Protein AF-0000000074537965 (afdb_homodimer)

Secondary structure (DSSP, 8-state):
---HHHHHHHHHHHHHHHHHHTT----------TTSTTHHHHHHHHHHHHHHHHHHHHHHHHHHHHHTT--S-PPP-TT--HHHHHHHHHHHHHHHHHHHHHHHHHHHHHHHHHHHTTTT-TTHHHHHHHHHHHHHHHHHHHHHHHHHHHHHHHHHHHHHHHHHHHHHHHHHHHHHHHHHHHHHHHHHHHHHHHHHHHHHHHHHHHHHHHHHHHHHH-TT-THHHHHHHHHHHHHHHHHHHHHHHHHHHHHHHHHHHHHHHHHHHHHHHHHHHHHHHHHHHHHHHHHHHHHHHHHHHHHHHHHHHHHHHHHHHHHHHHHHHHHHHHHHT---HHHHHHHHHHHHHIIIIIIHHHHTTSHHHHHHHHHHHHHHHHHHHHHHHHTT---TTTHHHHHHHHHHHHHHHHHHHHHHHHHHHHHH-/---HHHHHHHHHHHHHHHHHHTT----------TTSTTHHHHHHHHHHHHHHHHHHHHHHHHHHHHHTT--S-----TT--HHHHHHHHHHHHHHHHHHHHHHHHHHHHHHHHHHHTTTT-TTHHHHHHHHHHHHHHHHHHHHHHHHHHHHHHHHHHHHHHHHHHHHHHHHHHHHHHHHHHHHHHHHHHHHHHHHHHHHHHHHHHHHHHHHHHHHHH-TT-THHHHHHHHHHHHHHHHHHHHHHHHHHHHHHHHHHHHHHHHHHHHHHHHHHHHHHHHHHHHHHHHHHHHHHHHHHHHHHHHHHHHHHHHHHHHHHHHHHHHHHHHHHT---HHHHHHHHHHHHHIIIIIIHHHHTTSHHHHHHHHHHHHHHHHHHHHHHHHTT---TTTHHHHHHHHHHHHHHHHHHHHHHHHHHHHHH-

pLDDT: mean 84.49, std 9.85, range [37.06, 97.44]

Nearest PDB structures (foldseek):
  3zx6-assembly1_A  TM=3.591E-01  e=2.194E-03  Archaeoglobus fulgidus DSM 4304
  7a0g-assembly1_III  TM=4.053E-01  e=3.567E-02  Serratia marcescens
  7a0g-assembly1_JJJ  TM=3.401E-01  e=1.159E-02  Serratia marcescens
  3g67-assembly1_B  TM=5.142E-01  e=4.232E-01  Thermotoga maritima
  5xg2-assembly1_A  TM=4.025E-01  e=1.721E-01  Pyrococcus yayanosii CH1

InterPro domains:
  IPR004089 Methyl-accepting chemotaxis protein (MCP) signalling domain [PF00015] (173-304)
  IPR004089 Methyl-accepting chemotaxis protein (MCP) signalling domain [PS50111] (129-344)
  IPR004089 Methyl-accepting chemotaxis protein (MCP) signalling domain [SM00283] (90-356)

Foldseek 3Di:
DLPPLLVVLVVLVVVQVVCVVVPNLPDARDPDDPPHPCVVVRVVSNVVSVLVVLLVVQLVVLQVCLLVVNNPDFQDLPPHDDPSNVVSVVSSVVSVVSNVVQQVVLLVVLVVLCVVVVLLQPCVVVLVVLVVVLVVLVVVLVVLVVVLVVLVVVLVVLVVVLVVLVVVLVVLVVLLVVLVVVLVVLVVVLVVLVVVLVVLVVVLVVLVVVLVVVVVVDPPDCPVNVVSVVVNVVSVVSNVVSVVVSVVSVVVSVVSVVSSVVSVVSSVVSVVVSVVSVVVVVVSVVSVVVSVVSSVLSVLLSVLSVLLSVLLVLSSVLSSVLSVCLSVVVLVLPVSVVSLVVSVCCLVPVVCVQQVPPPLSVVLVVLSVVLSVLSNVSNVVSNVPDGPVCSVVSSVSVSVSSVSSVVNSVSSVVSSVRSSD/DCPPLSVVLVVQQVVQVVCVVVPNLPDARDPDDPPHPCNVVRVVSNVVSCLVVLLVVQLVVLQVCLLVVNNPDFQDLPPHDDPSSVVSVVSSVVSVVSNVVQQVVLLVVLVVLCVVVVLLQPCVVVLVVLVVVLVVLVVVLVVLVVVLVVLVVVLVVLVVVLVVLVVVLVVLVVLLVVLVVVLVVLVVVLVVLVVVLVVLVVVLVVLVVVLVVVVVVDPPDCPVNVVSVVVNVVSVVSNVVSVVVSVVSVVVSVVSVVSSVVSVVSSVVSVVVSVVSVVVVVVSVVSVVVSVVSSVLSVLLSVLSVLLSVLLVLSSVLSSVLSVCLSVVVLVLPVSVVSLVVSVCCLVPVVCVQQVPPPLSVVLVVLSVVLSVLSNVLNVVSNVPDGPVCSVVSSVSVSVSSVSSVVNSVSSVVSSVRSSD

Structure (mmCIF, N/CA/C/O backbone):
data_AF-0000000074537965-model_v1
#
loop_
_entity.id
_entity.type
_entity.pdbx_description
1 polymer 'MCP-domain signal transduction protein'
#
loop_
_atom_site.group_PDB
_atom_site.id
_atom_site.type_symbol
_atom_site.label_atom_id
_atom_site.label_alt_id
_atom_site.label_comp_id
_atom_site.label_asym_id
_atom_site.label_entity_id
_atom_site.label_seq_id
_atom_site.pdbx_PDB_ins_code
_atom_site.Cartn_x
_atom_site.Cartn_y
_atom_site.Cartn_z
_atom_site.occupancy
_atom_site.B_iso_or_equiv
_atom_site.auth_seq_id
_atom_site.auth_comp_id
_atom_site.auth_asym_id
_atom_site.auth_atom_id
_atom_site.pdbx_PDB_model_num
ATOM 1 N N . MET A 1 1 ? -4.5 96 42.844 1 37.06 1 MET A N 1
ATOM 2 C CA . MET A 1 1 ? -3.162 96.562 42.656 1 37.06 1 MET A CA 1
ATOM 3 C C . MET A 1 1 ? -2.102 95.5 42.844 1 37.06 1 MET A C 1
ATOM 5 O O . MET A 1 1 ? -1.785 95.125 43.969 1 37.06 1 MET A O 1
ATOM 9 N N . PHE A 1 2 ? -2.148 94.438 41.844 1 51.09 2 PHE A N 1
ATOM 10 C CA . PHE A 1 2 ? -1.073 93.5 41.938 1 51.09 2 PHE A CA 1
ATOM 11 C C . PHE A 1 2 ? 0.278 94.188 42.062 1 51.09 2 PHE A C 1
ATOM 13 O O . PHE A 1 2 ? 0.591 95.062 41.312 1 51.09 2 PHE A O 1
ATOM 20 N N . GLY A 1 3 ? 0.844 94.25 43.156 1 51.88 3 GLY A N 1
ATOM 21 C CA . GLY A 1 3 ? 2.176 94.812 43.219 1 51.88 3 GLY A CA 1
ATOM 22 C C . GLY A 1 3 ? 3.141 94.25 42.219 1 51.88 3 GLY A C 1
ATOM 23 O O . GLY A 1 3 ? 2.82 93.312 41.5 1 51.88 3 GLY A O 1
ATOM 24 N N . LYS A 1 4 ? 4.219 94.938 41.875 1 59.69 4 LYS A N 1
ATOM 25 C CA . LYS A 1 4 ? 5.18 94.688 40.812 1 59.69 4 LYS A CA 1
ATOM 26 C C . LYS A 1 4 ? 5.484 93.188 40.75 1 59.69 4 LYS A C 1
ATOM 28 O O . LYS A 1 4 ? 5.512 92.625 39.656 1 59.69 4 LYS A O 1
ATOM 33 N N . ASN A 1 5 ? 5.648 92.562 41.906 1 60.28 5 ASN A N 1
ATOM 34 C CA . ASN A 1 5 ? 5.992 91.125 42 1 60.28 5 ASN A CA 1
ATOM 35 C C . ASN A 1 5 ? 4.812 90.25 41.656 1 60.28 5 ASN A C 1
ATOM 37 O O . ASN A 1 5 ? 4.992 89.188 41.062 1 60.28 5 ASN A O 1
ATOM 41 N N . SER A 1 6 ? 3.672 90.75 41.875 1 67 6 SER A N 1
ATOM 42 C CA . SER A 1 6 ? 2.436 90.062 41.625 1 67 6 SER A CA 1
ATOM 43 C C . SER A 1 6 ? 2.162 89.938 40.125 1 67 6 SER A C 1
ATOM 45 O O . SER A 1 6 ? 1.632 88.938 39.625 1 67 6 SER A O 1
ATOM 47 N N . ASN A 1 7 ? 2.699 90.938 39.438 1 71.62 7 ASN A N 1
ATOM 48 C CA . ASN A 1 7 ? 2.525 90.938 38 1 71.62 7 ASN A CA 1
ATOM 49 C C . ASN A 1 7 ? 3.426 89.938 37.312 1 71.62 7 ASN A C 1
ATOM 51 O O . ASN A 1 7 ? 3.016 89.312 36.344 1 71.62 7 ASN A O 1
ATOM 55 N N . ALA A 1 8 ? 4.594 89.75 37.844 1 72 8 ALA A N 1
ATOM 56 C CA . ALA A 1 8 ? 5.531 88.812 37.281 1 72 8 ALA A CA 1
ATOM 57 C C . ALA A 1 8 ? 5.039 87.375 37.5 1 72 8 ALA A C 1
ATOM 59 O O . ALA A 1 8 ? 5.16 86.5 36.625 1 72 8 ALA A O 1
ATOM 60 N N . ASN A 1 9 ? 4.5 87.188 38.562 1 84.25 9 ASN A N 1
ATOM 61 C CA . ASN A 1 9 ? 3.961 85.875 38.875 1 84.25 9 ASN A CA 1
ATOM 62 C C . ASN A 1 9 ? 2.752 85.562 38 1 84.25 9 ASN A C 1
ATOM 64 O O . ASN A 1 9 ? 2.615 84.438 37.531 1 84.25 9 ASN A O 1
ATOM 68 N N . TYR A 1 10 ? 1.973 86.562 37.781 1 87.12 10 TYR A N 1
ATOM 69 C CA . TYR A 1 10 ? 0.819 86.438 36.906 1 87.12 10 TYR A CA 1
ATOM 70 C C . TYR A 1 10 ? 1.257 86.062 35.469 1 87.12 10 TYR A C 1
ATOM 72 O O . TYR A 1 10 ? 0.724 85.125 34.875 1 87.12 10 TYR A O 1
ATOM 80 N N . ASP A 1 11 ? 2.275 86.688 34.969 1 89.81 11 ASP A N 1
ATOM 81 C CA . ASP A 1 11 ? 2.779 86.438 33.625 1 89.81 11 ASP A CA 1
ATOM 82 C C . ASP A 1 11 ? 3.363 85.062 33.5 1 89.81 11 ASP A C 1
ATOM 84 O O . ASP A 1 11 ? 3.209 84.375 32.469 1 89.81 11 ASP A O 1
ATOM 88 N N . GLU A 1 12 ? 3.961 84.625 34.531 1 93.12 12 GLU A N 1
ATOM 89 C CA . GLU A 1 12 ? 4.52 83.312 34.531 1 93.12 12 GLU A CA 1
ATOM 90 C C . GLU A 1 12 ? 3.416 82.25 34.469 1 93.12 12 GLU A C 1
ATOM 92 O O . GLU A 1 12 ? 3.518 81.25 33.75 1 93.12 12 GLU A O 1
ATOM 97 N N . ILE A 1 13 ? 2.396 82.375 35.25 1 94 13 ILE A N 1
ATOM 98 C CA . ILE A 1 13 ? 1.271 81.5 35.281 1 94 13 ILE A CA 1
ATOM 99 C C . ILE A 1 13 ? 0.612 81.438 33.906 1 94 13 ILE A C 1
ATOM 101 O O . ILE A 1 13 ? 0.338 80.312 33.406 1 94 13 ILE A O 1
ATOM 105 N N . ILE A 1 14 ? 0.377 82.562 33.312 1 93.69 14 ILE A N 1
ATOM 106 C CA . ILE A 1 14 ? -0.232 82.625 32 1 93.69 14 ILE A CA 1
ATOM 107 C C . ILE A 1 14 ? 0.655 81.875 30.984 1 93.69 14 ILE A C 1
ATOM 109 O O . ILE A 1 14 ? 0.163 81.125 30.141 1 93.69 14 ILE A O 1
ATOM 113 N N . SER A 1 15 ? 1.909 82.062 31.062 1 94.81 15 SER A N 1
ATOM 114 C CA . SER A 1 15 ? 2.852 81.438 30.141 1 94.81 15 SER A CA 1
ATOM 115 C C . SER A 1 15 ? 2.811 79.938 30.25 1 94.81 15 SER A C 1
ATOM 117 O O . SER A 1 15 ? 2.773 79.25 29.25 1 94.81 15 SER A O 1
ATOM 119 N N . VAL A 1 16 ? 2.787 79.438 31.453 1 95.94 16 VAL A N 1
ATOM 120 C CA . VAL A 1 16 ? 2.771 78 31.703 1 95.94 16 VAL A CA 1
ATOM 121 C C . VAL A 1 16 ? 1.464 77.375 31.188 1 95.94 16 VAL A C 1
ATOM 123 O O . VAL A 1 16 ? 1.467 76.375 30.516 1 95.94 16 VAL A O 1
ATOM 126 N N . ILE A 1 17 ? 0.394 78 31.422 1 95.06 17 ILE A N 1
ATOM 127 C CA . ILE A 1 17 ? -0.912 77.5 31 1 95.06 17 ILE A CA 1
ATOM 128 C C . ILE A 1 17 ? -1.01 77.562 29.484 1 95.06 17 ILE A C 1
ATOM 130 O O . ILE A 1 17 ? -1.561 76.625 28.859 1 95.06 17 ILE A O 1
ATOM 134 N N . GLN A 1 18 ? -0.494 78.625 28.875 1 94.56 18 GLN A N 1
ATOM 135 C CA . GLN A 1 18 ? -0.49 78.75 27.422 1 94.56 18 GLN A CA 1
ATOM 136 C C . GLN A 1 18 ? 0.339 77.625 26.797 1 94.56 18 GLN A C 1
ATOM 138 O O . GLN A 1 18 ? -0.059 77.062 25.766 1 94.56 18 GLN A O 1
ATOM 143 N N . SER A 1 19 ? 1.389 77.375 27.406 1 95.94 19 SER A N 1
ATOM 144 C CA . SER A 1 19 ? 2.207 76.25 26.922 1 95.94 19 SER A CA 1
ATOM 145 C C . SER A 1 19 ? 1.479 74.875 27.078 1 95.94 19 SER A C 1
ATOM 147 O O . SER A 1 19 ? 1.41 74.125 26.141 1 95.94 19 SER A O 1
ATOM 149 N N . ALA A 1 20 ? 0.923 74.688 28.219 1 95.06 20 ALA A N 1
ATOM 150 C CA . ALA A 1 20 ? 0.276 73.438 28.547 1 95.06 20 ALA A CA 1
ATOM 151 C C . ALA A 1 20 ? -0.927 73.188 27.641 1 95.06 20 ALA A C 1
ATOM 153 O O . ALA A 1 20 ? -1.126 72.062 27.172 1 95.06 20 ALA A O 1
ATOM 154 N N . ARG A 1 21 ? -1.747 74.188 27.453 1 93.5 21 ARG A N 1
ATOM 155 C CA . ARG A 1 21 ? -2.938 74 26.625 1 93.5 21 ARG A CA 1
ATOM 156 C C . ARG A 1 21 ? -2.562 73.688 25.188 1 93.5 21 ARG A C 1
ATOM 158 O O . ARG A 1 21 ? -3.383 73.188 24.422 1 93.5 21 ARG A O 1
ATOM 165 N N . ASN A 1 22 ? -1.297 74 24.781 1 93.81 22 ASN A N 1
ATOM 166 C CA . ASN A 1 22 ? -0.818 73.688 23.438 1 93.81 22 ASN A CA 1
ATOM 167 C C . ASN A 1 22 ? 0.016 72.438 23.422 1 93.81 22 ASN A C 1
ATOM 169 O O . ASN A 1 22 ? 0.67 72.125 22.422 1 93.81 22 ASN A O 1
ATOM 173 N N . GLY A 1 23 ? 0.035 71.75 24.5 1 91.94 23 GLY A N 1
ATOM 174 C CA . GLY A 1 23 ? 0.619 70.438 24.547 1 91.94 23 GLY A CA 1
ATOM 175 C C . GLY A 1 23 ? 2.066 70.438 25 1 91.94 23 GLY A C 1
ATOM 176 O O . GLY A 1 23 ? 2.754 69.375 24.891 1 91.94 23 GLY A O 1
ATOM 177 N N . VAL A 1 24 ? 2.58 71.562 25.344 1 95 24 VAL A N 1
ATOM 178 C CA . VAL A 1 24 ? 3.896 71.625 25.953 1 95 24 VAL A CA 1
ATOM 179 C C . VAL A 1 24 ? 3.758 71.562 27.484 1 95 24 VAL A C 1
ATOM 181 O O . VAL A 1 24 ? 3.418 72.562 28.125 1 95 24 VAL A O 1
ATOM 184 N N . LEU A 1 25 ? 4.117 70.438 28.031 1 94.69 25 LEU A N 1
ATOM 185 C CA . LEU A 1 25 ? 3.693 70.125 29.406 1 94.69 25 LEU A CA 1
ATOM 186 C C . LEU A 1 25 ? 4.863 70.25 30.375 1 94.69 25 LEU A C 1
ATOM 188 O O . LEU A 1 25 ? 4.68 70.188 31.594 1 94.69 25 LEU A O 1
ATOM 192 N N . GLU A 1 26 ? 5.98 70.75 30.031 1 94.19 26 GLU A N 1
ATOM 193 C CA . GLU A 1 26 ? 7.195 70.688 30.844 1 94.19 26 GLU A CA 1
ATOM 194 C C . GLU A 1 26 ? 7.328 71.875 31.75 1 94.19 26 GLU A C 1
ATOM 196 O O . GLU A 1 26 ? 7.734 71.75 32.906 1 94.19 26 GLU A O 1
ATOM 201 N N . PRO A 1 27 ? 6.914 73.062 31.25 1 95.19 27 PRO A N 1
ATOM 202 C CA . PRO A 1 27 ? 7.117 74.25 32.094 1 95.19 27 PRO A CA 1
ATOM 203 C C . PRO A 1 27 ? 6.309 74.125 33.406 1 95.19 27 PRO A C 1
ATOM 205 O O . PRO A 1 27 ? 5.188 73.625 33.406 1 95.19 27 PRO A O 1
ATOM 208 N N . ARG A 1 28 ? 6.969 74.75 34.5 1 95.94 28 ARG A N 1
ATOM 209 C CA . ARG A 1 28 ? 6.324 74.812 35.781 1 95.94 28 ARG A CA 1
ATOM 210 C C . ARG A 1 28 ? 6.43 76.25 36.344 1 95.94 28 ARG A C 1
ATOM 212 O O . ARG A 1 28 ? 7.301 77 35.938 1 95.94 28 ARG A O 1
ATOM 219 N N . ILE A 1 29 ? 5.504 76.438 37.219 1 95.25 29 ILE A N 1
ATOM 220 C CA . ILE A 1 29 ? 5.543 77.75 37.938 1 95.25 29 ILE A CA 1
ATOM 221 C C . ILE A 1 29 ? 6.441 77.625 39.156 1 95.25 29 ILE A C 1
ATOM 223 O O . ILE A 1 29 ? 6.078 77 40.156 1 95.25 29 ILE A O 1
ATOM 227 N N . VAL A 1 30 ? 7.648 78.312 39.188 1 90.94 30 VAL A N 1
ATOM 228 C CA . VAL A 1 30 ? 8.625 78 40.219 1 90.94 30 VAL A CA 1
ATOM 229 C C . VAL A 1 30 ? 8.922 79.312 41.031 1 90.94 30 VAL A C 1
ATOM 231 O O . VAL A 1 30 ? 9.414 79.188 42.156 1 90.94 30 VAL A O 1
ATOM 234 N N . ASN A 1 31 ? 8.633 80.438 40.5 1 86.19 31 ASN A N 1
ATOM 235 C CA . ASN A 1 31 ? 9.055 81.625 41.156 1 86.19 31 ASN A CA 1
ATOM 236 C C . ASN A 1 31 ? 7.883 82.375 41.812 1 86.19 31 ASN A C 1
ATOM 238 O O . ASN A 1 31 ? 7.66 83.562 41.562 1 86.19 31 ASN A O 1
ATOM 242 N N . ILE A 1 32 ? 7.105 81.562 42.531 1 89.56 32 ILE A N 1
ATOM 243 C CA . ILE A 1 32 ? 5.973 82.188 43.188 1 89.56 32 ILE A CA 1
ATOM 244 C C . ILE A 1 32 ? 6.078 82 44.688 1 89.56 32 ILE A C 1
ATOM 246 O O . ILE A 1 32 ? 6.32 80.875 45.156 1 89.56 32 ILE A O 1
ATOM 250 N N . SER A 1 33 ? 6.105 83.062 45.438 1 88.25 33 SER A N 1
ATOM 251 C CA . SER A 1 33 ? 6.211 83.062 46.906 1 88.25 33 SER A CA 1
ATOM 252 C C . SER A 1 33 ? 4.914 82.5 47.531 1 88.25 33 SER A C 1
ATOM 254 O O . SER A 1 33 ? 3.828 82.75 47 1 88.25 33 SER A O 1
ATOM 256 N N . GLU A 1 34 ? 4.926 81.938 48.688 1 88.75 34 GLU A N 1
ATOM 257 C CA . GLU A 1 34 ? 3.773 81.375 49.406 1 88.75 34 GLU A CA 1
ATOM 258 C C . GLU A 1 34 ? 2.812 82.5 49.812 1 88.75 34 GLU A C 1
ATOM 260 O O . GLU A 1 34 ? 1.625 82.25 50.031 1 88.75 34 GLU A O 1
ATOM 265 N N . LYS A 1 35 ? 3.32 83.75 49.906 1 89.5 35 LYS A N 1
ATOM 266 C CA . LYS A 1 35 ? 2.496 84.875 50.344 1 89.5 35 LYS A CA 1
ATOM 267 C C . LYS A 1 35 ? 1.683 85.438 49.188 1 89.5 35 LYS A C 1
ATOM 269 O O . LYS A 1 35 ? 0.766 86.188 49.375 1 89.5 35 LYS A O 1
ATOM 274 N N . ASP A 1 36 ? 2.1 84.938 48 1 87.62 36 ASP A N 1
ATOM 275 C CA . ASP A 1 36 ? 1.392 85.375 46.812 1 87.62 36 ASP A CA 1
ATOM 276 C C . ASP A 1 36 ? -0.017 84.812 46.75 1 87.62 36 ASP A C 1
ATOM 278 O O . ASP A 1 36 ? -0.211 83.625 47 1 87.62 36 ASP A O 1
ATOM 282 N N . PRO A 1 37 ? -1.043 85.625 46.562 1 83.69 37 PRO A N 1
ATOM 283 C CA . PRO A 1 37 ? -2.418 85.125 46.469 1 83.69 37 PRO A CA 1
ATOM 284 C C . PRO A 1 37 ? -2.588 84.062 45.406 1 83.69 37 PRO A C 1
ATOM 286 O O . PRO A 1 37 ? -3.512 83.25 45.469 1 83.69 37 PRO A O 1
ATOM 289 N N . MET A 1 38 ? -1.68 84.062 44.438 1 89.25 38 MET A N 1
ATOM 290 C CA . MET A 1 38 ? -1.809 83.125 43.344 1 89.25 38 MET A CA 1
ATOM 291 C C . MET A 1 38 ? -1.031 81.812 43.625 1 89.25 38 MET A C 1
ATOM 293 O O . MET A 1 38 ? -0.967 80.938 42.781 1 89.25 38 MET A O 1
ATOM 297 N N . TYR A 1 39 ? -0.479 81.688 44.812 1 91.38 39 TYR A N 1
ATOM 298 C CA . TYR A 1 39 ? 0.377 80.562 45.156 1 91.38 39 TYR A CA 1
ATOM 299 C C . TYR A 1 39 ? -0.383 79.25 45.062 1 91.38 39 TYR A C 1
ATOM 301 O O . TYR A 1 39 ? 0.109 78.312 44.469 1 91.38 39 TYR A O 1
ATOM 309 N N . GLN A 1 40 ? -1.571 79.25 45.531 1 91.31 40 GLN A N 1
ATOM 310 C CA . GLN A 1 40 ? -2.365 78 45.531 1 91.31 40 GLN A CA 1
ATOM 311 C C . GLN A 1 40 ? -2.75 77.625 44.094 1 91.31 40 GLN A C 1
ATOM 313 O O . GLN A 1 40 ? -2.803 76.438 43.781 1 91.31 40 GLN A O 1
ATOM 318 N N . ILE A 1 41 ? -3.014 78.562 43.312 1 92.06 41 ILE A N 1
ATOM 319 C CA . ILE A 1 41 ? -3.33 78.312 41.906 1 92.06 41 ILE A CA 1
ATOM 320 C C . ILE A 1 41 ? -2.107 77.75 41.188 1 92.06 41 ILE A C 1
ATOM 322 O O . ILE A 1 41 ? -2.215 76.75 40.469 1 92.06 41 ILE A O 1
ATOM 326 N N . ALA A 1 42 ? -0.995 78.312 41.406 1 93.94 42 ALA A N 1
ATOM 327 C CA . ALA A 1 42 ? 0.258 77.875 40.812 1 93.94 42 ALA A CA 1
ATOM 328 C C . ALA A 1 42 ? 0.563 76.438 41.219 1 93.94 42 ALA A C 1
ATOM 330 O O . ALA A 1 42 ? 0.913 75.625 40.375 1 93.94 42 ALA A O 1
ATOM 331 N N . LEU A 1 43 ? 0.379 76.062 42.469 1 93.94 43 LEU A N 1
ATOM 332 C CA . LEU A 1 43 ? 0.621 74.75 42.969 1 93.94 43 LEU A CA 1
ATOM 333 C C . LEU A 1 43 ? -0.333 73.75 42.344 1 93.94 43 LEU A C 1
ATOM 335 O O . LEU A 1 43 ? 0.071 72.625 41.969 1 93.94 43 LEU A O 1
ATOM 339 N N . GLY A 1 44 ? -1.557 74.125 42.281 1 93.81 44 GLY A N 1
ATOM 340 C CA . GLY A 1 44 ? -2.549 73.25 41.656 1 93.81 44 GLY A CA 1
ATOM 341 C C . GLY A 1 44 ? -2.266 72.938 40.188 1 93.81 44 GLY A C 1
ATOM 342 O O . GLY A 1 44 ? -2.395 71.812 39.75 1 93.81 44 GLY A O 1
ATOM 343 N N . ILE A 1 45 ? -1.921 74 39.469 1 94.62 45 ILE A N 1
ATOM 344 C CA . ILE A 1 45 ? -1.586 73.812 38.062 1 94.62 45 ILE A CA 1
ATOM 345 C C . ILE A 1 45 ? -0.386 72.875 37.906 1 94.62 45 ILE A C 1
ATOM 347 O O . ILE A 1 45 ? -0.405 72 37.094 1 94.62 45 ILE A O 1
ATOM 351 N N . ASN A 1 46 ? 0.659 73.125 38.688 1 96.06 46 ASN A N 1
ATOM 352 C CA . ASN A 1 46 ? 1.85 72.312 38.625 1 96.06 46 ASN A CA 1
ATOM 353 C C . ASN A 1 46 ? 1.522 70.875 38.938 1 96.06 46 ASN A C 1
ATOM 355 O O . ASN A 1 46 ? 2.002 69.938 38.25 1 96.06 46 ASN A O 1
ATOM 359 N N . ASP A 1 47 ? 0.738 70.625 39.875 1 95.81 47 ASP A N 1
ATOM 360 C CA . ASP A 1 47 ? 0.35 69.25 40.25 1 95.81 47 ASP A CA 1
ATOM 361 C C . ASP A 1 47 ? -0.454 68.562 39.125 1 95.81 47 ASP A C 1
ATOM 363 O O . ASP A 1 47 ? -0.242 67.438 38.844 1 95.81 47 ASP A O 1
ATOM 367 N N . LEU A 1 48 ? -1.377 69.312 38.594 1 95.06 48 LEU A N 1
ATOM 368 C CA . LEU A 1 48 ? -2.131 68.75 37.438 1 95.06 48 LEU A CA 1
ATOM 369 C C . LEU A 1 48 ? -1.199 68.438 36.281 1 95.06 48 LEU A C 1
ATOM 371 O O . LEU A 1 48 ? -1.303 67.312 35.719 1 95.06 48 LEU A O 1
ATOM 375 N N . LEU A 1 49 ? -0.353 69.312 35.938 1 95.94 49 LEU A N 1
ATOM 376 C CA . LEU A 1 49 ? 0.577 69.062 34.844 1 95.94 49 LEU A CA 1
ATOM 377 C C . LEU A 1 49 ? 1.468 67.875 35.125 1 95.94 49 LEU A C 1
ATOM 379 O O . LEU A 1 49 ? 1.832 67.125 34.219 1 95.94 49 LEU A O 1
ATOM 383 N N . ASP A 1 50 ? 1.794 67.625 36.375 1 95.5 50 ASP A N 1
ATOM 384 C CA . ASP A 1 50 ? 2.559 66.438 36.75 1 95.5 50 ASP A CA 1
ATOM 385 C C . ASP A 1 50 ? 1.794 65.125 36.438 1 95.5 50 ASP A C 1
ATOM 387 O O . ASP A 1 50 ? 2.357 64.188 35.844 1 95.5 50 ASP A O 1
ATOM 391 N N . GLN A 1 51 ? 0.545 65.062 36.781 1 94.44 51 GLN A N 1
ATOM 392 C CA . GLN A 1 51 ? -0.301 63.938 36.5 1 94.44 51 GLN A CA 1
ATOM 393 C C . GLN A 1 51 ? -0.421 63.688 35 1 94.44 51 GLN A C 1
ATOM 395 O O . GLN A 1 51 ? -0.235 62.562 34.531 1 94.44 51 GLN A O 1
ATOM 400 N N . VAL A 1 52 ? -0.657 64.75 34.281 1 93.56 52 VAL A N 1
ATOM 401 C CA . VAL A 1 52 ? -0.891 64.625 32.844 1 93.56 52 VAL A CA 1
ATOM 402 C C . VAL A 1 52 ? 0.396 64.188 32.125 1 93.56 52 VAL A C 1
ATOM 404 O O . VAL A 1 52 ? 0.394 63.281 31.344 1 93.56 52 VAL A O 1
ATOM 407 N N . GLU A 1 53 ? 1.418 64.938 32.438 1 93.56 53 GLU A N 1
ATOM 408 C CA . GLU A 1 53 ? 2.695 64.625 31.797 1 93.56 53 GLU A CA 1
ATOM 409 C C . GLU A 1 53 ? 3.166 63.219 32.094 1 93.56 53 GLU A C 1
ATOM 411 O O . GLU A 1 53 ? 3.592 62.5 31.219 1 93.56 53 GLU A O 1
ATOM 416 N N . ALA A 1 54 ? 3.105 62.844 33.344 1 93.38 54 ALA A N 1
ATOM 417 C CA . ALA A 1 54 ? 3.533 61.5 33.781 1 93.38 54 ALA A CA 1
ATOM 418 C C . ALA A 1 54 ? 2.734 60.406 33.031 1 93.38 54 ALA A C 1
ATOM 420 O O . ALA A 1 54 ? 3.305 59.438 32.531 1 93.38 54 ALA A O 1
ATOM 421 N N . LEU A 1 55 ? 1.479 60.531 32.969 1 91.5 55 LEU A N 1
ATOM 422 C CA . LEU A 1 55 ? 0.627 59.531 32.312 1 91.5 55 LEU A CA 1
ATOM 423 C C . LEU A 1 55 ? 0.895 59.469 30.828 1 91.5 55 LEU A C 1
ATOM 425 O O . LEU A 1 55 ? 1.012 58.375 30.25 1 91.5 55 LEU A O 1
ATOM 429 N N . GLN A 1 56 ? 0.988 60.625 30.25 1 88.56 56 GLN A N 1
ATOM 430 C CA . GLN A 1 56 ? 1.253 60.656 28.812 1 88.56 56 GLN A CA 1
ATOM 431 C C . GLN A 1 56 ? 2.592 60 28.484 1 88.56 56 GLN A C 1
ATOM 433 O O . GLN A 1 56 ? 2.697 59.25 27.516 1 88.56 56 GLN A O 1
ATOM 438 N N . ARG A 1 57 ? 3.572 60.344 29.219 1 88.19 57 ARG A N 1
ATOM 439 C CA . ARG A 1 57 ? 4.895 59.75 29 1 88.19 57 ARG A CA 1
ATOM 440 C C . ARG A 1 57 ? 4.867 58.25 29.203 1 88.19 57 ARG A C 1
ATOM 442 O O . ARG A 1 57 ? 5.461 57.5 28.438 1 88.19 57 ARG A O 1
ATOM 449 N N . GLU A 1 58 ? 4.191 57.875 30.234 1 88.69 58 GLU A N 1
ATOM 450 C CA . GLU A 1 58 ? 4.105 56.438 30.562 1 88.69 58 GLU A CA 1
ATOM 451 C C . GLU A 1 58 ? 3.426 55.656 29.438 1 88.69 58 GLU A C 1
ATOM 453 O O . GLU A 1 58 ? 3.93 54.625 29 1 88.69 58 GLU A O 1
ATOM 458 N N . ILE A 1 59 ? 2.34 56.125 29.031 1 83.56 59 ILE A N 1
ATOM 459 C CA . ILE A 1 59 ? 1.564 55.469 27.984 1 83.56 59 ILE A CA 1
ATOM 460 C C . ILE A 1 59 ? 2.389 55.406 26.703 1 83.56 59 ILE A C 1
ATOM 462 O O . ILE A 1 59 ? 2.512 54.312 26.109 1 83.56 59 ILE A O 1
ATOM 466 N N . SER A 1 60 ? 2.959 56.438 26.25 1 83.75 60 SER A N 1
ATOM 467 C CA . SER A 1 60 ? 3.742 56.5 25.016 1 83.75 60 SER A CA 1
ATOM 468 C C . SER A 1 60 ? 4.938 55.562 25.094 1 83.75 60 SER A C 1
ATOM 470 O O . SER A 1 60 ? 5.207 54.812 24.141 1 83.75 60 SER A O 1
ATOM 472 N N . THR A 1 61 ? 5.594 55.562 26.234 1 86 61 THR A N 1
ATOM 473 C CA . THR A 1 61 ? 6.777 54.75 26.391 1 86 61 THR A CA 1
ATOM 474 C C . THR A 1 61 ? 6.41 53.25 26.328 1 86 61 THR A C 1
ATOM 476 O O . THR A 1 61 ? 7.062 52.469 25.625 1 86 61 THR A O 1
ATOM 479 N N . CYS A 1 62 ? 5.367 52.875 27.016 1 85.69 62 CYS A N 1
ATOM 480 C CA . CYS A 1 62 ? 4.98 51.469 27.078 1 85.69 62 CYS A CA 1
ATOM 481 C C . CYS A 1 62 ? 4.469 50.969 25.734 1 85.69 62 CYS A C 1
ATOM 483 O O . CYS A 1 62 ? 4.824 49.875 25.281 1 85.69 62 CYS A O 1
ATOM 485 N N . VAL A 1 63 ? 3.635 51.719 25.078 1 82.56 63 VAL A N 1
ATOM 486 C CA . VAL A 1 63 ? 3.066 51.344 23.781 1 82.56 63 VAL A CA 1
ATOM 487 C C . VAL A 1 63 ? 4.18 51.219 22.75 1 82.56 63 VAL A C 1
ATOM 489 O O . VAL A 1 63 ? 4.219 50.25 21.984 1 82.56 63 VAL A O 1
ATOM 492 N N . ASN A 1 64 ? 5.121 52.156 22.734 1 81.38 64 ASN A N 1
ATOM 493 C CA . ASN A 1 64 ? 6.227 52.094 21.781 1 81.38 64 ASN A CA 1
ATOM 494 C C . ASN A 1 64 ? 7.141 50.906 22.047 1 81.38 64 ASN A C 1
ATOM 496 O O . ASN A 1 64 ? 7.621 50.281 21.109 1 81.38 64 ASN A O 1
ATOM 500 N N . ALA A 1 65 ? 7.363 50.688 23.344 1 82.94 65 ALA A N 1
ATOM 501 C CA . ALA A 1 65 ? 8.234 49.562 23.703 1 82.94 65 ALA A CA 1
ATOM 502 C C . ALA A 1 65 ? 7.633 48.25 23.25 1 82.94 65 ALA A C 1
ATOM 504 O O . ALA A 1 65 ? 8.32 47.438 22.641 1 82.94 65 ALA A O 1
ATOM 505 N N . VAL A 1 66 ? 6.406 48.031 23.516 1 81.94 66 VAL A N 1
ATOM 506 C CA . VAL A 1 66 ? 5.77 46.75 23.188 1 81.94 66 VAL A CA 1
ATOM 507 C C . VAL A 1 66 ? 5.656 46.594 21.672 1 81.94 66 VAL A C 1
ATOM 509 O O . VAL A 1 66 ? 5.828 45.5 21.125 1 81.94 66 VAL A O 1
ATOM 512 N N . GLN A 1 67 ? 5.41 47.625 20.984 1 75.69 67 GLN A N 1
ATOM 513 C CA . GLN A 1 67 ? 5.336 47.594 19.516 1 75.69 67 GLN A CA 1
ATOM 514 C C . GLN A 1 67 ? 6.684 47.188 18.922 1 75.69 67 GLN A C 1
ATOM 516 O O . GLN A 1 67 ? 6.73 46.594 17.844 1 75.69 67 GLN A O 1
ATOM 521 N N . SER A 1 68 ? 7.711 47.625 19.609 1 75.5 68 SER A N 1
ATOM 522 C CA . SER A 1 68 ? 9.047 47.344 19.109 1 75.5 68 SER A CA 1
ATOM 523 C C . SER A 1 68 ? 9.523 45.969 19.578 1 75.5 68 SER A C 1
ATOM 525 O O . SER A 1 68 ? 10.688 45.594 19.391 1 75.5 68 SER A O 1
ATOM 527 N N . GLY A 1 69 ? 8.656 45.281 20.312 1 71.25 69 GLY A N 1
ATOM 528 C CA . GLY A 1 69 ? 8.984 43.938 20.734 1 71.25 69 GLY A CA 1
ATOM 529 C C . GLY A 1 69 ? 9.695 43.875 22.062 1 71.25 69 GLY A C 1
ATOM 530 O O . GLY A 1 69 ? 10.148 42.812 22.484 1 71.25 69 GLY A O 1
ATOM 531 N N . ILE A 1 70 ? 9.977 45.094 22.688 1 68.19 70 ILE A N 1
ATOM 532 C CA . ILE A 1 70 ? 10.641 45.156 23.984 1 68.19 70 ILE A CA 1
ATOM 533 C C . ILE A 1 70 ? 9.602 45.062 25.094 1 68.19 70 ILE A C 1
ATOM 535 O O . ILE A 1 70 ? 8.82 46 25.297 1 68.19 70 ILE A O 1
ATOM 539 N N . GLY A 1 71 ? 9 44 25.5 1 61.84 71 GLY A N 1
ATOM 540 C CA . GLY A 1 71 ? 7.77 43.875 26.266 1 61.84 71 GLY A CA 1
ATOM 541 C C . GLY A 1 71 ? 8 43.844 27.766 1 61.84 71 GLY A C 1
ATOM 542 O O . GLY A 1 71 ? 7.25 43.188 28.5 1 61.84 71 GLY A O 1
ATOM 543 N N . TYR A 1 72 ? 9.125 44.344 28.312 1 64.19 72 TYR A N 1
ATOM 544 C CA . TYR A 1 72 ? 9.312 44.094 29.734 1 64.19 72 TYR A CA 1
ATOM 545 C C . TYR A 1 72 ? 8.539 45.094 30.578 1 64.19 72 TYR A C 1
ATOM 547 O O . TYR A 1 72 ? 8.219 44.844 31.734 1 64.19 72 TYR A O 1
ATOM 555 N N . ARG A 1 73 ? 7.965 46.125 29.938 1 75.44 73 ARG A N 1
ATOM 556 C CA . ARG A 1 73 ? 7.402 47.125 30.844 1 75.44 73 ARG A CA 1
ATOM 557 C C . ARG A 1 73 ? 5.934 47.406 30.531 1 75.44 73 ARG A C 1
ATOM 559 O O . ARG A 1 73 ? 5.547 47.469 29.359 1 75.44 73 ARG A O 1
ATOM 566 N N . ASN A 1 74 ? 5.102 47.312 31.516 1 85.31 74 ASN A N 1
ATOM 567 C CA . ASN A 1 74 ? 3.707 47.75 31.406 1 85.31 74 ASN A CA 1
ATOM 568 C C . ASN A 1 74 ? 3.461 49.062 32.094 1 85.31 74 ASN A C 1
ATOM 570 O O . ASN A 1 74 ? 4.324 49.562 32.812 1 85.31 74 ASN A O 1
ATOM 574 N N . VAL A 1 75 ? 2.373 49.625 31.828 1 86.31 75 VAL A N 1
ATOM 575 C CA . VAL A 1 75 ? 2.023 50.938 32.375 1 86.31 75 VAL A CA 1
ATOM 576 C C . VAL A 1 75 ? 1.987 50.875 33.906 1 86.31 75 VAL A C 1
ATOM 578 O O . VAL A 1 75 ? 1.31 50.031 34.469 1 86.31 75 VAL A O 1
ATOM 581 N N . PHE A 1 76 ? 2.781 51.719 34.531 1 88.12 76 PHE A N 1
ATOM 582 C CA . PHE A 1 76 ? 2.711 51.875 35.969 1 88.12 76 PHE A CA 1
ATOM 583 C C . PHE A 1 76 ? 1.449 52.656 36.375 1 88.12 76 PHE A C 1
ATOM 585 O O . PHE A 1 76 ? 1.228 53.781 35.906 1 88.12 76 PHE A O 1
ATOM 592 N N . THR A 1 77 ? 0.608 52.062 37.188 1 89.75 77 THR A N 1
ATOM 593 C CA . THR A 1 77 ? -0.696 52.656 37.438 1 89.75 77 THR A CA 1
ATOM 594 C C . THR A 1 77 ? -0.694 53.375 38.781 1 89.75 77 THR A C 1
ATOM 596 O O . THR A 1 77 ? -1.572 54.188 39.031 1 89.75 77 THR A O 1
ATOM 599 N N . GLU A 1 78 ? 0.36 53.156 39.594 1 89.44 78 GLU A N 1
ATOM 600 C CA . GLU A 1 78 ? 0.39 53.781 40.906 1 89.44 78 GLU A CA 1
ATOM 601 C C . GLU A 1 78 ? 0.78 55.25 40.844 1 89.44 78 GLU A C 1
ATOM 603 O O . GLU A 1 78 ? 1.603 55.625 40 1 89.44 78 GLU A O 1
ATOM 608 N N . GLY A 1 79 ? 0.235 56.094 41.594 1 90 79 GLY A N 1
ATOM 609 C CA . GLY A 1 79 ? 0.577 57.531 41.656 1 90 79 GLY A CA 1
ATOM 610 C C . GLY A 1 79 ? -0.398 58.406 40.906 1 90 79 GLY A C 1
ATOM 611 O O . GLY A 1 79 ? -0.374 59.625 41.062 1 90 79 GLY A O 1
ATOM 612 N N . PHE A 1 80 ? -1.18 57.75 40.094 1 92.81 80 PHE A N 1
ATOM 613 C CA . PHE A 1 80 ? -2.172 58.531 39.375 1 92.81 80 PHE A CA 1
ATOM 614 C C . PHE A 1 80 ? -3.48 58.594 40.156 1 92.81 80 PHE A C 1
ATOM 616 O O . PHE A 1 80 ? -3.82 57.688 40.906 1 92.81 80 PHE A O 1
ATOM 623 N N . ARG A 1 81 ? -4.156 59.625 39.938 1 94.38 81 ARG A N 1
ATOM 624 C CA . ARG A 1 81 ? -5.379 59.844 40.719 1 94.38 81 ARG A CA 1
ATOM 625 C C . ARG A 1 81 ? -6.586 59.969 39.781 1 94.38 81 ARG A C 1
ATOM 627 O O . ARG A 1 81 ? -6.469 60.438 38.656 1 94.38 81 ARG A O 1
ATOM 634 N N . GLY A 1 82 ? -7.723 59.5 40.281 1 91.19 82 GLY A N 1
ATOM 635 C CA . GLY A 1 82 ? -8.992 59.688 39.594 1 91.19 82 GLY A CA 1
ATOM 636 C C . GLY A 1 82 ? -8.992 59.094 38.188 1 91.19 82 GLY A C 1
ATOM 637 O O . GLY A 1 82 ? -8.617 57.938 37.969 1 91.19 82 GLY A O 1
ATOM 638 N N . THR A 1 83 ? -9.344 59.938 37.188 1 88.88 83 THR A N 1
ATOM 639 C CA . THR A 1 83 ? -9.453 59.531 35.812 1 88.88 83 THR A CA 1
ATOM 640 C C . THR A 1 83 ? -8.094 59.094 35.25 1 88.88 83 THR A C 1
ATOM 642 O O . THR A 1 83 ? -8.008 58.188 34.406 1 88.88 83 THR A O 1
ATOM 645 N N . PHE A 1 84 ? -7.07 59.781 35.75 1 90.81 84 PHE A N 1
ATOM 646 C CA . PHE A 1 84 ? -5.73 59.406 35.312 1 90.81 84 PHE A CA 1
ATOM 647 C C . PHE A 1 84 ? -5.426 57.969 35.719 1 90.81 84 PHE A C 1
ATOM 649 O O . PHE A 1 84 ? -4.832 57.219 34.938 1 90.81 84 PHE A O 1
ATOM 656 N N . HIS A 1 85 ? -5.875 57.594 36.875 1 91.81 85 HIS A N 1
ATOM 657 C CA . HIS A 1 85 ? -5.676 56.219 37.344 1 91.81 85 HIS A CA 1
ATOM 658 C C . HIS A 1 85 ? -6.488 55.219 36.531 1 91.81 85 HIS A C 1
ATOM 660 O O . HIS A 1 85 ? -5.973 54.188 36.125 1 91.81 85 HIS A O 1
ATOM 666 N N . ILE A 1 86 ? -7.699 55.562 36.281 1 87.81 86 ILE A N 1
ATOM 667 C CA . ILE A 1 86 ? -8.586 54.688 35.5 1 87.81 86 ILE A CA 1
ATOM 668 C C . ILE A 1 86 ? -8 54.469 34.094 1 87.81 86 ILE A C 1
ATOM 670 O O . ILE A 1 86 ? -7.977 53.344 33.594 1 87.81 86 ILE A O 1
ATOM 674 N N . ASN A 1 87 ? -7.516 55.5 33.531 1 85.69 87 ASN A N 1
ATOM 675 C CA . ASN A 1 87 ? -6.938 55.406 32.188 1 85.69 87 ASN A CA 1
ATOM 676 C C . ASN A 1 87 ? -5.633 54.625 32.219 1 85.69 87 ASN A C 1
ATOM 678 O O . ASN A 1 87 ? -5.352 53.844 31.281 1 85.69 87 ASN A O 1
ATOM 682 N N . ALA A 1 88 ? -4.895 54.844 33.219 1 88.94 88 ALA A N 1
ATOM 683 C CA . ALA A 1 88 ? -3.666 54.062 33.375 1 88.94 88 ALA A CA 1
ATOM 684 C C . ALA A 1 88 ? -3.967 52.562 33.406 1 88.94 88 ALA A C 1
ATOM 686 O O . ALA A 1 88 ? -3.281 51.781 32.781 1 88.94 88 ALA A O 1
ATOM 687 N N . ILE A 1 89 ? -4.949 52.156 34.125 1 88.75 89 ILE A N 1
ATOM 688 C CA . ILE A 1 89 ? -5.352 50.75 34.219 1 88.75 89 ILE A CA 1
ATOM 689 C C . ILE A 1 89 ? -5.809 50.25 32.844 1 88.75 89 ILE A C 1
ATOM 691 O O . ILE A 1 89 ? -5.41 49.156 32.438 1 88.75 89 ILE A O 1
ATOM 695 N N . SER A 1 90 ? -6.598 51.094 32.219 1 83.69 90 SER A N 1
ATOM 696 C CA . SER A 1 90 ? -7.082 50.688 30.906 1 83.69 90 SER A CA 1
ATOM 697 C C . SER A 1 90 ? -5.93 50.5 29.922 1 83.69 90 SER A C 1
ATOM 699 O O . SER A 1 90 ? -5.918 49.531 29.156 1 83.69 90 SER A O 1
ATOM 701 N N . MET A 1 91 ? -4.961 51.344 30 1 84.38 91 MET A N 1
ATOM 702 C CA . MET A 1 91 ? -3.822 51.25 29.094 1 84.38 91 MET A CA 1
ATOM 703 C C . MET A 1 91 ? -2.936 50.062 29.422 1 84.38 91 MET A C 1
ATOM 705 O O . MET A 1 91 ? -2.355 49.438 28.531 1 84.38 91 MET A O 1
ATOM 709 N N . SER A 1 92 ? -2.832 49.812 30.688 1 87.38 92 SER A N 1
ATOM 710 C CA . SER A 1 92 ? -2.098 48.625 31.094 1 87.38 92 SER A CA 1
ATOM 711 C C . SER A 1 92 ? -2.682 47.375 30.453 1 87.38 92 SER A C 1
ATOM 713 O O . SER A 1 92 ? -1.94 46.531 29.953 1 87.38 92 SER A O 1
ATOM 715 N N . LYS A 1 93 ? -3.957 47.281 30.422 1 83.44 93 LYS A N 1
ATOM 716 C CA . LYS A 1 93 ? -4.629 46.188 29.766 1 83.44 93 LYS A CA 1
ATOM 717 C C . LYS A 1 93 ? -4.406 46.25 28.25 1 83.44 93 LYS A C 1
ATOM 719 O O . LYS A 1 93 ? -4.242 45.188 27.609 1 83.44 93 LYS A O 1
ATOM 724 N N . GLY A 1 94 ? -4.453 47.406 27.766 1 78.19 94 GLY A N 1
ATOM 725 C CA . GLY A 1 94 ? -4.176 47.594 26.344 1 78.19 94 GLY A CA 1
ATOM 726 C C . GLY A 1 94 ? -2.793 47.094 25.938 1 78.19 94 GLY A C 1
ATOM 727 O O . GLY A 1 94 ? -2.635 46.438 24.922 1 78.19 94 GLY A O 1
ATOM 728 N N . VAL A 1 95 ? -1.807 47.469 26.75 1 83.44 95 VAL A N 1
ATOM 729 C CA . VAL A 1 95 ? -0.432 47.062 26.469 1 83.44 95 VAL A CA 1
ATOM 730 C C . VAL A 1 95 ? -0.329 45.531 26.484 1 83.44 95 VAL A C 1
ATOM 732 O O . VAL A 1 95 ? 0.361 44.938 25.656 1 83.44 95 VAL A O 1
ATOM 735 N N . GLU A 1 96 ? -1.033 44.875 27.391 1 82.69 96 GLU A N 1
ATOM 736 C CA . GLU A 1 96 ? -1.079 43.438 27.406 1 82.69 96 GLU A CA 1
ATOM 737 C C . GLU A 1 96 ? -1.706 42.875 26.141 1 82.69 96 GLU A C 1
ATOM 739 O O . GLU A 1 96 ? -1.27 41.844 25.625 1 82.69 96 GLU A O 1
ATOM 744 N N . GLY A 1 97 ? -2.686 43.531 25.734 1 78.19 97 GLY A N 1
ATOM 745 C CA . GLY A 1 97 ? -3.322 43.156 24.484 1 78.19 97 GLY A CA 1
ATOM 746 C C . GLY A 1 97 ? -2.398 43.25 23.281 1 78.19 97 GLY A C 1
ATOM 747 O O . GLY A 1 97 ? -2.4 42.406 22.406 1 78.19 97 GLY A O 1
ATOM 748 N N . ILE A 1 98 ? -1.64 44.312 23.219 1 78.62 98 ILE A N 1
ATOM 749 C CA . ILE A 1 98 ? -0.681 44.5 22.141 1 78.62 98 ILE A CA 1
ATOM 750 C C . ILE A 1 98 ? 0.36 43.375 22.172 1 78.62 98 ILE A C 1
ATOM 752 O O . ILE A 1 98 ? 0.723 42.844 21.125 1 78.62 98 ILE A O 1
ATOM 756 N N . LYS A 1 99 ? 0.803 43.094 23.359 1 79.56 99 LYS A N 1
ATOM 757 C CA . LYS A 1 99 ? 1.773 42.031 23.516 1 79.56 99 LYS A CA 1
ATOM 758 C C . LYS A 1 99 ? 1.22 40.688 22.984 1 79.56 99 LYS A C 1
ATOM 760 O O . LYS A 1 99 ? 1.904 39.969 22.266 1 79.56 99 LYS A O 1
ATOM 765 N N . ALA A 1 100 ? 0.035 40.344 23.359 1 77.56 100 ALA A N 1
ATOM 766 C CA . ALA A 1 100 ? -0.631 39.125 22.875 1 77.56 100 ALA A CA 1
ATOM 767 C C . ALA A 1 100 ? -0.806 39.156 21.359 1 77.56 100 ALA A C 1
ATOM 769 O O . ALA A 1 100 ? -0.669 38.125 20.703 1 77.56 100 ALA A O 1
ATOM 770 N N . GLY A 1 101 ? -1.096 40.281 20.906 1 75.19 101 GLY A N 1
ATOM 771 C CA . GLY A 1 101 ? -1.229 40.469 19.469 1 75.19 101 GLY A CA 1
ATOM 772 C C . GLY A 1 101 ? 0.062 40.188 18.703 1 75.19 101 GLY A C 1
ATOM 773 O O . GLY A 1 101 ? 0.05 39.594 17.641 1 75.19 101 GLY A O 1
ATOM 774 N N . GLN A 1 102 ? 1.122 40.75 19.25 1 76.94 102 GLN A N 1
ATOM 775 C CA . GLN A 1 102 ? 2.418 40.5 18.609 1 76.94 102 GLN A CA 1
ATOM 776 C C . GLN A 1 102 ? 2.754 39.031 18.562 1 76.94 102 GLN A C 1
ATOM 778 O O . GLN A 1 102 ? 3.287 38.531 17.578 1 76.94 102 GLN A O 1
ATOM 783 N N . LYS A 1 103 ? 2.477 38.312 19.594 1 77.75 103 LYS A N 1
ATOM 784 C CA . LYS A 1 103 ? 2.691 36.875 19.625 1 77.75 103 LYS A CA 1
ATOM 785 C C . LYS A 1 103 ? 1.817 36.188 18.594 1 77.75 103 LYS A C 1
ATOM 787 O O . LYS A 1 103 ? 2.275 35.25 17.906 1 77.75 103 LYS A O 1
ATOM 792 N N . GLY A 1 104 ? 0.622 36.531 18.562 1 76.94 104 GLY A N 1
ATOM 793 C CA . GLY A 1 104 ? -0.283 36 17.578 1 76.94 104 GLY A CA 1
ATOM 794 C C . GLY A 1 104 ? 0.176 36.25 16.141 1 76.94 104 GLY A C 1
ATOM 795 O O . GLY A 1 104 ? 0.084 35.344 15.297 1 76.94 104 GLY A O 1
ATOM 796 N N . LYS A 1 105 ? 0.671 37.406 15.938 1 77.5 105 LYS A N 1
ATOM 797 C CA . LYS A 1 105 ? 1.19 37.75 14.617 1 77.5 105 LYS A CA 1
ATOM 798 C C . LYS A 1 105 ? 2.377 36.875 14.25 1 77.5 105 LYS A C 1
ATOM 800 O O . LYS A 1 105 ? 2.467 36.375 13.125 1 77.5 105 LYS A O 1
ATOM 805 N N . ALA A 1 106 ? 3.256 36.719 15.18 1 81.88 106 ALA A N 1
ATOM 806 C CA . ALA A 1 106 ? 4.41 35.875 14.938 1 81.88 106 ALA A CA 1
ATOM 807 C C . ALA A 1 106 ? 3.969 34.438 14.625 1 81.88 106 ALA A C 1
ATOM 809 O O . ALA A 1 106 ? 4.512 33.812 13.719 1 81.88 106 ALA A O 1
ATOM 810 N N . ARG A 1 107 ? 3.059 33.906 15.32 1 83.31 107 ARG A N 1
ATOM 811 C CA . ARG A 1 107 ? 2.514 32.594 15.086 1 83.31 107 ARG A CA 1
ATOM 812 C C . ARG A 1 107 ? 1.917 32.469 13.68 1 83.31 107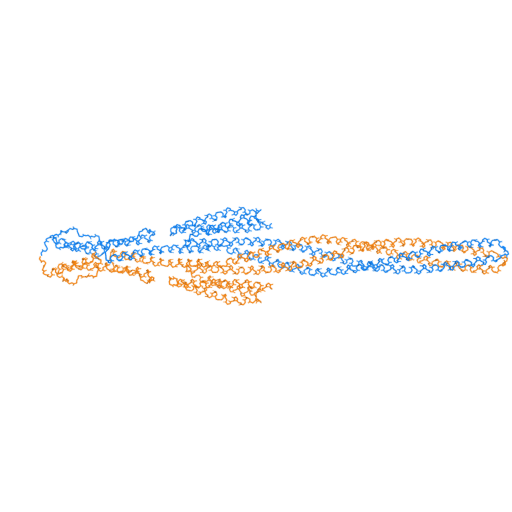 ARG A C 1
ATOM 814 O O . ARG A 1 107 ? 2.096 31.469 13 1 83.31 107 ARG A O 1
ATOM 821 N N . GLY A 1 108 ? 1.178 33.469 13.336 1 79.81 108 GLY A N 1
ATOM 822 C CA . GLY A 1 108 ? 0.599 33.5 12.008 1 79.81 108 GLY A CA 1
ATOM 823 C C . GLY A 1 108 ? 1.64 33.438 10.906 1 79.81 108 GLY A C 1
ATOM 824 O O . GLY A 1 108 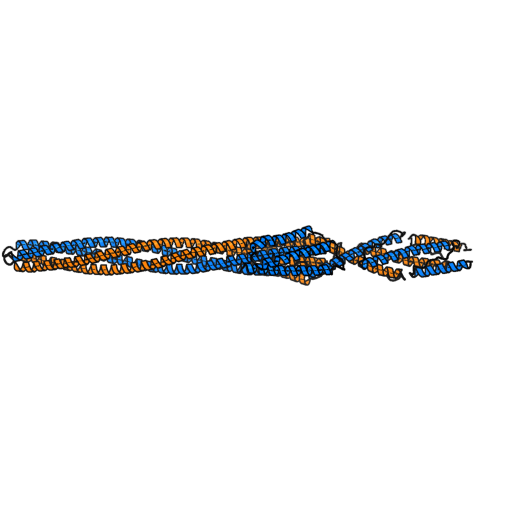? 1.49 32.688 9.93 1 79.81 108 GLY A O 1
ATOM 825 N N . ILE A 1 109 ? 2.668 34.219 11.102 1 83.12 109 ILE A N 1
ATOM 826 C CA . ILE A 1 109 ? 3.744 34.25 10.117 1 83.12 109 ILE A CA 1
ATOM 827 C C . ILE A 1 109 ? 4.414 32.875 10.047 1 83.12 109 ILE A C 1
ATOM 829 O O . ILE A 1 109 ? 4.664 32.344 8.961 1 83.12 109 ILE A O 1
ATOM 833 N N . LEU A 1 110 ? 4.672 32.375 11.203 1 86.62 110 LEU A N 1
ATOM 834 C CA . LEU A 1 110 ? 5.281 31.047 11.258 1 86.62 110 LEU A CA 1
ATOM 835 C C . LEU A 1 110 ? 4.395 30.016 10.578 1 86.62 110 LEU A C 1
ATOM 837 O O . LEU A 1 110 ? 4.875 29.188 9.797 1 86.62 110 LEU A O 1
ATOM 841 N N . SER A 1 111 ? 3.154 30.031 10.867 1 85.5 111 SER A N 1
ATOM 842 C CA . SER A 1 111 ? 2.191 29.109 10.273 1 85.5 111 SER A CA 1
ATOM 843 C C . SER A 1 111 ? 2.18 29.219 8.75 1 85.5 111 SER A C 1
ATOM 845 O O . SER A 1 111 ? 2.143 28.203 8.055 1 85.5 111 SER A O 1
ATOM 847 N N . GLU A 1 112 ? 2.205 30.391 8.273 1 83.62 112 GLU A N 1
ATOM 848 C CA . GLU A 1 112 ? 2.229 30.609 6.832 1 83.62 112 GLU A CA 1
ATOM 849 C C . GLU A 1 112 ? 3.494 30.031 6.203 1 83.62 112 GLU A C 1
ATOM 851 O O . GLU A 1 112 ? 3.434 29.391 5.148 1 83.62 112 GLU A O 1
ATOM 856 N N . LYS A 1 113 ? 4.555 30.312 6.836 1 88.31 113 LYS A N 1
ATOM 857 C CA . LYS A 1 113 ? 5.816 29.797 6.32 1 88.31 113 LYS A CA 1
ATOM 858 C C . LYS A 1 113 ? 5.84 28.266 6.359 1 88.31 113 LYS A C 1
ATOM 860 O O . LYS A 1 113 ? 6.348 27.625 5.438 1 88.31 113 LYS A O 1
ATOM 865 N N . PHE A 1 114 ? 5.355 27.703 7.41 1 90.25 114 PHE A N 1
ATOM 866 C CA . PHE A 1 114 ? 5.277 26.266 7.535 1 90.25 114 PHE A CA 1
ATOM 867 C C . PHE A 1 114 ? 4.359 25.672 6.469 1 90.25 114 PHE A C 1
ATOM 869 O O . PHE A 1 114 ? 4.617 24.578 5.957 1 90.25 114 PHE A O 1
ATOM 876 N N . ASP A 1 115 ? 3.316 26.359 6.184 1 85.12 115 ASP A N 1
ATOM 877 C CA . ASP A 1 115 ? 2.402 25.938 5.129 1 85.12 115 ASP A CA 1
ATOM 878 C C . ASP A 1 115 ? 3.119 25.844 3.787 1 85.12 115 ASP A C 1
ATOM 880 O O . ASP A 1 115 ? 2.893 24.891 3.021 1 85.12 115 ASP A O 1
ATOM 884 N N . LYS A 1 116 ? 3.922 26.781 3.496 1 87.19 116 LYS A N 1
ATOM 885 C CA . LYS A 1 116 ? 4.695 26.781 2.258 1 87.19 116 LYS A CA 1
ATOM 886 C C . LYS A 1 116 ? 5.645 25.594 2.211 1 87.19 116 LYS A C 1
ATOM 888 O O . LYS A 1 116 ? 5.988 25.109 1.132 1 87.19 116 LYS A O 1
ATOM 893 N N . LEU A 1 117 ? 6.027 25.109 3.428 1 90.69 117 LEU A N 1
ATOM 894 C CA . LEU A 1 117 ? 6.898 23.953 3.516 1 90.69 117 LEU A CA 1
ATOM 895 C C . LEU A 1 117 ? 6.082 22.656 3.496 1 90.69 117 LEU A C 1
ATOM 897 O O . LEU A 1 117 ? 6.641 21.562 3.59 1 90.69 117 LEU A O 1
ATOM 901 N N . GLY A 1 118 ? 4.797 22.766 3.436 1 87.56 118 GLY A N 1
ATOM 902 C CA . GLY A 1 118 ? 3.947 21.594 3.297 1 87.56 118 GLY A CA 1
ATOM 903 C C . GLY A 1 118 ? 3.393 21.094 4.621 1 87.56 118 GLY A C 1
ATOM 904 O O . GLY A 1 118 ? 2.74 20.047 4.672 1 87.56 118 GLY A O 1
ATOM 905 N N . ASN A 1 119 ? 3.723 21.812 5.766 1 87.62 119 ASN A N 1
ATOM 906 C CA . ASN A 1 119 ? 3.203 21.5 7.094 1 87.62 119 ASN A CA 1
ATOM 907 C C . ASN A 1 119 ? 3.492 20.062 7.488 1 87.62 119 ASN A C 1
ATOM 909 O O . ASN A 1 119 ? 2.672 19.422 8.141 1 87.62 119 ASN A O 1
ATOM 913 N N . GLY A 1 120 ? 4.613 19.5 6.973 1 90.5 120 GLY A N 1
ATOM 914 C CA . GLY A 1 120 ? 5.016 18.141 7.34 1 90.5 120 GLY A CA 1
ATOM 915 C C . GLY A 1 120 ? 4.469 17.078 6.41 1 90.5 120 GLY A C 1
ATOM 916 O O . GLY A 1 120 ? 4.773 15.898 6.562 1 90.5 120 GLY A O 1
ATOM 917 N N . ASN A 1 121 ? 3.693 17.406 5.445 1 88.94 121 ASN A N 1
ATOM 918 C CA . ASN A 1 121 ? 3.031 16.453 4.566 1 88.94 121 ASN A CA 1
ATOM 919 C C . ASN A 1 121 ? 3.867 16.172 3.32 1 88.94 121 ASN A C 1
ATOM 921 O O . ASN A 1 121 ? 3.475 15.359 2.477 1 88.94 121 ASN A O 1
ATOM 925 N N . GLN A 1 122 ? 4.984 16.812 3.322 1 90.19 122 GLN A N 1
ATOM 926 C CA . GLN A 1 122 ? 5.848 16.516 2.184 1 90.19 122 GLN A CA 1
ATOM 927 C C . GLN A 1 122 ? 6.203 15.031 2.148 1 90.19 122 GLN A C 1
ATOM 929 O O . GLN A 1 122 ? 6.473 14.422 3.188 1 90.19 122 GLN A O 1
ATOM 934 N N . GLY A 1 123 ? 6.062 14.359 1.092 1 93 123 GLY A N 1
ATOM 935 C CA . GLY A 1 123 ? 6.348 12.938 0.959 1 93 123 GLY A CA 1
ATOM 936 C C . GLY A 1 123 ? 5.117 12.109 0.636 1 93 123 GLY A C 1
ATOM 937 O O . GLY A 1 123 ? 5.227 10.945 0.24 1 93 123 GLY A O 1
ATOM 938 N N . MET A 1 124 ? 3.975 12.758 0.788 1 90.19 124 MET A N 1
ATOM 939 C CA . MET A 1 124 ? 2.742 12.023 0.515 1 90.19 124 MET A CA 1
ATOM 940 C C . MET A 1 124 ? 2.664 11.617 -0.953 1 90.19 124 MET A C 1
ATOM 942 O O . MET A 1 124 ? 2.119 10.562 -1.281 1 90.19 124 MET A O 1
ATOM 946 N N . GLN A 1 125 ? 3.15 12.461 -1.777 1 88.94 125 GLN A N 1
ATOM 947 C CA . GLN A 1 125 ? 3.182 12.117 -3.195 1 88.94 125 GLN A CA 1
ATOM 948 C C . GLN A 1 125 ? 4.039 10.883 -3.445 1 88.94 125 GLN A C 1
ATOM 950 O O . GLN A 1 125 ? 3.703 10.047 -4.293 1 88.94 125 GLN A O 1
ATOM 955 N N . ASP A 1 126 ? 5.152 10.789 -2.742 1 93.94 126 ASP A N 1
ATOM 956 C CA . ASP A 1 126 ? 6 9.602 -2.83 1 93.94 126 ASP A CA 1
ATOM 957 C C . ASP A 1 126 ? 5.238 8.352 -2.41 1 93.94 126 ASP A C 1
ATOM 959 O O . ASP A 1 126 ? 5.352 7.305 -3.053 1 93.94 126 ASP A O 1
ATOM 963 N N . VAL A 1 127 ? 4.504 8.492 -1.398 1 94 127 VAL A N 1
ATOM 964 C CA . VAL A 1 127 ? 3.699 7.387 -0.886 1 94 127 VAL A CA 1
ATOM 965 C C . VAL A 1 127 ? 2.676 6.965 -1.937 1 94 127 VAL A C 1
ATOM 967 O O . VAL A 1 127 ? 2.535 5.773 -2.23 1 94 127 VAL A O 1
ATOM 970 N N . GLN A 1 128 ? 2.004 7.891 -2.541 1 90.06 128 GLN A N 1
ATOM 971 C CA . GLN A 1 128 ? 1.008 7.598 -3.564 1 90.06 128 GLN A CA 1
ATOM 972 C C . GLN A 1 128 ? 1.644 6.914 -4.773 1 90.06 128 GLN A C 1
ATOM 974 O O . GLN A 1 128 ? 1.07 5.98 -5.336 1 90.06 128 GLN A O 1
ATOM 979 N N . GLN A 1 129 ? 2.77 7.387 -5.156 1 93.25 129 GLN A N 1
ATOM 980 C CA . GLN A 1 129 ? 3.475 6.781 -6.281 1 93.25 129 GLN A CA 1
ATOM 981 C C . GLN A 1 129 ? 3.848 5.332 -5.984 1 93.25 129 GLN A C 1
ATOM 983 O O . GLN A 1 129 ? 3.684 4.457 -6.836 1 93.25 129 GLN A O 1
ATOM 988 N N . ASP A 1 130 ? 4.395 5.125 -4.77 1 95.25 130 ASP A N 1
ATOM 989 C CA . ASP A 1 130 ? 4.742 3.768 -4.359 1 95.25 130 ASP A CA 1
ATOM 990 C C . ASP A 1 130 ? 3.518 2.855 -4.379 1 95.25 130 ASP A C 1
ATOM 992 O O . ASP A 1 130 ? 3.6 1.706 -4.816 1 95.25 130 ASP A O 1
ATOM 996 N N . LEU A 1 131 ? 2.402 3.344 -3.977 1 93.62 131 LEU A N 1
ATOM 997 C CA . LEU A 1 131 ? 1.168 2.566 -3.949 1 93.62 131 LEU A CA 1
ATOM 998 C C . LEU A 1 131 ? 0.688 2.26 -5.363 1 93.62 131 LEU A C 1
ATOM 1000 O O . LEU A 1 131 ? 0.237 1.146 -5.641 1 93.62 131 LEU A O 1
ATOM 1004 N N . ASN A 1 132 ? 0.805 3.213 -6.246 1 92.69 132 ASN A N 1
ATOM 1005 C CA . ASN A 1 132 ? 0.408 2.982 -7.633 1 92.69 132 ASN A CA 1
ATOM 1006 C C . ASN A 1 132 ? 1.281 1.92 -8.297 1 92.69 132 ASN A C 1
ATOM 1008 O O . ASN A 1 132 ? 0.785 1.092 -9.062 1 92.69 132 ASN A O 1
ATOM 1012 N N . GLU A 1 133 ? 2.539 1.961 -8.023 1 94.25 133 GLU A N 1
ATOM 1013 C CA . GLU A 1 133 ? 3.428 0.916 -8.516 1 94.25 133 GLU A CA 1
ATOM 1014 C C . GLU A 1 133 ? 3.018 -0.456 -7.988 1 94.25 133 GLU A C 1
ATOM 1016 O O . GLU A 1 133 ? 3.062 -1.448 -8.719 1 94.25 133 GLU A O 1
ATOM 1021 N N . SER A 1 134 ? 2.684 -0.491 -6.727 1 93.25 134 SER A N 1
ATOM 1022 C CA . SER A 1 134 ? 2.227 -1.74 -6.125 1 93.25 134 SER A CA 1
ATOM 1023 C C . SER A 1 134 ? 0.971 -2.26 -6.816 1 93.25 134 SER A C 1
ATOM 1025 O O . SER A 1 134 ? 0.844 -3.461 -7.066 1 93.25 134 SER A O 1
ATOM 1027 N N . ILE A 1 135 ? 0.03 -1.373 -7.203 1 91 135 ILE A N 1
ATOM 1028 C CA . ILE A 1 135 ? -1.194 -1.745 -7.902 1 91 135 ILE A CA 1
ATOM 1029 C C . ILE A 1 135 ? -0.846 -2.393 -9.242 1 91 135 ILE A C 1
ATOM 1031 O O . ILE A 1 135 ? -1.405 -3.432 -9.602 1 91 135 ILE A O 1
ATOM 1035 N N . GLU A 1 136 ? 0.081 -1.806 -9.945 1 93.38 136 GLU A N 1
ATOM 1036 C CA . GLU A 1 136 ? 0.491 -2.342 -11.234 1 93.38 136 GLU A CA 1
ATOM 1037 C C . GLU A 1 136 ? 1.07 -3.746 -11.094 1 93.38 136 GLU A C 1
ATOM 1039 O O . GLU A 1 136 ? 0.742 -4.641 -11.875 1 93.38 136 GLU A O 1
ATOM 1044 N N . ASN A 1 137 ? 1.94 -3.906 -10.109 1 94.12 137 ASN A N 1
ATOM 1045 C CA . ASN A 1 137 ? 2.547 -5.211 -9.867 1 94.12 137 ASN A CA 1
ATOM 1046 C C . ASN A 1 137 ? 1.504 -6.242 -9.445 1 94.12 137 ASN A C 1
ATOM 1048 O O . ASN A 1 137 ? 1.559 -7.398 -9.875 1 94.12 137 ASN A O 1
ATOM 1052 N N . LEU A 1 138 ? 0.596 -5.801 -8.625 1 92.12 138 LEU A N 1
ATOM 1053 C CA . LEU A 1 138 ? -0.462 -6.695 -8.164 1 92.12 138 LEU A CA 1
ATOM 1054 C C . LEU A 1 138 ? -1.355 -7.121 -9.32 1 92.12 138 LEU A C 1
ATOM 1056 O O . LEU A 1 138 ? -1.758 -8.281 -9.406 1 92.12 138 LEU A O 1
ATOM 1060 N N . SER A 1 139 ? -1.69 -6.203 -10.242 1 91.44 139 SER A N 1
ATOM 1061 C CA . SER A 1 139 ? -2.488 -6.516 -11.422 1 91.44 139 SER A CA 1
ATOM 1062 C C . SER A 1 139 ? -1.791 -7.547 -12.305 1 91.44 139 SER A C 1
ATOM 1064 O O . SER A 1 139 ? -2.42 -8.492 -12.781 1 91.44 139 SER A O 1
ATOM 1066 N N . LYS A 1 140 ? -0.495 -7.359 -12.469 1 93.44 140 LYS A N 1
ATOM 1067 C CA . LYS A 1 140 ? 0.295 -8.312 -13.242 1 93.44 140 LYS A CA 1
ATOM 1068 C C . LYS A 1 140 ? 0.297 -9.688 -12.578 1 93.44 140 LYS A C 1
ATOM 1070 O O . LYS A 1 140 ? 0.145 -10.711 -13.258 1 93.44 140 LYS A O 1
ATOM 1075 N N . MET A 1 141 ? 0.446 -9.742 -11.273 1 92.31 141 MET A N 1
ATOM 1076 C CA . MET A 1 141 ? 0.444 -10.992 -10.523 1 92.31 141 MET A CA 1
ATOM 1077 C C . MET A 1 141 ? -0.9 -11.703 -10.656 1 92.31 141 MET A C 1
ATOM 1079 O O . MET A 1 141 ? -0.949 -12.922 -10.844 1 92.31 141 MET A O 1
ATOM 1083 N N . ALA A 1 142 ? -1.983 -10.906 -10.602 1 91 142 ALA A N 1
ATOM 1084 C CA . ALA A 1 142 ? -3.32 -11.477 -10.758 1 91 142 ALA A CA 1
ATOM 1085 C C . ALA A 1 142 ? -3.492 -12.102 -12.141 1 91 142 ALA A C 1
ATOM 1087 O O . ALA A 1 142 ? -4.055 -13.188 -12.266 1 91 142 ALA A O 1
ATOM 1088 N N . SER A 1 143 ? -2.986 -11.43 -13.141 1 92.81 143 SER A N 1
ATOM 1089 C CA . SER A 1 143 ? -3.072 -11.93 -14.508 1 92.81 143 SER A CA 1
ATOM 1090 C C . SER A 1 143 ? -2.275 -13.219 -14.68 1 92.81 143 SER A C 1
ATOM 1092 O O . SER A 1 143 ? -2.76 -14.18 -15.281 1 92.81 143 SER A O 1
ATOM 1094 N N . ILE A 1 144 ? -1.065 -13.242 -14.117 1 90.94 144 ILE A N 1
ATOM 1095 C CA . ILE A 1 144 ? -0.219 -14.43 -14.18 1 90.94 144 ILE A CA 1
ATOM 1096 C C . ILE A 1 144 ? -0.915 -15.602 -13.484 1 90.94 144 ILE A C 1
ATOM 1098 O O . ILE A 1 144 ? -0.935 -16.719 -14 1 90.94 144 ILE A O 1
ATOM 1102 N N . ALA A 1 145 ? -1.447 -15.32 -12.352 1 90.56 145 ALA A N 1
ATOM 1103 C CA . ALA A 1 145 ? -2.125 -16.359 -11.578 1 90.56 145 ALA A CA 1
ATOM 1104 C C . ALA A 1 145 ? -3.348 -16.891 -12.32 1 90.56 145 ALA A C 1
ATOM 1106 O O . ALA A 1 145 ? -3.592 -18.094 -12.344 1 90.56 145 ALA A O 1
ATOM 1107 N N . LYS A 1 146 ? -4.125 -16.016 -13.016 1 90.69 146 LYS A N 1
ATOM 1108 C CA . LYS A 1 146 ? -5.281 -16.422 -13.805 1 90.69 146 LYS A CA 1
ATOM 1109 C C . LYS A 1 146 ? -4.859 -17.297 -14.984 1 90.69 146 LYS A C 1
ATOM 1111 O O . LYS A 1 146 ? -5.496 -18.312 -15.266 1 90.69 146 LYS A O 1
ATOM 1116 N N . ASP A 1 147 ? -3.785 -16.906 -15.594 1 91.25 147 ASP A N 1
ATOM 1117 C CA . ASP A 1 147 ? -3.256 -17.688 -16.703 1 91.25 147 ASP A CA 1
ATOM 1118 C C . ASP A 1 147 ? -2.781 -19.062 -16.234 1 91.25 147 ASP A C 1
ATOM 1120 O O . ASP A 1 147 ? -3.016 -20.062 -16.891 1 91.25 147 ASP A O 1
ATOM 1124 N N . THR A 1 148 ? -2.16 -19.062 -15.109 1 88.19 148 THR A N 1
ATOM 1125 C CA . THR A 1 148 ? -1.686 -20.312 -14.523 1 88.19 148 THR A CA 1
ATOM 1126 C C . THR A 1 148 ? -2.855 -21.234 -14.195 1 88.19 148 THR A C 1
ATOM 1128 O O . THR A 1 148 ? -2.814 -22.438 -14.5 1 88.19 148 THR A O 1
ATOM 1131 N N . ALA A 1 149 ? -3.918 -20.688 -13.641 1 87.31 149 ALA A N 1
ATOM 1132 C CA . ALA A 1 149 ? -5.102 -21.484 -13.312 1 87.31 149 ALA A CA 1
ATOM 1133 C C . ALA A 1 149 ? -5.746 -22.062 -14.57 1 87.31 149 ALA A C 1
ATOM 1135 O O . ALA A 1 149 ? -6.125 -23.234 -14.602 1 87.31 149 ALA A O 1
ATOM 1136 N N . LYS A 1 150 ? -5.844 -21.234 -15.648 1 89.5 150 LYS A N 1
ATOM 1137 C CA . LYS A 1 150 ? -6.406 -21.688 -16.922 1 89.5 150 LYS A CA 1
ATOM 1138 C C . LYS A 1 150 ? -5.578 -22.812 -17.516 1 89.5 150 LYS A C 1
ATOM 1140 O O . LYS A 1 150 ? -6.121 -23.828 -17.938 1 89.5 150 LYS A O 1
ATOM 1145 N N . THR A 1 151 ? -4.258 -22.625 -17.469 1 87.44 151 THR A N 1
ATOM 1146 C CA . THR A 1 151 ? -3.359 -23.625 -18.031 1 87.44 151 THR A CA 1
ATOM 1147 C C . THR A 1 151 ? -3.42 -24.922 -17.219 1 87.44 151 THR A C 1
ATOM 1149 O O . THR A 1 151 ? -3.41 -26.016 -17.781 1 87.44 151 THR A O 1
ATOM 1152 N N . ALA A 1 152 ? -3.467 -24.797 -15.906 1 85.69 152 ALA A N 1
ATOM 1153 C CA . ALA A 1 152 ? -3.57 -25.969 -15.039 1 85.69 152 ALA A CA 1
ATOM 1154 C C . ALA A 1 152 ? -4.844 -26.766 -15.336 1 85.69 152 ALA A C 1
ATOM 1156 O O . ALA A 1 152 ? -4.816 -27.984 -15.43 1 85.69 152 ALA A O 1
ATOM 1157 N N . SER A 1 153 ? -6 -26.047 -15.602 1 85.12 153 SER A N 1
ATOM 1158 C CA . SER A 1 153 ? -7.27 -26.688 -15.914 1 85.12 153 SER A CA 1
ATOM 1159 C C . SER A 1 153 ? -7.211 -27.422 -17.25 1 85.12 153 SER A C 1
ATOM 1161 O O . SER A 1 153 ? -7.695 -28.547 -17.375 1 85.12 153 SER A O 1
ATOM 1163 N N . GLU A 1 154 ? -6.562 -26.797 -18.25 1 85.56 154 GLU A N 1
ATOM 1164 C CA . GLU A 1 154 ? -6.406 -27.406 -19.547 1 85.56 154 GLU A CA 1
ATOM 1165 C C . GLU A 1 154 ? -5.496 -28.641 -19.484 1 85.56 154 GLU A C 1
ATOM 1167 O O . GLU A 1 154 ? -5.762 -29.656 -20.125 1 85.56 154 GLU A O 1
ATOM 1172 N N . THR A 1 155 ? -4.5 -28.484 -18.641 1 83.94 155 THR A N 1
ATOM 1173 C CA . THR A 1 155 ? -3.545 -29.578 -18.484 1 83.94 155 THR A CA 1
ATOM 1174 C C . THR A 1 155 ? -4.184 -30.766 -17.75 1 83.94 155 THR A C 1
ATOM 1176 O O . THR A 1 155 ? -3.902 -31.922 -18.062 1 83.94 155 THR A O 1
ATOM 1179 N N . LEU A 1 156 ? -5.109 -30.422 -16.828 1 81.25 156 LEU A N 1
ATOM 1180 C CA . LEU A 1 156 ? -5.805 -31.484 -16.109 1 81.25 156 LEU A CA 1
ATOM 1181 C C . LEU A 1 156 ? -6.656 -32.312 -17.047 1 81.25 156 LEU A C 1
ATOM 1183 O O . LEU A 1 156 ? -6.723 -33.562 -16.906 1 81.25 156 LEU A O 1
ATOM 1187 N N . ALA A 1 157 ? -7.211 -31.672 -18.094 1 81.5 157 ALA A N 1
ATOM 1188 C CA . ALA A 1 157 ? -8.008 -32.375 -19.078 1 81.5 157 ALA A CA 1
ATOM 1189 C C . ALA A 1 157 ? -7.129 -33.344 -19.906 1 81.5 157 ALA A C 1
ATOM 1191 O O . ALA A 1 157 ? -7.508 -34.469 -20.141 1 81.5 157 ALA A O 1
ATOM 1192 N N . SER A 1 158 ? -5.957 -32.844 -20.219 1 80.69 158 SER A N 1
ATOM 1193 C CA . SER A 1 158 ? -5.027 -33.656 -21 1 80.69 158 SER A CA 1
ATOM 1194 C C . SER A 1 158 ? -4.48 -34.812 -20.172 1 80.69 158 SER A C 1
ATOM 1196 O O . SER A 1 158 ? -4.258 -35.906 -20.688 1 80.69 158 SER A O 1
ATOM 1198 N N . MET A 1 159 ? -4.371 -34.562 -18.906 1 82.12 159 MET A N 1
ATOM 1199 C CA . MET A 1 159 ? -3.877 -35.594 -18 1 82.12 159 MET A CA 1
ATOM 1200 C C . MET A 1 159 ? -4.906 -36.719 -17.828 1 82.12 159 MET A C 1
ATOM 1202 O O . MET A 1 159 ? -4.547 -37.875 -17.688 1 82.12 159 MET A O 1
ATOM 1206 N N . ASN A 1 160 ? -6.176 -36.312 -17.906 1 81.88 160 ASN A N 1
ATOM 1207 C CA . ASN A 1 160 ? -7.234 -37.312 -17.844 1 81.88 160 ASN A CA 1
ATOM 1208 C C . ASN A 1 160 ? -7.188 -38.25 -19.062 1 81.88 160 ASN A C 1
ATOM 1210 O O . ASN A 1 160 ? -7.375 -39.469 -18.922 1 81.88 160 ASN A O 1
ATOM 1214 N N . GLU A 1 161 ? -6.848 -37.656 -20.172 1 80.88 161 GLU A N 1
ATOM 1215 C CA . GLU A 1 161 ? -6.711 -38.469 -21.375 1 80.88 161 GLU A CA 1
ATOM 1216 C C . GLU A 1 161 ? -5.52 -39.406 -21.281 1 80.88 161 GLU A C 1
ATOM 1218 O O . GLU A 1 161 ? -5.613 -40.562 -21.656 1 80.88 161 GLU A O 1
ATOM 1223 N N . LEU A 1 162 ? -4.449 -38.844 -20.703 1 79.88 162 LEU A N 1
ATOM 1224 C CA . LEU A 1 162 ? -3.27 -39.688 -20.516 1 79.88 162 LEU A CA 1
ATOM 1225 C C . LEU A 1 162 ? -3.572 -40.844 -19.562 1 79.88 162 LEU A C 1
ATOM 1227 O O . LEU A 1 162 ? -3.154 -41.969 -19.797 1 79.88 162 LEU A O 1
ATOM 1231 N N . SER A 1 163 ? -4.355 -40.562 -18.578 1 80.25 163 SER A N 1
ATOM 1232 C CA . SER A 1 163 ? -4.75 -41.594 -17.625 1 80.25 163 SER A CA 1
ATOM 1233 C C . SER A 1 163 ? -5.566 -42.688 -18.297 1 80.25 163 SER A C 1
ATOM 1235 O O . SER A 1 163 ? -5.332 -43.875 -18.062 1 80.25 163 SER A O 1
ATOM 1237 N N . SER A 1 164 ? -6.457 -42.281 -19.156 1 82.12 164 SER A N 1
ATOM 1238 C CA . SER A 1 164 ? -7.285 -43.219 -19.891 1 82.12 164 SER A CA 1
ATOM 1239 C C . SER A 1 164 ? -6.441 -44.062 -20.828 1 82.12 164 SER A C 1
ATOM 1241 O O . SER A 1 164 ? -6.648 -45.281 -20.922 1 82.12 164 SER A O 1
ATOM 1243 N N . ASN A 1 165 ? -5.496 -43.375 -21.438 1 77.5 165 ASN A N 1
ATOM 1244 C CA . ASN A 1 165 ? -4.602 -44.094 -22.344 1 77.5 165 ASN A CA 1
ATOM 1245 C C . ASN A 1 165 ? -3.773 -45.125 -21.594 1 77.5 165 ASN A C 1
ATOM 1247 O O . ASN A 1 165 ? -3.594 -46.25 -22.078 1 77.5 165 ASN A O 1
ATOM 1251 N N . MET A 1 166 ? -3.434 -44.781 -20.422 1 77.25 166 MET A N 1
ATOM 1252 C CA . MET A 1 166 ? -2.629 -45.719 -19.625 1 77.25 166 MET A CA 1
ATOM 1253 C C . MET A 1 166 ? -3.455 -46.906 -19.188 1 77.25 166 MET A C 1
ATOM 1255 O O . MET A 1 166 ? -2.963 -48.031 -19.172 1 77.25 166 MET A O 1
ATOM 1259 N N . ASN A 1 167 ? -4.727 -46.656 -18.859 1 77.06 167 ASN A N 1
ATOM 1260 C CA . ASN A 1 167 ? -5.617 -47.75 -18.516 1 77.06 167 ASN A CA 1
ATOM 1261 C C . ASN A 1 167 ? -5.828 -48.688 -19.703 1 77.06 167 ASN A C 1
ATOM 1263 O O . ASN A 1 167 ? -5.824 -49.906 -19.531 1 77.06 167 ASN A O 1
ATOM 1267 N N . SER A 1 16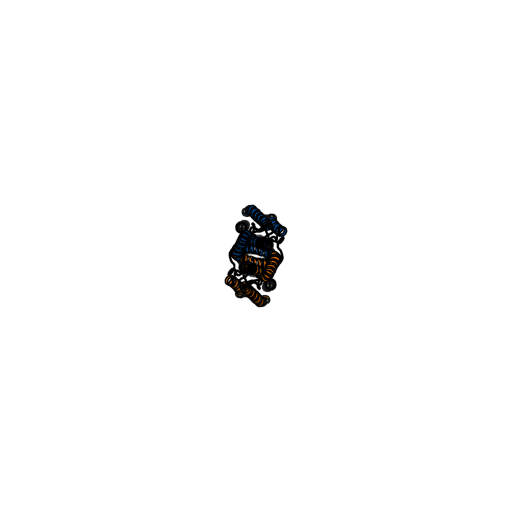8 ? -5.996 -48.125 -20.859 1 80.19 168 SER A N 1
ATOM 1268 C CA . SER A 1 168 ? -6.152 -48.906 -22.062 1 80.19 168 SER A CA 1
ATOM 1269 C C . SER A 1 168 ? -4.906 -49.75 -22.344 1 80.19 168 SER A C 1
ATOM 1271 O O . SER A 1 168 ? -5.004 -50.906 -22.734 1 80.19 168 SER A O 1
ATOM 1273 N N . LEU A 1 169 ? -3.787 -49.125 -22.078 1 78.19 169 LEU A N 1
ATOM 1274 C CA . LEU A 1 169 ? -2.518 -49.812 -22.281 1 78.19 169 LEU A CA 1
ATOM 1275 C C . LEU A 1 169 ? -2.406 -51.031 -21.375 1 78.19 169 LEU A C 1
ATOM 1277 O O . LEU A 1 169 ? -1.948 -52.094 -21.797 1 78.19 169 LEU A O 1
ATOM 1281 N N . GLU A 1 170 ? -2.887 -50.875 -20.172 1 74.81 170 GLU A N 1
ATOM 1282 C CA . GLU A 1 170 ? -2.859 -52 -19.234 1 74.81 170 GLU A CA 1
ATOM 1283 C C . GLU A 1 170 ? -3.695 -53.156 -19.734 1 74.81 170 GLU A C 1
ATOM 1285 O O . GLU A 1 170 ? -3.271 -54.312 -19.641 1 74.81 170 GLU A O 1
ATOM 1290 N N . GLY A 1 171 ? -4.906 -52.781 -20.25 1 78 171 GLY A N 1
ATOM 1291 C CA . GLY A 1 171 ? -5.762 -53.844 -20.797 1 78 171 GLY A CA 1
ATOM 1292 C C . GLY A 1 171 ? -5.152 -54.562 -21.984 1 78 171 GLY A C 1
ATOM 1293 O O . GLY A 1 171 ? -5.199 -55.781 -22.078 1 78 171 GLY A O 1
ATOM 1294 N N . LEU A 1 172 ? -4.547 -53.781 -22.844 1 77.12 172 LEU A N 1
ATOM 1295 C CA . LEU A 1 172 ? -3.949 -54.344 -24.047 1 77.12 172 LEU A CA 1
ATOM 1296 C C . LEU A 1 172 ? -2.758 -55.25 -23.703 1 77.12 172 LEU A C 1
ATOM 1298 O O . LEU A 1 172 ? -2.584 -56.312 -24.281 1 77.12 172 LEU A O 1
ATOM 1302 N N . ILE A 1 173 ? -2.051 -54.812 -22.781 1 75.19 173 ILE A N 1
ATOM 1303 C CA . ILE A 1 173 ? -0.873 -55.562 -22.344 1 75.19 173 ILE A CA 1
ATOM 1304 C C . ILE A 1 173 ? -1.304 -56.875 -21.703 1 75.19 173 ILE A C 1
ATOM 1306 O O . ILE A 1 173 ? -0.714 -57.938 -21.953 1 75.19 173 ILE A O 1
ATOM 1310 N N . SER A 1 174 ? -2.326 -56.812 -20.844 1 76.19 174 SER A N 1
ATOM 1311 C CA . SER A 1 174 ? -2.857 -58.031 -20.234 1 76.19 174 SER A CA 1
ATOM 1312 C C . SER A 1 174 ? -3.334 -59.031 -21.281 1 76.19 174 SER A C 1
ATOM 1314 O O . SER A 1 174 ? -3.057 -60.219 -21.188 1 76.19 174 SER A O 1
ATOM 1316 N N . ASN A 1 175 ? -4.027 -58.531 -22.281 1 77.5 175 ASN A N 1
ATOM 1317 C CA . ASN A 1 175 ? -4.508 -59.375 -23.375 1 77.5 175 ASN A CA 1
ATOM 1318 C C . ASN A 1 175 ? -3.352 -60.031 -24.125 1 77.5 175 ASN A C 1
ATOM 1320 O O . ASN A 1 175 ? -3.416 -61.188 -24.469 1 77.5 175 ASN A O 1
ATOM 1324 N N . SER A 1 176 ? -2.354 -59.219 -24.359 1 75.81 176 SER A N 1
ATOM 1325 C CA . SER A 1 176 ? -1.185 -59.719 -25.047 1 75.81 176 SER A CA 1
ATOM 1326 C C . SER A 1 176 ? -0.494 -60.812 -24.25 1 75.81 176 SER A C 1
ATOM 1328 O O . SER A 1 176 ? -0.089 -61.844 -24.797 1 75.81 176 SER A O 1
ATOM 1330 N N . SER A 1 177 ? -0.411 -60.594 -22.938 1 73.62 177 SER A N 1
ATOM 1331 C CA . SER A 1 177 ? 0.195 -61.594 -22.062 1 73.62 177 SER A CA 1
ATOM 1332 C C . SER A 1 177 ? -0.57 -62.906 -22.094 1 73.62 177 SER A C 1
ATOM 1334 O O . SER A 1 177 ? 0.034 -63.969 -22.172 1 73.62 177 SER A O 1
ATOM 1336 N N . HIS A 1 178 ? -1.887 -62.812 -22.125 1 77.19 178 HIS A N 1
ATOM 1337 C CA . HIS A 1 178 ? -2.717 -64 -22.188 1 77.19 178 HIS A CA 1
ATOM 1338 C C . HIS A 1 178 ? -2.521 -64.75 -23.516 1 77.19 178 HIS A C 1
ATOM 1340 O O . HIS A 1 178 ? -2.393 -66 -23.547 1 77.19 178 HIS A O 1
ATOM 1346 N N . ALA A 1 179 ? -2.479 -63.938 -24.594 1 75.56 179 ALA A N 1
ATOM 1347 C CA . ALA A 1 179 ? -2.305 -64.5 -25.906 1 75.56 179 ALA A CA 1
ATOM 1348 C C . ALA A 1 179 ? -0.957 -65.25 -26.031 1 75.56 179 ALA A C 1
ATOM 1350 O O . ALA A 1 179 ? -0.865 -66.312 -26.609 1 75.56 179 ALA A O 1
ATOM 1351 N N . ILE A 1 180 ? -0.018 -64.688 -25.406 1 75.19 180 ILE A N 1
ATOM 1352 C CA . ILE A 1 180 ? 1.328 -65.25 -25.453 1 75.19 180 ILE A CA 1
ATOM 1353 C C . ILE A 1 180 ? 1.375 -66.5 -24.641 1 75.19 180 ILE A C 1
ATOM 1355 O O . ILE A 1 180 ? 2.008 -67.5 -25.047 1 75.19 180 ILE A O 1
ATOM 1359 N N . HIS A 1 181 ? 0.692 -66.562 -23.5 1 75.44 181 HIS A N 1
ATOM 1360 C CA . HIS A 1 181 ? 0.603 -67.75 -22.703 1 75.44 181 HIS A CA 1
ATOM 1361 C C . HIS A 1 181 ? -0.069 -68.875 -23.484 1 75.44 181 HIS A C 1
ATOM 1363 O O . HIS A 1 181 ? 0.386 -70 -23.453 1 75.44 181 HIS A O 1
ATOM 1369 N N . THR A 1 182 ? -1.109 -68.562 -24.188 1 75.38 182 THR A N 1
ATOM 1370 C CA . THR A 1 182 ? -1.811 -69.562 -25.016 1 75.38 182 THR A CA 1
ATOM 1371 C C . THR A 1 182 ? -0.906 -70.062 -26.125 1 75.38 182 THR A C 1
ATOM 1373 O O . THR A 1 182 ? -0.904 -71.25 -26.422 1 75.38 182 THR A O 1
ATOM 1376 N N . LEU A 1 183 ? -0.138 -69.125 -26.672 1 77.25 183 LEU A N 1
ATOM 1377 C CA . LEU A 1 183 ? 0.819 -69.5 -27.703 1 77.25 183 LEU A CA 1
ATOM 1378 C C . LEU A 1 183 ? 1.826 -70.5 -27.172 1 77.25 183 LEU A C 1
ATOM 1380 O O . LEU A 1 183 ? 2.141 -71.5 -27.844 1 77.25 183 LEU A O 1
ATOM 1384 N N . ASN A 1 184 ? 2.279 -70.312 -25.969 1 73.5 184 ASN A N 1
ATOM 1385 C CA . ASN A 1 184 ? 3.219 -71.25 -25.328 1 73.5 184 ASN A CA 1
ATOM 1386 C C . ASN A 1 184 ? 2.611 -72.625 -25.156 1 73.5 184 ASN A C 1
ATOM 1388 O O . ASN A 1 184 ? 3.258 -73.625 -25.469 1 73.5 184 ASN A O 1
ATOM 1392 N N . ASN A 1 185 ? 1.364 -72.688 -24.734 1 76.31 185 ASN A N 1
ATOM 1393 C CA . ASN A 1 185 ? 0.684 -74 -24.547 1 76.31 185 ASN A CA 1
ATOM 1394 C C . ASN A 1 185 ? 0.504 -74.688 -25.875 1 76.31 185 ASN A C 1
ATOM 1396 O O . ASN A 1 185 ? 0.714 -75.938 -25.938 1 76.31 185 ASN A O 1
ATOM 1400 N N . ARG A 1 186 ? 0.154 -73.938 -26.891 1 74.38 186 ARG A N 1
ATOM 1401 C CA . ARG A 1 186 ? -0.072 -74.562 -28.203 1 74.38 186 ARG A CA 1
ATOM 1402 C C . ARG A 1 186 ? 1.228 -75.125 -28.781 1 74.38 186 ARG A C 1
ATOM 1404 O O . ARG A 1 186 ? 1.237 -76.188 -29.406 1 74.38 186 ARG A O 1
ATOM 1411 N N . THR A 1 187 ? 2.27 -74.375 -28.594 1 77 187 THR A N 1
ATOM 1412 C CA . THR A 1 187 ? 3.559 -74.812 -29.125 1 77 187 THR A CA 1
ATOM 1413 C C . THR A 1 187 ? 4.016 -76.062 -28.422 1 77 187 THR A C 1
ATOM 1415 O O . THR A 1 187 ? 4.637 -76.938 -29.031 1 77 187 THR A O 1
ATOM 1418 N N . ASP A 1 188 ? 3.662 -76.188 -27.141 1 75.5 188 ASP A N 1
ATOM 1419 C CA . ASP A 1 188 ? 3.943 -77.438 -26.422 1 75.5 188 ASP A CA 1
ATOM 1420 C C . ASP A 1 188 ? 3.166 -78.562 -27.016 1 75.5 188 ASP A C 1
ATOM 1422 O O . ASP A 1 188 ? 3.711 -79.688 -27.188 1 75.5 188 ASP A O 1
ATOM 1426 N N . ASP A 1 189 ? 1.932 -78.375 -27.359 1 75.69 189 ASP A N 1
ATOM 1427 C CA . ASP A 1 189 ? 1.095 -79.375 -27.969 1 75.69 189 ASP A CA 1
ATOM 1428 C C . ASP A 1 189 ? 1.666 -79.875 -29.328 1 75.69 189 ASP A C 1
ATOM 1430 O O . ASP A 1 189 ? 1.716 -81.062 -29.609 1 75.69 189 ASP A O 1
ATOM 1434 N N . ILE A 1 190 ? 2.086 -78.875 -30.062 1 81.88 190 ILE A N 1
ATOM 1435 C CA . ILE A 1 190 ? 2.648 -79.188 -31.375 1 81.88 190 ILE A CA 1
ATOM 1436 C C . ILE A 1 190 ? 3.922 -80 -31.203 1 81.88 190 ILE A C 1
ATOM 1438 O O . ILE A 1 190 ? 4.148 -80.938 -31.953 1 81.88 190 ILE A O 1
ATOM 1442 N N . SER A 1 191 ? 4.719 -79.625 -30.25 1 75.12 191 SER A N 1
ATOM 1443 C CA . SER A 1 191 ? 5.949 -80.375 -29.984 1 75.12 191 SER A CA 1
ATOM 1444 C C . SER A 1 191 ? 5.664 -81.812 -29.672 1 75.12 191 SER A C 1
ATOM 1446 O O . SER A 1 191 ? 6.359 -82.688 -30.172 1 75.12 191 SER A O 1
ATOM 1448 N N . SER A 1 192 ? 4.617 -82.062 -28.953 1 77.19 192 SER A N 1
ATOM 1449 C CA . SER A 1 192 ? 4.242 -83.438 -28.594 1 77.19 192 SER A CA 1
ATOM 1450 C C . SER A 1 192 ? 3.811 -84.25 -29.828 1 77.19 192 SER A C 1
ATOM 1452 O O . SER A 1 192 ? 4.199 -85.375 -29.984 1 77.19 192 SER A O 1
ATOM 1454 N N . VAL A 1 193 ? 3.055 -83.625 -30.688 1 77 193 VAL A N 1
ATOM 1455 C CA . VAL A 1 193 ? 2.547 -84.312 -31.875 1 77 193 VAL A CA 1
ATOM 1456 C C . VAL A 1 193 ? 3.693 -84.562 -32.844 1 77 193 VAL A C 1
ATOM 1458 O O . VAL A 1 193 ? 3.744 -85.625 -33.469 1 77 193 VAL A O 1
ATOM 1461 N N . VAL A 1 194 ? 4.566 -83.688 -32.938 1 79.56 194 VAL A N 1
ATOM 1462 C CA . VAL A 1 194 ? 5.723 -83.812 -33.812 1 79.56 194 VAL A CA 1
ATOM 1463 C C . VAL A 1 194 ? 6.586 -85 -33.312 1 79.56 194 VAL A C 1
ATOM 1465 O O . VAL A 1 194 ? 7.078 -85.75 -34.125 1 79.56 194 VAL A O 1
ATOM 1468 N N . SER A 1 195 ? 6.695 -85.062 -32.031 1 75.56 195 SER A N 1
ATOM 1469 C CA . SER A 1 195 ? 7.418 -86.25 -31.484 1 75.56 195 SER A CA 1
ATOM 1470 C C . SER A 1 195 ? 6.746 -87.562 -31.859 1 75.56 195 SER A C 1
ATOM 1472 O O . SER A 1 195 ? 7.422 -88.5 -32.188 1 75.56 195 SER A O 1
ATOM 1474 N N . LEU A 1 196 ? 5.5 -87.562 -31.828 1 76.94 196 LEU A N 1
ATOM 1475 C CA . LEU A 1 196 ? 4.746 -88.75 -32.219 1 76.94 196 LEU A CA 1
ATOM 1476 C C . LEU A 1 196 ? 4.961 -89.125 -33.688 1 76.94 196 LEU A C 1
ATOM 1478 O O . LEU A 1 196 ? 5.188 -90.312 -34.031 1 76.94 196 LEU A O 1
ATOM 1482 N N . ILE A 1 197 ? 4.922 -88.125 -34.5 1 81.44 197 ILE A N 1
ATOM 1483 C CA . ILE A 1 197 ? 5.117 -88.312 -35.938 1 81.44 197 ILE A CA 1
ATOM 1484 C C . ILE A 1 197 ? 6.52 -88.875 -36.188 1 81.44 197 ILE A C 1
ATOM 1486 O O . ILE A 1 197 ? 6.707 -89.75 -37.031 1 81.44 197 ILE A O 1
ATOM 1490 N N . LYS A 1 198 ? 7.379 -88.438 -35.469 1 73.44 198 LYS A N 1
ATOM 1491 C CA . LYS A 1 198 ? 8.75 -88.938 -35.594 1 73.44 198 LYS A CA 1
ATOM 1492 C C . LYS A 1 198 ? 8.828 -90.438 -35.219 1 73.44 198 LYS A C 1
ATOM 1494 O O . LYS A 1 198 ? 9.461 -91.188 -35.938 1 73.44 198 LYS A O 1
ATOM 1499 N N . ASP A 1 199 ? 8.156 -90.75 -34.219 1 74.38 199 ASP A N 1
ATOM 1500 C CA . ASP A 1 199 ? 8.117 -92.125 -33.812 1 74.38 199 ASP A CA 1
ATOM 1501 C C . ASP A 1 199 ? 7.461 -93 -34.875 1 74.38 199 ASP A C 1
ATOM 1503 O O . ASP A 1 199 ? 7.953 -94.125 -35.188 1 74.38 199 ASP A O 1
ATOM 1507 N N . ILE A 1 200 ? 6.453 -92.562 -35.438 1 76.44 200 ILE A N 1
ATOM 1508 C CA . ILE A 1 200 ? 5.723 -93.25 -36.469 1 76.44 200 ILE A CA 1
ATOM 1509 C C . ILE A 1 200 ? 6.605 -93.438 -37.688 1 76.44 200 ILE A C 1
ATOM 1511 O O . ILE A 1 200 ? 6.645 -94.5 -38.281 1 76.44 200 ILE A O 1
ATOM 1515 N N . ALA A 1 201 ? 7.281 -92.5 -38.031 1 73.94 201 ALA A N 1
ATOM 1516 C CA . ALA A 1 201 ? 8.172 -92.5 -39.188 1 73.94 201 ALA A CA 1
ATOM 1517 C C . ALA A 1 201 ? 9.305 -93.5 -38.969 1 73.94 201 ALA A C 1
ATOM 1519 O O . ALA A 1 201 ? 9.68 -94.25 -39.906 1 73.94 201 ALA A O 1
ATOM 1520 N N . GLU A 1 202 ? 9.734 -93.562 -37.812 1 71.94 202 GLU A N 1
ATOM 1521 C CA . GLU A 1 202 ? 10.773 -94.562 -37.469 1 71.94 202 GLU A CA 1
ATOM 1522 C C . GLU A 1 202 ? 10.25 -96 -37.562 1 71.94 202 GLU A C 1
ATOM 1524 O O . GLU A 1 202 ? 10.922 -96.875 -38.094 1 71.94 202 GLU A O 1
ATOM 1529 N N . GLN A 1 203 ? 9.094 -96.125 -37.094 1 77.12 203 GLN A N 1
ATOM 1530 C CA . GLN A 1 203 ? 8.484 -97.438 -37.125 1 77.12 203 GLN A CA 1
ATOM 1531 C C . GLN A 1 203 ? 8.172 -97.875 -38.562 1 77.12 203 GLN A C 1
ATOM 1533 O O . GLN A 1 203 ? 8.383 -99.062 -38.938 1 77.12 203 GLN A O 1
ATOM 1538 N N . THR A 1 204 ? 7.703 -96.875 -39.281 1 77.31 204 THR A N 1
ATOM 1539 C CA . THR A 1 204 ? 7.414 -97.188 -40.688 1 77.31 204 THR A CA 1
ATOM 1540 C C . THR A 1 204 ? 8.688 -97.562 -41.438 1 77.31 204 THR A C 1
ATOM 1542 O O . THR A 1 204 ? 8.688 -98.5 -42.25 1 77.31 204 THR A O 1
ATOM 1545 N N . ASN A 1 205 ? 9.672 -96.938 -41.156 1 69.56 205 ASN A N 1
ATOM 1546 C CA . ASN A 1 205 ? 10.969 -97.25 -41.75 1 69.56 205 ASN A CA 1
ATOM 1547 C C . ASN A 1 205 ? 11.438 -98.625 -41.406 1 69.56 205 ASN A C 1
ATOM 1549 O O . ASN A 1 205 ? 11.906 -99.375 -42.281 1 69.56 205 ASN A O 1
ATOM 1553 N N . LEU A 1 206 ? 11.258 -99 -40.219 1 72.31 206 LEU A N 1
ATOM 1554 C CA . LEU A 1 206 ? 11.672 -100.312 -39.75 1 72.31 206 LEU A CA 1
ATOM 1555 C C . LEU A 1 206 ? 10.828 -101.438 -40.406 1 72.31 206 LEU A C 1
ATOM 1557 O O . LEU A 1 206 ? 11.367 -102.5 -40.812 1 72.31 206 LEU A O 1
ATOM 1561 N N . LEU A 1 207 ? 9.594 -101.25 -40.531 1 75.69 207 LEU A N 1
ATOM 1562 C CA . LEU A 1 207 ? 8.695 -102.188 -41.156 1 75.69 207 LEU A CA 1
ATOM 1563 C C . LEU A 1 207 ? 9.016 -102.375 -42.656 1 75.69 207 LEU A C 1
ATOM 1565 O O . LEU A 1 207 ? 9 -103.438 -43.188 1 75.69 207 LEU A O 1
ATOM 1569 N N . ALA A 1 208 ? 9.359 -101.25 -43.219 1 70.5 208 ALA A N 1
ATOM 1570 C CA . ALA A 1 208 ? 9.734 -101.25 -44.625 1 70.5 208 ALA A CA 1
ATOM 1571 C C . ALA A 1 208 ? 11.039 -102 -44.844 1 70.5 208 ALA A C 1
ATOM 1573 O O . ALA A 1 208 ? 11.18 -102.75 -45.812 1 70.5 208 ALA A O 1
ATOM 1574 N N . LEU A 1 209 ? 11.883 -101.875 -43.969 1 68.19 209 LEU A N 1
ATOM 1575 C CA . LEU A 1 209 ? 13.141 -102.625 -44.031 1 68.19 209 LEU A CA 1
ATOM 1576 C C . LEU A 1 209 ? 12.906 -104.125 -43.906 1 68.19 209 LEU A C 1
ATOM 1578 O O . LEU A 1 209 ? 13.453 -104.938 -44.656 1 68.19 209 LEU A O 1
ATOM 1582 N N . ASN A 1 210 ? 12.094 -104.5 -43.031 1 69.56 210 ASN A N 1
ATOM 1583 C CA . ASN A 1 210 ? 11.789 -105.938 -42.844 1 69.56 210 ASN A CA 1
ATOM 1584 C C . ASN A 1 210 ? 11.062 -106.5 -44.031 1 69.56 210 ASN A C 1
ATOM 1586 O O . ASN A 1 210 ? 11.328 -107.688 -44.438 1 69.56 210 ASN A O 1
ATOM 1590 N N . ALA A 1 211 ? 10.195 -105.75 -44.531 1 71.12 211 ALA A N 1
ATOM 1591 C CA . ALA A 1 211 ? 9.469 -106.188 -45.719 1 71.12 211 ALA A CA 1
ATOM 1592 C C . ALA A 1 211 ? 10.422 -106.375 -46.906 1 71.12 211 ALA A C 1
ATOM 1594 O O . ALA A 1 211 ? 10.273 -107.312 -47.688 1 71.12 211 ALA A O 1
ATOM 1595 N N . ALA A 1 212 ? 11.391 -105.625 -46.938 1 62.88 212 ALA A N 1
ATOM 1596 C CA . ALA A 1 212 ? 12.383 -105.75 -48 1 62.88 212 ALA A CA 1
ATOM 1597 C C . ALA A 1 212 ? 13.25 -107 -47.844 1 62.88 212 ALA A C 1
ATOM 1599 O O . ALA A 1 212 ? 13.562 -107.688 -48.812 1 62.88 212 ALA A O 1
ATOM 1600 N N . ILE A 1 213 ? 13.547 -107.25 -46.688 1 63.94 213 ILE A N 1
ATOM 1601 C CA . ILE A 1 213 ? 14.344 -108.438 -46.375 1 63.94 213 ILE A CA 1
ATOM 1602 C C . ILE A 1 213 ? 13.547 -109.688 -46.688 1 63.94 213 ILE A C 1
ATOM 1604 O O . ILE A 1 213 ? 14.07 -110.625 -47.312 1 63.94 213 ILE A O 1
ATOM 1608 N N . GLU A 1 214 ? 12.297 -109.812 -46.406 1 65.44 214 GLU A N 1
ATOM 1609 C CA . GLU A 1 214 ? 11.461 -111 -46.625 1 65.44 214 GLU A CA 1
ATOM 1610 C C . GLU A 1 214 ? 11.188 -111.188 -48.125 1 65.44 214 GLU A C 1
ATOM 1612 O O . GLU A 1 214 ? 11.172 -112.312 -48.594 1 65.44 214 GLU A O 1
ATOM 1617 N N . ALA A 1 215 ? 11.047 -110.062 -48.688 1 62.06 215 ALA A N 1
ATOM 1618 C CA . ALA A 1 215 ? 10.828 -110.125 -50.125 1 62.06 215 ALA A CA 1
ATOM 1619 C C . ALA A 1 215 ? 12.047 -110.688 -50.844 1 62.06 215 ALA A C 1
ATOM 1621 O O . ALA A 1 215 ? 11.906 -111.438 -51.781 1 62.06 215 ALA A O 1
ATOM 1622 N N . ALA A 1 216 ? 13.07 -110.438 -50.375 1 59.62 216 ALA A N 1
ATOM 1623 C CA . ALA A 1 216 ? 14.305 -111 -50.969 1 59.62 216 ALA A CA 1
ATOM 1624 C C . ALA A 1 216 ? 14.453 -112.438 -50.656 1 59.62 216 ALA A C 1
ATOM 1626 O O . ALA A 1 216 ? 15.023 -113.188 -51.469 1 59.62 216 ALA A O 1
ATOM 1627 N N . ARG A 1 217 ? 13.781 -112.875 -49.594 1 61.47 217 ARG A N 1
ATOM 1628 C CA . ARG A 1 217 ? 13.914 -114.312 -49.156 1 61.47 217 ARG A CA 1
ATOM 1629 C C . ARG A 1 217 ? 12.836 -115.188 -49.781 1 61.47 217 ARG A C 1
ATOM 1631 O O . ARG A 1 217 ? 13.008 -116.375 -49.906 1 61.47 217 ARG A O 1
ATOM 1638 N N . ALA A 1 218 ? 11.586 -114.688 -49.812 1 56.94 218 ALA A N 1
ATOM 1639 C CA . ALA A 1 218 ? 10.406 -115.5 -49.969 1 56.94 218 ALA A CA 1
ATOM 1640 C C . ALA A 1 218 ? 10.273 -116 -51.406 1 56.94 218 ALA A C 1
ATOM 1642 O O . ALA A 1 218 ? 9.422 -116.875 -51.688 1 56.94 218 ALA A O 1
ATOM 1643 N N . GLY A 1 219 ? 11.094 -116.25 -52 1 49.53 219 GLY A N 1
ATOM 1644 C CA . GLY A 1 219 ? 10.664 -117.062 -53.156 1 49.53 219 GLY A CA 1
ATOM 1645 C C . GLY A 1 219 ? 9.156 -117.188 -53.25 1 49.53 219 GLY A C 1
ATOM 1646 O O . GLY A 1 219 ? 8.477 -116.188 -53.562 1 49.53 219 GLY A O 1
ATOM 1647 N N . GLU A 1 220 ? 8.5 -118.438 -52.781 1 53.19 220 GLU A N 1
ATOM 1648 C CA . GLU A 1 220 ? 7.109 -118.875 -52.906 1 53.19 220 GLU A CA 1
ATOM 1649 C C . GLU A 1 220 ? 6.223 -118.25 -51.844 1 53.19 220 GLU A C 1
ATOM 1651 O O . GLU A 1 220 ? 4.996 -118.312 -51.938 1 53.19 220 GLU A O 1
ATOM 1656 N N . HIS A 1 221 ? 6.57 -117.688 -50.688 1 55.59 221 HIS A N 1
ATOM 1657 C CA . HIS A 1 221 ? 5.719 -117.562 -49.5 1 55.59 221 HIS A CA 1
ATOM 1658 C C . HIS A 1 221 ? 5.258 -116.125 -49.344 1 55.59 221 HIS A C 1
ATOM 1660 O O . HIS A 1 221 ? 5.633 -115.438 -48.375 1 55.59 221 HIS A O 1
ATOM 1666 N N . GLY A 1 222 ? 4.305 -115.375 -49.969 1 59.75 222 GLY A N 1
ATOM 1667 C CA . GLY A 1 222 ? 3.732 -114.062 -50.062 1 59.75 222 GLY A CA 1
ATOM 1668 C C . GLY A 1 222 ? 2.975 -113.625 -48.844 1 59.75 222 GLY A C 1
ATOM 1669 O O . GLY A 1 222 ? 2.561 -112.5 -48.719 1 59.75 222 GLY A O 1
ATOM 1670 N N . ARG A 1 223 ? 2.467 -114.438 -47.844 1 63.94 223 ARG A N 1
ATOM 1671 C CA . ARG A 1 223 ? 1.572 -114.125 -46.75 1 63.94 223 ARG A CA 1
ATOM 1672 C C . ARG A 1 223 ? 2.238 -113.125 -45.781 1 63.94 223 ARG A C 1
ATOM 1674 O O . ARG A 1 223 ? 1.599 -112.188 -45.281 1 63.94 223 ARG A O 1
ATOM 1681 N N . GLY A 1 224 ? 3.512 -113.25 -45.531 1 65.62 224 GLY A N 1
ATOM 1682 C CA . GLY A 1 224 ? 4.25 -112.375 -44.625 1 65.62 224 GLY A CA 1
ATOM 1683 C C . GLY A 1 224 ? 4.316 -110.938 -45.094 1 65.62 224 GLY A C 1
ATOM 1684 O O . GLY A 1 224 ? 4.223 -110 -44.281 1 65.62 224 GLY A O 1
ATOM 1685 N N . PHE A 1 225 ? 4.16 -110.688 -46.438 1 71.31 225 PHE A N 1
ATOM 1686 C CA . PHE A 1 225 ? 4.234 -109.375 -47.031 1 71.31 225 PHE A CA 1
ATOM 1687 C C . PHE A 1 225 ? 2.928 -108.625 -46.844 1 71.31 225 PHE A C 1
ATOM 1689 O O . PHE A 1 225 ? 2.932 -107.438 -46.625 1 71.31 225 PHE A O 1
ATOM 1696 N N . ALA A 1 226 ? 1.854 -109.312 -46.812 1 65.56 226 ALA A N 1
ATOM 1697 C CA . ALA A 1 226 ? 0.546 -108.688 -46.594 1 65.56 226 ALA A CA 1
ATOM 1698 C C . ALA A 1 226 ? 0.43 -108.062 -45.219 1 65.56 226 ALA A C 1
ATOM 1700 O O . ALA A 1 226 ? -0.097 -107 -45.062 1 65.56 226 ALA A O 1
ATOM 1701 N N . VAL A 1 227 ? 0.944 -108.75 -44.156 1 68.38 227 VAL A N 1
ATOM 1702 C CA . VAL A 1 227 ? 0.891 -108.25 -42.781 1 68.38 227 VAL A CA 1
ATOM 1703 C C . VAL A 1 227 ? 1.748 -107 -42.656 1 68.38 227 VAL A C 1
ATOM 1705 O O . VAL A 1 227 ? 1.318 -106 -42.031 1 68.38 227 VAL A O 1
ATOM 1708 N N . VAL A 1 228 ? 2.895 -107.062 -43.25 1 72.31 228 VAL A N 1
ATOM 1709 C CA . VAL A 1 228 ? 3.785 -105.875 -43.188 1 72.31 228 VAL A CA 1
ATOM 1710 C C . VAL A 1 228 ? 3.154 -104.688 -43.938 1 72.31 228 VAL A C 1
ATOM 1712 O O . VAL A 1 228 ? 3.178 -103.562 -43.438 1 72.31 228 VAL A O 1
ATOM 1715 N N . ALA A 1 229 ? 2.555 -104.938 -45.094 1 69.69 229 ALA A N 1
ATOM 1716 C CA . ALA A 1 229 ? 1.905 -103.938 -45.875 1 69.69 229 ALA A CA 1
ATOM 1717 C C . ALA A 1 229 ? 0.749 -103.312 -45.094 1 69.69 229 ALA A C 1
ATOM 1719 O O . ALA A 1 229 ? 0.565 -102.062 -45.125 1 69.69 229 ALA A O 1
ATOM 1720 N N . ASP A 1 230 ? 0.072 -104 -44.344 1 67.94 230 ASP A N 1
ATOM 1721 C CA . ASP A 1 230 ? -1.052 -103.5 -43.562 1 67.94 230 ASP A CA 1
ATOM 1722 C C . ASP A 1 230 ? -0.566 -102.625 -42.375 1 67.94 230 ASP A C 1
ATOM 1724 O O . ASP A 1 230 ? -1.186 -101.625 -42.062 1 67.94 230 ASP A O 1
ATOM 1728 N N . GLU A 1 231 ? 0.527 -103.125 -41.875 1 73.56 231 GLU A N 1
ATOM 1729 C CA . GLU A 1 231 ? 1.08 -102.375 -40.75 1 73.56 231 GLU A CA 1
ATOM 1730 C C . GLU A 1 231 ? 1.625 -101 -41.219 1 73.56 231 GLU A C 1
ATOM 1732 O O . GLU A 1 231 ? 1.421 -100 -40.562 1 73.56 231 GLU A O 1
ATOM 1737 N N . VAL A 1 232 ? 2.289 -101 -42.375 1 76.94 232 VAL A N 1
ATOM 1738 C CA . VAL A 1 232 ? 2.793 -99.75 -42.938 1 76.94 232 VAL A CA 1
ATOM 1739 C C . VAL A 1 232 ? 1.625 -98.812 -43.281 1 76.94 232 VAL A C 1
ATOM 1741 O O . VAL A 1 232 ? 1.703 -97.625 -43.094 1 76.94 232 VAL A O 1
ATOM 1744 N N . ARG A 1 233 ? 0.59 -99.375 -43.719 1 72.31 233 ARG A N 1
ATOM 1745 C CA . ARG A 1 233 ? -0.61 -98.562 -44.031 1 72.31 233 ARG A CA 1
ATOM 1746 C C . ARG A 1 233 ? -1.166 -97.938 -42.781 1 72.31 233 ARG A C 1
ATOM 1748 O O . ARG A 1 233 ? -1.479 -96.75 -42.781 1 72.31 233 ARG A O 1
ATOM 1755 N N . LYS A 1 234 ? -1.243 -98.688 -41.688 1 72.44 234 LYS A N 1
ATOM 1756 C CA . LYS A 1 234 ? -1.746 -98.125 -40.438 1 72.44 234 LYS A CA 1
ATOM 1757 C C . LYS A 1 234 ? -0.852 -97 -39.906 1 72.44 234 LYS A C 1
ATOM 1759 O O . LYS A 1 234 ? -1.347 -96 -39.438 1 72.44 234 LYS A O 1
ATOM 1764 N N . LEU A 1 235 ? 0.4 -97.188 -40.031 1 75.5 235 LEU A N 1
ATOM 1765 C CA . LEU A 1 235 ? 1.349 -96.188 -39.594 1 75.5 235 LEU A CA 1
ATOM 1766 C C . LEU A 1 235 ? 1.238 -94.938 -40.469 1 75.5 235 LEU A C 1
ATOM 1768 O O . LEU A 1 235 ? 1.335 -93.812 -39.938 1 75.5 235 LEU A O 1
ATOM 1772 N N . ALA A 1 236 ? 1.057 -95.125 -41.75 1 73.75 236 ALA A N 1
ATOM 1773 C CA . ALA A 1 236 ? 0.857 -94 -42.656 1 73.75 236 ALA A CA 1
ATOM 1774 C C . ALA A 1 236 ? -0.414 -93.25 -42.312 1 73.75 236 ALA A C 1
ATOM 1776 O O . ALA A 1 236 ? -0.427 -92 -42.312 1 73.75 236 ALA A O 1
ATOM 1777 N N . GLU A 1 237 ? -1.436 -93.938 -41.906 1 72.38 237 GLU A N 1
ATOM 1778 C CA . GLU A 1 237 ? -2.689 -93.312 -41.5 1 72.38 237 GLU A CA 1
ATOM 1779 C C . GLU A 1 237 ? -2.52 -92.5 -40.188 1 72.38 237 GLU A C 1
ATOM 1781 O O . GLU A 1 237 ? -3.043 -91.375 -40.062 1 72.38 237 GLU A O 1
ATOM 1786 N N . ASN A 1 238 ? -1.769 -93.062 -39.312 1 75.19 238 ASN A N 1
ATOM 1787 C CA . ASN A 1 238 ? -1.495 -92.375 -38.062 1 75.19 238 ASN A CA 1
ATOM 1788 C C . ASN A 1 238 ? -0.66 -91.125 -38.312 1 75.19 238 ASN A C 1
ATOM 1790 O O . ASN A 1 238 ? -0.888 -90.125 -37.656 1 75.19 238 ASN A O 1
ATOM 1794 N N . THR A 1 239 ? 0.273 -91.188 -39.188 1 79.56 239 THR A N 1
ATOM 1795 C CA . THR A 1 239 ? 1.084 -90.062 -39.531 1 79.56 239 THR A CA 1
ATOM 1796 C C . THR A 1 239 ? 0.222 -88.938 -40.125 1 79.56 239 THR A C 1
ATOM 1798 O O . THR A 1 239 ? 0.388 -87.75 -39.812 1 79.56 239 THR A O 1
ATOM 1801 N N . GLN A 1 240 ? -0.7 -89.312 -40.969 1 72.88 240 GLN A N 1
ATOM 1802 C CA . GLN A 1 240 ? -1.615 -88.375 -41.562 1 72.88 240 GLN A CA 1
ATOM 1803 C C . GLN A 1 240 ? -2.473 -87.688 -40.531 1 72.88 240 GLN A C 1
ATOM 1805 O O . GLN A 1 240 ? -2.648 -86.438 -40.562 1 72.88 240 GLN A O 1
ATOM 1810 N N . LYS A 1 241 ? -3.008 -88.438 -39.594 1 74.44 241 LYS A N 1
ATOM 1811 C CA . LYS A 1 241 ? -3.83 -87.875 -38.5 1 74.44 241 LYS A CA 1
ATOM 1812 C C . LYS A 1 241 ? -3.029 -86.938 -37.656 1 74.44 241 LYS A C 1
ATOM 1814 O O . LYS A 1 241 ? -3.5 -85.812 -37.344 1 74.44 241 LYS A O 1
ATOM 1819 N N . ALA A 1 242 ? -1.834 -87.375 -37.312 1 75.5 242 ALA A N 1
ATOM 1820 C CA . ALA A 1 242 ? -0.957 -86.5 -36.5 1 75.5 242 ALA A CA 1
ATOM 1821 C C . ALA A 1 242 ? -0.596 -85.25 -37.219 1 75.5 242 ALA A C 1
ATOM 1823 O O . ALA A 1 242 ? -0.584 -84.188 -36.625 1 75.5 242 ALA A O 1
ATOM 1824 N N . THR A 1 243 ? -0.312 -85.312 -38.5 1 78 243 THR A N 1
ATOM 1825 C CA . THR A 1 243 ? 0.052 -84.125 -39.312 1 78 243 THR A CA 1
ATOM 1826 C C . THR A 1 243 ? -1.122 -83.188 -39.438 1 78 243 THR A C 1
ATOM 1828 O O . THR A 1 243 ? -0.933 -81.938 -39.438 1 78 243 THR A O 1
ATOM 1831 N N . ASN A 1 244 ? -2.332 -83.75 -39.5 1 75.12 244 ASN A N 1
ATOM 1832 C CA . ASN A 1 244 ? -3.518 -82.875 -39.531 1 75.12 244 ASN A CA 1
ATOM 1833 C C . ASN A 1 244 ? -3.689 -82.125 -38.25 1 75.12 244 ASN A C 1
ATOM 1835 O O . ASN A 1 244 ? -4.039 -80.938 -38.25 1 75.12 244 ASN A O 1
ATOM 1839 N N . GLU A 1 245 ? -3.408 -82.812 -37.156 1 77.44 245 GLU A N 1
ATOM 1840 C CA . GLU A 1 245 ? -3.496 -82.125 -35.875 1 77.44 245 GLU A CA 1
ATOM 1841 C C . GLU A 1 245 ? -2.48 -81 -35.75 1 77.44 245 GLU A C 1
ATOM 1843 O O . GLU A 1 245 ? -2.805 -79.938 -35.25 1 77.44 245 GLU A O 1
ATOM 1848 N N . ILE A 1 246 ? -1.281 -81.188 -36.188 1 81.62 246 ILE A N 1
ATOM 1849 C CA . ILE A 1 246 ? -0.256 -80.188 -36.188 1 81.62 246 ILE A CA 1
ATOM 1850 C C . ILE A 1 246 ? -0.709 -79 -37.062 1 81.62 246 ILE A C 1
ATOM 1852 O O . ILE A 1 246 ? -0.508 -77.812 -36.688 1 81.62 246 ILE A O 1
ATOM 1856 N N . GLY A 1 247 ? -1.308 -79.375 -38.188 1 74.62 247 GLY A N 1
ATOM 1857 C CA . GLY A 1 247 ? -1.792 -78.375 -39.094 1 74.62 247 GLY A CA 1
ATOM 1858 C C . GLY A 1 247 ? -2.805 -77.438 -38.438 1 74.62 247 GLY A C 1
ATOM 1859 O O . GLY A 1 247 ? -2.699 -76.188 -38.562 1 74.62 247 GLY A O 1
ATOM 1860 N N . ILE A 1 248 ? -3.764 -77.938 -37.656 1 75.94 248 ILE A N 1
ATOM 1861 C CA . ILE A 1 248 ? -4.793 -77.188 -36.969 1 75.94 248 ILE A CA 1
ATOM 1862 C C . ILE A 1 248 ? -4.152 -76.312 -35.875 1 75.94 248 ILE A C 1
ATOM 1864 O O . ILE A 1 248 ? -4.477 -75.125 -35.781 1 75.94 248 ILE A O 1
ATOM 1868 N N . ASN A 1 249 ? -3.242 -76.938 -35.125 1 75.69 249 ASN A N 1
ATOM 1869 C CA . ASN A 1 249 ? -2.557 -76.188 -34.094 1 75.69 249 ASN A CA 1
ATOM 1870 C C . ASN A 1 249 ? -1.753 -75 -34.656 1 75.69 249 ASN A C 1
ATOM 1872 O O . ASN A 1 249 ? -1.735 -73.938 -34.094 1 75.69 249 ASN A O 1
ATOM 1876 N N . ILE A 1 250 ? -1.146 -75.188 -35.75 1 78.94 250 ILE A N 1
ATOM 1877 C CA . ILE A 1 250 ? -0.331 -74.188 -36.406 1 78.94 250 ILE A CA 1
ATOM 1878 C C . ILE A 1 250 ? -1.226 -73 -36.875 1 78.94 250 ILE A C 1
ATOM 1880 O O . ILE A 1 250 ? -0.858 -71.875 -36.781 1 78.94 250 ILE A O 1
ATOM 1884 N N . GLN A 1 251 ? -2.43 -73.375 -37.438 1 76.62 251 GLN A N 1
ATOM 1885 C CA . GLN A 1 251 ? -3.367 -72.312 -37.875 1 76.62 251 GLN A CA 1
ATOM 1886 C C . GLN A 1 251 ? -3.834 -71.5 -36.719 1 76.62 251 GLN A C 1
ATOM 1888 O O . GLN A 1 251 ? -3.951 -70.25 -36.844 1 76.62 251 GLN A O 1
ATOM 1893 N N . THR A 1 252 ? -4.082 -72.125 -35.625 1 76.31 252 THR A N 1
ATOM 1894 C CA . THR A 1 252 ? -4.496 -71.375 -34.438 1 76.31 252 THR A CA 1
ATOM 1895 C C . THR A 1 252 ? -3.371 -70.5 -33.906 1 76.31 252 THR A C 1
ATOM 1897 O O . THR A 1 252 ? -3.613 -69.312 -33.531 1 76.31 252 THR A O 1
ATOM 1900 N N . LEU A 1 253 ? -2.143 -70.938 -33.969 1 77 253 LEU A N 1
ATOM 1901 C CA . LEU A 1 253 ? -0.978 -70.188 -33.562 1 77 253 LEU A CA 1
ATOM 1902 C C . LEU A 1 253 ? -0.814 -68.938 -34.438 1 77 253 LEU A C 1
ATOM 1904 O O . LEU A 1 253 ? -0.468 -67.875 -33.969 1 77 253 LEU A O 1
ATOM 1908 N N . GLN A 1 254 ? -1.021 -69.188 -35.75 1 75.38 254 GLN A N 1
ATOM 1909 C CA . GLN A 1 254 ? -0.913 -68.125 -36.688 1 75.38 254 GLN A CA 1
ATOM 1910 C C . GLN A 1 254 ? -1.946 -67 -36.375 1 75.38 254 GLN A C 1
ATOM 1912 O O . GLN A 1 254 ? -1.641 -65.812 -36.438 1 75.38 254 GLN A O 1
ATOM 1917 N N . GLN A 1 255 ? -3.172 -67.438 -36.031 1 78 255 GLN A N 1
ATOM 1918 C CA . GLN A 1 255 ? -4.223 -66.5 -35.688 1 78 255 GLN A CA 1
ATOM 1919 C C . GLN A 1 255 ? -3.891 -65.75 -34.406 1 78 255 GLN A C 1
ATOM 1921 O O . GLN A 1 255 ? -4.078 -64.562 -34.312 1 78 255 GLN A O 1
ATOM 1926 N N . GLU A 1 256 ? -3.389 -66.438 -33.406 1 74.31 256 GLU A N 1
ATOM 1927 C CA . GLU A 1 256 ? -3.016 -65.812 -32.125 1 74.31 256 GLU A CA 1
ATOM 1928 C C . GLU A 1 256 ? -1.872 -64.812 -32.344 1 74.31 256 GLU A C 1
ATOM 1930 O O . GLU A 1 256 ? -1.871 -63.75 -31.734 1 74.31 256 GLU A O 1
ATOM 1935 N N . ALA A 1 257 ? -0.929 -65.188 -33.125 1 74.94 257 ALA A N 1
ATOM 1936 C CA . ALA A 1 257 ? 0.195 -64.312 -33.406 1 74.94 257 ALA A CA 1
ATOM 1937 C C . ALA A 1 257 ? -0.279 -63 -34.094 1 74.94 257 ALA A C 1
ATOM 1939 O O . ALA A 1 257 ? 0.233 -61.938 -33.781 1 74.94 257 ALA A O 1
ATOM 1940 N N . LYS A 1 258 ? -1.3 -63.156 -34.938 1 76.19 258 LYS A N 1
ATOM 1941 C CA . LYS A 1 258 ? -1.866 -62 -35.594 1 76.19 258 LYS A CA 1
ATOM 1942 C C . LYS A 1 258 ? -2.553 -61.062 -34.594 1 76.19 258 LYS A C 1
ATOM 1944 O O . LYS A 1 258 ? -2.438 -59.844 -34.688 1 76.19 258 LYS A O 1
ATOM 1949 N N . ASP A 1 259 ? -3.232 -61.656 -33.688 1 77.62 259 ASP A N 1
ATOM 1950 C CA . ASP A 1 259 ? -3.91 -60.875 -32.625 1 77.62 259 ASP A CA 1
ATOM 1951 C C . ASP A 1 259 ? -2.902 -60.156 -31.75 1 77.62 259 ASP A C 1
ATOM 1953 O O . ASP A 1 259 ? -3.111 -58.969 -31.391 1 77.62 259 ASP A O 1
ATOM 1957 N N . ILE A 1 260 ? -1.843 -60.781 -31.391 1 76.12 260 ILE A N 1
ATOM 1958 C CA . ILE A 1 260 ? -0.796 -60.188 -30.578 1 76.12 260 ILE A CA 1
ATOM 1959 C C . ILE A 1 260 ? -0.163 -59.031 -31.328 1 76.12 260 ILE A C 1
ATOM 1961 O O . ILE A 1 260 ? 0.133 -58 -30.734 1 76.12 260 ILE A O 1
ATOM 1965 N N . ASN A 1 261 ? 0.031 -59.25 -32.625 1 74.75 261 ASN A N 1
ATOM 1966 C CA . ASN A 1 261 ? 0.597 -58.188 -33.438 1 74.75 261 ASN A CA 1
ATOM 1967 C C . ASN A 1 261 ? -0.311 -56.969 -33.469 1 74.75 261 ASN A C 1
ATOM 1969 O O . ASN A 1 261 ? 0.164 -55.812 -33.344 1 74.75 261 ASN A O 1
ATOM 1973 N N . ALA A 1 262 ? -1.645 -57.188 -33.625 1 80.5 262 ALA A N 1
ATOM 1974 C CA . ALA A 1 262 ? -2.604 -56.094 -33.656 1 80.5 262 ALA A CA 1
ATOM 1975 C C . ALA A 1 262 ? -2.605 -55.344 -32.312 1 80.5 262 ALA A C 1
ATOM 1977 O O . ALA A 1 262 ? -2.643 -54.094 -32.312 1 80.5 262 ALA A O 1
ATOM 1978 N N . ASN A 1 263 ? -2.553 -56.062 -31.25 1 77.44 263 ASN A N 1
ATOM 1979 C CA . ASN A 1 263 ? -2.484 -55.469 -29.922 1 77.44 263 ASN A CA 1
ATOM 1980 C C . ASN A 1 263 ? -1.212 -54.625 -29.734 1 77.44 263 ASN A C 1
ATOM 1982 O O . ASN A 1 263 ? -1.249 -53.562 -29.156 1 77.44 263 ASN A O 1
ATOM 1986 N N . SER A 1 264 ? -0.163 -55.156 -30.203 1 76.5 264 SER A N 1
ATOM 1987 C CA . SER A 1 264 ? 1.127 -54.469 -30.078 1 76.5 264 SER A CA 1
ATOM 1988 C C . SER A 1 264 ? 1.14 -53.156 -30.844 1 76.5 264 SER A C 1
ATOM 1990 O O . SER A 1 264 ? 1.715 -52.188 -30.391 1 76.5 264 SER A O 1
ATOM 1992 N N . GLU A 1 265 ? 0.465 -53.219 -32 1 80.12 265 GLU A N 1
ATOM 1993 C CA . GLU A 1 265 ? 0.37 -51.969 -32.781 1 80.12 265 GLU A CA 1
ATOM 1994 C C . GLU A 1 265 ? -0.424 -50.906 -32.062 1 80.12 265 GLU A C 1
ATOM 1996 O O . GLU A 1 265 ? -0.056 -49.75 -32.062 1 80.12 265 GLU A O 1
ATOM 2001 N N . GLU A 1 266 ? -1.439 -51.344 -31.406 1 82.81 266 GLU A N 1
ATOM 2002 C CA . GLU A 1 266 ? -2.25 -50.406 -30.625 1 82.81 266 GLU A CA 1
ATOM 2003 C C . GLU A 1 266 ? -1.479 -49.875 -29.422 1 82.81 266 GLU A C 1
ATOM 2005 O O . GLU A 1 266 ? -1.576 -48.688 -29.094 1 82.81 266 GLU A O 1
ATOM 2010 N N . ILE A 1 267 ? -0.739 -50.75 -28.797 1 79.12 267 ILE A N 1
ATOM 2011 C CA . ILE A 1 267 ? 0.096 -50.344 -27.672 1 79.12 267 ILE A CA 1
ATOM 2012 C C . ILE A 1 267 ? 1.114 -49.312 -28.109 1 79.12 267 ILE A C 1
ATOM 2014 O O . ILE A 1 267 ? 1.341 -48.312 -27.422 1 79.12 267 ILE A O 1
ATOM 2018 N N . ASP A 1 268 ? 1.669 -49.531 -29.219 1 76.56 268 ASP A N 1
ATOM 2019 C CA . ASP A 1 268 ? 2.656 -48.594 -29.766 1 76.56 268 ASP A CA 1
ATOM 2020 C C . ASP A 1 268 ? 2.045 -47.219 -29.984 1 76.56 268 ASP A C 1
ATOM 2022 O O . ASP A 1 268 ? 2.654 -46.188 -29.641 1 76.56 268 ASP A O 1
ATOM 2026 N N . LYS A 1 269 ? 0.847 -47.188 -30.531 1 83.19 269 LYS A N 1
ATOM 2027 C CA . LYS A 1 269 ? 0.154 -45.906 -30.797 1 83.19 269 LYS A CA 1
ATOM 2028 C C . LYS A 1 269 ? -0.118 -45.156 -29.5 1 83.19 269 LYS A C 1
ATOM 2030 O O . LYS A 1 269 ? 0.151 -43.969 -29.406 1 83.19 269 LYS A O 1
ATOM 2035 N N . ILE A 1 270 ? -0.569 -45.844 -28.5 1 79.25 270 ILE A N 1
ATOM 2036 C CA . ILE A 1 270 ? -0.917 -45.219 -27.219 1 79.25 270 ILE A CA 1
ATOM 2037 C C . ILE A 1 270 ? 0.349 -44.75 -26.516 1 79.25 270 ILE A C 1
ATOM 2039 O O . ILE A 1 270 ? 0.373 -43.656 -25.953 1 79.25 270 ILE A O 1
ATOM 2043 N N . ALA A 1 271 ? 1.366 -45.5 -26.531 1 77.38 271 ALA A N 1
ATOM 2044 C CA . ALA A 1 271 ? 2.631 -45.156 -25.906 1 77.38 271 ALA A CA 1
ATOM 2045 C C . ALA A 1 271 ? 3.225 -43.906 -26.531 1 77.38 271 ALA A C 1
ATOM 2047 O O . ALA A 1 271 ? 3.74 -43.031 -25.828 1 77.38 271 ALA A O 1
ATOM 2048 N N . LYS A 1 272 ? 3.102 -43.812 -27.844 1 80.81 272 LYS A N 1
ATOM 2049 C CA . LYS A 1 272 ? 3.609 -42.625 -28.547 1 80.81 272 LYS A CA 1
ATOM 2050 C C . LYS A 1 272 ? 2.82 -41.375 -28.156 1 80.81 272 LYS A C 1
ATOM 2052 O O . LYS A 1 272 ? 3.404 -40.312 -27.922 1 80.81 272 LYS A O 1
ATOM 2057 N N . ALA A 1 273 ? 1.553 -41.562 -28.078 1 82.06 273 ALA A N 1
ATOM 2058 C CA . ALA A 1 273 ? 0.706 -40.438 -27.656 1 82.06 273 ALA A CA 1
ATOM 2059 C C . ALA A 1 273 ? 1.016 -40.031 -26.234 1 82.06 273 ALA A C 1
ATOM 2061 O O . ALA A 1 273 ? 1.072 -38.812 -25.922 1 82.06 273 ALA A O 1
ATOM 2062 N N . ALA A 1 274 ? 1.229 -40.969 -25.391 1 79.56 274 ALA A N 1
ATOM 2063 C CA . ALA A 1 274 ? 1.556 -40.688 -23.984 1 79.56 274 ALA A CA 1
ATOM 2064 C C . ALA A 1 274 ? 2.885 -39.969 -23.859 1 79.56 274 ALA A C 1
ATOM 2066 O O . ALA A 1 274 ? 3.004 -39.031 -23.078 1 79.56 274 ALA A O 1
ATOM 2067 N N . ALA A 1 275 ? 3.805 -40.375 -24.641 1 77.44 275 ALA A N 1
ATOM 2068 C CA . ALA A 1 275 ? 5.117 -39.75 -24.609 1 77.44 275 ALA A CA 1
ATOM 2069 C C . ALA A 1 275 ? 5.016 -38.281 -25.016 1 77.44 275 ALA A C 1
ATOM 2071 O O . ALA A 1 275 ? 5.648 -37.406 -24.406 1 77.44 275 ALA A O 1
ATOM 2072 N N . THR A 1 276 ? 4.211 -38.031 -26.031 1 83 276 THR A N 1
ATOM 2073 C CA . THR A 1 276 ? 4.004 -36.656 -26.5 1 83 276 THR A CA 1
ATOM 2074 C C . THR A 1 276 ? 3.326 -35.812 -25.422 1 83 276 THR A C 1
ATOM 2076 O O . THR A 1 276 ? 3.719 -34.656 -25.188 1 83 276 THR A O 1
ATOM 2079 N N . ASN A 1 277 ? 2.354 -36.438 -24.766 1 81.62 277 ASN A N 1
ATOM 2080 C CA . ASN A 1 277 ? 1.643 -35.719 -23.703 1 81.62 277 ASN A CA 1
ATOM 2081 C C . ASN A 1 277 ? 2.562 -35.406 -22.516 1 81.62 277 ASN A C 1
ATOM 2083 O O . ASN A 1 277 ? 2.502 -34.312 -21.953 1 81.62 277 ASN A O 1
ATOM 2087 N N . VAL A 1 278 ? 3.396 -36.312 -22.219 1 81.62 278 VAL A N 1
ATOM 2088 C CA . VAL A 1 278 ? 4.316 -36.156 -21.094 1 81.62 278 VAL A CA 1
ATOM 2089 C C . VAL A 1 278 ? 5.258 -34.969 -21.391 1 81.62 278 VAL A C 1
ATOM 2091 O O . VAL A 1 278 ? 5.551 -34.188 -20.5 1 81.62 278 VAL A O 1
ATOM 2094 N N . GLN A 1 279 ? 5.656 -34.906 -22.656 1 82.69 279 GLN A N 1
ATOM 2095 C CA . GLN A 1 279 ? 6.523 -33.781 -23.031 1 82.69 279 GLN A CA 1
ATOM 2096 C C . GLN A 1 279 ? 5.797 -32.438 -22.906 1 82.69 279 GLN A C 1
ATOM 2098 O O . GLN A 1 279 ? 6.379 -31.453 -22.469 1 82.69 279 GLN A O 1
ATOM 2103 N N . ALA A 1 280 ? 4.578 -32.438 -23.281 1 83.56 280 ALA A N 1
ATOM 2104 C CA . ALA A 1 280 ? 3.77 -31.219 -23.172 1 83.56 280 ALA A CA 1
ATOM 2105 C C . ALA A 1 280 ? 3.568 -30.828 -21.719 1 83.56 280 ALA A C 1
ATOM 2107 O O . ALA A 1 280 ? 3.6 -29.641 -21.375 1 83.56 280 ALA A O 1
ATOM 2108 N N . PHE A 1 281 ? 3.449 -31.828 -20.875 1 83.69 281 PHE A N 1
ATOM 2109 C CA . PHE A 1 281 ? 3.252 -31.578 -19.453 1 83.69 281 PHE A CA 1
ATOM 2110 C C . PHE A 1 281 ? 4.523 -31.031 -18.828 1 83.69 281 PHE A C 1
ATOM 2112 O O . PHE A 1 281 ? 4.461 -30.156 -17.953 1 83.69 281 PHE A O 1
ATOM 2119 N N . LYS A 1 282 ? 5.59 -31.484 -19.266 1 83.38 282 LYS A N 1
ATOM 2120 C CA . LYS A 1 282 ? 6.863 -30.984 -18.766 1 83.38 282 LYS A CA 1
ATOM 2121 C C . LYS A 1 282 ? 7.016 -29.5 -19.047 1 83.38 282 LYS A C 1
ATOM 2123 O O . LYS A 1 282 ? 7.445 -28.734 -18.188 1 83.38 282 LYS A O 1
ATOM 2128 N N . GLN A 1 283 ? 6.629 -29.125 -20.219 1 86.56 283 GLN A N 1
ATOM 2129 C CA . GLN A 1 283 ? 6.723 -27.719 -20.609 1 86.56 283 GLN A CA 1
ATOM 2130 C C . GLN A 1 283 ? 5.785 -26.859 -19.766 1 86.56 283 GLN A C 1
ATOM 2132 O O . GLN A 1 283 ? 6.148 -25.75 -19.359 1 86.56 283 GLN A O 1
ATOM 2137 N N . THR A 1 284 ? 4.621 -27.375 -19.547 1 86.06 284 THR A N 1
ATOM 2138 C CA . THR A 1 284 ? 3.646 -26.656 -18.719 1 86.06 284 THR A CA 1
ATOM 2139 C C . THR A 1 284 ? 4.148 -26.5 -17.297 1 86.06 284 THR A C 1
ATOM 2141 O O . THR A 1 284 ? 4.027 -25.422 -16.703 1 86.06 284 THR A O 1
ATOM 2144 N N . LEU A 1 285 ? 4.738 -27.547 -16.766 1 85.56 285 LEU A N 1
ATOM 2145 C CA . LEU A 1 285 ? 5.254 -27.516 -15.406 1 85.56 285 LEU A CA 1
ATOM 2146 C C . LEU A 1 285 ? 6.414 -26.531 -15.289 1 85.56 285 LEU A C 1
ATOM 2148 O O . LEU A 1 285 ? 6.559 -25.859 -14.266 1 85.56 285 LEU A O 1
ATOM 2152 N N . ASP A 1 286 ? 7.191 -26.516 -16.328 1 87.56 286 ASP A N 1
ATOM 2153 C CA . ASP A 1 286 ? 8.281 -25.531 -16.344 1 87.56 286 ASP A CA 1
ATOM 2154 C C . ASP A 1 286 ? 7.742 -24.109 -16.297 1 87.56 286 ASP A C 1
ATOM 2156 O O . ASP A 1 286 ? 8.266 -23.266 -15.57 1 87.56 286 ASP A O 1
ATOM 2160 N N . LYS A 1 287 ? 6.723 -23.891 -17.062 1 88.56 287 LYS A N 1
ATOM 2161 C CA . LYS A 1 287 ? 6.09 -22.578 -17.062 1 88.56 287 LYS A CA 1
ATOM 2162 C C . LYS A 1 287 ? 5.496 -22.266 -15.688 1 88.56 287 LYS A C 1
ATOM 2164 O O . LYS A 1 287 ? 5.617 -21.141 -15.195 1 88.56 287 LYS A O 1
ATOM 2169 N N . PHE A 1 288 ? 4.93 -23.266 -15.062 1 85.56 288 PHE A N 1
ATOM 2170 C CA . PHE A 1 288 ? 4.355 -23.078 -13.734 1 85.56 288 PHE A CA 1
ATOM 2171 C C . PHE A 1 288 ? 5.434 -22.719 -12.727 1 85.56 288 PHE A C 1
ATOM 2173 O O . PHE A 1 288 ? 5.234 -21.828 -11.891 1 85.56 288 PHE A O 1
ATOM 2180 N N . ASN A 1 289 ? 6.508 -23.406 -12.797 1 87.44 289 ASN A N 1
ATOM 2181 C CA . ASN A 1 289 ? 7.629 -23.109 -11.914 1 87.44 289 ASN A CA 1
ATOM 2182 C C . ASN A 1 289 ? 8.117 -21.672 -12.078 1 87.44 289 ASN A C 1
ATOM 2184 O O . ASN A 1 289 ? 8.312 -20.953 -11.094 1 87.44 289 ASN A O 1
ATOM 2188 N N . GLN A 1 290 ? 8.219 -21.266 -13.32 1 90.94 290 GLN A N 1
ATOM 2189 C CA . GLN A 1 290 ? 8.672 -19.906 -13.602 1 90.94 290 GLN A CA 1
ATOM 2190 C C . GLN A 1 290 ? 7.68 -18.875 -13.078 1 90.94 290 GLN A C 1
ATOM 2192 O O . GLN A 1 290 ? 8.07 -17.906 -12.438 1 90.94 290 GLN A O 1
ATOM 2197 N N . ASP A 1 291 ? 6.379 -19.141 -13.375 1 90.25 291 ASP A N 1
ATOM 2198 C CA . ASP A 1 291 ? 5.34 -18.219 -12.93 1 90.25 291 ASP A CA 1
ATOM 2199 C C . ASP A 1 291 ? 5.297 -18.141 -11.406 1 90.25 291 ASP A C 1
ATOM 2201 O O . ASP A 1 291 ? 5.117 -17.062 -10.844 1 90.25 291 ASP A O 1
ATOM 2205 N N . ALA A 1 292 ? 5.473 -19.266 -10.758 1 89.56 292 ALA A N 1
ATOM 2206 C CA . ALA A 1 292 ? 5.473 -19.312 -9.297 1 89.56 292 ALA A CA 1
ATOM 2207 C C . ALA A 1 292 ? 6.656 -18.531 -8.719 1 89.56 292 ALA A C 1
ATOM 2209 O O . ALA A 1 292 ? 6.512 -17.812 -7.734 1 89.56 292 ALA A O 1
ATOM 2210 N N . GLN A 1 293 ? 7.781 -18.656 -9.383 1 90.56 293 GLN A N 1
ATOM 2211 C CA . GLN A 1 293 ? 8.961 -17.922 -8.938 1 90.56 293 GLN A CA 1
ATOM 2212 C C . GLN A 1 293 ? 8.789 -16.422 -9.102 1 90.56 293 GLN A C 1
ATOM 2214 O O . GLN A 1 293 ? 9.148 -15.648 -8.211 1 90.56 293 GLN A O 1
ATOM 2219 N N . ILE A 1 294 ? 8.211 -16 -10.18 1 92.81 294 ILE A N 1
ATOM 2220 C CA . ILE A 1 294 ? 7.938 -14.586 -10.43 1 92.81 294 ILE A CA 1
ATOM 2221 C C . ILE A 1 294 ? 6.953 -14.062 -9.391 1 92.81 294 ILE A C 1
ATOM 2223 O O . ILE A 1 294 ? 7.152 -12.977 -8.828 1 92.81 294 ILE A O 1
ATOM 2227 N N . THR A 1 295 ? 5.938 -14.828 -9.086 1 91.44 295 THR A N 1
ATOM 2228 C CA . THR A 1 295 ? 4.926 -14.438 -8.109 1 91.44 295 THR A CA 1
ATOM 2229 C C . THR A 1 295 ? 5.543 -14.305 -6.719 1 91.44 295 THR A C 1
ATOM 2231 O O . THR A 1 295 ? 5.301 -13.32 -6.02 1 91.44 295 THR A O 1
ATOM 2234 N N . ALA A 1 296 ? 6.375 -15.273 -6.344 1 90.62 296 ALA A N 1
ATOM 2235 C CA . ALA A 1 296 ? 7.027 -15.227 -5.039 1 90.62 296 ALA A CA 1
ATOM 2236 C C . ALA A 1 296 ? 7.918 -13.992 -4.914 1 90.62 296 ALA A C 1
ATOM 2238 O O . ALA A 1 296 ? 7.84 -13.258 -3.926 1 90.62 296 ALA A O 1
ATOM 2239 N N . SER A 1 297 ? 8.711 -13.734 -5.934 1 93.31 297 SER A N 1
ATOM 2240 C CA . SER A 1 297 ? 9.641 -12.609 -5.918 1 93.31 297 SER A CA 1
ATOM 2241 C C . SER A 1 297 ? 8.898 -11.281 -5.926 1 93.31 297 SER A C 1
ATOM 2243 O O . SER A 1 297 ? 9.273 -10.352 -5.207 1 93.31 297 SER A O 1
ATOM 2245 N N . THR A 1 298 ? 7.855 -11.164 -6.777 1 93.88 298 THR A N 1
ATOM 2246 C CA . THR A 1 298 ? 7.078 -9.938 -6.867 1 93.88 298 THR A CA 1
ATOM 2247 C C . THR A 1 298 ? 6.324 -9.672 -5.57 1 93.88 298 THR A C 1
ATOM 2249 O O . THR A 1 298 ? 6.234 -8.531 -5.113 1 93.88 298 THR A O 1
ATOM 2252 N N . SER A 1 299 ? 5.766 -10.734 -4.949 1 93.25 299 SER A N 1
ATOM 2253 C CA . SER A 1 299 ? 5.074 -10.602 -3.67 1 93.25 299 SER A CA 1
ATOM 2254 C C . SER A 1 299 ? 6.016 -10.086 -2.586 1 93.25 299 SER A C 1
ATOM 2256 O O . SER A 1 299 ? 5.652 -9.188 -1.818 1 93.25 299 SER A O 1
ATOM 2258 N N . LYS A 1 300 ? 7.246 -10.617 -2.572 1 92.25 300 LYS A N 1
ATOM 2259 C CA . LYS A 1 300 ? 8.227 -10.164 -1.596 1 92.25 300 LYS A CA 1
ATOM 2260 C C . LYS A 1 300 ? 8.625 -8.711 -1.843 1 92.25 300 LYS A C 1
ATOM 2262 O O . LYS A 1 300 ? 8.805 -7.945 -0.896 1 92.25 300 LYS A O 1
ATOM 2267 N N . TYR A 1 301 ? 8.75 -8.352 -3.062 1 95.19 301 TYR A N 1
ATOM 2268 C CA . TYR A 1 301 ? 9.07 -6.977 -3.43 1 95.19 301 TYR A CA 1
ATOM 2269 C C . TYR A 1 301 ? 7.984 -6.016 -2.957 1 95.19 301 TYR A C 1
ATOM 2271 O O . TYR A 1 301 ? 8.281 -4.992 -2.338 1 95.19 301 TYR A O 1
ATOM 2279 N N . ILE A 1 302 ? 6.711 -6.348 -3.211 1 94.38 302 ILE A N 1
ATOM 2280 C CA . ILE A 1 302 ? 5.602 -5.488 -2.811 1 94.38 302 ILE A CA 1
ATOM 2281 C C . ILE A 1 302 ? 5.512 -5.438 -1.286 1 94.38 302 ILE A C 1
ATOM 2283 O O . ILE A 1 302 ? 5.188 -4.395 -0.713 1 94.38 302 ILE A O 1
ATOM 2287 N N . GLU A 1 303 ? 5.754 -6.598 -0.646 1 93.12 303 GLU A N 1
ATOM 2288 C CA . GLU A 1 303 ? 5.793 -6.629 0.813 1 93.12 303 GLU A CA 1
ATOM 2289 C C . GLU A 1 303 ? 6.816 -5.641 1.36 1 93.12 303 GLU A C 1
ATOM 2291 O O . GLU A 1 303 ? 6.5 -4.828 2.232 1 93.12 303 GLU A O 1
ATOM 2296 N N . ASN A 1 304 ? 8.047 -5.707 0.819 1 94.25 304 ASN A N 1
ATOM 2297 C CA . ASN A 1 304 ? 9.109 -4.801 1.242 1 94.25 304 ASN A CA 1
ATOM 2298 C C . ASN A 1 304 ? 8.758 -3.346 0.935 1 94.25 304 ASN A C 1
ATOM 2300 O O . ASN A 1 304 ? 9.031 -2.453 1.739 1 94.25 304 ASN A O 1
ATOM 2304 N N . LYS A 1 305 ? 8.219 -3.18 -0.225 1 95.69 305 LYS A N 1
ATOM 2305 C CA . LYS A 1 305 ? 7.793 -1.831 -0.589 1 95.69 305 LYS A CA 1
ATOM 2306 C C . LYS A 1 305 ? 6.727 -1.313 0.375 1 95.69 305 LYS A C 1
ATOM 2308 O O . LYS A 1 305 ? 6.766 -0.15 0.783 1 95.69 305 LYS A O 1
ATOM 2313 N N . THR A 1 306 ? 5.742 -2.117 0.74 1 94.69 306 THR A N 1
ATOM 2314 C CA . THR A 1 306 ? 4.691 -1.743 1.683 1 94.69 306 THR A CA 1
ATOM 2315 C C . THR A 1 306 ? 5.289 -1.41 3.047 1 94.69 306 THR A C 1
ATOM 2317 O O . THR A 1 306 ? 4.848 -0.468 3.709 1 94.69 306 THR A O 1
ATOM 2320 N N . PHE A 1 307 ? 6.281 -2.156 3.406 1 92.44 307 PHE A N 1
ATOM 2321 C CA . PHE A 1 307 ? 7.004 -1.869 4.641 1 92.44 307 PHE A CA 1
ATOM 2322 C C . PHE A 1 307 ? 7.629 -0.479 4.594 1 92.44 307 PHE A C 1
ATOM 2324 O O . PHE A 1 307 ? 7.562 0.27 5.57 1 92.44 307 PHE A O 1
ATOM 2331 N N . GLY A 1 308 ? 8.25 -0.181 3.477 1 93.44 308 GLY A N 1
ATOM 2332 C CA . GLY A 1 308 ? 8.797 1.15 3.279 1 93.44 308 GLY A CA 1
ATOM 2333 C C . GLY A 1 308 ? 7.746 2.242 3.314 1 93.44 308 GLY A C 1
ATOM 2334 O O . GLY A 1 308 ? 7.977 3.314 3.877 1 93.44 308 GLY A O 1
ATOM 2335 N N . ILE A 1 309 ? 6.594 1.979 2.771 1 94.56 309 ILE A N 1
ATOM 2336 C CA . ILE A 1 309 ? 5.488 2.928 2.742 1 94.56 309 ILE A CA 1
ATOM 2337 C C . ILE A 1 309 ? 5.02 3.219 4.164 1 94.56 309 ILE A C 1
ATOM 2339 O O . ILE A 1 309 ? 4.777 4.375 4.523 1 94.56 309 ILE A O 1
ATOM 2343 N N . ILE A 1 310 ? 4.875 2.221 4.988 1 91.88 310 ILE A N 1
ATOM 2344 C CA . ILE A 1 310 ? 4.465 2.385 6.379 1 91.88 310 ILE A CA 1
ATOM 2345 C C . ILE A 1 310 ? 5.469 3.277 7.109 1 91.88 310 ILE A C 1
ATOM 2347 O O . ILE A 1 310 ? 5.078 4.164 7.875 1 91.88 310 ILE A O 1
ATOM 2351 N N . ALA A 1 311 ? 6.703 3.066 6.844 1 92.69 311 ALA A N 1
ATOM 2352 C CA . ALA A 1 311 ? 7.742 3.883 7.465 1 92.69 311 ALA A CA 1
ATOM 2353 C C . ALA A 1 311 ? 7.633 5.34 7.023 1 92.69 311 ALA A C 1
ATOM 2355 O O . ALA A 1 311 ? 7.754 6.254 7.844 1 92.69 311 ALA A O 1
ATOM 2356 N N . LYS A 1 312 ? 7.465 5.547 5.75 1 94.69 312 LYS A N 1
ATOM 2357 C CA . LYS A 1 312 ? 7.289 6.898 5.227 1 94.69 312 LYS A CA 1
ATOM 2358 C C . LYS A 1 312 ? 6.098 7.59 5.879 1 94.69 312 LYS A C 1
ATOM 2360 O O . LYS A 1 312 ? 6.199 8.742 6.309 1 94.69 312 LYS A O 1
ATOM 2365 N N . ILE A 1 313 ? 5.004 6.887 6.004 1 92.81 313 ILE A N 1
ATOM 2366 C CA . ILE A 1 313 ? 3.791 7.441 6.594 1 92.81 313 ILE A CA 1
ATOM 2367 C C . ILE A 1 313 ? 4.043 7.793 8.062 1 92.81 313 ILE A C 1
ATOM 2369 O O . ILE A 1 313 ? 3.646 8.867 8.523 1 92.81 313 ILE A O 1
ATOM 2373 N N . SER A 1 314 ? 4.652 6.926 8.773 1 91 314 SER A N 1
ATOM 2374 C CA . SER A 1 314 ? 4.961 7.176 10.18 1 91 314 SER A CA 1
ATOM 2375 C C . SER A 1 314 ? 5.805 8.438 10.344 1 91 314 SER A C 1
ATOM 2377 O O . SER A 1 314 ? 5.578 9.227 11.266 1 91 314 SER A O 1
ATOM 2379 N N . GLN A 1 315 ? 6.762 8.578 9.5 1 93.38 315 GLN A N 1
ATOM 2380 C CA . GLN A 1 315 ? 7.613 9.766 9.547 1 93.38 315 GLN A CA 1
ATOM 2381 C C . GLN A 1 315 ? 6.816 11.023 9.227 1 93.38 315 GLN A C 1
ATOM 2383 O O . GLN A 1 315 ? 7.035 12.078 9.836 1 93.38 315 GLN A O 1
ATOM 2388 N N . ILE A 1 316 ? 5.945 10.945 8.281 1 93.25 316 ILE A N 1
ATOM 2389 C CA . ILE A 1 316 ? 5.102 12.078 7.91 1 93.25 316 ILE A CA 1
ATOM 2390 C C . ILE A 1 316 ? 4.215 12.461 9.094 1 93.25 316 ILE A C 1
ATOM 2392 O O . ILE A 1 316 ? 4.098 13.641 9.43 1 93.25 316 ILE A O 1
ATOM 2396 N N . VAL A 1 317 ? 3.623 11.477 9.758 1 89.75 317 VAL A N 1
ATOM 2397 C CA . VAL A 1 317 ? 2.787 11.727 10.93 1 89.75 317 VAL A CA 1
ATOM 2398 C C . VAL A 1 317 ? 3.621 12.375 12.031 1 89.75 317 VAL A C 1
ATOM 2400 O O . VAL A 1 317 ? 3.172 13.32 12.68 1 89.75 317 VAL A O 1
ATOM 2403 N N . TYR A 1 318 ? 4.859 11.914 12.195 1 91.94 318 TYR A N 1
ATOM 2404 C CA . TYR A 1 318 ? 5.789 12.492 13.156 1 91.94 318 TYR A CA 1
ATOM 2405 C C . TYR A 1 318 ? 6.062 13.953 12.844 1 91.94 318 TYR A C 1
ATOM 2407 O O . TYR A 1 318 ? 5.902 14.82 13.703 1 91.94 318 TYR A O 1
ATOM 2415 N N . LYS A 1 319 ? 6.367 14.234 11.586 1 93.06 319 LYS A N 1
ATOM 2416 C CA . LYS A 1 319 ? 6.66 15.602 11.172 1 93.06 319 LYS A CA 1
ATOM 2417 C C . LYS A 1 319 ? 5.457 16.516 11.383 1 93.06 319 LYS A C 1
ATOM 2419 O O . LYS A 1 319 ? 5.59 17.609 11.914 1 93.06 319 LYS A O 1
ATOM 2424 N N . THR A 1 320 ? 4.32 16.031 10.992 1 89.94 320 THR A N 1
ATOM 2425 C CA . THR A 1 320 ? 3.119 16.844 11.117 1 89.94 320 THR A CA 1
ATOM 2426 C C . THR A 1 320 ? 2.852 17.188 12.586 1 89.94 320 THR A C 1
ATOM 2428 O O . THR A 1 320 ? 2.449 18.312 12.898 1 89.94 320 THR A O 1
ATOM 2431 N N . SER A 1 321 ? 3.07 16.25 13.461 1 89.56 321 SER A N 1
ATOM 2432 C CA . SER A 1 321 ? 2.908 16.5 14.891 1 89.56 321 SER A CA 1
ATOM 2433 C C . SER A 1 321 ? 3.906 17.547 15.383 1 89.56 321 SER A C 1
ATOM 2435 O O . SER A 1 321 ? 3.564 18.391 16.203 1 89.56 321 SER A O 1
ATOM 2437 N N . VAL A 1 322 ? 5.105 17.469 14.898 1 92.44 322 VAL A N 1
ATOM 2438 C CA . VAL A 1 322 ? 6.148 18.406 15.297 1 92.44 322 VAL A CA 1
ATOM 2439 C C . VAL A 1 322 ? 5.789 19.812 14.828 1 92.44 322 VAL A C 1
ATOM 2441 O O . VAL A 1 322 ? 5.898 20.781 15.586 1 92.44 322 VAL A O 1
ATOM 2444 N N . TYR A 1 323 ? 5.363 19.922 13.562 1 90.5 323 TYR A N 1
ATOM 2445 C CA . TYR A 1 323 ? 4.922 21.219 13.039 1 90.5 323 TYR A CA 1
ATOM 2446 C C . TYR A 1 323 ? 3.842 21.828 13.922 1 90.5 323 TYR A C 1
ATOM 2448 O O . TYR A 1 323 ? 3.936 22.984 14.305 1 90.5 323 TYR A O 1
ATOM 2456 N N . SER A 1 324 ? 2.895 21 14.258 1 86.81 324 SER A N 1
ATOM 2457 C CA . SER A 1 324 ? 1.791 21.469 15.094 1 86.81 324 SER A CA 1
ATOM 2458 C C . SER A 1 324 ? 2.283 21.875 16.484 1 86.81 324 SER A C 1
ATOM 2460 O O . SER A 1 324 ? 1.851 22.906 17.016 1 86.81 324 SER A O 1
ATOM 2462 N N . ASP A 1 325 ? 3.148 21.125 17.031 1 89.12 325 ASP A N 1
ATOM 2463 C CA . ASP A 1 325 ? 3.676 21.406 18.375 1 89.12 325 ASP A CA 1
ATOM 2464 C C . ASP A 1 325 ? 4.422 22.734 18.391 1 89.12 325 ASP A C 1
ATOM 2466 O O . ASP A 1 325 ? 4.238 23.547 19.312 1 89.12 325 ASP A O 1
ATOM 2470 N N . VAL A 1 326 ? 5.203 23.031 17.406 1 88.88 326 VAL A N 1
ATOM 2471 C CA . VAL A 1 326 ? 6.016 24.234 17.359 1 88.88 326 VAL A CA 1
ATOM 2472 C C . VAL A 1 326 ? 5.121 25.453 17.141 1 88.88 326 VAL A C 1
ATOM 2474 O O . VAL A 1 326 ? 5.266 26.469 17.828 1 88.88 326 VAL A O 1
ATOM 2477 N N . ILE A 1 327 ? 4.148 25.297 16.297 1 85.19 327 ILE A N 1
ATOM 2478 C CA . ILE A 1 327 ? 3.252 26.422 16 1 85.19 327 ILE A CA 1
ATOM 2479 C C . ILE A 1 327 ? 2.447 26.766 17.25 1 85.19 327 ILE A C 1
ATOM 2481 O O . ILE A 1 327 ? 2.264 27.953 17.578 1 85.19 327 ILE A O 1
ATOM 2485 N N . ASN A 1 328 ? 2.055 25.734 18.031 1 80.56 328 ASN A N 1
ATOM 2486 C CA . ASN A 1 328 ? 1.156 25.953 19.172 1 80.56 328 ASN A CA 1
ATOM 2487 C C . ASN A 1 328 ? 1.912 25.984 20.484 1 80.56 328 ASN A C 1
ATOM 2489 O O . ASN A 1 328 ? 1.305 26.109 21.547 1 80.56 328 ASN A O 1
ATOM 2493 N N . GLU A 1 329 ? 3.16 25.844 20.438 1 80.31 329 GLU A N 1
ATOM 2494 C CA . GLU A 1 329 ? 4.004 25.828 21.625 1 80.31 329 GLU A CA 1
ATOM 2495 C C . GLU A 1 329 ? 3.469 24.859 22.688 1 80.31 329 GLU A C 1
ATOM 2497 O O . GLU A 1 329 ? 3.324 25.234 23.844 1 80.31 329 GLU A O 1
ATOM 2502 N N . LYS A 1 330 ? 3.045 23.641 22.297 1 78.62 330 LYS A N 1
ATOM 2503 C CA . LYS A 1 330 ? 2.379 22.688 23.172 1 78.62 330 LYS A CA 1
ATOM 2504 C C . LYS A 1 330 ? 3.379 21.984 24.094 1 78.62 330 LYS A C 1
ATOM 2506 O O . LYS A 1 330 ? 2.998 21.422 25.109 1 78.62 330 LYS A O 1
ATOM 2511 N N . ASN A 1 331 ? 4.613 22.016 23.812 1 76.31 331 ASN A N 1
ATOM 2512 C CA . ASN A 1 331 ? 5.652 21.391 24.625 1 76.31 331 ASN A CA 1
ATOM 2513 C C . ASN A 1 331 ? 5.371 19.906 24.844 1 76.31 331 ASN A C 1
ATOM 2515 O O . ASN A 1 331 ? 5.445 19.406 25.969 1 76.31 331 ASN A O 1
ATOM 2519 N N . HIS A 1 332 ? 4.797 19.234 23.891 1 74.06 332 HIS A N 1
ATOM 2520 C CA . HIS A 1 332 ? 4.566 17.797 23.953 1 74.06 332 HIS A CA 1
ATOM 2521 C C . HIS A 1 332 ? 5.859 17.016 23.719 1 74.06 332 HIS A C 1
ATOM 2523 O O . HIS A 1 332 ? 5.898 16.078 22.922 1 74.06 332 HIS A O 1
ATOM 2529 N N . GLY A 1 333 ? 6.832 17.297 24.484 1 76.06 333 GLY A N 1
ATOM 2530 C CA . GLY A 1 333 ? 8.156 16.719 24.344 1 76.06 333 GLY A CA 1
ATOM 2531 C C . GLY A 1 333 ? 8.164 15.211 24.484 1 76.06 333 GLY A C 1
ATOM 2532 O O . GLY A 1 333 ? 8.828 14.516 23.719 1 76.06 333 GLY A O 1
ATOM 2533 N N . GLU A 1 334 ? 7.277 14.688 25.328 1 81.56 334 GLU A N 1
ATOM 2534 C CA . GLU A 1 334 ? 7.262 13.25 25.578 1 81.56 334 GLU A CA 1
ATOM 2535 C C . GLU A 1 334 ? 6.695 12.492 24.375 1 81.56 334 GLU A C 1
ATOM 2537 O O . GLU A 1 334 ? 7.242 11.461 23.984 1 81.56 334 GLU A O 1
ATOM 2542 N N . GLU A 1 335 ? 5.578 12.93 23.844 1 83.88 335 GLU A N 1
ATOM 2543 C CA . GLU A 1 335 ? 4.969 12.281 22.672 1 83.88 335 GLU A CA 1
ATOM 2544 C C . GLU A 1 335 ? 5.906 12.312 21.469 1 83.88 335 GLU A C 1
ATOM 2546 O O . GLU A 1 335 ? 5.992 11.336 20.719 1 83.88 335 GLU A O 1
ATOM 2551 N N . MET A 1 336 ? 6.594 13.367 21.359 1 87.56 336 MET A N 1
ATOM 2552 C CA . MET A 1 336 ? 7.531 13.5 20.25 1 87.56 336 MET A CA 1
ATOM 2553 C C . MET A 1 336 ? 8.727 12.578 20.422 1 87.56 336 MET A C 1
ATOM 2555 O O . MET A 1 336 ? 9.227 12 19.453 1 87.56 336 MET A O 1
ATOM 2559 N N . GLN A 1 337 ? 9.148 12.477 21.672 1 89.75 337 GLN A N 1
ATOM 2560 C CA . GLN A 1 337 ? 10.242 11.555 21.953 1 89.75 337 GLN A CA 1
ATOM 2561 C C . GLN A 1 337 ? 9.852 10.117 21.656 1 89.75 337 GLN A C 1
ATOM 2563 O O . GLN A 1 337 ? 10.664 9.336 21.141 1 89.75 337 GLN A O 1
ATOM 2568 N N . LYS A 1 338 ? 8.688 9.758 21.984 1 91.69 338 LYS A N 1
ATOM 2569 C CA . LYS A 1 338 ? 8.203 8.414 21.672 1 91.69 338 LYS A CA 1
ATOM 2570 C C . LYS A 1 338 ? 8.234 8.141 20.172 1 91.69 338 LYS A C 1
ATOM 2572 O O . LYS A 1 338 ? 8.656 7.066 19.75 1 91.69 338 LYS A O 1
ATOM 2577 N N . ALA A 1 339 ? 7.73 9.055 19.375 1 89.44 339 ALA A N 1
ATOM 2578 C CA . ALA A 1 339 ? 7.754 8.906 17.922 1 89.44 339 ALA A CA 1
ATOM 2579 C C . ALA A 1 339 ? 9.188 8.742 17.422 1 89.44 339 ALA A C 1
ATOM 2581 O O . ALA A 1 339 ? 9.445 7.938 16.516 1 89.44 339 ALA A O 1
ATOM 2582 N N . ALA A 1 340 ? 10.117 9.539 17.984 1 91.75 340 ALA A N 1
ATOM 2583 C CA . ALA A 1 340 ? 11.531 9.422 17.641 1 91.75 340 ALA A CA 1
ATOM 2584 C C . ALA A 1 340 ? 12.07 8.031 17.969 1 91.75 340 ALA A C 1
ATOM 2586 O O . ALA A 1 340 ? 12.742 7.414 17.141 1 91.75 340 ALA A O 1
ATOM 2587 N N . ASP A 1 341 ? 11.734 7.586 19.125 1 93.12 341 ASP A N 1
ATOM 2588 C CA . ASP A 1 341 ? 12.172 6.262 19.562 1 93.12 341 ASP A CA 1
ATOM 2589 C C . ASP A 1 341 ? 11.594 5.168 18.672 1 93.12 341 ASP A C 1
ATOM 2591 O O . ASP A 1 341 ? 12.281 4.199 18.344 1 93.12 341 ASP A O 1
ATOM 2595 N N . ASP A 1 342 ? 10.367 5.312 18.359 1 91.56 342 ASP A N 1
ATOM 2596 C CA . ASP A 1 342 ? 9.719 4.336 17.484 1 91.56 342 ASP A CA 1
ATOM 2597 C C . ASP A 1 342 ? 10.406 4.258 16.125 1 91.56 342 ASP A C 1
ATOM 2599 O O . ASP A 1 342 ? 10.555 3.174 15.562 1 91.56 342 ASP A O 1
ATOM 2603 N N . LEU A 1 343 ? 10.773 5.379 15.633 1 90.75 343 LEU A N 1
ATOM 2604 C CA . LEU A 1 343 ? 11.469 5.418 14.352 1 90.75 343 LEU A CA 1
ATOM 2605 C C . LEU A 1 343 ? 12.805 4.684 14.43 1 90.75 343 LEU A C 1
ATOM 2607 O O . LEU A 1 343 ? 13.141 3.893 13.547 1 90.75 343 LEU A O 1
ATOM 2611 N N . VAL A 1 344 ? 13.531 4.938 15.492 1 92.81 344 VAL A N 1
ATOM 2612 C CA . VAL A 1 344 ? 14.82 4.281 15.695 1 92.81 344 VAL A CA 1
ATOM 2613 C C . VAL A 1 344 ? 14.609 2.781 15.891 1 92.81 344 VAL A C 1
ATOM 2615 O O . VAL A 1 344 ? 15.352 1.967 15.336 1 92.81 344 VAL A O 1
ATOM 2618 N N . ALA A 1 345 ? 13.625 2.396 16.641 1 92.88 345 ALA A N 1
ATOM 2619 C CA . ALA A 1 345 ? 13.32 0.99 16.875 1 92.88 345 ALA A CA 1
ATOM 2620 C C . ALA A 1 345 ? 12.953 0.276 15.578 1 92.88 345 ALA A C 1
ATOM 2622 O O . ALA A 1 345 ? 13.391 -0.852 15.344 1 92.88 345 ALA A O 1
ATOM 2623 N N . TRP A 1 346 ? 12.125 0.906 14.836 1 89.62 346 TRP A N 1
ATOM 2624 C CA . TRP A 1 346 ? 11.773 0.342 13.539 1 89.62 346 TRP A CA 1
ATOM 2625 C C . TRP A 1 346 ? 13.023 0.086 12.703 1 89.62 346 TRP A C 1
ATOM 2627 O O . TRP A 1 346 ? 13.164 -0.979 12.094 1 89.62 346 TRP A O 1
ATOM 2637 N N . TYR A 1 347 ? 13.93 1.027 12.641 1 89.31 347 TYR A N 1
ATOM 2638 C CA . TYR A 1 347 ? 15.164 0.89 11.875 1 89.31 347 TYR A CA 1
ATOM 2639 C C . TYR A 1 347 ? 16.016 -0.261 12.406 1 89.31 347 TYR A C 1
ATOM 2641 O O . TYR A 1 347 ? 16.453 -1.117 11.641 1 89.31 347 TYR A O 1
ATOM 2649 N N . GLU A 1 348 ? 16.188 -0.337 13.695 1 92.25 348 GLU A N 1
ATOM 2650 C CA . GLU A 1 348 ? 17.141 -1.255 14.312 1 92.25 348 GLU A CA 1
ATOM 2651 C C . GLU A 1 348 ? 16.578 -2.674 14.367 1 92.25 348 GLU A C 1
ATOM 2653 O O . GLU A 1 348 ? 17.344 -3.643 14.414 1 92.25 348 GLU A O 1
ATOM 2658 N N . LYS A 1 349 ? 15.289 -2.826 14.375 1 93.25 349 LYS A N 1
ATOM 2659 C CA . LYS A 1 349 ? 14.703 -4.156 14.516 1 93.25 349 LYS A CA 1
ATOM 2660 C C . LYS A 1 349 ? 14.109 -4.637 13.195 1 93.25 349 LYS A C 1
ATOM 2662 O O . LYS A 1 349 ? 14.742 -5.402 12.461 1 93.25 349 LYS A O 1
ATOM 2667 N N . ASP A 1 350 ? 13.008 -4.004 12.805 1 89.25 350 ASP A N 1
ATOM 2668 C CA . ASP A 1 350 ? 12.266 -4.477 11.641 1 89.25 350 ASP A CA 1
ATOM 2669 C C . ASP A 1 350 ? 13.07 -4.27 10.359 1 89.25 350 ASP A C 1
ATOM 2671 O O . ASP A 1 350 ? 13.148 -5.164 9.516 1 89.25 350 ASP A O 1
ATOM 2675 N N . CYS A 1 351 ? 13.594 -3.109 10.234 1 91.06 351 CYS A N 1
ATOM 2676 C CA . CYS A 1 351 ? 14.383 -2.795 9.047 1 91.06 351 CYS A CA 1
ATOM 2677 C C . CYS A 1 351 ? 15.648 -3.639 8.992 1 91.06 351 CYS A C 1
ATOM 2679 O O . CYS A 1 351 ? 16.031 -4.121 7.93 1 91.06 351 CYS A O 1
ATOM 2681 N N . HIS A 1 352 ? 16.297 -3.783 10.117 1 93.25 352 HIS A N 1
ATOM 2682 C CA . HIS A 1 352 ? 17.5 -4.598 10.195 1 93.25 352 HIS A CA 1
ATOM 2683 C C . HIS A 1 352 ? 17.234 -6.031 9.758 1 93.25 352 HIS A C 1
ATOM 2685 O O . HIS A 1 352 ? 17.984 -6.609 8.977 1 93.25 352 HIS A O 1
ATOM 2691 N N . GLU A 1 353 ? 16.188 -6.602 10.266 1 91.31 353 GLU A N 1
ATOM 2692 C CA . GLU A 1 353 ? 15.836 -7.988 9.969 1 91.31 353 GLU A CA 1
ATOM 2693 C C . GLU A 1 353 ? 15.656 -8.203 8.469 1 91.31 353 GLU A C 1
ATOM 2695 O O . GLU A 1 353 ? 16.062 -9.234 7.93 1 91.31 353 GLU A O 1
ATOM 2700 N N . LYS A 1 354 ? 15.203 -7.184 7.812 1 90.69 354 LYS A N 1
ATOM 2701 C CA . LYS A 1 354 ? 14.836 -7.367 6.41 1 90.69 354 LYS A CA 1
ATOM 2702 C C . LYS A 1 354 ? 15.938 -6.859 5.484 1 90.69 354 LYS A C 1
ATOM 2704 O O . LYS A 1 354 ? 16.109 -7.375 4.375 1 90.69 354 LYS A O 1
ATOM 2709 N N . PHE A 1 355 ? 16.703 -5.809 5.926 1 93.56 355 PHE A N 1
ATOM 2710 C CA . PHE A 1 355 ? 17.484 -5.078 4.934 1 93.56 355 PHE A CA 1
ATOM 2711 C C . PHE A 1 355 ? 18.922 -4.926 5.391 1 93.56 355 PHE A C 1
ATOM 2713 O O . PHE A 1 355 ? 19.688 -4.152 4.812 1 93.56 355 PHE A O 1
ATOM 2720 N N . ALA A 1 356 ? 19.391 -5.586 6.422 1 93.12 356 ALA A N 1
ATOM 2721 C CA . ALA A 1 356 ? 20.719 -5.418 7.016 1 93.12 356 ALA A CA 1
ATOM 2722 C C . ALA A 1 356 ? 21.812 -5.656 5.984 1 93.12 356 ALA A C 1
ATOM 2724 O O . ALA A 1 356 ? 22.906 -5.078 6.078 1 93.12 356 ALA A O 1
ATOM 2725 N N . LYS A 1 357 ? 21.625 -6.441 4.961 1 92.5 357 LYS A N 1
ATOM 2726 C CA . LYS A 1 357 ? 22.641 -6.824 3.99 1 92.5 357 LYS A CA 1
ATOM 2727 C C . LYS A 1 357 ? 22.75 -5.801 2.865 1 92.5 357 LYS A C 1
ATOM 2729 O O . LYS A 1 357 ? 23.641 -5.895 2.012 1 92.5 357 LYS A O 1
ATOM 2734 N N . THR A 1 358 ? 21.875 -4.809 2.818 1 94.25 358 THR A N 1
ATOM 2735 C CA . THR A 1 358 ? 21.875 -3.814 1.749 1 94.25 358 THR A CA 1
ATOM 2736 C C . THR A 1 358 ? 22.828 -2.668 2.084 1 94.25 358 THR A C 1
ATOM 2738 O O . THR A 1 358 ? 23.062 -2.367 3.258 1 94.25 358 THR A O 1
ATOM 2741 N N . HIS A 1 359 ? 23.375 -2.008 1.076 1 93.94 359 HIS A N 1
ATOM 2742 C CA . HIS A 1 359 ? 24.281 -0.876 1.258 1 93.94 359 HIS A CA 1
ATOM 2743 C C . HIS A 1 359 ? 23.531 0.336 1.811 1 93.94 359 HIS A C 1
ATOM 2745 O O . HIS A 1 359 ? 24.062 1.063 2.652 1 93.94 359 HIS A O 1
ATOM 2751 N N . SER A 1 360 ? 22.359 0.488 1.384 1 94.62 360 SER A N 1
ATOM 2752 C CA . SER A 1 360 ? 21.562 1.662 1.752 1 94.62 360 SER A CA 1
ATOM 2753 C C . SER A 1 360 ? 21.156 1.615 3.221 1 94.62 360 SER A C 1
ATOM 2755 O O . SER A 1 360 ? 21 2.658 3.857 1 94.62 360 SER A O 1
ATOM 2757 N N . TYR A 1 361 ? 21.062 0.4 3.814 1 95.5 361 TYR A N 1
ATOM 2758 C CA . TYR A 1 361 ? 20.672 0.264 5.211 1 95.5 361 TYR A CA 1
ATOM 2759 C C . TYR A 1 361 ? 21.609 1.058 6.121 1 95.5 361 TYR A C 1
ATOM 2761 O O . TYR A 1 361 ? 21.141 1.858 6.941 1 95.5 361 TYR A O 1
ATOM 2769 N N . ALA A 1 362 ? 22.844 0.971 5.949 1 93.81 362 ALA A N 1
ATOM 2770 C CA . ALA A 1 362 ? 23.828 1.628 6.809 1 93.81 362 ALA A CA 1
ATOM 2771 C C . ALA A 1 362 ? 23.828 3.139 6.598 1 93.81 362 ALA A C 1
ATOM 2773 O O . ALA A 1 362 ? 24.078 3.904 7.527 1 93.81 362 ALA A O 1
ATOM 2774 N N . ARG A 1 363 ? 23.5 3.539 5.43 1 96.06 363 ARG A N 1
ATOM 2775 C CA . ARG A 1 363 ? 23.547 4.953 5.074 1 96.06 363 ARG A CA 1
ATOM 2776 C C . ARG A 1 363 ? 22.359 5.707 5.68 1 96.06 363 ARG A C 1
ATOM 2778 O O . ARG A 1 363 ? 22.391 6.934 5.789 1 96.06 363 ARG A O 1
ATOM 2785 N N . ILE A 1 364 ? 21.328 5.027 6.109 1 96.06 364 ILE A N 1
ATOM 2786 C CA . ILE A 1 364 ? 20.109 5.645 6.609 1 96.06 364 ILE A CA 1
ATOM 2787 C C . ILE A 1 364 ? 20.297 6.074 8.062 1 96.06 364 ILE A C 1
ATOM 2789 O O . ILE A 1 364 ? 19.75 7.09 8.5 1 96.06 364 ILE A O 1
ATOM 2793 N N . ARG A 1 365 ? 21.125 5.414 8.789 1 94.12 365 ARG A N 1
ATOM 2794 C CA . ARG A 1 365 ? 21.234 5.574 10.242 1 94.12 365 ARG A CA 1
ATOM 2795 C C . ARG A 1 365 ? 21.656 6.992 10.602 1 94.12 365 ARG A C 1
ATOM 2797 O O . ARG A 1 365 ? 20.984 7.66 11.391 1 94.12 365 ARG A O 1
ATOM 2804 N N . PRO A 1 366 ? 22.766 7.469 9.992 1 96 366 PRO A N 1
ATOM 2805 C CA . PRO A 1 366 ? 23.172 8.828 10.367 1 96 366 PRO A CA 1
ATOM 2806 C C . PRO A 1 366 ? 22.125 9.875 10.016 1 96 366 PRO A C 1
ATOM 2808 O O . PRO A 1 366 ? 22 10.891 10.719 1 96 366 PRO A O 1
ATOM 2811 N N . LEU A 1 367 ? 21.375 9.656 8.969 1 96.81 367 LEU A N 1
ATOM 2812 C CA . LEU A 1 367 ? 20.344 10.617 8.57 1 96.81 367 LEU A CA 1
ATOM 2813 C C . LEU A 1 367 ? 19.203 10.625 9.57 1 96.81 367 LEU A C 1
ATOM 2815 O O . LEU A 1 367 ? 18.656 11.688 9.891 1 96.81 367 LEU A O 1
ATOM 2819 N N . ILE A 1 368 ? 18.828 9.438 10.086 1 96.12 368 ILE A N 1
ATOM 2820 C CA . ILE A 1 368 ? 17.766 9.344 11.094 1 96.12 368 ILE A CA 1
ATOM 2821 C C . ILE A 1 368 ? 18.203 10.055 12.367 1 96.12 368 ILE A C 1
ATOM 2823 O O . ILE A 1 368 ? 17.406 10.773 12.992 1 96.12 368 ILE A O 1
ATOM 2827 N N . GLU A 1 369 ? 19.438 9.898 12.742 1 95.75 369 GLU A N 1
ATOM 2828 C CA . GLU A 1 369 ? 19.969 10.539 13.938 1 95.75 369 GLU A CA 1
ATOM 2829 C C . GLU A 1 369 ? 19.969 12.055 13.797 1 95.75 369 GLU A C 1
ATOM 2831 O O . GLU A 1 369 ? 19.547 12.766 14.719 1 95.75 369 GLU A O 1
ATOM 2836 N N . GLU A 1 370 ? 20.406 12.5 12.656 1 96.81 370 GLU A N 1
ATOM 2837 C CA . GLU A 1 370 ? 20.391 13.938 12.414 1 96.81 370 GLU A CA 1
ATOM 2838 C C . GLU A 1 370 ? 18.969 14.477 12.398 1 96.81 370 GLU A C 1
ATOM 2840 O O . GLU A 1 370 ? 18.703 15.555 12.953 1 96.81 370 GLU A O 1
ATOM 2845 N N . PHE A 1 371 ? 18.094 13.742 11.758 1 97 371 PHE A N 1
ATOM 2846 C CA . PHE A 1 371 ? 16.672 14.094 11.68 1 97 371 PHE A CA 1
ATOM 2847 C C . PHE A 1 371 ? 16.078 14.25 13.07 1 97 371 PHE A C 1
ATOM 2849 O O . PHE A 1 371 ? 15.477 15.281 13.375 1 97 371 PHE A O 1
ATOM 2856 N N . ASN A 1 372 ? 16.281 13.312 13.922 1 95.62 372 ASN A N 1
ATOM 2857 C CA . ASN A 1 372 ? 15.75 13.344 15.281 1 95.62 372 ASN A CA 1
ATOM 2858 C C . ASN A 1 372 ? 16.406 14.438 16.125 1 95.62 372 ASN A C 1
ATOM 2860 O O . ASN A 1 372 ? 15.742 15.102 16.906 1 95.62 372 ASN A O 1
ATOM 2864 N N . ALA A 1 373 ? 17.703 14.625 15.969 1 95.19 373 ALA A N 1
ATOM 2865 C CA . ALA A 1 373 ? 18.438 15.641 16.719 1 95.19 373 ALA A CA 1
ATOM 2866 C C . ALA A 1 373 ? 17.938 17.047 16.391 1 95.19 373 ALA A C 1
ATOM 2868 O O . ALA A 1 373 ? 17.75 17.875 17.281 1 95.19 373 ALA A O 1
ATOM 2869 N N . LEU A 1 374 ? 17.719 17.234 15.094 1 94.69 374 LEU A N 1
ATOM 2870 C CA . LEU A 1 374 ? 17.234 18.531 14.648 1 94.69 374 LEU A CA 1
ATOM 2871 C C . LEU A 1 374 ? 15.844 18.812 15.195 1 94.69 374 LEU A C 1
ATOM 2873 O O . LEU A 1 374 ? 15.547 19.922 15.609 1 94.69 374 LEU A O 1
ATOM 2877 N N . ILE A 1 375 ? 15 17.828 15.148 1 94.62 375 ILE A N 1
ATOM 2878 C CA . ILE A 1 375 ? 13.641 17.984 15.672 1 94.62 375 ILE A CA 1
ATOM 2879 C C . ILE A 1 375 ? 13.695 18.281 17.172 1 94.62 375 ILE A C 1
ATOM 2881 O O . ILE A 1 375 ? 13.016 19.188 17.641 1 94.62 375 ILE A O 1
ATOM 2885 N N . LYS A 1 376 ? 14.516 17.547 17.891 1 92.44 376 LYS A N 1
ATOM 2886 C CA . LYS A 1 376 ? 14.648 17.781 19.328 1 92.44 376 LYS A CA 1
ATOM 2887 C C . LYS A 1 376 ? 15.117 19.203 19.609 1 92.44 376 LYS A C 1
ATOM 2889 O O . LYS A 1 376 ? 14.586 19.859 20.5 1 92.44 376 LYS A O 1
ATOM 2894 N N . GLU A 1 377 ? 16.078 19.656 18.891 1 91.25 377 GLU A N 1
ATOM 2895 C CA . GLU A 1 377 ? 16.594 21.016 19.062 1 91.25 377 GLU A CA 1
ATOM 2896 C C . GLU A 1 377 ? 15.5 22.062 18.797 1 91.25 377 GLU A C 1
ATOM 2898 O O . GLU A 1 377 ? 15.367 23.031 19.547 1 91.25 377 GLU A O 1
ATOM 2903 N N . ASN A 1 378 ? 14.781 21.844 17.719 1 89.5 378 ASN A N 1
ATOM 2904 C CA . ASN A 1 378 ? 13.719 22.781 17.375 1 89.5 378 ASN A CA 1
ATOM 2905 C C . ASN A 1 378 ? 12.641 22.812 18.453 1 89.5 378 ASN A C 1
ATOM 2907 O O . ASN A 1 378 ? 12.125 23.891 18.781 1 89.5 378 ASN A O 1
ATOM 2911 N N . LEU A 1 379 ? 12.289 21.688 18.984 1 89.94 379 LEU A N 1
ATOM 2912 C CA . LEU A 1 379 ? 11.281 21.609 20.047 1 89.94 379 LEU A CA 1
ATOM 2913 C C . LEU A 1 379 ? 11.766 22.312 21.297 1 89.94 379 LEU A C 1
ATOM 2915 O O . LEU A 1 379 ? 11 23.031 21.953 1 89.94 379 LEU A O 1
ATOM 2919 N N . THR A 1 380 ? 13.031 22.141 21.672 1 88.19 380 THR A N 1
ATOM 2920 C CA . THR A 1 380 ? 13.602 22.797 22.844 1 88.19 380 THR A CA 1
ATOM 2921 C C . THR A 1 380 ? 13.57 24.312 22.688 1 88.19 380 THR A C 1
ATOM 2923 O O . THR A 1 380 ? 13.234 25.031 23.641 1 88.19 380 THR A O 1
ATOM 2926 N N . GLN A 1 381 ? 13.844 24.781 21.484 1 85.75 381 GLN A N 1
ATOM 2927 C CA . GLN A 1 381 ? 13.836 26.219 21.234 1 85.75 381 GLN A CA 1
ATOM 2928 C C . GLN A 1 381 ? 12.414 26.766 21.234 1 85.75 381 GLN A C 1
ATOM 2930 O O . GLN A 1 381 ? 12.172 27.875 21.703 1 85.75 381 GLN A O 1
ATOM 2935 N N . ALA A 1 382 ? 11.508 26 20.672 1 84.38 382 ALA A N 1
ATOM 2936 C CA . ALA A 1 382 ? 10.109 26.422 20.641 1 84.38 382 ALA A CA 1
ATOM 2937 C C . ALA A 1 382 ? 9.539 26.562 22.047 1 84.38 382 ALA A C 1
ATOM 2939 O O . ALA A 1 382 ? 8.68 27.422 22.281 1 84.38 382 ALA A O 1
ATOM 2940 N N . ASN A 1 383 ? 9.977 25.719 22.969 1 82.19 383 ASN A N 1
ATOM 2941 C CA . ASN A 1 383 ? 9.531 25.797 24.344 1 82.19 383 ASN A CA 1
ATOM 2942 C C . ASN A 1 383 ? 9.93 27.125 25 1 82.19 383 ASN A C 1
ATOM 2944 O O . ASN A 1 383 ? 9.312 27.547 25.969 1 82.19 383 ASN A O 1
ATOM 2948 N N . LYS A 1 384 ? 10.969 27.781 24.438 1 80.44 384 LYS A N 1
ATOM 2949 C CA . LYS A 1 384 ? 11.391 29.078 24.953 1 80.44 384 LYS A CA 1
ATOM 2950 C C . LYS A 1 384 ? 10.602 30.219 24.297 1 80.44 384 LYS A C 1
ATOM 2952 O O . LYS A 1 384 ? 10.766 31.375 24.672 1 80.44 384 LYS A O 1
ATOM 2957 N N . GLY A 1 385 ? 9.734 29.797 23.375 1 76.25 385 GLY A N 1
ATOM 2958 C CA . GLY A 1 385 ? 8.875 30.766 22.703 1 76.25 385 GLY A CA 1
ATOM 2959 C C . GLY A 1 385 ? 9.469 31.297 21.422 1 76.25 385 GLY A C 1
ATOM 2960 O O . GLY A 1 385 ? 10.688 31.234 21.219 1 76.25 385 GLY A O 1
ATOM 2961 N N . TYR A 1 386 ? 8.633 31.578 20.406 1 73.56 386 TYR A N 1
ATOM 2962 C CA . TYR A 1 386 ? 9.125 32.219 19.188 1 73.56 386 TYR A CA 1
ATOM 2963 C C . TYR A 1 386 ? 8.641 33.656 19.078 1 73.56 386 TYR A C 1
ATOM 2965 O O . TYR A 1 386 ? 7.652 34.031 19.719 1 73.56 386 TYR A O 1
ATOM 2973 N N . ASN A 1 387 ? 9.523 34.438 18.594 1 74.62 387 ASN A N 1
ATOM 2974 C CA . ASN A 1 387 ? 9.234 35.844 18.312 1 74.62 387 ASN A CA 1
ATOM 2975 C C . ASN A 1 387 ? 9.68 36.219 16.906 1 74.62 387 ASN A C 1
ATOM 2977 O O . ASN A 1 387 ? 10.242 35.406 16.188 1 74.62 387 ASN A O 1
ATOM 2981 N N . ALA A 1 388 ? 9.312 37.375 16.438 1 74.44 388 ALA A N 1
ATOM 2982 C CA . ALA A 1 388 ? 9.578 37.875 15.086 1 74.44 388 ALA A CA 1
ATOM 2983 C C . ALA A 1 388 ? 11.047 37.688 14.719 1 74.44 388 ALA A C 1
ATOM 2985 O O . ALA A 1 388 ? 11.391 37.469 13.555 1 74.44 388 ALA A O 1
ATOM 2986 N N . GLN A 1 389 ? 11.93 37.719 15.742 1 75.69 389 GLN A N 1
ATOM 2987 C CA . GLN A 1 389 ? 13.359 37.719 15.477 1 75.69 389 GLN A CA 1
ATOM 2988 C C . GLN A 1 389 ? 13.883 36.312 15.234 1 75.69 389 GLN A C 1
ATOM 2990 O O . GLN A 1 389 ? 14.898 36.125 14.562 1 75.69 389 GLN A O 1
ATOM 2995 N N . ASN A 1 390 ? 13.25 35.312 15.695 1 83.62 390 ASN A N 1
ATOM 2996 C CA . ASN A 1 390 ? 13.789 33.938 15.586 1 83.62 390 ASN A CA 1
ATOM 2997 C C . ASN A 1 390 ? 12.945 33.094 14.664 1 83.62 390 ASN A C 1
ATOM 2999 O O . ASN A 1 390 ? 13.211 31.891 14.516 1 83.62 390 ASN A O 1
ATOM 3003 N N . LEU A 1 391 ? 12 33.656 14.008 1 87.44 391 LEU A N 1
ATOM 3004 C CA . LEU A 1 391 ? 11.094 32.875 13.141 1 87.44 391 LEU A CA 1
ATOM 3005 C C . LEU A 1 391 ? 11.859 32.25 11.977 1 87.44 391 LEU A C 1
ATOM 3007 O O . LEU A 1 391 ? 11.617 31.109 11.625 1 87.44 391 LEU A O 1
ATOM 3011 N N . ASP A 1 392 ? 12.734 33.031 11.477 1 89.38 392 ASP A N 1
ATOM 3012 C CA . ASP A 1 392 ? 13.461 32.562 10.297 1 89.38 392 ASP A CA 1
ATOM 3013 C C . ASP A 1 392 ? 14.352 31.359 10.641 1 89.38 392 ASP A C 1
ATOM 3015 O O . ASP A 1 392 ? 14.531 30.469 9.82 1 89.38 392 ASP A O 1
ATOM 3019 N N . THR A 1 393 ? 14.898 31.406 11.828 1 88.25 393 THR A N 1
ATOM 3020 C CA . THR A 1 393 ? 15.727 30.297 12.266 1 88.25 393 THR A CA 1
ATOM 3021 C C . THR A 1 393 ? 14.906 29 12.32 1 88.25 393 THR A C 1
ATOM 3023 O O . THR A 1 393 ? 15.367 27.953 11.891 1 88.25 393 THR A O 1
ATOM 3026 N N . PHE A 1 394 ? 13.703 29.016 12.773 1 88.88 394 PHE A N 1
ATOM 3027 C CA . PHE A 1 394 ? 12.812 27.859 12.812 1 88.88 394 PHE A CA 1
ATOM 3028 C C . PHE A 1 394 ? 12.523 27.344 11.406 1 88.88 394 PHE A C 1
ATOM 3030 O O . PHE A 1 394 ? 12.648 26.156 11.141 1 88.88 394 PHE A O 1
ATOM 3037 N N . VAL A 1 395 ? 12.219 28.25 10.562 1 92.5 395 VAL A N 1
ATOM 3038 C CA . VAL A 1 395 ? 11.836 27.891 9.203 1 92.5 395 VAL A CA 1
ATOM 3039 C C . VAL A 1 395 ? 13 27.188 8.5 1 92.5 395 VAL A C 1
ATOM 3041 O O . VAL A 1 395 ? 12.812 26.156 7.855 1 92.5 395 VAL A O 1
ATOM 3044 N N . THR A 1 396 ? 14.156 27.766 8.688 1 94.12 396 THR A N 1
ATOM 3045 C CA . THR A 1 396 ? 15.344 27.188 8.055 1 94.12 396 THR A CA 1
ATOM 3046 C C . THR A 1 396 ? 15.602 25.766 8.57 1 94.12 396 THR A C 1
ATOM 3048 O O . THR A 1 396 ? 15.938 24.875 7.801 1 94.12 396 THR A O 1
ATOM 3051 N N . ARG A 1 397 ? 15.492 25.562 9.805 1 93.94 397 ARG A N 1
ATOM 3052 C CA . ARG A 1 397 ? 15.703 24.25 10.398 1 93.94 397 ARG A CA 1
ATOM 3053 C C . ARG A 1 397 ? 14.664 23.25 9.906 1 93.94 397 ARG A C 1
ATOM 3055 O O . ARG A 1 397 ? 14.977 22.078 9.672 1 93.94 397 ARG A O 1
ATOM 3062 N N . PHE A 1 398 ? 13.469 23.672 9.719 1 95.19 398 PHE A N 1
ATOM 3063 C CA . PHE A 1 398 ? 12.422 22.781 9.227 1 95.19 398 PHE A CA 1
ATOM 3064 C C . PHE A 1 398 ? 12.641 22.469 7.746 1 95.19 398 PHE A C 1
ATOM 3066 O O . PHE A 1 398 ? 12.289 21.391 7.281 1 95.19 398 PHE A O 1
ATOM 3073 N N . GLU A 1 399 ? 13.141 23.469 7.02 1 96.12 399 GLU A N 1
ATOM 3074 C CA . GLU A 1 399 ? 13.547 23.172 5.648 1 96.12 399 GLU A CA 1
ATOM 3075 C C . GLU A 1 399 ? 14.547 22.016 5.605 1 96.12 399 GLU A C 1
ATOM 3077 O O . GLU A 1 399 ? 14.438 21.125 4.766 1 96.12 399 GLU A O 1
ATOM 3082 N N . ARG A 1 400 ? 15.492 22.094 6.48 1 96.56 400 ARG A N 1
ATOM 3083 C CA . ARG A 1 400 ? 16.484 21.031 6.562 1 96.56 400 ARG A CA 1
ATOM 3084 C C . ARG A 1 400 ? 15.828 19.703 6.941 1 96.56 400 ARG A C 1
ATOM 3086 O O . ARG A 1 400 ? 16.188 18.641 6.414 1 96.56 400 ARG A O 1
ATOM 3093 N N . ILE A 1 401 ? 14.93 19.672 7.848 1 96.5 401 ILE A N 1
ATOM 3094 C CA . ILE A 1 401 ? 14.211 18.469 8.258 1 96.5 401 ILE A CA 1
ATOM 3095 C C . ILE A 1 401 ? 13.516 17.859 7.043 1 96.5 401 ILE A C 1
ATOM 3097 O O . ILE A 1 401 ? 13.578 16.641 6.836 1 96.5 401 ILE A O 1
ATOM 3101 N N . GLU A 1 402 ? 12.852 18.672 6.227 1 96.56 402 GLU A N 1
ATOM 3102 C CA . GLU A 1 402 ? 12.172 18.188 5.031 1 96.56 402 GLU A CA 1
ATOM 3103 C C . GLU A 1 402 ? 13.164 17.594 4.039 1 96.56 402 GLU A C 1
ATOM 3105 O O . GLU A 1 402 ? 12.891 16.562 3.42 1 96.56 402 GLU A O 1
ATOM 3110 N N . ASN A 1 403 ? 14.273 18.266 3.926 1 97 403 ASN A N 1
ATOM 3111 C CA . ASN A 1 403 ? 15.305 17.75 3.035 1 97 403 ASN A CA 1
ATOM 3112 C C . ASN A 1 403 ? 15.82 16.391 3.502 1 97 403 ASN A C 1
ATOM 3114 O O . ASN A 1 403 ? 16.016 15.484 2.691 1 97 403 ASN A O 1
ATOM 3118 N N . LEU A 1 404 ? 16.109 16.281 4.762 1 96.94 404 LEU A N 1
ATOM 3119 C CA . LEU A 1 404 ? 16.562 15.016 5.324 1 96.94 404 LEU A CA 1
ATOM 3120 C C . LEU A 1 404 ? 15.523 13.922 5.098 1 96.94 404 LEU A C 1
ATOM 3122 O O . LEU A 1 404 ? 15.867 12.805 4.727 1 96.94 404 LEU A O 1
ATOM 3126 N N . SER A 1 405 ? 14.289 14.234 5.344 1 96.94 405 SER A N 1
ATOM 3127 C CA . SER A 1 405 ? 13.203 13.289 5.133 1 96.94 405 SER A CA 1
ATOM 3128 C C . SER A 1 405 ? 13.172 12.789 3.691 1 96.94 405 SER A C 1
ATOM 3130 O O . SER A 1 405 ? 13.023 11.586 3.445 1 96.94 405 SER A O 1
ATOM 3132 N N . ALA A 1 406 ? 13.305 13.711 2.752 1 96.75 406 ALA A N 1
ATOM 3133 C CA . ALA A 1 406 ? 13.312 13.344 1.338 1 96.75 406 ALA A CA 1
ATOM 3134 C C . ALA A 1 406 ? 14.477 12.406 1.022 1 96.75 406 ALA A C 1
ATOM 3136 O O . ALA A 1 406 ? 14.32 11.445 0.265 1 96.75 406 ALA A O 1
ATOM 3137 N N . GLU A 1 407 ? 15.617 12.703 1.597 1 97.44 407 GLU A N 1
ATOM 3138 C CA . GLU A 1 407 ? 16.781 11.844 1.406 1 97.44 407 GLU A CA 1
ATOM 3139 C C . GLU A 1 407 ? 16.547 10.453 1.983 1 97.44 407 GLU A C 1
ATOM 3141 O O . GLU A 1 407 ? 16.922 9.453 1.365 1 97.44 407 GLU A O 1
ATOM 3146 N N . ILE A 1 408 ? 16.062 10.398 3.113 1 97 408 ILE A N 1
ATOM 3147 C CA . ILE A 1 408 ? 15.758 9.125 3.766 1 97 408 ILE A CA 1
ATOM 3148 C C . ILE A 1 408 ? 14.789 8.32 2.908 1 97 408 ILE A C 1
ATOM 3150 O O . ILE A 1 408 ? 14.969 7.121 2.709 1 97 408 ILE A O 1
ATOM 3154 N N . PHE A 1 409 ? 13.688 8.961 2.336 1 97 409 PHE A N 1
ATOM 3155 C CA . PHE A 1 409 ? 12.711 8.289 1.483 1 97 409 PHE A CA 1
ATOM 3156 C C . PHE A 1 409 ? 13.383 7.691 0.256 1 97 409 PHE A C 1
ATOM 3158 O O . PHE A 1 409 ? 13.078 6.566 -0.141 1 97 409 PHE A O 1
ATOM 3165 N N . LYS A 1 410 ? 14.312 8.453 -0.304 1 96.88 410 LYS A N 1
ATOM 3166 C CA . LYS A 1 410 ? 15.055 7.949 -1.458 1 96.88 410 LYS A CA 1
ATOM 3167 C C . LYS A 1 410 ? 15.852 6.699 -1.097 1 96.88 410 LYS A C 1
ATOM 3169 O O . LYS A 1 410 ? 15.883 5.734 -1.866 1 96.88 410 LYS A O 1
ATOM 3174 N N . LEU A 1 411 ? 16.484 6.723 0.031 1 96.56 411 LEU A N 1
ATOM 3175 C CA . LEU A 1 411 ? 17.281 5.582 0.466 1 96.56 411 LEU A CA 1
ATOM 3176 C C . LEU A 1 411 ? 16.391 4.391 0.795 1 96.56 411 LEU A C 1
ATOM 3178 O O . LEU A 1 411 ? 16.781 3.24 0.585 1 96.56 411 LEU A O 1
ATOM 3182 N N . TYR A 1 412 ? 15.164 4.602 1.364 1 95.81 412 TYR A N 1
ATOM 3183 C CA . TYR A 1 412 ? 14.203 3.516 1.528 1 95.81 412 TYR A CA 1
ATOM 3184 C C . TYR A 1 412 ? 13.961 2.799 0.206 1 95.81 412 TYR A C 1
ATOM 3186 O O . TYR A 1 412 ? 13.992 1.566 0.144 1 95.81 412 TYR A O 1
ATOM 3194 N N . ASN A 1 413 ? 13.719 3.635 -0.854 1 96 413 ASN A N 1
ATOM 3195 C CA . ASN A 1 413 ? 13.461 3.061 -2.172 1 96 413 ASN A CA 1
ATOM 3196 C C . ASN A 1 413 ? 14.648 2.248 -2.672 1 96 413 ASN A C 1
ATOM 3198 O O . ASN A 1 413 ? 14.477 1.146 -3.197 1 96 413 ASN A O 1
ATOM 3202 N N . GLN A 1 414 ? 15.836 2.787 -2.465 1 96.06 414 GLN A N 1
ATOM 3203 C CA . GLN A 1 414 ? 17.047 2.1 -2.898 1 96.06 414 GLN A CA 1
ATOM 3204 C C . GLN A 1 414 ? 17.25 0.805 -2.119 1 96.06 414 GLN A C 1
ATOM 3206 O O . GLN A 1 414 ? 17.625 -0.22 -2.697 1 96.06 414 GLN A O 1
ATOM 3211 N N . MET A 1 415 ? 17.062 0.859 -0.833 1 95.19 415 MET A N 1
ATOM 3212 C CA . MET A 1 415 ? 17.203 -0.296 0.048 1 95.19 415 MET A CA 1
ATOM 3213 C C . MET A 1 415 ? 16.297 -1.434 -0.393 1 95.19 415 MET A C 1
ATOM 3215 O O . MET A 1 415 ? 16.719 -2.588 -0.463 1 95.19 415 MET A O 1
ATOM 3219 N N . ILE A 1 416 ? 15.078 -1.111 -0.737 1 94.69 416 ILE A N 1
ATOM 3220 C CA . ILE A 1 416 ? 14.086 -2.09 -1.174 1 94.69 416 ILE A CA 1
ATOM 3221 C C . ILE A 1 416 ? 14.5 -2.682 -2.518 1 94.69 416 ILE A C 1
ATOM 3223 O O . ILE A 1 416 ? 14.406 -3.893 -2.727 1 94.69 416 ILE A O 1
ATOM 3227 N N . GLN A 1 417 ? 15.062 -1.848 -3.449 1 94.38 417 GLN A N 1
ATOM 3228 C CA . GLN A 1 417 ? 15.531 -2.32 -4.746 1 94.38 417 GLN A CA 1
ATOM 3229 C C . GLN A 1 417 ? 16.734 -3.252 -4.59 1 94.38 417 GLN A C 1
ATOM 3231 O O . GLN A 1 417 ? 16.828 -4.27 -5.281 1 94.38 417 GLN A O 1
ATOM 3236 N N . GLU A 1 418 ? 17.609 -2.902 -3.645 1 94.62 418 GLU A N 1
ATOM 3237 C CA . GLU A 1 418 ? 18.797 -3.715 -3.389 1 94.62 418 GLU A CA 1
ATOM 3238 C C . GLU A 1 418 ? 18.422 -5.086 -2.834 1 94.62 418 GLU A C 1
ATOM 3240 O O . GLU A 1 418 ? 19.109 -6.078 -3.1 1 94.62 418 GLU A O 1
ATOM 3245 N N . ALA A 1 419 ? 17.375 -5.117 -2.023 1 92.56 419 ALA A N 1
ATOM 3246 C CA . ALA A 1 419 ? 16.953 -6.375 -1.415 1 92.56 419 ALA A CA 1
ATOM 3247 C C . ALA A 1 419 ? 16.312 -7.293 -2.451 1 92.56 419 ALA A C 1
ATOM 3249 O O . ALA A 1 419 ? 16.25 -8.508 -2.26 1 92.56 419 ALA A O 1
ATOM 3250 N N . ARG A 1 420 ? 15.75 -6.656 -3.494 1 87.56 420 ARG A N 1
ATOM 3251 C CA . ARG A 1 420 ? 15.133 -7.422 -4.57 1 87.56 420 ARG A CA 1
ATOM 3252 C C . ARG A 1 420 ? 16.188 -8.141 -5.406 1 87.56 420 ARG A C 1
ATOM 3254 O O . ARG A 1 420 ? 15.953 -9.258 -5.883 1 87.56 420 ARG A O 1
ATOM 3261 N N . GLY A 1 421 ? 17.484 -7.703 -5.469 1 77 421 GLY A N 1
ATOM 3262 C CA . GLY A 1 421 ? 18.547 -8.242 -6.309 1 77 421 GLY A CA 1
ATOM 3263 C C . GLY A 1 421 ? 18.844 -7.375 -7.52 1 77 421 GLY A C 1
ATOM 3264 O O . GLY A 1 421 ? 17.969 -6.648 -7.996 1 77 421 GLY A O 1
ATOM 3265 N N . MET B 1 1 ? -6.477 94.312 46.406 1 37.66 1 MET B N 1
ATOM 3266 C CA . MET B 1 1 ? -7.828 94.25 46.938 1 37.66 1 MET B CA 1
ATOM 3267 C C . MET B 1 1 ? -8.805 93.625 45.969 1 37.66 1 MET B C 1
ATOM 3269 O O . MET B 1 1 ? -9.164 94.25 44.969 1 37.66 1 MET B O 1
ATOM 3273 N N . PHE B 1 2 ? -8.594 92.25 45.75 1 52.12 2 PHE B N 1
ATOM 3274 C CA . PHE B 1 2 ? -9.562 91.625 44.875 1 52.12 2 PHE B CA 1
ATOM 3275 C C . PHE B 1 2 ? -10.984 92.062 45.25 1 52.12 2 PHE B C 1
ATOM 3277 O O . PHE B 1 2 ? -11.367 91.938 46.406 1 52.12 2 PHE B O 1
ATOM 3284 N N . GLY B 1 3 ? -11.617 92.875 44.625 1 51.84 3 GLY B N 1
ATOM 3285 C CA . GLY B 1 3 ? -13 93.188 44.938 1 51.84 3 GLY B CA 1
ATOM 3286 C C . GLY B 1 3 ? -13.867 91.938 45.125 1 51.84 3 GLY B C 1
ATOM 3287 O O . GLY B 1 3 ? -13.43 90.812 44.844 1 51.84 3 GLY B O 1
ATOM 3288 N N . LYS B 1 4 ? -14.984 92.062 45.812 1 59.53 4 LYS B N 1
ATOM 3289 C CA . LYS B 1 4 ? -15.867 90.938 46.219 1 59.53 4 LYS B CA 1
ATOM 3290 C C . LYS B 1 4 ? -16.031 89.938 45.125 1 59.53 4 LYS B C 1
ATOM 3292 O O . LYS B 1 4 ? -15.961 88.688 45.375 1 59.53 4 LYS B O 1
ATOM 3297 N N . ASN B 1 5 ? -16.203 90.375 43.875 1 59.91 5 ASN B N 1
ATOM 3298 C CA . ASN B 1 5 ? -16.422 89.562 42.719 1 59.91 5 ASN B CA 1
ATOM 3299 C C . ASN B 1 5 ? -15.156 88.812 42.312 1 59.91 5 ASN B C 1
ATOM 3301 O O . ASN B 1 5 ? -15.203 87.625 41.875 1 59.91 5 ASN B O 1
ATOM 3305 N N . SER B 1 6 ? -14.07 89.438 42.594 1 66.56 6 SER B N 1
ATOM 3306 C CA . SER B 1 6 ? -12.758 88.875 42.25 1 66.56 6 SER B CA 1
ATOM 3307 C C . SER B 1 6 ? -12.414 87.688 43.188 1 66.56 6 SER B C 1
ATOM 3309 O O . SER B 1 6 ? -11.766 86.75 42.75 1 66.56 6 SER B O 1
ATOM 3311 N N . ASN B 1 7 ? -13.016 87.75 44.312 1 71.38 7 ASN B N 1
ATOM 3312 C CA . ASN B 1 7 ? -12.781 86.688 45.281 1 71.38 7 ASN B CA 1
ATOM 3313 C C . ASN B 1 7 ? -13.547 85.375 44.906 1 71.38 7 ASN B C 1
ATOM 3315 O O . ASN B 1 7 ? -13.039 84.312 45.062 1 71.38 7 ASN B O 1
ATOM 3319 N N . ALA B 1 8 ? -14.695 85.562 44.375 1 72.19 8 ALA B N 1
ATOM 3320 C CA . ALA B 1 8 ? -15.508 84.438 43.938 1 72.19 8 ALA B CA 1
ATOM 3321 C C . ALA B 1 8 ? -14.891 83.75 42.719 1 72.19 8 ALA B C 1
ATOM 3323 O O . ALA B 1 8 ? -14.891 82.5 42.625 1 72.19 8 ALA B O 1
ATOM 3324 N N . ASN B 1 9 ? -14.391 84.5 41.969 1 84.5 9 ASN B N 1
ATOM 3325 C CA . ASN B 1 9 ? -13.742 83.938 40.781 1 84.5 9 ASN B CA 1
ATOM 3326 C C . ASN B 1 9 ? -12.469 83.188 41.125 1 84.5 9 ASN B C 1
ATOM 3328 O O . ASN B 1 9 ? -12.203 82.125 40.562 1 84.5 9 ASN B O 1
ATOM 3332 N N . TYR B 1 10 ? -11.781 83.75 42.094 1 87.44 10 TYR B N 1
ATOM 3333 C CA . TYR B 1 10 ? -10.586 83.125 42.594 1 87.44 10 TYR B CA 1
ATOM 3334 C C . TYR B 1 10 ? -10.922 81.75 43.188 1 87.44 10 TYR B C 1
ATOM 3336 O O . TYR B 1 10 ? -10.273 80.75 42.906 1 87.44 10 TYR B O 1
ATOM 3344 N N . ASP B 1 11 ? -11.969 81.688 44 1 89.94 11 ASP B N 1
ATOM 3345 C CA . ASP B 1 11 ? -12.391 80.438 44.656 1 89.94 11 ASP B CA 1
ATOM 3346 C C . ASP B 1 11 ? -12.828 79.375 43.625 1 89.94 11 ASP B C 1
ATOM 3348 O O . ASP B 1 11 ? -12.57 78.188 43.781 1 89.94 11 ASP B O 1
ATOM 3352 N N . GLU B 1 12 ? -13.43 79.875 42.625 1 93.19 12 GLU B N 1
ATOM 3353 C CA . GLU B 1 12 ? -13.859 78.938 41.562 1 93.19 12 GLU B CA 1
ATOM 3354 C C . GLU B 1 12 ? -12.656 78.312 40.812 1 93.19 12 GLU B C 1
ATOM 3356 O O . GLU B 1 12 ? -12.633 77.125 40.531 1 93.19 12 GLU B O 1
ATOM 3361 N N . ILE B 1 13 ? -11.688 79.125 40.5 1 94.06 13 ILE B N 1
ATOM 3362 C CA . ILE B 1 13 ? -10.477 78.688 39.812 1 94.06 13 ILE B CA 1
ATOM 3363 C C . ILE B 1 13 ? -9.758 77.625 40.688 1 94.06 13 ILE B C 1
ATOM 3365 O O . ILE B 1 13 ? -9.359 76.562 40.188 1 94.06 13 ILE B O 1
ATOM 3369 N N . ILE B 1 14 ? -9.617 77.938 41.938 1 93.69 14 ILE B N 1
ATOM 3370 C CA . ILE B 1 14 ? -8.953 77.062 42.875 1 93.69 14 ILE B CA 1
ATOM 3371 C C . ILE B 1 14 ? -9.719 75.688 42.938 1 93.69 14 ILE B C 1
ATOM 3373 O O . ILE B 1 14 ? -9.125 74.625 42.906 1 93.69 14 ILE B O 1
ATOM 3377 N N . SER B 1 15 ? -10.984 75.75 42.969 1 94.81 15 SER B N 1
ATOM 3378 C CA . SER B 1 15 ? -11.82 74.562 43.031 1 94.81 15 SER B CA 1
ATOM 3379 C C . SER B 1 15 ? -11.641 73.688 41.812 1 94.81 15 SER B C 1
ATOM 3381 O O . SER B 1 15 ? -11.492 72.5 41.938 1 94.81 15 SER B O 1
ATOM 3383 N N . VAL B 1 16 ? -11.633 74.312 40.656 1 96 16 VAL B N 1
ATOM 3384 C CA . VAL B 1 16 ? -11.492 73.562 39.375 1 96 16 VAL B CA 1
ATOM 3385 C C . VAL B 1 16 ? -10.117 72.938 39.312 1 96 16 VAL B C 1
ATOM 3387 O O . VAL B 1 16 ? -9.992 71.75 38.938 1 96 16 VAL B O 1
ATOM 3390 N N . ILE B 1 17 ? -9.109 73.562 39.688 1 95.06 17 ILE B N 1
ATOM 3391 C CA . ILE B 1 17 ? -7.75 73.062 39.656 1 95.06 17 ILE B CA 1
ATOM 3392 C C . ILE B 1 17 ? -7.59 71.938 40.656 1 95.06 1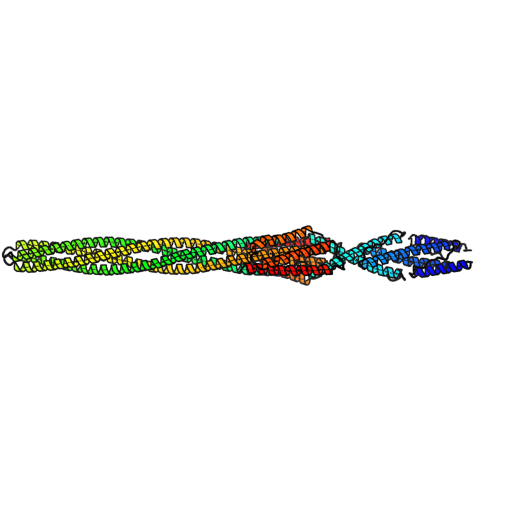7 ILE B C 1
ATOM 3394 O O . ILE B 1 17 ? -6.93 70.938 40.375 1 95.06 17 ILE B O 1
ATOM 3398 N N . GLN B 1 18 ? -8.188 72.125 41.844 1 94.56 18 GLN B N 1
ATOM 3399 C CA . GLN B 1 18 ? -8.141 71.062 42.875 1 94.56 18 GLN B CA 1
ATOM 3400 C C . GLN B 1 18 ? -8.828 69.812 42.375 1 94.56 18 GLN B C 1
ATOM 3402 O O . GLN B 1 18 ? -8.336 68.688 42.625 1 94.56 18 GLN B O 1
ATOM 3407 N N . SER B 1 19 ? -9.875 70 41.719 1 95.94 19 SER B N 1
ATOM 3408 C CA . SER B 1 19 ? -10.562 68.812 41.156 1 95.94 19 SER B CA 1
ATOM 3409 C C . SER B 1 19 ? -9.711 68.188 40.062 1 95.94 19 SER B C 1
ATOM 3411 O O . SER B 1 19 ? -9.531 66.938 40.062 1 95.94 19 SER B O 1
ATOM 3413 N N . ALA B 1 20 ? -9.188 69 39.219 1 95.12 20 ALA B N 1
ATOM 3414 C CA . ALA B 1 20 ? -8.438 68.5 38.062 1 95.12 20 ALA B CA 1
ATOM 3415 C C . ALA B 1 20 ? -7.18 67.75 38.5 1 95.12 20 ALA B C 1
ATOM 3417 O O . ALA B 1 20 ? -6.852 66.688 37.938 1 95.12 20 ALA B O 1
ATOM 3418 N N . ARG B 1 21 ? -6.453 68.312 39.438 1 93.44 21 ARG B N 1
ATOM 3419 C CA . ARG B 1 21 ? -5.215 67.688 39.906 1 93.44 21 ARG B CA 1
ATOM 3420 C C . ARG B 1 21 ? -5.496 66.312 40.562 1 93.44 21 ARG B C 1
ATOM 3422 O O . ARG B 1 21 ? -4.602 65.5 40.656 1 93.44 21 ARG B O 1
ATOM 3429 N N . ASN B 1 22 ? -6.777 66.125 41 1 93.81 22 ASN B N 1
ATOM 3430 C CA . ASN B 1 22 ? -7.168 64.875 41.625 1 93.81 22 ASN B CA 1
ATOM 3431 C C . ASN B 1 22 ? -7.871 63.969 40.625 1 93.81 22 ASN B C 1
ATOM 3433 O O . ASN B 1 22 ? -8.445 62.938 41 1 93.81 22 ASN B O 1
ATOM 3437 N N . GLY B 1 23 ? -7.863 64.375 39.406 1 91.88 23 GLY B N 1
ATOM 3438 C CA . GLY B 1 23 ? -8.32 63.469 38.312 1 91.88 23 GLY B CA 1
ATOM 3439 C C . GLY B 1 23 ? -9.773 63.688 37.969 1 91.88 23 GLY B C 1
ATOM 3440 O O . GLY B 1 23 ? -10.352 62.906 37.219 1 91.88 23 GLY B O 1
ATOM 3441 N N . VAL B 1 24 ? -10.406 64.625 38.594 1 95 24 VAL B N 1
ATOM 3442 C CA . VAL B 1 24 ? -11.758 65.062 38.188 1 95 24 VAL B CA 1
ATOM 3443 C C . VAL B 1 24 ? -11.672 66.188 37.188 1 95 24 VAL B C 1
ATOM 3445 O O . VAL B 1 24 ? -11.453 67.312 37.531 1 95 24 VAL B O 1
ATOM 3448 N N . LEU B 1 25 ? -11.953 65.812 35.906 1 94.69 25 LEU B N 1
ATOM 3449 C CA . LEU B 1 25 ? -11.57 66.688 34.812 1 94.69 25 LEU B CA 1
ATOM 3450 C C . LEU B 1 25 ? -12.789 67.438 34.25 1 94.69 25 LEU B C 1
ATOM 3452 O O . LEU B 1 25 ? -12.656 68.312 33.375 1 94.69 25 LEU B O 1
ATOM 3456 N N . GLU B 1 26 ? -13.93 67.375 34.781 1 94.12 26 GLU B N 1
ATOM 3457 C CA . GLU B 1 26 ? -15.172 67.812 34.156 1 94.12 26 GLU B CA 1
ATOM 3458 C C . GLU B 1 26 ? -15.461 69.312 34.5 1 94.12 26 GLU B C 1
ATOM 3460 O O . GLU B 1 26 ? -15.906 70.062 33.625 1 94.12 26 GLU B O 1
ATOM 3465 N N . PRO B 1 27 ? -15.133 69.688 35.719 1 95.19 27 PRO B N 1
ATOM 3466 C CA . PRO B 1 27 ? -15.492 71.062 36.062 1 95.19 27 PRO B CA 1
ATOM 3467 C C . PRO B 1 27 ? -14.734 72.062 35.219 1 95.19 27 PRO B C 1
ATOM 3469 O O . PRO B 1 27 ? -13.57 71.875 34.875 1 95.19 27 PRO B O 1
ATOM 3472 N N . ARG B 1 28 ? -15.484 73.25 34.906 1 95.94 28 ARG B N 1
ATOM 3473 C CA . ARG B 1 28 ? -14.906 74.375 34.188 1 95.94 28 ARG B CA 1
ATOM 3474 C C . ARG B 1 28 ? -15.172 75.688 34.906 1 95.94 28 ARG B C 1
ATOM 3476 O O . ARG B 1 28 ? -16.094 75.75 35.719 1 95.94 28 ARG B O 1
ATOM 3483 N N . ILE B 1 29 ? -14.312 76.562 34.562 1 95.25 29 ILE B N 1
ATOM 3484 C CA . ILE B 1 29 ? -14.508 77.938 35.094 1 95.25 29 ILE B CA 1
ATOM 3485 C C . ILE B 1 29 ? -15.445 78.688 34.156 1 95.25 29 ILE B C 1
ATOM 3487 O O . ILE B 1 29 ? -15.062 79.062 33.062 1 95.25 29 ILE B O 1
ATOM 3491 N N . VAL B 1 30 ? -16.703 79.062 34.625 1 90.81 30 VAL B N 1
ATOM 3492 C CA . VAL B 1 30 ? -17.703 79.562 33.688 1 90.81 30 VAL B CA 1
ATOM 3493 C C . VAL B 1 30 ? -18.141 80.938 34.094 1 90.81 30 VAL B C 1
ATOM 3495 O O . VAL B 1 30 ? -18.688 81.688 33.281 1 90.81 30 VAL B O 1
ATOM 3498 N N . ASN B 1 31 ? -17.938 81.312 35.312 1 86.06 31 ASN B N 1
ATOM 3499 C CA . ASN B 1 31 ? -18.516 82.562 35.812 1 86.06 31 ASN B CA 1
ATOM 3500 C C . ASN B 1 31 ? -17.453 83.625 36 1 86.06 31 ASN B C 1
ATOM 3502 O O . ASN B 1 31 ? -17.344 84.25 37.062 1 86.06 31 ASN B O 1
ATOM 3506 N N . ILE B 1 32 ? -16.625 83.688 34.969 1 89.69 32 ILE B N 1
ATOM 3507 C CA . ILE B 1 32 ? -15.578 84.75 35.094 1 89.69 32 ILE B CA 1
ATOM 3508 C C . ILE B 1 32 ? -15.727 85.75 33.938 1 89.69 32 ILE B C 1
ATOM 3510 O O . ILE B 1 32 ? -15.875 85.375 32.781 1 89.69 32 ILE B O 1
ATOM 3514 N N . SER B 1 33 ? -15.906 87 34.312 1 88.19 33 SER B N 1
ATOM 3515 C CA . SER B 1 33 ? -16.062 88.125 33.344 1 88.19 33 SER B CA 1
ATOM 3516 C C . SER B 1 33 ? -14.758 88.375 32.594 1 88.19 33 SER B C 1
ATOM 3518 O O . SER B 1 33 ? -13.68 88.25 33.156 1 88.19 33 SER B O 1
ATOM 3520 N N . GLU B 1 34 ? -14.758 88.875 31.391 1 88.88 34 GLU B N 1
ATOM 3521 C CA . GLU B 1 34 ? -13.594 89.188 30.578 1 88.88 34 GLU B CA 1
ATOM 3522 C C . GLU B 1 34 ? -12.766 90.312 31.219 1 88.88 34 GLU B C 1
ATOM 3524 O O . GLU B 1 34 ? -11.57 90.438 30.938 1 88.88 34 GLU B O 1
ATOM 3529 N N . LYS B 1 35 ? -13.398 91.125 32.062 1 89.44 35 LYS B N 1
ATOM 3530 C CA . LYS B 1 35 ? -12.711 92.25 32.688 1 89.44 35 LYS B CA 1
ATOM 3531 C C . LYS B 1 35 ? -11.898 91.75 33.906 1 89.44 35 LYS B C 1
ATOM 3533 O O . LYS B 1 35 ? -11.078 92.562 34.438 1 89.44 35 LYS B O 1
ATOM 3538 N N . ASP B 1 36 ? -12.211 90.562 34.25 1 87.69 36 ASP B N 1
ATOM 3539 C CA . ASP B 1 36 ? -11.5 90 35.406 1 87.69 36 ASP B CA 1
ATOM 3540 C C . ASP B 1 36 ? -10.039 89.688 35.062 1 87.69 36 ASP B C 1
ATOM 3542 O O . ASP B 1 36 ? -9.742 89.125 34 1 87.69 36 ASP B O 1
ATOM 3546 N N . PRO B 1 37 ? -9.094 90.188 35.875 1 83.81 37 PRO B N 1
ATOM 3547 C CA . PRO B 1 37 ? -7.672 89.875 35.594 1 83.81 37 PRO B CA 1
ATOM 3548 C C . PRO B 1 37 ? -7.359 88.438 35.469 1 83.81 37 PRO B C 1
ATOM 3550 O O . PRO B 1 37 ? -6.371 88.062 34.844 1 83.81 37 PRO B O 1
ATOM 3553 N N . MET B 1 38 ? -8.211 87.562 36.031 1 89.31 38 MET B N 1
ATOM 3554 C CA . MET B 1 38 ? -7.949 86.125 36.031 1 89.31 38 MET B CA 1
ATOM 3555 C C . MET B 1 38 ? -8.609 85.5 34.844 1 89.31 38 MET B C 1
ATOM 3557 O O . MET B 1 38 ? -8.555 84.25 34.688 1 89.31 38 MET B O 1
ATOM 3561 N N . TYR B 1 39 ? -9.203 86.25 33.969 1 91.44 39 TYR B N 1
ATOM 3562 C CA . TYR B 1 39 ? -9.961 85.75 32.844 1 91.44 39 TYR B CA 1
ATOM 3563 C C . TYR B 1 39 ? -9.078 84.875 31.938 1 91.44 39 TYR B C 1
ATOM 3565 O O . TYR B 1 39 ? -9.445 83.812 31.562 1 91.44 39 TYR B O 1
ATOM 3573 N N . GLN B 1 40 ? -7.906 85.375 31.641 1 91.38 40 GLN B N 1
ATOM 3574 C CA . GLN B 1 40 ? -7 84.625 30.75 1 91.38 40 GLN B CA 1
ATOM 3575 C C . GLN B 1 40 ? -6.516 83.312 31.375 1 91.38 40 GLN B C 1
ATOM 3577 O O . GLN B 1 40 ? -6.34 82.312 30.688 1 91.38 40 GLN B O 1
ATOM 3582 N N . ILE B 1 41 ? -6.305 83.375 32.625 1 92.06 41 ILE B N 1
ATOM 3583 C CA . ILE B 1 41 ? -5.902 82.188 33.344 1 92.06 41 ILE B CA 1
ATOM 3584 C C . ILE B 1 41 ? -7.031 81.125 33.312 1 92.06 41 ILE B C 1
ATOM 3586 O O . ILE B 1 41 ? -6.797 79.938 33.031 1 92.06 41 ILE B O 1
ATOM 3590 N N . ALA B 1 42 ? -8.195 81.562 33.562 1 93.94 42 ALA B N 1
ATOM 3591 C CA . ALA B 1 42 ? -9.375 80.688 33.562 1 93.94 42 ALA B CA 1
ATOM 3592 C C . ALA B 1 42 ? -9.562 80.062 32.188 1 93.94 42 ALA B C 1
ATOM 3594 O O . ALA B 1 42 ? -9.797 78.875 32.062 1 93.94 42 ALA B O 1
ATOM 3595 N N . LEU B 1 43 ? -9.414 80.812 31.125 1 94 43 LEU B N 1
ATOM 3596 C CA . LEU B 1 43 ? -9.547 80.312 29.766 1 94 43 LEU B CA 1
ATOM 3597 C C . LEU B 1 43 ? -8.477 79.312 29.453 1 94 43 LEU B C 1
ATOM 3599 O O . LEU B 1 43 ? -8.758 78.25 28.812 1 94 43 LEU B O 1
ATOM 3603 N N . GLY B 1 44 ? -7.285 79.625 29.797 1 93.88 44 GLY B N 1
ATOM 3604 C CA . GLY B 1 44 ? -6.191 78.688 29.578 1 93.88 44 GLY B CA 1
ATOM 3605 C C . GLY B 1 44 ? -6.387 77.312 30.297 1 93.88 44 GLY B C 1
ATOM 3606 O O . GLY B 1 44 ? -6.133 76.25 29.719 1 93.88 44 GLY B O 1
ATOM 3607 N N . ILE B 1 45 ? -6.801 77.438 31.531 1 94.69 45 ILE B N 1
ATOM 3608 C CA . ILE B 1 45 ? -7.059 76.188 32.312 1 94.69 45 ILE B CA 1
ATOM 3609 C C . ILE B 1 45 ? -8.156 75.375 31.641 1 94.69 45 ILE B C 1
ATOM 3611 O O . ILE B 1 45 ? -8.016 74.188 31.469 1 94.69 45 ILE B O 1
ATOM 3615 N N . ASN B 1 46 ? -9.25 76.062 31.297 1 96.12 46 ASN B N 1
ATOM 3616 C CA . ASN B 1 46 ? -10.352 75.312 30.641 1 96.12 46 ASN B CA 1
ATOM 3617 C C . ASN B 1 46 ? -9.898 74.688 29.344 1 96.12 46 ASN B C 1
ATOM 3619 O O . ASN B 1 46 ? -10.258 73.5 29.062 1 96.12 46 ASN B O 1
ATOM 3623 N N . ASP B 1 47 ? -9.141 75.312 28.609 1 95.88 47 ASP B N 1
ATOM 3624 C CA . ASP B 1 47 ? -8.641 74.75 27.344 1 95.88 47 ASP B CA 1
ATOM 3625 C C . ASP B 1 47 ? -7.727 73.562 27.578 1 95.88 47 ASP B C 1
ATOM 3627 O O . ASP B 1 47 ? -7.812 72.562 26.859 1 95.88 47 ASP B O 1
ATOM 3631 N N . LEU B 1 48 ? -6.848 73.688 28.5 1 95.12 48 LEU B N 1
ATOM 3632 C CA . LEU B 1 48 ? -5.996 72.562 28.875 1 95.12 48 LEU B CA 1
ATOM 3633 C C . LEU B 1 48 ? -6.836 71.375 29.297 1 95.12 48 LEU B C 1
ATOM 3635 O O . LEU B 1 48 ? -6.605 70.25 28.844 1 95.12 48 LEU B O 1
ATOM 3639 N N . LEU B 1 49 ? -7.754 71.562 30.141 1 96 49 LEU B N 1
ATOM 3640 C CA . LEU B 1 49 ? -8.602 70.5 30.625 1 96 49 LEU B CA 1
ATOM 3641 C C . LEU B 1 49 ? -9.391 69.875 29.484 1 96 49 LEU B C 1
ATOM 3643 O O . LEU B 1 49 ? -9.641 68.625 29.5 1 96 49 LEU B O 1
ATOM 3647 N N . ASP B 1 50 ? -9.75 70.625 28.484 1 95.56 50 ASP B N 1
ATOM 3648 C CA . ASP B 1 50 ? -10.414 70.062 27.297 1 95.56 50 ASP B CA 1
ATOM 3649 C C . ASP B 1 50 ? -9.516 69.062 26.562 1 95.56 50 ASP B C 1
ATOM 3651 O O . ASP B 1 50 ? -9.961 68 26.188 1 95.56 50 ASP B O 1
ATOM 3655 N N . GLN B 1 51 ? -8.281 69.438 26.359 1 94.44 51 GLN B N 1
ATOM 3656 C CA . GLN B 1 51 ? -7.312 68.562 25.688 1 94.44 51 GLN B CA 1
ATOM 3657 C C . GLN B 1 51 ? -7.105 67.25 26.469 1 94.44 51 GLN B C 1
ATOM 3659 O O . GLN B 1 51 ? -7.168 66.188 25.891 1 94.44 51 GLN B O 1
ATOM 3664 N N . VAL B 1 52 ? -6.938 67.438 27.75 1 93.62 52 VAL B N 1
ATOM 3665 C CA . VAL B 1 52 ? -6.633 66.25 28.609 1 93.62 52 VAL B CA 1
ATOM 3666 C C . VAL B 1 52 ? -7.84 65.375 28.672 1 93.62 52 VAL B C 1
ATOM 3668 O O . VAL B 1 52 ? -7.715 64.125 28.453 1 93.62 52 VAL B O 1
ATOM 3671 N N . GLU B 1 53 ? -8.938 65.938 28.969 1 93.62 53 GLU B N 1
ATOM 3672 C CA . GLU B 1 53 ? -10.148 65.125 29.109 1 93.62 53 GLU B CA 1
ATOM 3673 C C . GLU B 1 53 ? -10.5 64.438 27.812 1 93.62 53 GLU B C 1
ATOM 3675 O O . GLU B 1 53 ? -10.805 63.219 27.812 1 93.62 53 GLU B O 1
ATOM 3680 N N . ALA B 1 54 ? -10.469 65.125 26.719 1 93.38 54 ALA B N 1
ATOM 3681 C CA . ALA B 1 54 ? -10.789 64.562 25.422 1 93.38 54 ALA B CA 1
ATOM 3682 C C . ALA B 1 54 ? -9.859 63.406 25.094 1 93.38 54 ALA B C 1
ATOM 3684 O O . ALA B 1 54 ? -10.312 62.344 24.656 1 93.38 54 ALA B O 1
ATOM 3685 N N . LEU B 1 55 ? -8.617 63.531 25.281 1 91.5 55 LEU B N 1
ATOM 3686 C CA . LEU B 1 55 ? -7.645 62.469 24.969 1 91.5 55 LEU B CA 1
ATOM 3687 C C . LEU B 1 55 ? -7.836 61.25 25.859 1 91.5 55 LEU B C 1
ATOM 3689 O O . LEU B 1 55 ? -7.824 60.125 25.391 1 91.5 55 LEU B O 1
ATOM 3693 N N . GLN B 1 56 ? -8.016 61.562 27.109 1 88.38 56 GLN B N 1
ATOM 3694 C CA . GLN B 1 56 ? -8.219 60.469 28.062 1 88.38 56 GLN B CA 1
ATOM 3695 C C . GLN B 1 56 ? -9.469 59.656 27.703 1 88.38 56 GLN B C 1
ATOM 3697 O O . GLN B 1 56 ? -9.461 58.438 27.75 1 88.38 56 GLN B O 1
ATOM 3702 N N . ARG B 1 57 ? -10.508 60.344 27.422 1 88.31 57 ARG B N 1
ATOM 3703 C CA . ARG B 1 57 ? -11.758 59.656 27.062 1 88.31 57 ARG B CA 1
ATOM 3704 C C . ARG B 1 57 ? -11.602 58.875 25.781 1 88.31 57 ARG B C 1
ATOM 3706 O O . ARG B 1 57 ? -12.086 57.75 25.688 1 88.31 57 ARG B O 1
ATOM 3713 N N . GLU B 1 58 ? -10.938 59.469 24.875 1 88.56 58 GLU B N 1
ATOM 3714 C CA . GLU B 1 58 ? -10.734 58.812 23.578 1 88.56 58 GLU B CA 1
ATOM 3715 C C . GLU B 1 58 ? -9.93 57.531 23.75 1 88.56 58 GLU B C 1
ATOM 3717 O O . GLU B 1 58 ? -10.312 56.5 23.219 1 88.56 58 GLU B O 1
ATOM 3722 N N . ILE B 1 59 ? -8.883 57.625 24.406 1 83.56 59 ILE B N 1
ATOM 3723 C CA . ILE B 1 59 ? -8 56.469 24.609 1 83.56 59 ILE B CA 1
ATOM 3724 C C . ILE B 1 59 ? -8.758 55.375 25.344 1 83.56 59 ILE B C 1
ATOM 3726 O O . ILE B 1 59 ? -8.75 54.219 24.906 1 83.56 59 ILE B O 1
ATOM 3730 N N . SER B 1 60 ? -9.398 55.656 26.406 1 83.75 60 SER B N 1
ATOM 3731 C CA . SER B 1 60 ? -10.125 54.656 27.203 1 83.75 60 SER B CA 1
ATOM 3732 C C . SER B 1 60 ? -11.227 54 26.391 1 83.75 60 SER B C 1
ATOM 3734 O O . SER B 1 60 ? -11.383 52.781 26.438 1 83.75 60 SER B O 1
ATOM 3736 N N . THR B 1 61 ? -11.938 54.812 25.641 1 86.06 61 THR B N 1
ATOM 3737 C CA . THR B 1 61 ? -13.039 54.312 24.844 1 86.06 61 THR B CA 1
ATOM 3738 C C . THR B 1 61 ? -12.531 53.344 23.781 1 86.06 61 THR B C 1
ATOM 3740 O O . THR B 1 61 ? -13.078 52.25 23.609 1 86.06 61 THR B O 1
ATOM 3743 N N . CYS B 1 62 ? -11.492 53.719 23.078 1 85.81 62 CYS B N 1
ATOM 3744 C CA . CYS B 1 62 ? -10.969 52.906 21.969 1 85.81 62 CYS B CA 1
ATOM 3745 C C . CYS B 1 62 ? -10.359 51.594 22.5 1 85.81 62 CYS B C 1
ATOM 3747 O O . CYS B 1 62 ? -10.586 50.531 21.922 1 85.81 62 CYS B O 1
ATOM 3749 N N . VAL B 1 63 ? -9.57 51.656 23.516 1 82.5 63 VAL B N 1
ATOM 3750 C CA . VAL B 1 63 ? -8.914 50.5 24.094 1 82.5 63 VAL B CA 1
ATOM 3751 C C . VAL B 1 63 ? -9.961 49.5 24.609 1 82.5 63 VAL B C 1
ATOM 3753 O O . VAL B 1 63 ? -9.875 48.312 24.359 1 82.5 63 VAL B O 1
ATOM 3756 N N . ASN B 1 64 ? -10.992 50 25.281 1 81.38 64 ASN B N 1
ATOM 3757 C CA . ASN B 1 64 ? -12.047 49.156 25.812 1 81.38 64 ASN B CA 1
ATOM 3758 C C . ASN B 1 64 ? -12.852 48.5 24.688 1 81.38 64 ASN B C 1
ATOM 3760 O O . ASN B 1 64 ? -13.227 47.344 24.797 1 81.38 64 ASN B O 1
ATOM 3764 N N . ALA B 1 65 ? -13.109 49.344 23.688 1 83 65 ALA B N 1
ATOM 3765 C CA . ALA B 1 65 ? -13.875 48.812 22.562 1 83 65 ALA B CA 1
ATOM 3766 C C . ALA B 1 65 ? -13.133 47.688 21.875 1 83 65 ALA B C 1
ATOM 3768 O O . ALA B 1 65 ? -13.711 46.625 21.594 1 83 65 ALA B O 1
ATOM 3769 N N . VAL B 1 66 ? -11.906 47.844 21.578 1 81.94 66 VAL B N 1
ATOM 3770 C CA . VAL B 1 66 ? -11.133 46.844 20.844 1 81.94 66 VAL B CA 1
ATOM 3771 C C . VAL B 1 66 ? -10.938 45.594 21.703 1 81.94 66 VAL B C 1
ATOM 3773 O O . VAL B 1 66 ? -10.984 44.469 21.203 1 81.94 66 VAL B O 1
ATOM 3776 N N . GLN B 1 67 ? -10.758 45.781 22.953 1 75.69 67 GLN B N 1
ATOM 3777 C CA . GLN B 1 67 ? -10.617 44.625 23.859 1 75.69 67 GLN B CA 1
ATOM 3778 C C . GLN B 1 67 ? -11.883 43.781 23.891 1 75.69 67 GLN B C 1
ATOM 3780 O O . GLN B 1 67 ? -11.828 42.594 24.109 1 75.69 67 GLN B O 1
ATOM 3785 N N . SER B 1 68 ? -12.984 44.5 23.734 1 75.5 68 SER B N 1
ATOM 3786 C CA . SER B 1 68 ? -14.266 43.781 23.766 1 75.5 68 SER B CA 1
ATOM 3787 C C . SER B 1 68 ? -14.617 43.219 22.391 1 75.5 68 SER B C 1
ATOM 3789 O O . SER B 1 68 ? -15.734 42.75 22.188 1 75.5 68 SER B O 1
ATOM 3791 N N . GLY B 1 69 ? -13.734 43.438 21.438 1 71.31 69 GLY B N 1
ATOM 3792 C CA . GLY B 1 69 ? -13.945 42.875 20.125 1 71.31 69 GLY B CA 1
ATOM 3793 C C . GLY B 1 69 ? -14.719 43.781 19.188 1 71.31 69 GLY B C 1
ATOM 3794 O O . GLY B 1 69 ? -15.078 43.375 18.078 1 71.31 69 GLY B O 1
ATOM 3795 N N . ILE B 1 70 ? -15.148 45 19.688 1 68.12 70 ILE B N 1
ATOM 3796 C CA . ILE B 1 70 ? -15.891 45.938 18.875 1 68.12 70 ILE B CA 1
ATOM 3797 C C . ILE B 1 70 ? -14.914 46.875 18.141 1 68.12 70 ILE B C 1
ATOM 3799 O O . ILE B 1 70 ? -14.242 47.688 18.75 1 68.12 70 ILE B O 1
ATOM 3803 N N . GLY B 1 71 ? -14.211 46.531 17.109 1 61.66 71 GLY B N 1
ATOM 3804 C CA . GLY B 1 71 ? -13.016 47.156 16.562 1 61.66 71 GLY B CA 1
ATOM 3805 C C . GLY B 1 71 ? -13.32 48.281 15.586 1 61.66 71 GLY B C 1
ATOM 3806 O O . GLY B 1 71 ? -12.547 48.531 14.648 1 61.66 71 GLY B O 1
ATOM 3807 N N . TYR B 1 72 ? -14.508 48.906 15.57 1 64 72 TYR B N 1
ATOM 3808 C CA . TYR B 1 72 ? -14.742 49.844 14.469 1 64 72 TYR B CA 1
ATOM 3809 C C . TYR B 1 72 ? -14.094 51.188 14.742 1 64 72 TYR B C 1
ATOM 3811 O O . TYR B 1 72 ? -13.797 51.938 13.805 1 64 72 TYR B O 1
ATOM 3819 N N . ARG B 1 73 ? -13.578 51.406 15.969 1 75.44 73 ARG B N 1
ATOM 3820 C CA . ARG B 1 73 ? -13.156 52.7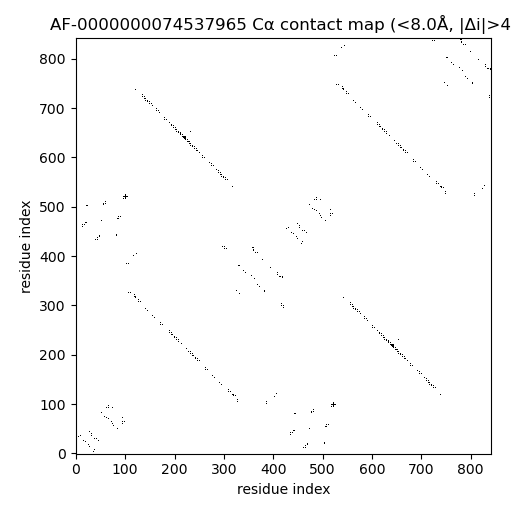81 16.172 1 75.44 73 ARG B CA 1
ATOM 3821 C C . ARG B 1 73 ? -11.703 52.844 16.641 1 75.44 73 ARG B C 1
ATOM 3823 O O . ARG B 1 73 ? -11.273 52.031 17.453 1 75.44 73 ARG B O 1
ATOM 3830 N N . ASN B 1 74 ? -10.898 53.656 15.969 1 85.25 74 ASN B N 1
ATOM 3831 C CA . ASN B 1 74 ? -9.547 53.969 16.422 1 85.25 74 ASN B CA 1
ATOM 3832 C C . ASN B 1 74 ? -9.461 55.375 17 1 85.25 74 ASN B C 1
ATOM 3834 O O . ASN B 1 74 ? -10.398 56.156 16.875 1 85.25 74 ASN B O 1
ATOM 3838 N N . VAL B 1 75 ? -8.414 55.625 17.656 1 86.44 75 VAL B N 1
ATOM 3839 C CA . VAL B 1 75 ? -8.211 56.906 18.312 1 86.44 75 VAL B CA 1
ATOM 3840 C C . VAL B 1 75 ? -8.242 58.031 17.297 1 86.44 75 VAL B C 1
ATOM 3842 O O . VAL B 1 75 ? -7.512 58 16.297 1 86.44 75 VAL B O 1
ATOM 3845 N N . PHE B 1 76 ? -9.141 58.969 17.484 1 88.19 76 PHE B N 1
ATOM 3846 C CA . PHE B 1 76 ? -9.148 60.188 16.672 1 88.19 76 PHE B CA 1
ATOM 3847 C C . PHE B 1 76 ? -7.98 61.094 17.062 1 88.19 76 PHE B C 1
ATOM 3849 O O . PHE B 1 76 ? -7.844 61.469 18.219 1 88.19 76 PHE B O 1
ATOM 3856 N N . THR B 1 77 ? -7.129 61.406 16.125 1 89.81 77 THR B N 1
ATOM 3857 C CA . THR B 1 77 ? -5.902 62.125 16.453 1 89.81 77 THR B CA 1
ATOM 3858 C C . THR B 1 77 ? -6.039 63.625 16.156 1 89.81 77 THR B C 1
ATOM 3860 O O . THR B 1 77 ? -5.262 64.438 16.656 1 89.81 77 THR B O 1
ATOM 3863 N N . GLU B 1 78 ? -7.113 63.969 15.414 1 89.38 78 GLU B N 1
ATOM 3864 C CA . GLU B 1 78 ? -7.262 65.375 15.023 1 89.38 78 GLU B CA 1
ATOM 3865 C C . GLU B 1 78 ? -7.785 66.25 16.188 1 89.38 78 GLU B C 1
ATOM 3867 O O . GLU B 1 78 ? -8.609 65.75 16.984 1 89.38 78 GLU B O 1
ATOM 3872 N N . GLY B 1 79 ? -7.348 67.375 16.391 1 89.81 79 GLY B N 1
ATOM 3873 C CA . GLY B 1 79 ? -7.824 68.312 17.406 1 89.81 79 GLY B CA 1
ATOM 3874 C C . GLY B 1 79 ? -6.906 68.375 18.609 1 89.81 79 GLY B C 1
ATOM 3875 O O . GLY B 1 79 ? -7.059 69.312 19.453 1 89.81 79 GLY B O 1
ATOM 3876 N N . PHE B 1 80 ? -6.039 67.438 18.672 1 92.94 80 PHE B N 1
ATOM 3877 C CA . PHE B 1 80 ? -5.09 67.438 19.781 1 92.94 80 PHE B CA 1
ATOM 3878 C C . PHE B 1 80 ? -3.834 68.25 19.406 1 92.94 80 PHE B C 1
ATOM 3880 O O . PHE B 1 80 ? -3.441 68.25 18.234 1 92.94 80 PHE B O 1
ATOM 3887 N N . ARG B 1 81 ? -3.246 68.812 20.344 1 94.5 81 ARG B N 1
ATOM 3888 C CA . ARG B 1 81 ? -2.084 69.625 20.094 1 94.5 81 ARG B CA 1
ATOM 3889 C C . ARG B 1 81 ? -0.855 69.125 20.828 1 94.5 81 ARG B C 1
ATOM 3891 O O . ARG B 1 81 ? -0.971 68.562 21.906 1 94.5 81 ARG B O 1
ATOM 3898 N N . GLY B 1 82 ? 0.303 69.312 20.203 1 91.31 82 GLY B N 1
ATOM 3899 C CA . GLY B 1 82 ? 1.576 69 20.844 1 91.31 82 GLY B CA 1
ATOM 3900 C C . GLY B 1 82 ? 1.694 67.562 21.312 1 91.31 82 GLY B C 1
ATOM 3901 O O . GLY B 1 82 ? 1.439 66.688 20.547 1 91.31 82 GLY B O 1
ATOM 3902 N N . THR B 1 83 ? 2.018 67.375 22.594 1 89 83 THR B N 1
ATOM 3903 C CA . THR B 1 83 ? 2.225 66.062 23.172 1 89 83 THR B CA 1
ATOM 3904 C C . THR B 1 83 ? 0.935 65.25 23.141 1 89 83 THR B C 1
ATOM 3906 O O . THR B 1 83 ? 0.97 64.062 22.984 1 89 83 THR B O 1
ATOM 3909 N N . PHE B 1 84 ? -0.172 66 23.312 1 91.06 84 PHE B N 1
ATOM 3910 C CA . PHE B 1 84 ? -1.451 65.312 23.234 1 91.06 84 PHE B CA 1
ATOM 3911 C C . PHE B 1 84 ? -1.638 64.625 21.875 1 91.06 84 PHE B C 1
ATOM 3913 O O . PHE B 1 84 ? -2.117 63.5 21.766 1 91.06 84 PHE B O 1
ATOM 3920 N N . HIS B 1 85 ? -1.217 65.312 20.859 1 92.06 85 HIS B N 1
ATOM 3921 C CA . HIS B 1 85 ? -1.305 64.812 19.5 1 92.06 85 HIS B CA 1
ATOM 3922 C C . HIS B 1 85 ? -0.366 63.625 19.297 1 92.06 85 HIS B C 1
ATOM 3924 O O . HIS B 1 85 ? -0.764 62.625 18.734 1 92.06 85 HIS B O 1
ATOM 3930 N N . ILE B 1 86 ? 0.822 63.75 19.75 1 88.06 86 ILE B N 1
ATOM 3931 C CA . ILE B 1 86 ? 1.82 62.688 19.641 1 88.06 86 ILE B CA 1
ATOM 3932 C C . ILE B 1 86 ? 1.323 61.438 20.344 1 88.06 86 ILE B C 1
ATOM 3934 O O . ILE B 1 86 ? 1.426 60.312 19.797 1 88.06 86 ILE B O 1
ATOM 3938 N N . ASN B 1 87 ? 0.773 61.594 21.453 1 85.94 87 ASN B N 1
ATOM 3939 C CA . ASN B 1 87 ? 0.268 60.469 22.219 1 85.94 87 ASN B CA 1
ATOM 3940 C C . ASN B 1 87 ? -0.956 59.844 21.547 1 85.94 87 ASN B C 1
ATOM 3942 O O . ASN B 1 87 ? -1.124 58.625 21.578 1 85.94 87 ASN B O 1
ATOM 3946 N N . ALA B 1 88 ? -1.76 60.719 21.031 1 89.25 88 ALA B N 1
ATOM 3947 C CA . ALA B 1 88 ? -2.914 60.188 20.297 1 89.25 88 ALA B CA 1
ATOM 3948 C C . ALA B 1 88 ? -2.475 59.312 19.141 1 89.25 88 ALA B C 1
ATOM 3950 O O . ALA B 1 88 ? -3.053 58.25 18.922 1 89.25 88 ALA B O 1
ATOM 3951 N N . ILE B 1 89 ? -1.493 59.688 18.422 1 88.81 89 ILE B N 1
ATOM 3952 C CA . ILE B 1 89 ? -0.964 58.906 17.312 1 88.81 89 ILE B CA 1
ATOM 3953 C C . ILE B 1 89 ? -0.402 57.594 17.812 1 88.81 89 ILE B C 1
ATOM 3955 O O . ILE B 1 89 ? -0.68 56.531 17.234 1 88.81 89 ILE B O 1
ATOM 3959 N N . SER B 1 90 ? 0.332 57.719 18.891 1 83.69 90 SER B N 1
ATOM 3960 C CA . SER B 1 90 ? 0.909 56.5 19.484 1 83.69 90 SER B CA 1
ATOM 3961 C C . SER B 1 90 ? -0.177 55.531 19.906 1 83.69 90 SER B C 1
ATOM 3963 O O . SER B 1 90 ? -0.062 54.312 19.656 1 83.69 90 SER B O 1
ATOM 3965 N N . MET B 1 91 ? -1.216 56 20.453 1 84.44 91 MET B N 1
ATOM 3966 C CA . MET B 1 91 ? -2.301 55.156 20.938 1 84.44 91 MET B CA 1
ATOM 3967 C C . MET B 1 91 ? -3.086 54.562 19.766 1 84.44 91 MET B C 1
ATOM 3969 O O . MET B 1 91 ? -3.564 53.438 19.844 1 84.44 91 MET B O 1
ATOM 3973 N N . SER B 1 92 ? -3.236 55.375 18.766 1 87.38 92 SER B N 1
ATOM 3974 C CA . SER B 1 92 ? -3.871 54.844 17.562 1 87.38 92 SER B CA 1
ATOM 3975 C C . SER B 1 92 ? -3.143 53.625 17.047 1 87.38 92 SER B C 1
ATOM 3977 O O . SER B 1 92 ? -3.775 52.625 16.688 1 87.38 92 SER B O 1
ATOM 3979 N N . LYS B 1 93 ? -1.87 53.688 17.047 1 83.88 93 LYS B N 1
ATOM 3980 C CA . LYS B 1 93 ? -1.065 52.531 16.656 1 83.88 93 LYS B CA 1
ATOM 3981 C C . LYS B 1 93 ? -1.227 51.375 17.656 1 83.88 93 LYS B C 1
ATOM 3983 O O . LYS B 1 93 ? -1.259 50.219 17.281 1 83.88 93 LYS B O 1
ATOM 3988 N N . GLY B 1 94 ? -1.256 51.75 18.875 1 77.75 94 GLY B N 1
ATOM 3989 C CA . GLY B 1 94 ? -1.488 50.75 19.906 1 77.75 94 GLY B CA 1
ATOM 3990 C C . GLY B 1 94 ? -2.797 50 19.734 1 77.75 94 GLY B C 1
ATOM 3991 O O . GLY B 1 94 ? -2.842 48.781 19.875 1 77.75 94 GLY B O 1
ATOM 3992 N N . VAL B 1 95 ? -3.855 50.75 19.469 1 83.44 95 VAL B N 1
ATOM 3993 C CA . VAL B 1 95 ? -5.172 50.156 19.266 1 83.44 95 VAL B CA 1
ATOM 3994 C C . VAL B 1 95 ? -5.129 49.188 18.094 1 83.44 95 VAL B C 1
ATOM 3996 O O . VAL B 1 95 ? -5.719 48.094 18.141 1 83.44 95 VAL B O 1
ATOM 3999 N N . GLU B 1 96 ? -4.414 49.531 17.031 1 82.69 96 GLU B N 1
ATOM 4000 C CA . GLU B 1 96 ? -4.227 48.625 15.906 1 82.69 96 GLU B CA 1
ATOM 4001 C C . GLU B 1 96 ? -3.494 47.344 16.344 1 82.69 96 GLU B C 1
ATOM 4003 O O . GLU B 1 96 ? -3.807 46.25 15.859 1 82.69 96 GLU B O 1
ATOM 4008 N N . GLY B 1 97 ? -2.553 47.562 17.141 1 78.25 97 GLY B N 1
ATOM 4009 C CA . GLY B 1 97 ? -1.829 46.438 17.688 1 78.25 97 GLY B CA 1
ATOM 4010 C C . GLY B 1 97 ? -2.705 45.5 18.5 1 78.25 97 GLY B C 1
ATOM 4011 O O . GLY B 1 97 ? -2.584 44.281 18.406 1 78.25 97 GLY B O 1
ATOM 4012 N N . ILE B 1 98 ? -3.557 46.031 19.297 1 78.69 98 ILE B N 1
ATOM 4013 C CA . ILE B 1 98 ? -4.48 45.25 20.109 1 78.69 98 ILE B CA 1
ATOM 4014 C C . ILE B 1 98 ? -5.41 44.469 19.188 1 78.69 98 ILE B C 1
ATOM 4016 O O . ILE B 1 98 ? -5.672 43.281 19.422 1 78.69 98 ILE B O 1
ATOM 4020 N N . LYS B 1 99 ? -5.879 45.125 18.172 1 79.5 99 LYS B N 1
ATOM 4021 C CA . LYS B 1 99 ? -6.746 44.469 17.203 1 79.5 99 LYS B CA 1
ATOM 4022 C C . LYS B 1 99 ? -6.043 43.281 16.562 1 79.5 99 LYS B C 1
ATOM 4024 O O . LYS B 1 99 ? -6.621 42.188 16.453 1 79.5 99 LYS B O 1
ATOM 4029 N N . ALA B 1 100 ? -4.859 43.469 16.109 1 77.62 100 ALA B N 1
ATOM 4030 C CA . ALA B 1 100 ? -4.059 42.375 15.523 1 77.62 100 ALA B CA 1
ATOM 4031 C C . ALA B 1 100 ? -3.818 41.25 16.516 1 77.62 100 ALA B C 1
ATOM 4033 O O . ALA B 1 100 ? -3.826 40.094 16.156 1 77.62 100 ALA B O 1
ATOM 4034 N N . GLY B 1 101 ? -3.615 41.656 17.688 1 75.19 101 GLY B N 1
ATOM 4035 C CA . GLY B 1 101 ? -3.436 40.688 18.75 1 75.19 101 GLY B CA 1
ATOM 4036 C C . GLY B 1 101 ? -4.66 39.812 18.984 1 75.19 101 GLY B C 1
ATOM 4037 O O . GLY B 1 101 ? -4.539 38.625 19.219 1 75.19 101 GLY B O 1
ATOM 4038 N N . GLN B 1 102 ? -5.793 40.469 19 1 76.94 102 GLN B N 1
ATOM 4039 C CA . GLN B 1 102 ? -7.031 39.719 19.188 1 76.94 102 GLN B CA 1
ATOM 4040 C C . GLN B 1 102 ? -7.219 38.688 18.062 1 76.94 102 GLN B C 1
ATOM 4042 O O . GLN B 1 102 ? -7.652 37.562 18.312 1 76.94 102 GLN B O 1
ATOM 4047 N N . LYS B 1 103 ? -6.926 39.062 16.875 1 77.81 103 LYS B N 1
ATOM 4048 C CA . LYS B 1 103 ? -7 38.125 15.75 1 77.81 103 LYS B CA 1
ATOM 4049 C C . LYS B 1 103 ? -6.016 36.969 15.914 1 77.81 103 LYS B C 1
ATOM 4051 O O . LYS B 1 103 ? -6.352 35.812 15.633 1 77.81 103 LYS B O 1
ATOM 4056 N N . GLY B 1 104 ? -4.859 37.312 16.266 1 76.94 104 GLY B N 1
ATOM 4057 C CA . GLY B 1 104 ? -3.859 36.312 16.531 1 76.94 104 GLY B CA 1
ATOM 4058 C C . GLY B 1 104 ? -4.273 35.312 17.625 1 76.94 104 GLY B C 1
ATOM 4059 O O . GLY B 1 104 ? -4.059 34.125 17.484 1 76.94 104 GLY B O 1
ATOM 4060 N N . LYS B 1 105 ? -4.879 35.875 18.625 1 77.5 105 LYS B N 1
ATOM 4061 C CA . LYS B 1 105 ? -5.367 35 19.703 1 77.5 105 LYS B CA 1
ATOM 4062 C C . LYS B 1 105 ? -6.445 34.062 19.203 1 77.5 105 LYS B C 1
ATOM 4064 O O . LYS B 1 105 ? -6.438 32.875 19.547 1 77.5 105 LYS B O 1
ATOM 4069 N N . ALA B 1 106 ? -7.352 34.594 18.469 1 81.94 106 ALA B N 1
ATOM 4070 C CA . ALA B 1 106 ? -8.406 33.75 17.906 1 81.94 106 ALA B CA 1
ATOM 4071 C C . ALA B 1 106 ? -7.816 32.656 17.047 1 81.94 106 ALA B C 1
ATOM 4073 O O . ALA B 1 106 ? -8.258 31.5 17.109 1 81.94 106 ALA B O 1
ATOM 4074 N N . ARG B 1 107 ? -6.895 32.938 16.234 1 83.38 107 ARG B N 1
ATOM 4075 C CA . ARG B 1 107 ? -6.215 31.953 15.391 1 83.38 107 ARG B CA 1
ATOM 4076 C C . ARG B 1 107 ? -5.551 30.875 16.234 1 83.38 107 ARG B C 1
ATOM 4078 O O . ARG B 1 107 ? -5.602 29.688 15.898 1 83.38 107 ARG B O 1
ATOM 4085 N N . GLY B 1 108 ? -4.891 31.312 17.25 1 79.75 108 GLY B N 1
ATOM 4086 C CA . GLY B 1 108 ? -4.258 30.359 18.156 1 79.75 108 GLY B CA 1
ATOM 4087 C C . GLY B 1 108 ? -5.242 29.391 18.781 1 79.75 108 GLY B C 1
ATOM 4088 O O . GLY B 1 108 ? -4.977 28.188 18.844 1 79.75 108 GLY B O 1
ATOM 4089 N N . ILE B 1 109 ? -6.344 29.938 19.188 1 83.25 109 ILE B N 1
ATOM 4090 C CA . ILE B 1 109 ? -7.371 29.109 19.797 1 83.25 109 ILE B CA 1
ATOM 4091 C C . ILE B 1 109 ? -7.902 28.109 18.766 1 83.25 109 ILE B C 1
ATOM 4093 O O . ILE B 1 109 ? -8.055 26.922 19.047 1 83.25 109 ILE B O 1
ATOM 4097 N N . LEU B 1 110 ? -8.172 28.641 17.625 1 86.56 110 LEU B N 1
ATOM 4098 C CA . LEU B 1 110 ? -8.648 27.781 16.562 1 86.56 110 LEU B CA 1
ATOM 4099 C C . LEU B 1 110 ? -7.641 26.688 16.25 1 86.56 110 LEU B C 1
ATOM 4101 O O . LEU B 1 110 ? -8.008 25.516 16.094 1 86.56 110 LEU B O 1
ATOM 4105 N N . SER B 1 111 ? -6.422 27.031 16.125 1 85.38 111 SER B N 1
ATOM 4106 C CA . SER B 1 111 ? -5.352 26.094 15.844 1 85.38 111 SER B CA 1
ATOM 4107 C C . SER B 1 111 ? -5.285 25 16.906 1 85.38 111 SER B C 1
ATOM 4109 O O . SER B 1 111 ? -5.117 23.828 16.594 1 85.38 111 SER B O 1
ATOM 4111 N N . GLU B 1 112 ? -5.41 25.375 18.109 1 83.69 112 GLU B N 1
ATOM 4112 C CA . GLU B 1 112 ? -5.387 24.422 19.203 1 83.69 112 GLU B CA 1
ATOM 4113 C C . GLU B 1 112 ? -6.562 23.453 19.109 1 83.69 112 GLU B C 1
ATOM 4115 O O . GLU B 1 112 ? -6.398 22.25 19.312 1 83.69 112 GLU B O 1
ATOM 4120 N N . LYS B 1 113 ? -7.676 24 18.875 1 88.31 113 LYS B N 1
ATOM 4121 C CA . LYS B 1 113 ? -8.859 23.156 18.75 1 88.31 113 LYS B CA 1
ATOM 4122 C C . LYS B 1 113 ? -8.742 22.219 17.562 1 88.31 113 LYS B C 1
ATOM 4124 O O . LYS B 1 113 ? -9.141 21.047 17.656 1 88.31 113 LYS B O 1
ATOM 4129 N N . PHE B 1 114 ? -8.25 22.703 16.484 1 90.25 114 PHE B N 1
ATOM 4130 C CA . PHE B 1 114 ? -8.039 21.891 15.305 1 90.25 114 PHE B CA 1
ATOM 4131 C C . PHE B 1 114 ? -7.023 20.781 15.578 1 90.25 114 PHE B C 1
ATOM 4133 O O . PHE B 1 114 ? -7.152 19.672 15.062 1 90.25 114 PHE B O 1
ATOM 4140 N N . ASP B 1 115 ? -6.043 21.109 16.328 1 85.25 115 ASP B N 1
ATOM 4141 C CA . ASP B 1 115 ? -5.043 20.109 16.734 1 85.25 115 ASP B CA 1
ATOM 4142 C C . ASP B 1 115 ? -5.688 18.953 17.5 1 85.25 115 ASP B C 1
ATOM 4144 O O . ASP B 1 115 ? -5.344 17.797 17.281 1 85.25 115 ASP B O 1
ATOM 4148 N N . LYS B 1 116 ? -6.562 19.281 18.375 1 87.06 116 LYS B N 1
ATOM 4149 C CA . LYS B 1 116 ? -7.273 18.266 19.141 1 87.06 116 LYS B CA 1
ATOM 4150 C C . LYS B 1 116 ? -8.109 17.375 18.219 1 87.06 116 LYS B C 1
ATOM 4152 O O . LYS B 1 116 ? -8.344 16.203 18.531 1 87.06 116 LYS B O 1
ATOM 4157 N N . LEU B 1 117 ? -8.492 17.953 17.078 1 90.62 117 LEU B N 1
ATOM 4158 C CA . LEU B 1 117 ? -9.258 17.188 16.094 1 90.62 117 LEU B CA 1
ATOM 4159 C C . LEU B 1 117 ? -8.328 16.422 15.156 1 90.62 117 LEU B C 1
ATOM 4161 O O . LEU B 1 117 ? -8.797 15.727 14.25 1 90.62 117 LEU B O 1
ATOM 4165 N N . GLY B 1 118 ? -7.055 16.562 15.312 1 87.56 118 GLY B N 1
ATOM 4166 C CA . GLY B 1 118 ? -6.098 15.789 14.547 1 87.56 118 GLY B CA 1
ATOM 4167 C C . GLY B 1 118 ? -5.555 16.531 13.336 1 87.56 118 GLY B C 1
ATOM 4168 O O . GLY B 1 118 ? -4.809 15.961 12.539 1 87.56 118 GLY B O 1
ATOM 4169 N N . ASN B 1 119 ? -6.012 17.828 13.117 1 87.69 119 ASN B N 1
ATOM 4170 C CA . ASN B 1 119 ? -5.523 18.688 12.047 1 87.69 119 ASN B CA 1
ATOM 4171 C C . ASN B 1 119 ? -5.688 18.047 10.68 1 87.69 119 ASN B C 1
ATOM 4173 O O . ASN B 1 119 ? -4.836 18.203 9.805 1 87.69 119 ASN B O 1
ATOM 4177 N N . GLY B 1 120 ? -6.723 17.188 10.531 1 90.56 120 GLY B N 1
ATOM 4178 C CA . GLY B 1 120 ? -7.008 16.562 9.25 1 90.56 120 GLY B CA 1
ATOM 4179 C C . GLY B 1 120 ? -6.32 15.219 9.07 1 90.56 120 GLY B C 1
ATOM 4180 O O . GLY B 1 120 ? -6.512 14.547 8.055 1 90.56 120 GLY B O 1
ATOM 4181 N N . ASN B 1 121 ? -5.531 14.773 9.977 1 89 121 ASN B N 1
ATOM 4182 C CA . ASN B 1 121 ? -4.742 13.547 9.852 1 89 121 ASN B CA 1
ATOM 4183 C C . ASN B 1 121 ? -5.492 12.336 10.406 1 89 121 ASN B C 1
ATOM 4185 O O . ASN B 1 121 ? -4.988 11.219 10.359 1 89 121 ASN B O 1
ATOM 4189 N N . GLN B 1 122 ? -6.68 12.664 10.844 1 90.12 122 GLN B N 1
ATOM 4190 C CA . GLN B 1 122 ? -7.457 11.523 11.305 1 90.12 122 GLN B CA 1
ATOM 4191 C C . GLN B 1 122 ? -7.672 10.508 10.188 1 90.12 122 GLN B C 1
ATOM 4193 O O . GLN B 1 122 ? -7.93 10.891 9.039 1 90.12 122 GLN B O 1
ATOM 4198 N N . GLY B 1 123 ? -7.418 9.289 10.367 1 93 123 GLY B N 1
ATOM 4199 C CA . GLY B 1 123 ? -7.562 8.25 9.359 1 93 123 GLY B CA 1
ATOM 4200 C C . GLY B 1 123 ? -6.246 7.586 8.992 1 93 123 GLY B C 1
ATOM 4201 O O . GLY B 1 123 ? -6.234 6.527 8.359 1 93 123 GLY B O 1
ATOM 4202 N N . MET B 1 124 ? -5.18 8.227 9.422 1 90.12 124 MET B N 1
ATOM 4203 C CA . MET B 1 124 ? -3.873 7.66 9.094 1 90.12 124 MET B CA 1
ATOM 4204 C C . MET B 1 124 ? -3.695 6.289 9.734 1 90.12 124 MET B C 1
ATOM 4206 O O . MET B 1 124 ? -3.039 5.414 9.172 1 90.12 124 MET B O 1
ATOM 4210 N N . GLN B 1 125 ? -4.219 6.16 10.891 1 89 125 GLN B N 1
ATOM 4211 C CA . GLN B 1 125 ? -4.156 4.859 11.547 1 89 125 GLN B CA 1
ATOM 4212 C C . GLN B 1 125 ? -4.879 3.793 10.734 1 89 125 GLN B C 1
ATOM 4214 O O . GLN B 1 125 ? -4.43 2.646 10.656 1 89 125 GLN B O 1
ATOM 4219 N N . ASP B 1 126 ? -6.008 4.16 10.164 1 94 126 ASP B N 1
ATOM 4220 C CA . ASP B 1 126 ? -6.734 3.254 9.281 1 94 126 ASP B CA 1
ATOM 4221 C C . ASP B 1 126 ? -5.875 2.842 8.086 1 94 126 ASP B C 1
ATOM 4223 O O . ASP B 1 126 ? -5.859 1.672 7.699 1 94 126 ASP B O 1
ATOM 4227 N N . VAL B 1 127 ? -5.215 3.773 7.566 1 94 127 VAL B N 1
ATOM 4228 C CA . VAL B 1 127 ? -4.332 3.531 6.43 1 94 127 VAL B CA 1
ATOM 4229 C C . VAL B 1 127 ? -3.227 2.557 6.832 1 94 127 VAL B C 1
ATOM 4231 O O . VAL B 1 127 ? -2.959 1.584 6.121 1 94 127 VAL B O 1
ATOM 4234 N N . GLN B 1 128 ? -2.621 2.75 7.953 1 90.12 128 GLN B N 1
ATOM 4235 C CA . GLN B 1 128 ? -1.558 1.877 8.438 1 90.12 128 GLN B CA 1
ATOM 4236 C C . GLN B 1 128 ? -2.072 0.459 8.672 1 90.12 128 GLN B C 1
ATOM 4238 O O . GLN B 1 128 ? -1.391 -0.516 8.344 1 90.12 128 GLN B O 1
ATOM 4243 N N . GLN B 1 129 ? -3.219 0.369 9.234 1 93.31 129 GLN B N 1
ATOM 4244 C CA . GLN B 1 129 ? -3.814 -0.941 9.469 1 93.31 129 GLN B CA 1
ATOM 4245 C C . GLN B 1 129 ? -4.062 -1.679 8.156 1 93.31 129 GLN B C 1
ATOM 4247 O O . GLN B 1 129 ? -3.779 -2.873 8.047 1 93.31 129 GLN B O 1
ATOM 4252 N N . ASP B 1 130 ? -4.641 -0.939 7.191 1 95.38 130 ASP B N 1
ATOM 4253 C CA . ASP B 1 130 ? -4.875 -1.527 5.875 1 95.38 130 ASP B CA 1
ATOM 4254 C C . ASP B 1 130 ? -3.572 -2.014 5.25 1 95.38 130 ASP B C 1
ATOM 4256 O O . ASP B 1 130 ? -3.527 -3.09 4.652 1 95.38 130 ASP B O 1
ATOM 4260 N N . LEU B 1 131 ? -2.521 -1.294 5.402 1 93.69 131 LEU B N 1
ATOM 4261 C CA . LEU B 1 131 ? -1.222 -1.656 4.852 1 93.69 131 LEU B CA 1
ATOM 4262 C C . LEU B 1 131 ? -0.655 -2.887 5.551 1 93.69 131 LEU B C 1
ATOM 4264 O O . LEU B 1 131 ? -0.092 -3.771 4.902 1 93.69 131 LEU B O 1
ATOM 4268 N N . ASN B 1 132 ? -0.824 -2.955 6.836 1 92.75 132 ASN B N 1
ATOM 4269 C CA . ASN B 1 132 ? -0.349 -4.121 7.574 1 92.75 132 ASN B CA 1
ATOM 4270 C C . ASN B 1 132 ? -1.089 -5.391 7.152 1 92.75 132 ASN B C 1
ATOM 4272 O O . ASN B 1 132 ? -0.484 -6.457 7.039 1 92.75 132 ASN B O 1
ATOM 4276 N N . GLU B 1 133 ? -2.352 -5.27 6.965 1 94.31 133 GLU B N 1
ATOM 4277 C CA . GLU B 1 133 ? -3.115 -6.402 6.453 1 94.31 133 GLU B CA 1
ATOM 4278 C C . GLU B 1 133 ? -2.604 -6.836 5.082 1 94.31 133 GLU B C 1
ATOM 4280 O O . GLU B 1 133 ? -2.527 -8.031 4.793 1 94.31 133 GLU B O 1
ATOM 4285 N N . SER B 1 134 ? -2.33 -5.875 4.242 1 93.31 134 SER B N 1
ATOM 4286 C CA . SER B 1 134 ? -1.785 -6.172 2.922 1 93.31 134 SER B CA 1
ATOM 4287 C C . SER B 1 134 ? -0.458 -6.918 3.027 1 93.31 134 SER B C 1
ATOM 4289 O O . SER B 1 134 ? -0.21 -7.863 2.279 1 93.31 134 SER B O 1
ATOM 4291 N N . ILE B 1 135 ? 0.415 -6.555 3.988 1 91.06 135 ILE B N 1
ATOM 4292 C CA . ILE B 1 135 ? 1.698 -7.211 4.211 1 91.06 135 ILE B CA 1
ATOM 4293 C C . ILE B 1 135 ? 1.473 -8.68 4.57 1 91.06 135 ILE B C 1
ATOM 4295 O O . ILE B 1 135 ? 2.143 -9.562 4.035 1 91.06 135 ILE B O 1
ATOM 4299 N N . GLU B 1 136 ? 0.527 -8.922 5.43 1 93.44 136 GLU B N 1
ATOM 4300 C CA . GLU B 1 136 ? 0.227 -10.289 5.844 1 93.44 136 GLU B CA 1
ATOM 4301 C C . GLU B 1 136 ? -0.223 -11.133 4.656 1 93.44 136 GLU B C 1
ATOM 4303 O O . GLU B 1 136 ? 0.221 -12.273 4.496 1 93.44 136 GLU B O 1
ATOM 4308 N N . ASN B 1 137 ? -1.119 -10.57 3.857 1 94.25 137 ASN B N 1
ATOM 4309 C CA . ASN B 1 137 ? -1.608 -11.281 2.682 1 94.25 137 ASN B CA 1
ATOM 4310 C C . ASN B 1 137 ? -0.493 -11.523 1.67 1 94.25 137 ASN B C 1
ATOM 4312 O O . ASN B 1 137 ? -0.42 -12.602 1.067 1 94.25 137 ASN B O 1
ATOM 4316 N N . LEU B 1 138 ? 0.333 -10.516 1.521 1 92.12 138 LEU B N 1
ATOM 4317 C CA . LEU B 1 138 ? 1.448 -10.641 0.589 1 92.12 138 LEU B CA 1
ATOM 4318 C C . LEU B 1 138 ? 2.428 -11.711 1.052 1 92.12 138 LEU B C 1
ATOM 4320 O O . LEU B 1 138 ? 2.941 -12.484 0.238 1 92.12 138 LEU B O 1
ATOM 4324 N N . SER B 1 139 ? 2.711 -11.805 2.354 1 91.5 139 SER B N 1
ATOM 4325 C CA . SER B 1 139 ? 3.588 -12.828 2.912 1 91.5 139 SER B CA 1
ATOM 4326 C C . SER B 1 139 ? 3.025 -14.227 2.67 1 91.5 139 SER B C 1
ATOM 4328 O O . SER B 1 139 ? 3.762 -15.141 2.285 1 91.5 139 SER B O 1
ATOM 4330 N N . LYS B 1 140 ? 1.736 -14.352 2.859 1 93.44 140 LYS B N 1
ATOM 4331 C CA . LYS B 1 140 ? 1.073 -15.625 2.598 1 93.44 140 LYS B CA 1
ATOM 4332 C C . LYS B 1 140 ? 1.169 -16 1.121 1 93.44 140 LYS B C 1
ATOM 4334 O O . LYS B 1 140 ? 1.443 -17.156 0.786 1 93.44 140 LYS B O 1
ATOM 4339 N N . MET B 1 141 ? 0.967 -15.055 0.232 1 92.38 141 MET B N 1
ATOM 4340 C CA . MET B 1 141 ? 1.054 -15.289 -1.207 1 92.38 141 MET B CA 1
ATOM 4341 C C . MET B 1 141 ? 2.463 -15.719 -1.604 1 92.38 141 MET B C 1
ATOM 4343 O O . MET B 1 141 ? 2.633 -16.641 -2.412 1 92.38 141 MET B O 1
ATOM 4347 N N . ALA B 1 142 ? 3.471 -15.055 -0.981 1 91 142 ALA B N 1
ATOM 4348 C CA . ALA B 1 142 ? 4.859 -15.414 -1.26 1 91 142 ALA B CA 1
ATOM 4349 C C . ALA B 1 142 ? 5.148 -16.859 -0.835 1 91 142 ALA B C 1
ATOM 4351 O O . ALA B 1 142 ? 5.812 -17.594 -1.56 1 91 142 ALA B O 1
ATOM 4352 N N . SER B 1 143 ? 4.621 -17.234 0.294 1 92.88 143 SER B N 1
ATOM 4353 C CA . SER B 1 143 ? 4.812 -18.594 0.804 1 92.88 143 SER B CA 1
ATOM 4354 C C . SER B 1 143 ? 4.145 -19.625 -0.1 1 92.88 143 SER B C 1
ATOM 4356 O O . SER B 1 143 ? 4.742 -20.656 -0.423 1 92.88 143 SER B O 1
ATOM 4358 N N . ILE B 1 144 ? 2.922 -19.312 -0.537 1 91 144 ILE B N 1
ATOM 4359 C CA . ILE B 1 144 ? 2.193 -20.203 -1.437 1 91 144 ILE B CA 1
ATOM 4360 C C . ILE B 1 144 ? 2.967 -20.359 -2.744 1 91 144 ILE B C 1
ATOM 4362 O O . ILE B 1 144 ? 3.117 -21.469 -3.258 1 91 144 ILE B O 1
ATOM 4366 N N . ALA B 1 145 ? 3.424 -19.281 -3.238 1 90.69 145 ALA B N 1
ATOM 4367 C CA . ALA B 1 145 ? 4.164 -19.297 -4.496 1 90.69 145 ALA B CA 1
ATOM 4368 C C . ALA B 1 145 ? 5.461 -20.078 -4.363 1 90.69 145 ALA B C 1
ATOM 4370 O O . ALA B 1 145 ? 5.82 -20.859 -5.258 1 90.69 145 ALA B O 1
ATOM 4371 N N . LYS B 1 146 ? 6.184 -19.969 -3.219 1 90.75 146 LYS B N 1
ATOM 4372 C CA . LYS B 1 146 ? 7.41 -20.734 -2.971 1 90.75 146 LYS B CA 1
ATOM 4373 C C . LYS B 1 146 ? 7.125 -22.234 -2.891 1 90.75 146 LYS B C 1
ATOM 4375 O O . LYS B 1 146 ? 7.863 -23.031 -3.455 1 90.75 146 LYS B O 1
ATOM 4380 N N . ASP B 1 147 ? 6.043 -22.547 -2.248 1 91.31 147 ASP B N 1
ATOM 4381 C CA . ASP B 1 147 ? 5.641 -23.953 -2.152 1 91.31 147 ASP B CA 1
ATOM 4382 C C . ASP B 1 147 ? 5.277 -24.516 -3.525 1 91.31 147 ASP B C 1
ATOM 4384 O O . ASP B 1 147 ? 5.633 -25.641 -3.852 1 91.31 147 ASP B O 1
ATOM 4388 N N . THR B 1 148 ? 4.598 -23.719 -4.277 1 88.12 148 THR B N 1
ATOM 4389 C CA . THR B 1 148 ? 4.219 -24.125 -5.629 1 88.12 148 THR B CA 1
ATOM 4390 C C . THR B 1 148 ? 5.457 -24.344 -6.492 1 88.12 148 THR B C 1
ATOM 4392 O O . THR B 1 148 ? 5.543 -25.344 -7.207 1 88.12 148 THR B O 1
ATOM 4395 N N . ALA B 1 149 ? 6.434 -23.469 -6.395 1 87.38 149 ALA B N 1
ATOM 4396 C CA . ALA B 1 149 ? 7.672 -23.609 -7.156 1 87.38 149 ALA B CA 1
ATOM 4397 C C . ALA B 1 149 ? 8.422 -24.875 -6.754 1 87.38 149 ALA B C 1
ATOM 4399 O O . ALA B 1 149 ? 8.914 -25.625 -7.609 1 87.38 149 ALA B O 1
ATOM 4400 N N . LYS B 1 150 ? 8.484 -25.172 -5.422 1 89.62 150 LYS B N 1
ATOM 4401 C CA . LYS B 1 150 ? 9.148 -26.359 -4.914 1 89.62 150 LYS B CA 1
ATOM 4402 C C . LYS B 1 150 ? 8.461 -27.625 -5.418 1 89.62 150 LYS B C 1
ATOM 4404 O O . LYS B 1 150 ? 9.117 -28.547 -5.906 1 89.62 150 LYS B O 1
ATOM 4409 N N . THR B 1 151 ? 7.137 -27.594 -5.363 1 87.44 151 THR B N 1
ATOM 4410 C CA . THR B 1 151 ? 6.363 -28.75 -5.809 1 87.44 151 THR B CA 1
ATOM 4411 C C . THR B 1 151 ? 6.508 -28.953 -7.316 1 87.44 151 THR B C 1
ATOM 4413 O O . THR B 1 151 ? 6.629 -30.078 -7.789 1 87.44 151 THR B O 1
ATOM 4416 N N . ALA B 1 152 ? 6.477 -27.875 -8.062 1 85.69 152 ALA B N 1
ATOM 4417 C CA . ALA B 1 152 ? 6.652 -27.953 -9.516 1 85.69 152 ALA B CA 1
ATOM 4418 C C . ALA B 1 152 ? 8.008 -28.562 -9.867 1 85.69 152 ALA B C 1
ATOM 4420 O O . ALA B 1 152 ? 8.094 -29.422 -10.742 1 85.69 152 ALA B O 1
ATOM 4421 N N . SER B 1 153 ? 9.109 -28.203 -9.109 1 85.19 153 SER B N 1
ATOM 4422 C CA . SER B 1 153 ? 10.453 -28.734 -9.344 1 85.19 153 SER B CA 1
ATOM 4423 C C . SER B 1 153 ? 10.516 -30.219 -9.047 1 85.19 153 SER B C 1
ATOM 4425 O O . SER B 1 153 ? 11.109 -31 -9.805 1 85.19 153 SER B O 1
ATOM 4427 N N . GLU B 1 154 ? 9.852 -30.625 -7.938 1 85.69 154 GLU B N 1
ATOM 4428 C CA . GLU B 1 154 ? 9.812 -32.031 -7.57 1 85.69 154 GLU B CA 1
ATOM 4429 C C . GLU B 1 154 ? 9.023 -32.844 -8.594 1 85.69 154 GLU B C 1
ATOM 4431 O O . GLU B 1 154 ? 9.414 -33.969 -8.945 1 85.69 154 GLU B O 1
ATOM 4436 N N . THR B 1 155 ? 7.969 -32.219 -9.055 1 84.12 155 THR B N 1
ATOM 4437 C CA . THR B 1 155 ? 7.117 -32.906 -10.023 1 84.12 155 THR B CA 1
ATOM 4438 C C . THR B 1 155 ? 7.824 -33.031 -11.375 1 84.12 155 THR B C 1
ATOM 4440 O O . THR B 1 155 ? 7.664 -34.031 -12.062 1 84.12 155 THR B O 1
ATOM 4443 N N . LEU B 1 156 ? 8.68 -32.031 -11.68 1 81.25 156 LEU B N 1
ATOM 4444 C CA . LEU B 1 156 ? 9.438 -32.062 -12.93 1 81.25 156 LEU B CA 1
ATOM 4445 C C . LEU B 1 156 ? 10.406 -33.25 -12.922 1 81.25 156 LEU B C 1
ATOM 4447 O O . LEU B 1 156 ? 10.578 -33.938 -13.938 1 81.25 156 LEU B O 1
ATOM 4451 N N . ALA B 1 157 ? 10.945 -33.562 -11.727 1 81.75 157 ALA B N 1
ATOM 4452 C CA . ALA B 1 157 ? 11.844 -34.719 -11.602 1 81.75 157 ALA B CA 1
ATOM 4453 C C . ALA B 1 157 ? 11.102 -36.031 -11.828 1 81.75 157 ALA B C 1
ATOM 4455 O O . ALA B 1 157 ? 11.594 -36.906 -12.523 1 81.75 157 ALA B O 1
ATOM 4456 N N . SER B 1 158 ? 9.906 -36.062 -11.289 1 81 158 SER B N 1
ATOM 4457 C CA . SER B 1 158 ? 9.102 -37.25 -11.438 1 81 158 SER B CA 1
ATOM 4458 C C . SER B 1 158 ? 8.617 -37.406 -12.875 1 81 158 SER B C 1
ATOM 4460 O O . SER B 1 158 ? 8.516 -38.531 -13.383 1 81 158 SER B O 1
ATOM 4462 N N . MET B 1 159 ? 8.422 -36.312 -13.508 1 82.19 159 MET B N 1
ATOM 4463 C CA . MET B 1 159 ? 7.977 -36.344 -14.898 1 82.19 159 MET B CA 1
ATOM 4464 C C . MET B 1 159 ? 9.094 -36.812 -15.812 1 82.19 159 MET B C 1
ATOM 4466 O O . MET B 1 159 ? 8.836 -37.5 -16.812 1 82.19 159 MET B O 1
ATOM 4470 N N . ASN B 1 160 ? 10.328 -36.5 -15.43 1 82.06 160 ASN B N 1
ATOM 4471 C CA . ASN B 1 160 ? 11.469 -37 -16.188 1 82.06 160 ASN B CA 1
ATOM 4472 C C . ASN B 1 160 ? 11.57 -38.531 -16.125 1 82.06 160 ASN B C 1
ATOM 4474 O O . ASN B 1 160 ? 11.859 -39.156 -17.125 1 82.06 160 ASN B O 1
ATOM 4478 N N . GLU B 1 161 ? 11.219 -39.031 -14.961 1 81.19 161 GLU B N 1
ATOM 4479 C CA . GLU B 1 161 ? 11.211 -40.469 -14.797 1 81.19 161 GLU B CA 1
ATOM 4480 C C . GLU B 1 161 ? 10.109 -41.125 -15.633 1 81.19 161 GLU B C 1
ATOM 4482 O O . GLU B 1 161 ? 10.336 -42.125 -16.281 1 81.19 161 GLU B O 1
ATOM 4487 N N . LEU B 1 162 ? 8.969 -40.438 -15.633 1 80.12 162 LEU B N 1
ATOM 4488 C CA . LEU B 1 162 ? 7.863 -40.906 -16.453 1 80.12 162 LEU B CA 1
ATOM 4489 C C . LEU B 1 162 ? 8.227 -40.906 -17.922 1 80.12 162 LEU B C 1
ATOM 4491 O O . LEU B 1 162 ? 7.926 -41.844 -18.656 1 80.12 162 LEU B O 1
ATOM 4495 N N . SER B 1 163 ? 8.938 -39.906 -18.328 1 80.44 163 SER B N 1
ATOM 4496 C CA . SER B 1 163 ? 9.383 -39.812 -19.703 1 80.44 163 SER B CA 1
ATOM 4497 C C . SER B 1 163 ? 10.328 -40.938 -20.078 1 80.44 163 SER B C 1
ATOM 4499 O O . SER B 1 163 ? 10.195 -41.531 -21.141 1 80.44 163 SER B O 1
ATOM 4501 N N . SER B 1 164 ? 11.211 -41.25 -19.156 1 82.31 164 SER B N 1
ATOM 4502 C CA . SER B 1 164 ? 12.156 -42.344 -19.391 1 82.31 164 SER B CA 1
ATOM 4503 C C . SER B 1 164 ? 11.438 -43.688 -19.469 1 82.31 164 SER B C 1
ATOM 4505 O O . SER B 1 164 ? 11.758 -44.5 -20.312 1 82.31 164 SER B O 1
ATOM 4507 N N . ASN B 1 165 ? 10.469 -43.781 -18.562 1 77.88 165 ASN B N 1
ATOM 4508 C CA . ASN B 1 165 ? 9.68 -45.031 -18.578 1 77.88 165 ASN B CA 1
ATOM 4509 C C . ASN B 1 165 ? 8.922 -45.188 -19.891 1 77.88 165 ASN B C 1
ATOM 4511 O O . ASN B 1 165 ? 8.867 -46.281 -20.438 1 77.88 165 ASN B O 1
ATOM 4515 N N . MET B 1 166 ? 8.492 -44.125 -20.406 1 77.44 166 MET B N 1
ATOM 4516 C CA . MET B 1 166 ? 7.738 -44.156 -21.656 1 77.44 166 MET B CA 1
ATOM 4517 C C . MET B 1 166 ? 8.656 -44.531 -22.828 1 77.44 166 MET B C 1
ATOM 4519 O O . MET B 1 166 ? 8.266 -45.281 -23.719 1 77.44 166 MET B O 1
ATOM 4523 N N . ASN B 1 167 ? 9.883 -44 -22.781 1 77.12 167 ASN B N 1
ATOM 4524 C CA . ASN B 1 167 ? 10.852 -44.344 -23.812 1 77.12 167 ASN B CA 1
ATOM 4525 C C . ASN B 1 167 ? 11.203 -45.844 -23.766 1 77.12 167 ASN B C 1
ATOM 4527 O O . ASN B 1 167 ? 11.305 -46.5 -24.812 1 77.12 167 ASN B O 1
ATOM 4531 N N . SER B 1 168 ? 11.367 -46.344 -22.562 1 80.06 168 SER B N 1
ATOM 4532 C CA . SER B 1 168 ? 11.648 -47.75 -22.391 1 80.06 168 SER B CA 1
ATOM 4533 C C . SER B 1 168 ? 10.5 -48.625 -22.891 1 80.06 168 SER B C 1
ATOM 4535 O O . SER B 1 168 ? 10.719 -49.656 -23.531 1 80.06 168 SER B O 1
ATOM 4537 N N . LEU B 1 169 ? 9.32 -48.125 -22.641 1 78.5 169 LEU B N 1
ATOM 4538 C CA . LEU B 1 169 ? 8.133 -48.844 -23.094 1 78.5 169 LEU B CA 1
ATOM 4539 C C . LEU B 1 169 ? 8.086 -48.906 -24.609 1 78.5 169 LEU B C 1
ATOM 4541 O O . LEU B 1 169 ? 7.746 -49.969 -25.172 1 78.5 169 LEU B O 1
ATOM 4545 N N . GLU B 1 170 ? 8.508 -47.875 -25.25 1 74.94 170 GLU B N 1
ATOM 4546 C CA . GLU B 1 170 ? 8.539 -47.875 -26.703 1 74.94 170 GLU B CA 1
ATOM 4547 C C . GLU B 1 170 ? 9.5 -48.938 -27.25 1 74.94 170 GLU B C 1
ATOM 4549 O O . GLU B 1 170 ? 9.172 -49.625 -28.203 1 74.94 170 GLU B O 1
ATOM 4554 N N . GLY B 1 171 ? 10.688 -48.969 -26.578 1 78.06 171 GLY B N 1
ATOM 4555 C CA . GLY B 1 171 ? 11.656 -50 -27 1 78.06 171 GLY B CA 1
ATOM 4556 C C . GLY B 1 171 ? 11.164 -51.406 -26.797 1 78.06 171 GLY B C 1
ATOM 4557 O O . GLY B 1 171 ? 11.32 -52.25 -27.672 1 78.06 171 GLY B O 1
ATOM 4558 N N . LEU B 1 172 ? 10.523 -51.625 -25.688 1 77.19 172 LEU B N 1
ATOM 4559 C CA . LEU B 1 172 ? 10.023 -52.969 -25.359 1 77.19 172 LEU B CA 1
ATOM 4560 C C . LEU B 1 172 ? 8.906 -53.375 -26.312 1 77.19 172 LEU B C 1
ATOM 4562 O O . LEU B 1 172 ? 8.859 -54.531 -26.766 1 77.19 172 LEU B O 1
ATOM 4566 N N . ILE B 1 173 ? 8.133 -52.469 -26.609 1 75.44 173 ILE B N 1
ATOM 4567 C CA . ILE B 1 173 ? 7.012 -52.719 -27.516 1 75.44 173 ILE B CA 1
ATOM 4568 C C . ILE B 1 173 ? 7.531 -53.031 -28.922 1 75.44 173 ILE B C 1
ATOM 4570 O O . ILE B 1 173 ? 7.051 -53.938 -29.578 1 75.44 173 ILE B O 1
ATOM 4574 N N . SER B 1 174 ? 8.5 -52.25 -29.391 1 76.19 174 SER B N 1
ATOM 4575 C CA . SER B 1 174 ? 9.117 -52.5 -30.688 1 76.19 174 SER B CA 1
ATOM 4576 C C . SER B 1 174 ? 9.727 -53.906 -30.75 1 76.19 174 SER B C 1
ATOM 4578 O O . SER B 1 174 ? 9.547 -54.625 -31.734 1 76.19 174 SER B O 1
ATOM 4580 N N . ASN B 1 175 ? 10.406 -54.281 -29.688 1 77.75 175 ASN B N 1
ATOM 4581 C CA . ASN B 1 175 ? 11.008 -55.625 -29.609 1 77.75 175 ASN B CA 1
ATOM 4582 C C . ASN B 1 175 ? 9.953 -56.719 -29.672 1 77.75 175 ASN B C 1
ATOM 4584 O O . ASN B 1 175 ? 10.133 -57.719 -30.344 1 77.75 175 ASN B O 1
ATOM 4588 N N . SER B 1 176 ? 8.906 -56.469 -28.938 1 76.06 176 SER B N 1
ATOM 4589 C CA . SER B 1 176 ? 7.82 -57.438 -28.938 1 76.06 176 SER B CA 1
ATOM 4590 C C . SER B 1 176 ? 7.195 -57.562 -30.312 1 76.06 176 SER B C 1
ATOM 4592 O O . SER B 1 176 ? 6.91 -58.688 -30.766 1 76.06 176 SER B O 1
ATOM 4594 N N . SER B 1 177 ? 7.035 -56.438 -31 1 73.75 177 SER B N 1
ATOM 4595 C CA . SER B 1 177 ? 6.484 -56.469 -32.344 1 73.75 177 SER B CA 1
ATOM 4596 C C . SER B 1 177 ? 7.363 -57.281 -33.281 1 73.75 177 SER B C 1
ATOM 4598 O O . SER B 1 177 ? 6.859 -58.062 -34.094 1 73.75 177 SER B O 1
ATOM 4600 N N . HIS B 1 178 ? 8.664 -57.125 -33.156 1 77.25 178 HIS B N 1
ATOM 4601 C CA . HIS B 1 178 ? 9.602 -57.844 -34 1 77.25 178 HIS B CA 1
ATOM 4602 C C . HIS B 1 178 ? 9.523 -59.344 -33.719 1 77.25 178 HIS B C 1
ATOM 4604 O O . HIS B 1 178 ? 9.508 -60.156 -34.625 1 77.25 178 HIS B O 1
ATOM 4610 N N . ALA B 1 179 ? 9.461 -59.656 -32.406 1 75.69 179 ALA B N 1
ATOM 4611 C CA . ALA B 1 179 ? 9.391 -61.062 -32 1 75.69 179 ALA B CA 1
ATOM 4612 C C . ALA B 1 179 ? 8.125 -61.719 -32.531 1 75.69 179 ALA B C 1
ATOM 4614 O O . ALA B 1 179 ? 8.156 -62.844 -32.969 1 75.69 179 ALA B O 1
ATOM 4615 N N . ILE B 1 180 ? 7.113 -60.969 -32.531 1 75.44 180 ILE B N 1
ATOM 4616 C CA . ILE B 1 180 ? 5.824 -61.469 -33 1 75.44 180 ILE B CA 1
ATOM 4617 C C . ILE B 1 180 ? 5.859 -61.688 -34.5 1 75.44 180 ILE B C 1
ATOM 4619 O O . ILE B 1 180 ? 5.336 -62.688 -35 1 75.44 180 ILE B O 1
ATOM 4623 N N . HIS B 1 181 ? 6.488 -60.781 -35.219 1 75.56 181 HIS B N 1
ATOM 4624 C CA . HIS B 1 181 ? 6.656 -60.938 -36.656 1 75.56 181 HIS B CA 1
ATOM 4625 C C . HIS B 1 181 ? 7.457 -62.188 -37 1 75.56 181 HIS B C 1
ATOM 4627 O O . HIS B 1 181 ? 7.105 -62.938 -37.906 1 75.56 181 HIS B O 1
ATOM 4633 N N . THR B 1 182 ? 8.492 -62.438 -36.219 1 75.31 182 THR B N 1
ATOM 4634 C CA . THR B 1 182 ? 9.312 -63.625 -36.406 1 75.31 182 THR B CA 1
ATOM 4635 C C . THR B 1 182 ? 8.5 -64.875 -36.125 1 75.31 182 THR B C 1
ATOM 4637 O O . THR B 1 182 ? 8.617 -65.875 -36.844 1 75.31 182 THR B O 1
ATOM 4640 N N . LEU B 1 183 ? 7.684 -64.75 -35.125 1 77.5 183 LEU B N 1
ATOM 4641 C CA . LEU B 1 183 ? 6.809 -65.875 -34.781 1 77.5 183 LEU B CA 1
ATOM 4642 C C . LEU B 1 183 ? 5.875 -66.25 -35.938 1 77.5 183 LEU B C 1
ATOM 4644 O O . LEU B 1 183 ? 5.676 -67.375 -36.25 1 77.5 183 LEU B O 1
ATOM 4648 N N . ASN B 1 184 ? 5.359 -65.188 -36.562 1 73.88 184 ASN B N 1
ATOM 4649 C CA . ASN B 1 184 ? 4.48 -65.438 -37.719 1 73.88 184 ASN B CA 1
ATOM 4650 C C . ASN B 1 184 ? 5.199 -66.125 -38.875 1 73.88 184 ASN B C 1
ATOM 4652 O O . ASN B 1 184 ? 4.66 -67.062 -39.469 1 73.88 184 ASN B O 1
ATOM 4656 N N . ASN B 1 185 ? 6.426 -65.75 -39.156 1 76.44 185 ASN B N 1
ATOM 4657 C CA . ASN B 1 185 ? 7.211 -66.312 -40.219 1 76.44 185 ASN B CA 1
ATOM 4658 C C . ASN B 1 185 ? 7.508 -67.812 -39.906 1 76.44 185 ASN B C 1
ATOM 4660 O O . ASN B 1 185 ? 7.41 -68.625 -40.812 1 76.44 185 ASN B O 1
ATOM 4664 N N . ARG B 1 186 ? 7.82 -68.062 -38.656 1 74.69 186 ARG B N 1
ATOM 4665 C CA . ARG B 1 186 ? 8.156 -69.438 -38.25 1 74.69 186 ARG B CA 1
ATOM 4666 C C . ARG B 1 186 ? 6.934 -70.375 -38.344 1 74.69 186 ARG B C 1
ATOM 4668 O O . ARG B 1 186 ? 7.043 -71.5 -38.781 1 74.69 186 ARG B O 1
ATOM 4675 N N . THR B 1 187 ? 5.828 -69.812 -37.969 1 77.44 187 THR B N 1
ATOM 4676 C CA . THR B 1 187 ? 4.605 -70.625 -38 1 77.44 187 THR B CA 1
ATOM 4677 C C . THR B 1 187 ? 4.234 -70.938 -39.469 1 77.44 187 THR B C 1
ATOM 4679 O O . THR B 1 187 ? 3.719 -72 -39.75 1 77.44 187 THR B O 1
ATOM 4682 N N . ASP B 1 188 ? 4.547 -70 -40.344 1 75.75 188 ASP B N 1
ATOM 4683 C CA . ASP B 1 188 ? 4.348 -70.25 -41.781 1 75.75 188 ASP B CA 1
ATOM 4684 C C . ASP B 1 188 ? 5.246 -71.438 -42.25 1 75.75 188 ASP B C 1
ATOM 4686 O O . ASP B 1 188 ? 4.809 -72.312 -43 1 75.75 188 ASP B O 1
ATOM 4690 N N . ASP B 1 189 ? 6.473 -71.438 -41.812 1 75.75 189 ASP B N 1
ATOM 4691 C CA . ASP B 1 189 ? 7.422 -72.5 -42.156 1 75.75 189 ASP B CA 1
ATOM 4692 C C . ASP B 1 189 ? 6.945 -73.812 -41.656 1 75.75 189 ASP B C 1
ATOM 4694 O O . ASP B 1 189 ? 7.012 -74.812 -42.375 1 75.75 189 ASP B O 1
ATOM 4698 N N . ILE B 1 190 ? 6.473 -73.812 -40.438 1 82.06 190 ILE B N 1
ATOM 4699 C CA . ILE B 1 190 ? 5.992 -75.062 -39.875 1 82.06 190 ILE B CA 1
ATOM 4700 C C . ILE B 1 190 ? 4.789 -75.562 -40.656 1 82.06 190 ILE B C 1
ATOM 4702 O O . ILE B 1 190 ? 4.684 -76.75 -40.906 1 82.06 190 ILE B O 1
ATOM 4706 N N . SER B 1 191 ? 3.922 -74.688 -41 1 75.38 191 SER B N 1
ATOM 4707 C CA . SER B 1 191 ? 2.75 -75.062 -41.781 1 75.38 191 SER B CA 1
ATOM 4708 C C . SER B 1 191 ? 3.152 -75.688 -43.094 1 75.38 191 SER B C 1
ATOM 4710 O O . SER B 1 191 ? 2.559 -76.75 -43.5 1 75.38 191 SER B O 1
ATOM 4712 N N . SER B 1 192 ? 4.188 -75.25 -43.719 1 77.19 192 SER B N 1
ATOM 4713 C CA . SER B 1 192 ? 4.668 -75.812 -44.969 1 77.19 192 SER B CA 1
ATOM 4714 C C . SER B 1 192 ? 5.215 -77.188 -44.781 1 77.19 192 SER B C 1
ATOM 4716 O O . SER B 1 192 ? 4.938 -78.125 -45.562 1 77.19 192 SER B O 1
ATOM 4718 N N . VAL B 1 193 ? 5.961 -77.438 -43.719 1 77.06 193 VAL B N 1
ATOM 4719 C CA . VAL B 1 193 ? 6.574 -78.688 -43.469 1 77.06 193 VAL B CA 1
ATOM 4720 C C . VAL B 1 193 ? 5.496 -79.75 -43.094 1 77.06 193 VAL B C 1
ATOM 4722 O O . VAL B 1 193 ? 5.566 -80.875 -43.5 1 77.06 193 VAL B O 1
ATOM 4725 N N . VAL B 1 194 ? 4.543 -79.25 -42.375 1 79.75 194 VAL B N 1
ATOM 4726 C CA . VAL B 1 194 ? 3.439 -80.125 -41.969 1 79.75 194 VAL B CA 1
ATOM 4727 C C . VAL B 1 194 ? 2.666 -80.625 -43.219 1 79.75 194 VAL B C 1
ATOM 4729 O O . VAL B 1 194 ? 2.275 -81.75 -43.312 1 79.75 194 VAL B O 1
ATOM 4732 N N . SER B 1 195 ? 2.52 -79.688 -44.125 1 75.56 195 SER B N 1
ATOM 4733 C CA . SER B 1 195 ? 1.877 -80.062 -45.375 1 75.56 195 SER B CA 1
ATOM 4734 C C . SER B 1 195 ? 2.676 -81.125 -46.125 1 75.56 195 SER B C 1
ATOM 4736 O O . SER B 1 195 ? 2.104 -82.062 -46.656 1 75.56 195 SER B O 1
ATOM 4738 N N . LEU B 1 196 ? 3.926 -81 -46.094 1 77.12 196 LEU B N 1
ATOM 4739 C CA . LEU B 1 196 ? 4.801 -82 -46.75 1 77.12 196 LEU B CA 1
ATOM 4740 C C . LEU B 1 196 ? 4.676 -83.375 -46.062 1 77.12 196 LEU B C 1
ATOM 4742 O O . LEU B 1 196 ? 4.566 -84.375 -46.75 1 77.12 196 LEU B O 1
ATOM 4746 N N . ILE B 1 197 ? 4.656 -83.312 -44.781 1 81.62 197 ILE B N 1
ATOM 4747 C CA . ILE B 1 197 ? 4.543 -84.562 -44.031 1 81.62 197 ILE B CA 1
ATOM 4748 C C . ILE B 1 197 ? 3.205 -85.25 -44.344 1 81.62 197 ILE B C 1
ATOM 4750 O O . ILE B 1 197 ? 3.131 -86.5 -44.469 1 81.62 197 ILE B O 1
ATOM 4754 N N . LYS B 1 198 ? 2.277 -84.5 -44.469 1 73.5 198 LYS B N 1
ATOM 4755 C CA . LYS B 1 198 ? 0.961 -85.062 -44.844 1 73.5 198 LYS B CA 1
ATOM 4756 C C . LYS B 1 198 ? 1.004 -85.75 -46.219 1 73.5 198 LYS B C 1
ATOM 4758 O O . LYS B 1 198 ? 0.47 -86.812 -46.375 1 73.5 198 LYS B O 1
ATOM 4763 N N . ASP B 1 199 ? 1.667 -85.125 -47.094 1 74.44 199 ASP B N 1
ATOM 4764 C CA . ASP B 1 199 ? 1.81 -85.688 -48.406 1 74.44 199 ASP B CA 1
ATOM 4765 C C . ASP B 1 199 ? 2.582 -87 -48.375 1 74.44 199 ASP B C 1
ATOM 4767 O O . ASP B 1 199 ? 2.203 -88 -49.031 1 74.44 199 ASP B O 1
ATOM 4771 N N . ILE B 1 200 ? 3.566 -87 -47.625 1 76.62 200 ILE B N 1
ATOM 4772 C CA . ILE B 1 200 ? 4.398 -88.188 -47.469 1 76.62 200 ILE B CA 1
ATOM 4773 C C . ILE B 1 200 ? 3.588 -89.312 -46.844 1 76.62 200 ILE B C 1
ATOM 4775 O O . ILE B 1 200 ? 3.668 -90.5 -47.281 1 76.62 200 ILE B O 1
ATOM 4779 N N . ALA B 1 201 ? 2.846 -89.062 -45.906 1 73.81 201 ALA B N 1
ATOM 4780 C CA . ALA B 1 201 ? 2.008 -90.062 -45.25 1 73.81 201 ALA B CA 1
ATOM 4781 C C . ALA B 1 201 ? 0.959 -90.625 -46.188 1 73.81 201 ALA B C 1
ATOM 4783 O O . ALA B 1 201 ? 0.688 -91.812 -46.156 1 73.81 201 ALA B O 1
ATOM 4784 N N . GLU B 1 202 ? 0.487 -89.812 -47 1 72.06 202 GLU B N 1
ATOM 4785 C CA . GLU B 1 202 ? -0.477 -90.25 -48 1 72.06 202 GLU B CA 1
ATOM 4786 C C . GLU B 1 202 ? 0.178 -91.188 -49.031 1 72.06 202 GLU B C 1
ATOM 4788 O O . GLU B 1 202 ? -0.392 -92.25 -49.375 1 72.06 202 GLU B O 1
ATOM 4793 N N . GLN B 1 203 ? 1.323 -90.812 -49.375 1 77.12 203 GLN B N 1
ATOM 4794 C CA . GLN B 1 203 ? 2.049 -91.625 -50.344 1 77.12 203 GLN B CA 1
ATOM 4795 C C . GLN B 1 203 ? 2.453 -93 -49.719 1 77.12 203 GLN B C 1
ATOM 4797 O O . GLN B 1 203 ? 2.363 -94 -50.375 1 77.12 203 GLN B O 1
ATOM 4802 N N . THR B 1 204 ? 2.859 -92.875 -48.5 1 77.12 204 THR B N 1
ATOM 4803 C CA . THR B 1 204 ? 3.229 -94.125 -47.781 1 77.12 204 THR B CA 1
ATOM 4804 C C . THR B 1 204 ? 2.023 -95 -47.656 1 77.12 204 THR B C 1
ATOM 4806 O O . THR B 1 204 ? 2.141 -96.25 -47.812 1 77.12 204 THR B O 1
ATOM 4809 N N . ASN B 1 205 ? 0.978 -94.5 -47.375 1 69.44 205 ASN B N 1
ATOM 4810 C CA . ASN B 1 205 ? -0.263 -95.25 -47.281 1 69.44 205 ASN B CA 1
ATOM 4811 C C . ASN B 1 205 ? -0.618 -95.938 -48.594 1 69.44 205 ASN B C 1
ATOM 4813 O O . ASN B 1 205 ? -0.973 -97.125 -48.625 1 69.44 205 ASN B O 1
ATOM 4817 N N . LEU B 1 206 ? -0.449 -95.25 -49.656 1 72.31 206 LEU B N 1
ATOM 4818 C CA . LEU B 1 206 ? -0.759 -95.812 -50.969 1 72.31 206 LEU B CA 1
ATOM 4819 C C . LEU B 1 206 ? 0.199 -96.938 -51.344 1 72.31 206 LEU B C 1
ATOM 4821 O O . LEU B 1 206 ? -0.222 -97.938 -51.906 1 72.31 206 LEU B O 1
ATOM 4825 N N . LEU B 1 207 ? 1.414 -96.812 -51.062 1 75.62 207 LEU B N 1
ATOM 4826 C CA . LEU B 1 207 ? 2.42 -97.812 -51.344 1 75.62 207 LEU B CA 1
ATOM 4827 C C . LEU B 1 207 ? 2.178 -99.062 -50.5 1 75.62 207 LEU B C 1
ATOM 4829 O O . LEU B 1 207 ? 2.316 -100.188 -51 1 75.62 207 LEU B O 1
ATOM 4833 N N . ALA B 1 208 ? 1.771 -98.812 -49.344 1 70.44 208 ALA B N 1
ATOM 4834 C CA . ALA B 1 208 ? 1.457 -99.938 -48.469 1 70.44 208 ALA B CA 1
ATOM 4835 C C . ALA B 1 208 ? 0.233 -100.688 -48.938 1 70.44 208 ALA B C 1
ATOM 4837 O O . ALA B 1 208 ? 0.206 -101.938 -48.875 1 70.44 208 ALA B O 1
ATOM 4838 N N . LEU B 1 209 ? -0.655 -100.062 -49.438 1 67.88 209 LEU B N 1
ATOM 4839 C CA . LEU B 1 209 ? -1.84 -100.688 -50 1 67.88 209 LEU B CA 1
ATOM 4840 C C . LEU B 1 209 ? -1.474 -101.5 -51.219 1 67.88 209 LEU B C 1
ATOM 4842 O O . LEU B 1 209 ? -1.916 -102.625 -51.344 1 67.88 209 LEU B O 1
ATOM 4846 N N . ASN B 1 210 ? -0.675 -101 -52.062 1 69.56 210 ASN B N 1
ATOM 4847 C CA . ASN B 1 210 ? -0.247 -101.75 -53.25 1 69.56 210 ASN B CA 1
ATOM 4848 C C . ASN B 1 210 ? 0.576 -103 -52.875 1 69.56 210 ASN B C 1
ATOM 4850 O O . ASN B 1 210 ? 0.432 -104 -53.5 1 69.56 210 ASN B O 1
ATOM 4854 N N . ALA B 1 211 ? 1.407 -102.812 -51.969 1 71.12 211 ALA B N 1
ATOM 4855 C CA . ALA B 1 211 ? 2.213 -103.875 -51.469 1 71.12 211 ALA B CA 1
ATOM 4856 C C . ALA B 1 211 ? 1.332 -105 -50.906 1 71.12 211 ALA B C 1
ATOM 4858 O O . ALA B 1 211 ? 1.59 -106.188 -51.094 1 71.12 211 ALA B O 1
ATOM 4859 N N . ALA B 1 212 ? 0.292 -104.625 -50.312 1 62.78 212 ALA B N 1
ATOM 4860 C CA . ALA B 1 212 ? -0.644 -105.625 -49.75 1 62.78 212 ALA B CA 1
ATOM 4861 C C . ALA B 1 212 ? -1.398 -106.375 -50.844 1 62.78 212 ALA B C 1
ATOM 4863 O O . ALA B 1 212 ? -1.609 -107.562 -50.781 1 62.78 212 ALA B O 1
ATOM 4864 N N . ILE B 1 213 ? -1.7 -105.688 -51.844 1 63.84 213 ILE B N 1
ATOM 4865 C CA . ILE B 1 213 ? -2.402 -106.312 -52.969 1 63.84 213 ILE B CA 1
ATOM 4866 C C . ILE B 1 213 ? -1.485 -107.25 -53.688 1 63.84 213 ILE B C 1
ATOM 4868 O O . ILE B 1 213 ? -1.899 -108.375 -54 1 63.84 213 ILE B O 1
ATOM 4872 N N . GLU B 1 214 ? -0.253 -107 -53.906 1 65.69 214 GLU B N 1
ATOM 4873 C CA . GLU B 1 214 ? 0.691 -107.875 -54.625 1 65.69 214 GLU B CA 1
ATOM 4874 C C . GLU B 1 214 ? 1.047 -109.062 -53.812 1 65.69 214 GLU B C 1
ATOM 4876 O O . GLU B 1 214 ? 1.179 -110.188 -54.344 1 65.69 214 GLU B O 1
ATOM 4881 N N . ALA B 1 215 ? 1.117 -108.812 -52.562 1 62.03 215 ALA B N 1
ATOM 4882 C CA . ALA B 1 215 ? 1.399 -109.875 -51.656 1 62.03 215 ALA B CA 1
ATOM 4883 C C . ALA B 1 215 ? 0.272 -110.938 -51.688 1 62.03 215 ALA B C 1
ATOM 4885 O O . ALA B 1 215 ? 0.523 -112.125 -51.656 1 62.03 215 ALA B O 1
ATOM 4886 N N . ALA B 1 216 ? -0.8 -110.5 -51.844 1 59.47 216 ALA B N 1
ATOM 4887 C CA . ALA B 1 216 ? -1.959 -111.438 -51.938 1 59.47 216 ALA B CA 1
ATOM 4888 C C . ALA B 1 216 ? -1.984 -112.188 -53.25 1 59.47 216 ALA B C 1
ATOM 4890 O O . ALA B 1 216 ? -2.453 -113.312 -53.312 1 59.47 216 ALA B O 1
ATOM 4891 N N . ARG B 1 217 ? -1.33 -111.562 -54.25 1 61.38 217 ARG B N 1
ATOM 4892 C CA . ARG B 1 217 ? -1.353 -112.125 -55.594 1 61.38 217 ARG B CA 1
ATOM 4893 C C . ARG B 1 217 ? -0.179 -113.062 -55.812 1 61.38 217 ARG B C 1
ATOM 4895 O O . ARG B 1 217 ? -0.232 -113.938 -56.688 1 61.38 217 ARG B O 1
ATOM 4902 N N . ALA B 1 218 ? 1.028 -112.688 -55.375 1 57 218 ALA B N 1
ATOM 4903 C CA . ALA B 1 218 ? 2.281 -113.25 -55.875 1 57 218 ALA B CA 1
ATOM 4904 C C . ALA B 1 218 ? 2.5 -114.625 -55.344 1 57 218 ALA B C 1
ATOM 4906 O O . ALA B 1 218 ? 3.42 -115.312 -55.75 1 57 218 ALA B O 1
ATOM 4907 N N . GLY B 1 219 ? 1.76 -115.312 -55.156 1 49.53 219 GLY B N 1
ATOM 4908 C CA . GLY B 1 219 ? 2.311 -116.688 -54.969 1 49.53 219 GLY B CA 1
ATOM 4909 C C . GLY B 1 219 ? 3.826 -116.688 -54.938 1 49.53 219 GLY B C 1
ATOM 4910 O O . GLY B 1 219 ? 4.426 -116.188 -53.969 1 49.53 219 GLY B O 1
ATOM 4911 N N . GLU B 1 220 ? 4.586 -117.062 -56.188 1 53.25 220 GLU B N 1
ATOM 4912 C CA . GLU B 1 220 ? 6.012 -117.375 -56.344 1 53.25 220 GLU B CA 1
ATOM 4913 C C . GLU B 1 220 ? 6.801 -116.062 -56.531 1 53.25 220 GLU B C 1
ATOM 4915 O O . GLU B 1 220 ? 8.031 -116.062 -56.5 1 53.25 220 GLU B O 1
ATOM 4920 N N . HIS B 1 221 ? 6.348 -114.875 -56.906 1 55.75 221 HIS B N 1
ATOM 4921 C CA . HIS B 1 221 ? 7.133 -113.812 -57.531 1 55.75 221 HIS B CA 1
ATOM 4922 C C . HIS B 1 221 ? 7.457 -112.688 -56.531 1 55.75 221 HIS B C 1
ATOM 4924 O O . HIS B 1 221 ? 7.145 -111.5 -56.781 1 55.75 221 HIS B O 1
ATOM 4930 N N . GLY B 1 222 ? 8.352 -112.625 -55.5 1 59.84 222 GLY B N 1
ATOM 4931 C CA . GLY B 1 222 ? 8.805 -111.75 -54.406 1 59.84 222 GLY B CA 1
ATOM 4932 C C . GLY B 1 222 ? 9.469 -110.5 -54.875 1 59.84 222 GLY B C 1
ATOM 4933 O O . GLY B 1 222 ? 9.766 -109.625 -54.031 1 59.84 222 GLY B O 1
ATOM 4934 N N . ARG B 1 223 ? 10 -110.188 -56.094 1 64.12 223 ARG B N 1
ATOM 4935 C CA . ARG B 1 223 ? 10.812 -109.062 -56.5 1 64.12 223 ARG B CA 1
ATOM 4936 C C . ARG B 1 223 ? 10.023 -107.75 -56.438 1 64.12 223 ARG B C 1
ATOM 4938 O O . ARG B 1 223 ? 10.555 -106.75 -56.031 1 64.12 223 ARG B O 1
ATOM 4945 N N . GLY B 1 224 ? 8.758 -107.75 -56.719 1 65.62 224 GLY B N 1
ATOM 4946 C CA . GLY B 1 224 ? 7.902 -106.562 -56.688 1 65.62 224 GLY B CA 1
ATOM 4947 C C . GLY B 1 224 ? 7.73 -106 -55.281 1 65.62 224 GLY B C 1
ATOM 4948 O O . GLY B 1 224 ? 7.715 -104.812 -55.094 1 65.62 224 GLY B O 1
ATOM 4949 N N . PHE B 1 225 ? 7.902 -106.875 -54.25 1 71.56 225 PHE B N 1
ATOM 4950 C CA . PHE B 1 225 ? 7.734 -106.5 -52.875 1 71.56 225 PHE B CA 1
ATOM 4951 C C . PHE B 1 225 ? 8.961 -105.75 -52.375 1 71.56 225 PHE B C 1
ATOM 4953 O O . PHE B 1 225 ? 8.852 -104.812 -51.562 1 71.56 225 PHE B O 1
ATOM 4960 N N . ALA B 1 226 ? 10.094 -106.062 -52.844 1 65.44 226 ALA B N 1
ATOM 4961 C CA . ALA B 1 226 ? 11.336 -105.438 -52.469 1 65.44 226 ALA B CA 1
ATOM 4962 C C . ALA B 1 226 ? 11.344 -103.938 -52.875 1 65.44 226 ALA B C 1
ATOM 4964 O O . ALA B 1 226 ? 11.758 -103.062 -52.125 1 65.44 226 ALA B O 1
ATOM 4965 N N . VAL B 1 227 ? 10.852 -103.625 -54.094 1 68.44 227 VAL B N 1
ATOM 4966 C CA . VAL B 1 227 ? 10.805 -102.25 -54.594 1 68.44 227 VAL B CA 1
ATOM 4967 C C . VAL B 1 227 ? 9.836 -101.438 -53.781 1 68.44 227 VAL B C 1
ATOM 4969 O O . VAL B 1 227 ? 10.148 -100.25 -53.406 1 68.44 227 VAL B O 1
ATOM 4972 N N . VAL B 1 228 ? 8.719 -102 -53.469 1 72.31 228 VAL B N 1
ATOM 4973 C CA . VAL B 1 228 ? 7.727 -101.25 -52.656 1 72.31 228 VAL B CA 1
ATOM 4974 C C . VAL B 1 228 ? 8.281 -101.062 -51.25 1 72.31 228 VAL B C 1
ATOM 4976 O O . VAL B 1 228 ? 8.141 -99.938 -50.688 1 72.31 228 VAL B O 1
ATOM 4979 N N . ALA B 1 229 ? 8.938 -102.062 -50.656 1 69.81 229 ALA B N 1
ATOM 4980 C CA . ALA B 1 229 ? 9.523 -101.938 -49.344 1 69.81 229 ALA B CA 1
ATOM 4981 C C . ALA B 1 229 ? 10.586 -100.812 -49.312 1 69.81 229 ALA B C 1
ATOM 4983 O O . ALA B 1 229 ? 10.664 -100.062 -48.344 1 69.81 229 ALA B O 1
ATOM 4984 N N . ASP B 1 230 ? 11.297 -100.625 -50.344 1 68 230 ASP B N 1
ATOM 4985 C CA . ASP B 1 230 ? 12.344 -99.625 -50.406 1 68 230 ASP B CA 1
ATOM 4986 C C . ASP B 1 230 ? 11.734 -98.188 -50.531 1 68 230 ASP B C 1
ATOM 4988 O O . ASP B 1 230 ? 12.242 -97.25 -49.938 1 68 230 ASP B O 1
ATOM 4992 N N . GLU B 1 231 ? 10.664 -98.25 -51.281 1 73.69 231 GLU B N 1
ATOM 4993 C CA . GLU B 1 231 ? 10.008 -96.938 -51.438 1 73.69 231 GLU B CA 1
ATOM 4994 C C . GLU B 1 231 ? 9.359 -96.5 -50.125 1 73.69 231 GLU B C 1
ATOM 4996 O O . GLU B 1 231 ? 9.445 -95.312 -49.75 1 73.69 231 GLU B O 1
ATOM 5001 N N . VAL B 1 232 ? 8.75 -97.375 -49.406 1 77.19 232 VAL B N 1
ATOM 5002 C CA . VAL B 1 232 ? 8.156 -97.062 -48.094 1 77.19 232 VAL B CA 1
ATOM 5003 C C . VAL B 1 232 ? 9.258 -96.625 -47.125 1 77.19 232 VAL B C 1
ATOM 5005 O O . VAL B 1 232 ? 9.062 -95.75 -46.344 1 77.19 232 VAL B O 1
ATOM 5008 N N . ARG B 1 233 ? 10.344 -97.188 -47.188 1 72.19 233 ARG B N 1
ATOM 5009 C CA . ARG B 1 233 ? 11.484 -96.875 -46.344 1 72.19 233 ARG B CA 1
ATOM 5010 C C . ARG B 1 233 ? 11.93 -95.438 -46.625 1 72.19 233 ARG B C 1
ATOM 5012 O O . ARG B 1 233 ? 12.133 -94.625 -45.719 1 72.19 233 ARG B O 1
ATOM 5019 N N . LYS B 1 234 ? 12.023 -95.062 -47.906 1 72.44 234 LYS B N 1
ATOM 5020 C CA . LYS B 1 234 ? 12.422 -93.688 -48.281 1 72.44 234 LYS B CA 1
ATOM 5021 C C . LYS B 1 234 ? 11.414 -92.688 -47.812 1 72.44 234 LYS B C 1
ATOM 5023 O O . LYS B 1 234 ? 11.797 -91.625 -47.312 1 72.44 234 LYS B O 1
ATOM 5028 N N . LEU B 1 235 ? 10.195 -93 -47.938 1 75.5 235 LEU B N 1
ATOM 5029 C CA . LEU B 1 235 ? 9.148 -92.125 -47.5 1 75.5 235 LEU B CA 1
ATOM 5030 C C . LEU B 1 235 ? 9.18 -91.938 -45.969 1 75.5 235 LEU B C 1
ATOM 5032 O O . LEU B 1 235 ? 8.969 -90.875 -45.469 1 75.5 235 LEU B O 1
ATOM 5036 N N . ALA B 1 236 ? 9.422 -93 -45.25 1 73.62 236 ALA B N 1
ATOM 5037 C CA . ALA B 1 236 ? 9.562 -93 -43.812 1 73.62 236 ALA B CA 1
ATOM 5038 C C . ALA B 1 236 ? 10.742 -92.125 -43.406 1 73.62 236 ALA B C 1
ATOM 5040 O O . ALA B 1 236 ? 10.648 -91.312 -42.438 1 73.62 236 ALA B O 1
ATOM 5041 N N . GLU B 1 237 ? 11.812 -92.188 -44.125 1 72.38 237 GLU B N 1
ATOM 5042 C CA . GLU B 1 237 ? 12.984 -91.312 -43.875 1 72.38 237 GLU B CA 1
ATOM 5043 C C . GLU B 1 237 ? 12.695 -89.875 -44.125 1 72.38 237 GLU B C 1
ATOM 5045 O O . GLU B 1 237 ? 13.117 -89 -43.344 1 72.38 237 GLU B O 1
ATOM 5050 N N . ASN B 1 238 ? 11.953 -89.625 -45.156 1 75.06 238 ASN B N 1
ATOM 5051 C CA . ASN B 1 238 ? 11.57 -88.25 -45.438 1 75.06 238 ASN B CA 1
ATOM 5052 C C . ASN B 1 238 ? 10.641 -87.688 -44.375 1 75.06 238 ASN B C 1
ATOM 5054 O O . ASN B 1 238 ? 10.75 -86.5 -44 1 75.06 238 ASN B O 1
ATOM 5058 N N . THR B 1 239 ? 9.758 -88.5 -43.906 1 79.5 239 THR B N 1
ATOM 5059 C CA . THR B 1 239 ? 8.859 -88.062 -42.812 1 79.5 239 THR B CA 1
ATOM 5060 C C . THR B 1 239 ? 9.648 -87.75 -41.562 1 79.5 239 THR B C 1
ATOM 5062 O O . THR B 1 239 ? 9.367 -86.75 -40.875 1 79.5 239 THR B O 1
ATOM 5065 N N . GLN B 1 240 ? 10.633 -88.562 -41.281 1 72.69 240 GLN B N 1
ATOM 5066 C CA . GLN B 1 240 ? 11.484 -88.312 -40.125 1 72.69 240 GLN B CA 1
ATOM 5067 C C . GLN B 1 240 ? 12.234 -87 -40.219 1 72.69 240 GLN B C 1
ATOM 5069 O O . GLN B 1 240 ? 12.297 -86.25 -39.281 1 72.69 240 GLN B O 1
ATOM 5074 N N . LYS B 1 241 ? 12.797 -86.75 -41.406 1 74.5 241 LYS B N 1
ATOM 5075 C CA . LYS B 1 241 ? 13.523 -85.5 -41.625 1 74.5 241 LYS B CA 1
ATOM 5076 C C . LYS B 1 241 ? 12.602 -84.25 -41.469 1 74.5 241 LYS B C 1
ATOM 5078 O O . LYS B 1 241 ? 12.961 -83.312 -40.812 1 74.5 241 LYS B O 1
ATOM 5083 N N . ALA B 1 242 ? 11.438 -84.375 -42.094 1 75.56 242 ALA B N 1
ATOM 5084 C CA . ALA B 1 242 ? 10.453 -83.312 -42.031 1 75.56 242 ALA B CA 1
ATOM 5085 C C . ALA B 1 242 ? 10.008 -83.125 -40.562 1 75.56 242 ALA B C 1
ATOM 5087 O O . ALA B 1 242 ? 9.883 -81.938 -40.125 1 75.56 242 ALA B O 1
ATOM 5088 N N . THR B 1 243 ? 9.789 -84.125 -39.812 1 77.88 243 THR B N 1
ATOM 5089 C CA . THR B 1 243 ? 9.359 -84.062 -38.406 1 77.88 243 THR B CA 1
ATOM 5090 C C . THR B 1 243 ? 10.445 -83.438 -37.562 1 77.88 243 THR B C 1
ATOM 5092 O O . THR B 1 243 ? 10.156 -82.625 -36.625 1 77.88 243 THR B O 1
ATOM 5095 N N . ASN B 1 244 ? 11.711 -83.688 -37.875 1 75.06 244 ASN B N 1
ATOM 5096 C CA . ASN B 1 244 ? 12.812 -83.062 -37.156 1 75.06 244 ASN B CA 1
ATOM 5097 C C . ASN B 1 244 ? 12.867 -81.562 -37.406 1 75.06 244 ASN B C 1
ATOM 5099 O O . ASN B 1 244 ? 13.109 -80.812 -36.469 1 75.06 244 ASN B O 1
ATOM 5103 N N . GLU B 1 245 ? 12.602 -81.25 -38.625 1 77.44 245 GLU B N 1
ATOM 5104 C CA . GLU B 1 245 ? 12.57 -79.812 -38.969 1 77.44 245 GLU B CA 1
ATOM 5105 C C . GLU B 1 245 ? 11.461 -79.125 -38.219 1 77.44 245 GLU B C 1
ATOM 5107 O O . GLU B 1 245 ? 11.664 -78 -37.719 1 77.44 245 GLU B O 1
ATOM 5112 N N . ILE B 1 246 ? 10.305 -79.688 -38.156 1 81.81 246 ILE B N 1
ATOM 5113 C CA . ILE B 1 246 ? 9.188 -79.125 -37.406 1 81.81 246 ILE B CA 1
ATOM 5114 C C . ILE B 1 246 ? 9.57 -79 -35.906 1 81.81 246 ILE B C 1
ATOM 5116 O O . ILE B 1 246 ? 9.25 -78 -35.281 1 81.81 246 ILE B O 1
ATOM 5120 N N . GLY B 1 247 ? 10.25 -80 -35.469 1 74.75 247 GLY B N 1
ATOM 5121 C CA . GLY B 1 247 ? 10.68 -80 -34.062 1 74.75 247 GLY B CA 1
ATOM 5122 C C . GLY B 1 247 ? 11.578 -78.812 -33.75 1 74.75 247 GLY B C 1
ATOM 5123 O O . GLY B 1 247 ? 11.367 -78.125 -32.75 1 74.75 247 GLY B O 1
ATOM 5124 N N . ILE B 1 248 ? 12.555 -78.5 -34.594 1 75.81 248 ILE B N 1
ATOM 5125 C CA . ILE B 1 248 ? 13.477 -77.375 -34.406 1 75.81 248 ILE B CA 1
ATOM 5126 C C . ILE B 1 248 ? 12.711 -76.062 -34.469 1 75.81 248 ILE B C 1
ATOM 5128 O O . ILE B 1 248 ? 12.922 -75.188 -33.625 1 75.81 248 ILE B O 1
ATOM 5132 N N . ASN B 1 249 ? 11.828 -75.938 -35.438 1 75.81 249 ASN B N 1
ATOM 5133 C CA . ASN B 1 249 ? 11.031 -74.75 -35.594 1 75.81 249 ASN B CA 1
ATOM 5134 C C . ASN B 1 249 ? 10.148 -74.5 -34.375 1 75.81 249 ASN B C 1
ATOM 5136 O O . ASN B 1 249 ? 10.008 -73.375 -33.906 1 75.81 249 ASN B O 1
ATOM 5140 N N . ILE B 1 250 ? 9.617 -75.5 -33.812 1 78.69 250 ILE B N 1
ATOM 5141 C CA . ILE B 1 250 ? 8.742 -75.438 -32.656 1 78.69 250 ILE B CA 1
ATOM 5142 C C . ILE B 1 250 ? 9.547 -74.938 -31.438 1 78.69 250 ILE B C 1
ATOM 5144 O O . ILE B 1 250 ? 9.078 -74.188 -30.625 1 78.69 250 ILE B O 1
ATOM 5148 N N . GLN B 1 251 ? 10.805 -75.5 -31.281 1 76.56 251 GLN B N 1
ATOM 5149 C CA . GLN B 1 251 ? 11.664 -75.062 -30.188 1 76.56 251 GLN B CA 1
ATOM 5150 C C . GLN B 1 251 ? 12 -73.625 -30.266 1 76.56 251 GLN B C 1
ATOM 5152 O O . GLN B 1 251 ? 12.016 -72.938 -29.234 1 76.56 251 GLN B O 1
ATOM 5157 N N . THR B 1 252 ? 12.258 -73.125 -31.438 1 76.31 252 THR B N 1
ATOM 5158 C CA . THR B 1 252 ? 12.555 -71.75 -31.641 1 76.31 252 THR B CA 1
ATOM 5159 C C . THR B 1 252 ? 11.328 -70.875 -31.328 1 76.31 252 THR B C 1
ATOM 5161 O O . THR B 1 252 ? 11.445 -69.812 -30.688 1 76.31 252 THR B O 1
ATOM 5164 N N . LEU B 1 253 ? 10.156 -71.312 -31.719 1 77.06 253 LEU B N 1
ATOM 5165 C CA . LEU B 1 253 ? 8.906 -70.625 -31.422 1 77.06 253 LEU B CA 1
ATOM 5166 C C . LEU B 1 253 ? 8.672 -70.562 -29.922 1 77.06 253 LEU B C 1
ATOM 5168 O O . LEU B 1 253 ? 8.211 -69.5 -29.438 1 77.06 253 LEU B O 1
ATOM 5172 N N . GLN B 1 254 ? 8.953 -71.688 -29.281 1 75.44 254 GLN B N 1
ATOM 5173 C CA . GLN B 1 254 ? 8.789 -71.688 -27.828 1 75.44 254 GLN B CA 1
ATOM 5174 C C . GLN B 1 254 ? 9.703 -70.688 -27.156 1 75.44 254 GLN B C 1
ATOM 5176 O O . GLN B 1 254 ? 9.297 -69.938 -26.219 1 75.44 254 GLN B O 1
ATOM 5181 N N . GLN B 1 255 ? 10.953 -70.562 -27.656 1 78.38 255 GLN B N 1
ATOM 5182 C CA . GLN B 1 255 ? 11.898 -69.562 -27.109 1 78.38 255 GLN B CA 1
ATOM 5183 C C . GLN B 1 255 ? 11.445 -68.188 -27.375 1 78.38 255 GLN B C 1
ATOM 5185 O O . GLN B 1 255 ? 11.523 -67.312 -26.5 1 78.38 255 GLN B O 1
ATOM 5190 N N . GLU B 1 256 ? 10.969 -67.875 -28.578 1 74.5 256 GLU B N 1
ATOM 5191 C CA . GLU B 1 256 ? 10.484 -66.562 -28.922 1 74.5 256 GLU B CA 1
ATOM 5192 C C . GLU B 1 256 ? 9.266 -66.188 -28.094 1 74.5 256 GLU B C 1
ATOM 5194 O O . GLU B 1 256 ? 9.133 -65.062 -27.656 1 74.5 256 GLU B O 1
ATOM 5199 N N . ALA B 1 257 ? 8.391 -67.062 -27.891 1 74.88 257 ALA B N 1
ATOM 5200 C CA . ALA B 1 257 ? 7.207 -66.875 -27.078 1 74.88 257 ALA B CA 1
ATOM 5201 C C . ALA B 1 257 ? 7.594 -66.5 -25.641 1 74.88 257 ALA B C 1
ATOM 5203 O O . ALA B 1 257 ? 6.973 -65.625 -25.031 1 74.88 257 ALA B O 1
ATOM 5204 N N . LYS B 1 258 ? 8.664 -67.188 -25.156 1 76.19 258 LYS B N 1
ATOM 5205 C CA . LYS B 1 258 ? 9.148 -66.875 -23.812 1 76.19 258 LYS B CA 1
ATOM 5206 C C . LYS B 1 258 ? 9.711 -65.438 -23.734 1 76.19 258 LYS B C 1
ATOM 5208 O O . LYS B 1 258 ? 9.484 -64.75 -22.734 1 76.19 258 LYS B O 1
ATOM 5213 N N . ASP B 1 259 ? 10.391 -65.062 -24.75 1 77.81 259 ASP B N 1
ATOM 5214 C CA . ASP B 1 259 ? 10.953 -63.719 -24.797 1 77.81 259 ASP B CA 1
ATOM 5215 C C . ASP B 1 259 ? 9.852 -62.656 -24.859 1 77.81 259 ASP B C 1
ATOM 5217 O O . ASP B 1 259 ? 9.938 -61.625 -24.188 1 77.81 259 ASP B O 1
ATOM 5221 N N . ILE B 1 260 ? 8.844 -62.906 -25.625 1 76.06 260 ILE B N 1
ATOM 5222 C CA . ILE B 1 260 ? 7.715 -61.969 -25.734 1 76.06 260 ILE B CA 1
ATOM 5223 C C . ILE B 1 260 ? 7.012 -61.875 -24.391 1 76.06 260 ILE B C 1
ATOM 5225 O O . ILE B 1 260 ? 6.594 -60.781 -23.984 1 76.06 260 ILE B O 1
ATOM 5229 N N . ASN B 1 261 ? 6.891 -63 -23.734 1 74.62 261 ASN B N 1
ATOM 5230 C CA . ASN B 1 261 ? 6.266 -63 -22.406 1 74.62 261 ASN B CA 1
ATOM 5231 C C . ASN B 1 261 ? 7.055 -62.156 -21.422 1 74.62 261 ASN B C 1
ATOM 5233 O O . ASN B 1 261 ? 6.477 -61.375 -20.656 1 74.62 261 ASN B O 1
ATOM 5237 N N . ALA B 1 262 ? 8.414 -62.312 -21.422 1 80.44 262 ALA B N 1
ATOM 5238 C CA . ALA B 1 262 ? 9.266 -61.531 -20.531 1 80.44 262 ALA B CA 1
ATOM 5239 C C . ALA B 1 262 ? 9.141 -60.031 -20.812 1 80.44 262 ALA B C 1
ATOM 5241 O O . ALA B 1 262 ? 9.07 -59.219 -19.891 1 80.44 262 ALA B O 1
ATOM 5242 N N . ASN B 1 263 ? 9.102 -59.688 -22.062 1 77.69 263 ASN B N 1
ATOM 5243 C CA . ASN B 1 263 ? 8.922 -58.281 -22.469 1 77.69 263 ASN B CA 1
ATOM 5244 C C . ASN B 1 263 ? 7.574 -57.75 -22.016 1 77.69 263 ASN B C 1
ATOM 5246 O O . ASN B 1 263 ? 7.488 -56.594 -21.562 1 77.69 263 ASN B O 1
ATOM 5250 N N . SER B 1 264 ? 6.605 -58.531 -22.156 1 76.38 264 SER B N 1
ATOM 5251 C CA . SER B 1 264 ? 5.254 -58.125 -21.781 1 76.38 264 SER B CA 1
ATOM 5252 C C . SER B 1 264 ? 5.156 -57.875 -20.281 1 76.38 264 SER B C 1
ATOM 5254 O O . SER B 1 264 ? 4.473 -56.938 -19.844 1 76.38 264 SER B O 1
ATOM 5256 N N . GLU B 1 265 ? 5.883 -58.719 -19.531 1 79.88 265 GLU B N 1
ATOM 5257 C CA . GLU B 1 265 ? 5.898 -58.5 -18.094 1 79.88 265 GLU B CA 1
ATOM 5258 C C . GLU B 1 265 ? 6.559 -57.188 -17.719 1 79.88 265 GLU B C 1
ATOM 5260 O O . GLU B 1 265 ? 6.09 -56.5 -16.812 1 79.88 265 GLU B O 1
ATOM 5265 N N . GLU B 1 266 ? 7.578 -56.906 -18.406 1 82.81 266 GLU B N 1
ATOM 5266 C CA . GLU B 1 266 ? 8.266 -55.625 -18.172 1 82.81 266 GLU B CA 1
ATOM 5267 C C . GLU B 1 266 ? 7.395 -54.438 -18.562 1 82.81 266 GLU B C 1
ATOM 5269 O O . GLU B 1 266 ? 7.371 -53.406 -17.875 1 82.81 266 GLU B O 1
ATOM 5274 N N . ILE B 1 267 ? 6.707 -54.562 -19.672 1 79.06 267 ILE B N 1
ATOM 5275 C CA . ILE B 1 267 ? 5.793 -53.531 -20.125 1 79.06 267 ILE B CA 1
ATOM 5276 C C . ILE B 1 267 ? 4.703 -53.312 -19.078 1 79.06 267 ILE B C 1
ATOM 5278 O O . ILE B 1 267 ? 4.355 -52.156 -18.781 1 79.06 267 ILE B O 1
ATOM 5282 N N . ASP B 1 268 ? 4.23 -54.344 -18.547 1 76.69 268 ASP B N 1
ATOM 5283 C CA . ASP B 1 268 ? 3.191 -54.25 -17.531 1 76.69 268 ASP B CA 1
ATOM 5284 C C . ASP B 1 268 ? 3.682 -53.469 -16.312 1 76.69 268 ASP B C 1
ATOM 5286 O O . ASP B 1 268 ? 2.967 -52.625 -15.781 1 76.69 268 ASP B O 1
ATOM 5290 N N . LYS B 1 269 ? 4.891 -53.781 -15.891 1 83.19 269 LYS B N 1
ATOM 5291 C CA . LYS B 1 269 ? 5.48 -53.094 -14.734 1 83.19 269 LYS B CA 1
ATOM 5292 C C . LYS B 1 269 ? 5.625 -51.594 -14.984 1 83.19 269 LYS B C 1
ATOM 5294 O O . LYS B 1 269 ? 5.246 -50.781 -14.133 1 83.19 269 LYS B O 1
ATOM 5299 N N . ILE B 1 270 ? 6.086 -51.219 -16.125 1 79.25 270 ILE B N 1
ATOM 5300 C CA . ILE B 1 270 ? 6.32 -49.844 -16.469 1 79.25 270 ILE B CA 1
ATOM 5301 C C . ILE B 1 270 ? 4.988 -49.094 -16.594 1 79.25 270 ILE B C 1
ATOM 5303 O O . ILE B 1 270 ? 4.84 -47.969 -16.125 1 79.25 270 ILE B O 1
ATOM 5307 N N . ALA B 1 271 ? 4.043 -49.719 -17.219 1 77.31 271 ALA B N 1
ATOM 5308 C CA . ALA B 1 271 ? 2.721 -49.125 -17.406 1 77.31 271 ALA B CA 1
ATOM 5309 C C . ALA B 1 271 ? 2.043 -48.844 -16.062 1 77.31 271 ALA B C 1
ATOM 5311 O O . ALA B 1 271 ? 1.418 -47.812 -15.867 1 77.31 271 ALA B O 1
ATOM 5312 N N . LYS B 1 272 ? 2.211 -49.781 -15.148 1 80.94 272 LYS B N 1
ATOM 5313 C CA . LYS B 1 272 ? 1.631 -49.594 -13.82 1 80.94 272 LYS B CA 1
ATOM 5314 C C . LYS B 1 272 ? 2.283 -48.438 -13.078 1 80.94 272 LYS B C 1
ATOM 5316 O O . LYS B 1 272 ? 1.595 -47.625 -12.453 1 80.94 272 LYS B O 1
ATOM 5321 N N . ALA B 1 273 ? 3.553 -48.375 -13.195 1 82.06 273 ALA B N 1
ATOM 5322 C CA . ALA B 1 273 ? 4.277 -47.25 -12.578 1 82.06 273 ALA B CA 1
ATOM 5323 C C . ALA B 1 273 ? 3.867 -45.938 -13.195 1 82.06 273 ALA B C 1
ATOM 5325 O O . ALA B 1 273 ? 3.689 -44.938 -12.492 1 82.06 273 ALA B O 1
ATOM 5326 N N . ALA B 1 274 ? 3.699 -45.906 -14.469 1 79.56 274 ALA B N 1
ATOM 5327 C CA . ALA B 1 274 ? 3.289 -44.719 -15.188 1 79.56 274 ALA B CA 1
ATOM 5328 C C . ALA B 1 274 ? 1.894 -44.25 -14.766 1 79.56 274 ALA B C 1
ATOM 5330 O O . ALA B 1 274 ? 1.652 -43.062 -14.555 1 79.56 274 ALA B O 1
ATOM 5331 N N . ALA B 1 275 ? 1.054 -45.219 -14.633 1 77.56 275 ALA B N 1
ATOM 5332 C CA . ALA B 1 275 ? -0.312 -44.906 -14.211 1 77.56 275 ALA B CA 1
ATOM 5333 C C . ALA B 1 275 ? -0.33 -44.281 -12.828 1 77.56 275 ALA B C 1
ATOM 5335 O O . ALA B 1 275 ? -1.067 -43.312 -12.586 1 77.56 275 ALA B O 1
ATOM 5336 N N . THR B 1 276 ? 0.496 -44.781 -11.945 1 83.12 276 THR B N 1
ATOM 5337 C CA . THR B 1 276 ? 0.595 -44.25 -10.594 1 83.12 276 THR B CA 1
ATOM 5338 C C . THR B 1 276 ? 1.144 -42.812 -10.617 1 83.12 276 THR B C 1
ATOM 5340 O O . THR B 1 276 ? 0.638 -41.938 -9.906 1 83.12 276 THR B O 1
ATOM 5343 N N . ASN B 1 277 ? 2.139 -42.625 -11.469 1 81.81 277 ASN B N 1
ATOM 5344 C CA . ASN B 1 277 ? 2.734 -41.312 -11.578 1 81.81 277 ASN B CA 1
ATOM 5345 C C . ASN B 1 277 ? 1.741 -40.281 -12.141 1 81.81 277 ASN B C 1
ATOM 5347 O O . ASN B 1 277 ? 1.673 -39.156 -11.672 1 81.81 277 ASN B O 1
ATOM 5351 N N . VAL B 1 278 ? 0.983 -40.719 -13.078 1 81.75 278 VAL B N 1
ATOM 5352 C CA . VAL B 1 278 ? 0.004 -39.844 -13.703 1 81.75 278 VAL B CA 1
ATOM 5353 C C . VAL B 1 278 ? -1.029 -39.406 -12.664 1 81.75 278 VAL B C 1
ATOM 5355 O O . VAL B 1 278 ? -1.434 -38.219 -12.641 1 81.75 278 VAL B O 1
ATOM 5358 N N . GLN B 1 279 ? -1.387 -40.344 -11.789 1 82.69 279 GLN B N 1
ATOM 5359 C CA . GLN B 1 279 ? -2.338 -40 -10.734 1 82.69 279 GLN B CA 1
ATOM 5360 C C . GLN B 1 279 ? -1.746 -39 -9.758 1 82.69 279 GLN B C 1
ATOM 5362 O O . GLN B 1 279 ? -2.434 -38.062 -9.32 1 82.69 279 GLN B O 1
ATOM 5367 N N . ALA B 1 280 ? -0.513 -39.156 -9.461 1 83.62 280 ALA B N 1
ATOM 5368 C CA . ALA B 1 280 ? 0.171 -38.219 -8.57 1 83.62 280 ALA B CA 1
ATOM 5369 C C . ALA B 1 280 ? 0.273 -36.844 -9.211 1 83.62 280 ALA B C 1
ATOM 5371 O O . ALA B 1 280 ? 0.117 -35.812 -8.531 1 83.62 280 ALA B O 1
ATOM 5372 N N . PHE B 1 281 ? 0.454 -36.812 -10.5 1 83.75 281 PHE B N 1
ATOM 5373 C CA . PHE B 1 281 ? 0.569 -35.562 -11.219 1 83.75 281 PHE B CA 1
ATOM 5374 C C . PHE B 1 281 ? -0.773 -34.844 -11.273 1 83.75 281 PHE B C 1
ATOM 5376 O O . PHE B 1 281 ? -0.831 -33.625 -11.172 1 83.75 281 PHE B O 1
ATOM 5383 N N . LYS B 1 282 ? -1.774 -35.594 -11.391 1 83.44 282 LYS B N 1
ATOM 5384 C CA . LYS B 1 282 ? -3.111 -35 -11.383 1 83.44 282 LYS B CA 1
ATOM 5385 C C . LYS B 1 282 ? -3.391 -34.281 -10.07 1 83.44 282 LYS B C 1
ATOM 5387 O O . LYS B 1 282 ? -3.922 -33.156 -10.062 1 83.44 282 LYS B O 1
ATOM 5392 N N . GLN B 1 283 ? -2.994 -34.875 -9.008 1 86.75 283 GLN B N 1
ATOM 5393 C CA . GLN B 1 283 ? -3.201 -34.281 -7.695 1 86.75 283 GLN B CA 1
ATOM 5394 C C . GLN B 1 283 ? -2.385 -33 -7.543 1 86.75 283 GLN B C 1
ATOM 5396 O O . GLN B 1 283 ? -2.865 -32.031 -6.977 1 86.75 283 GLN B O 1
ATOM 5401 N N . THR B 1 284 ? -1.192 -33.062 -8.023 1 86.19 284 THR B N 1
ATOM 5402 C CA . THR B 1 284 ? -0.32 -31.891 -7.961 1 86.19 284 THR B CA 1
ATOM 5403 C C . THR B 1 284 ? -0.89 -30.75 -8.789 1 86.19 284 THR B C 1
ATOM 5405 O O . THR B 1 284 ? -0.892 -29.594 -8.352 1 86.19 284 THR B O 1
ATOM 5408 N N . LEU B 1 285 ? -1.406 -31.062 -9.953 1 85.56 285 LEU B N 1
ATOM 5409 C CA . LEU B 1 285 ? -1.978 -30.062 -10.836 1 85.56 285 LEU B CA 1
ATOM 5410 C C . LEU B 1 285 ? -3.229 -29.438 -10.219 1 85.56 285 LEU B C 1
ATOM 5412 O O . LEU B 1 285 ? -3.475 -28.234 -10.375 1 85.56 285 LEU B O 1
ATOM 5416 N N . ASP B 1 286 ? -3.961 -30.297 -9.555 1 87.5 286 ASP B N 1
ATOM 5417 C CA . ASP B 1 286 ? -5.133 -29.781 -8.844 1 87.5 286 ASP B CA 1
ATOM 5418 C C . ASP B 1 286 ? -4.727 -28.781 -7.77 1 87.5 286 ASP B C 1
ATOM 5420 O O . ASP B 1 286 ? -5.363 -27.734 -7.621 1 87.5 286 ASP B O 1
ATOM 5424 N N . LYS B 1 287 ? -3.707 -29.141 -7.059 1 88.62 287 LYS B N 1
ATOM 5425 C CA . LYS B 1 287 ? -3.197 -28.219 -6.035 1 88.62 287 LYS B CA 1
ATOM 5426 C C . LYS B 1 287 ? -2.693 -26.922 -6.66 1 88.62 287 LYS B C 1
ATOM 5428 O O . LYS B 1 287 ? -2.938 -25.844 -6.129 1 88.62 287 LYS B O 1
ATOM 5433 N N . PHE B 1 288 ? -2.051 -27.031 -7.801 1 85.62 288 PHE B N 1
ATOM 5434 C CA . PHE B 1 288 ? -1.552 -25.859 -8.5 1 85.62 288 PHE B CA 1
ATOM 5435 C C . PHE B 1 288 ? -2.703 -24.953 -8.93 1 85.62 288 PHE B C 1
ATOM 5437 O O . PHE B 1 288 ? -2.621 -23.734 -8.789 1 85.62 288 PHE B O 1
ATOM 5444 N N . ASN B 1 289 ? -3.719 -25.547 -9.445 1 87.31 289 ASN B N 1
ATOM 5445 C CA . ASN B 1 289 ? -4.898 -24.781 -9.844 1 87.31 289 ASN B CA 1
ATOM 5446 C C . ASN B 1 289 ? -5.508 -24.031 -8.664 1 87.31 289 ASN B C 1
ATOM 5448 O O . ASN B 1 289 ? -5.812 -22.844 -8.766 1 87.31 289 ASN B O 1
ATOM 5452 N N . GLN B 1 290 ? -5.598 -24.734 -7.562 1 91 290 GLN B N 1
ATOM 5453 C CA . GLN B 1 290 ? -6.16 -24.109 -6.363 1 91 290 GLN B CA 1
ATOM 5454 C C . GLN B 1 290 ? -5.293 -22.953 -5.875 1 91 290 GLN B C 1
ATOM 5456 O O . GLN B 1 290 ? -5.801 -21.875 -5.562 1 91 290 GLN B O 1
ATOM 5461 N N . ASP B 1 291 ? -3.965 -23.25 -5.824 1 90.12 291 ASP B N 1
ATOM 5462 C CA . ASP B 1 291 ? -3.033 -22.219 -5.371 1 90.12 291 ASP B CA 1
ATOM 5463 C C . ASP B 1 291 ? -3.066 -21 -6.293 1 90.12 291 ASP B C 1
ATOM 5465 O O . ASP B 1 291 ? -3.014 -19.859 -5.824 1 90.12 291 ASP B O 1
ATOM 5469 N N . ALA B 1 292 ? -3.16 -21.234 -7.578 1 89.5 292 ALA B N 1
ATOM 5470 C CA . ALA B 1 292 ? -3.221 -20.156 -8.555 1 89.5 292 ALA B CA 1
ATOM 5471 C C . ALA B 1 292 ? -4.496 -19.328 -8.383 1 89.5 292 ALA B C 1
ATOM 5473 O O . ALA B 1 292 ? -4.465 -18.094 -8.469 1 89.5 292 ALA B O 1
ATOM 5474 N N . GLN B 1 293 ? -5.57 -20.016 -8.094 1 90.44 293 GLN B N 1
ATOM 5475 C CA . GLN B 1 293 ? -6.836 -19.312 -7.887 1 90.44 293 GLN B CA 1
ATOM 5476 C C . GLN B 1 293 ? -6.793 -18.453 -6.625 1 90.44 293 GLN B C 1
ATOM 5478 O O . GLN B 1 293 ? -7.262 -17.312 -6.625 1 90.44 293 GLN B O 1
ATOM 5483 N N . ILE B 1 294 ? -6.211 -18.969 -5.582 1 92.75 294 ILE B N 1
ATOM 5484 C CA . ILE B 1 294 ? -6.062 -18.219 -4.336 1 92.75 294 ILE B CA 1
ATOM 5485 C C . ILE B 1 294 ? -5.18 -17 -4.562 1 92.75 294 ILE B C 1
ATOM 5487 O O . ILE B 1 294 ? -5.504 -15.898 -4.109 1 92.75 294 ILE B O 1
ATOM 5491 N N . THR B 1 295 ? -4.105 -17.172 -5.305 1 91.44 295 THR B N 1
ATOM 5492 C CA . THR B 1 295 ? -3.18 -16.078 -5.598 1 91.44 295 THR B CA 1
ATOM 5493 C C . THR B 1 295 ? -3.869 -14.992 -6.414 1 91.44 295 THR B C 1
ATOM 5495 O O . THR B 1 295 ? -3.75 -13.805 -6.105 1 91.44 295 THR B O 1
ATOM 5498 N N . ALA B 1 296 ? -4.621 -15.406 -7.426 1 90.56 296 ALA B N 1
ATOM 5499 C CA . ALA B 1 296 ? -5.328 -14.438 -8.266 1 90.56 296 ALA B CA 1
ATOM 5500 C C . ALA B 1 296 ? -6.34 -13.641 -7.445 1 90.56 296 ALA B C 1
ATOM 5502 O O . ALA B 1 296 ? -6.375 -12.414 -7.52 1 90.56 296 ALA B O 1
ATOM 5503 N N . SER B 1 297 ? -7.113 -14.328 -6.625 1 93.19 297 SER B N 1
ATOM 5504 C CA . SER B 1 297 ? -8.148 -13.68 -5.816 1 93.19 297 SER B CA 1
ATOM 5505 C C . SER B 1 297 ? -7.535 -12.766 -4.766 1 93.19 297 SER B C 1
ATOM 5507 O O . SER B 1 297 ? -8.023 -11.656 -4.543 1 93.19 297 SER B O 1
ATOM 5509 N N . THR B 1 298 ? -6.469 -13.242 -4.082 1 93.88 298 THR B N 1
ATOM 5510 C CA . THR B 1 298 ? -5.812 -12.445 -3.053 1 93.88 298 THR B CA 1
ATOM 5511 C C . THR B 1 298 ? -5.141 -11.219 -3.662 1 93.88 298 THR B C 1
ATOM 5513 O O . THR B 1 298 ? -5.18 -10.133 -3.08 1 93.88 298 THR B O 1
ATOM 5516 N N . SER B 1 299 ? -4.504 -11.383 -4.836 1 93.25 299 SER B N 1
ATOM 5517 C CA . SER B 1 299 ? -3.887 -10.258 -5.531 1 93.25 299 SER B CA 1
ATOM 5518 C C . SER B 1 299 ? -4.914 -9.188 -5.879 1 93.25 299 SER B C 1
ATOM 5520 O O . SER B 1 299 ? -4.672 -7.996 -5.676 1 93.25 299 SER B O 1
ATOM 5522 N N . LYS B 1 300 ? -6.094 -9.633 -6.355 1 92.19 300 LYS B N 1
ATOM 5523 C CA . LYS B 1 300 ? -7.16 -8.688 -6.684 1 92.19 300 LYS B CA 1
ATOM 5524 C C . LYS B 1 300 ? -7.676 -7.984 -5.434 1 92.19 300 LYS B C 1
ATOM 5526 O O . LYS B 1 300 ? -7.973 -6.789 -5.469 1 92.19 300 LYS B O 1
ATOM 5531 N N . TYR B 1 301 ? -7.785 -8.695 -4.375 1 95.19 301 TYR B N 1
ATOM 5532 C CA . TYR B 1 301 ? -8.211 -8.125 -3.104 1 95.19 301 TYR B CA 1
ATOM 5533 C C . TYR B 1 301 ? -7.242 -7.051 -2.631 1 95.19 301 TYR B C 1
ATOM 5535 O O . TYR B 1 301 ? -7.66 -5.949 -2.266 1 95.19 301 TYR B O 1
ATOM 5543 N N . ILE B 1 302 ? -5.938 -7.336 -2.668 1 94.38 302 ILE B N 1
ATOM 5544 C CA . ILE B 1 302 ? -4.93 -6.375 -2.225 1 94.38 302 ILE B CA 1
ATOM 5545 C C . ILE B 1 302 ? -4.914 -5.172 -3.164 1 94.38 302 ILE B C 1
ATOM 5547 O O . ILE B 1 302 ? -4.715 -4.035 -2.725 1 94.38 302 ILE B O 1
ATOM 5551 N N . GLU B 1 303 ? -5.07 -5.453 -4.477 1 93.12 303 GLU B N 1
ATOM 5552 C CA . GLU B 1 303 ? -5.168 -4.367 -5.445 1 93.12 303 GLU B CA 1
ATOM 5553 C C . GLU B 1 303 ? -6.305 -3.412 -5.09 1 93.12 303 GLU B C 1
ATOM 5555 O O . GLU B 1 303 ? -6.102 -2.197 -5.02 1 93.12 303 GLU B O 1
ATOM 5560 N N . ASN B 1 304 ? -7.5 -3.977 -4.836 1 94.31 304 ASN B N 1
ATOM 5561 C CA . ASN B 1 304 ? -8.656 -3.17 -4.469 1 94.31 304 ASN B CA 1
ATOM 5562 C C . ASN B 1 304 ? -8.438 -2.439 -3.146 1 94.31 304 ASN B C 1
ATOM 5564 O O . ASN B 1 304 ? -8.828 -1.279 -3 1 94.31 304 ASN B O 1
ATOM 5568 N N . LYS B 1 305 ? -7.879 -3.164 -2.244 1 95.94 305 LYS B N 1
ATOM 5569 C CA . LYS B 1 305 ? -7.562 -2.535 -0.964 1 95.94 305 LYS B CA 1
ATOM 5570 C C . LYS B 1 305 ? -6.594 -1.37 -1.146 1 95.94 305 LYS B C 1
ATOM 5572 O O . LYS B 1 305 ? -6.762 -0.316 -0.529 1 95.94 305 LYS B O 1
ATOM 5577 N N . THR B 1 306 ? -5.551 -1.524 -1.953 1 94.75 306 THR B N 1
ATOM 5578 C CA . THR B 1 306 ? -4.582 -0.47 -2.232 1 94.75 306 THR B CA 1
ATOM 5579 C C . THR B 1 306 ? -5.262 0.729 -2.887 1 94.75 306 THR B C 1
ATOM 5581 O O . THR B 1 306 ? -4.938 1.878 -2.58 1 94.75 306 THR B O 1
ATOM 5584 N N . PHE B 1 307 ? -6.191 0.43 -3.723 1 92.56 307 PHE B N 1
ATOM 5585 C CA . PHE B 1 307 ? -6.988 1.486 -4.332 1 92.56 307 PHE B CA 1
ATOM 5586 C C . PHE B 1 307 ? -7.734 2.283 -3.27 1 92.56 307 PHE B C 1
ATOM 5588 O O . PHE B 1 307 ? -7.781 3.514 -3.328 1 92.56 307 PHE B O 1
ATOM 5595 N N . GLY B 1 308 ? -8.336 1.572 -2.354 1 93.44 308 GLY B N 1
ATOM 5596 C CA . GLY B 1 308 ? -9 2.225 -1.235 1 93.44 308 GLY B CA 1
ATOM 5597 C C . GLY B 1 308 ? -8.055 3.051 -0.382 1 93.44 308 GLY B C 1
ATOM 5598 O O . GLY B 1 308 ? -8.406 4.145 0.063 1 93.44 308 GLY B O 1
ATOM 5599 N N . ILE B 1 309 ? -6.859 2.578 -0.184 1 94.62 309 ILE B N 1
ATOM 5600 C CA . ILE B 1 309 ? -5.844 3.27 0.607 1 94.62 309 ILE B CA 1
ATOM 5601 C C . ILE B 1 309 ? -5.469 4.586 -0.071 1 94.62 309 ILE B C 1
ATOM 5603 O O . ILE B 1 309 ? -5.352 5.621 0.589 1 94.62 309 ILE B O 1
ATOM 5607 N N . ILE B 1 310 ? -5.266 4.578 -1.354 1 91.88 310 ILE B N 1
ATOM 5608 C CA . ILE B 1 310 ? -4.934 5.781 -2.109 1 91.88 310 ILE B CA 1
ATOM 5609 C C . ILE B 1 310 ? -6.047 6.816 -1.945 1 91.88 310 ILE B C 1
ATOM 5611 O O . ILE B 1 310 ? -5.773 8 -1.748 1 91.88 310 ILE B O 1
ATOM 5615 N N . ALA B 1 311 ? -7.25 6.367 -1.98 1 92.69 311 ALA B N 1
ATOM 5616 C CA . ALA B 1 311 ? -8.391 7.262 -1.805 1 92.69 311 ALA B CA 1
ATOM 5617 C C . ALA B 1 311 ? -8.398 7.871 -0.405 1 92.69 311 ALA B C 1
ATOM 5619 O O . ALA B 1 311 ? -8.641 9.07 -0.245 1 92.69 311 ALA B O 1
ATO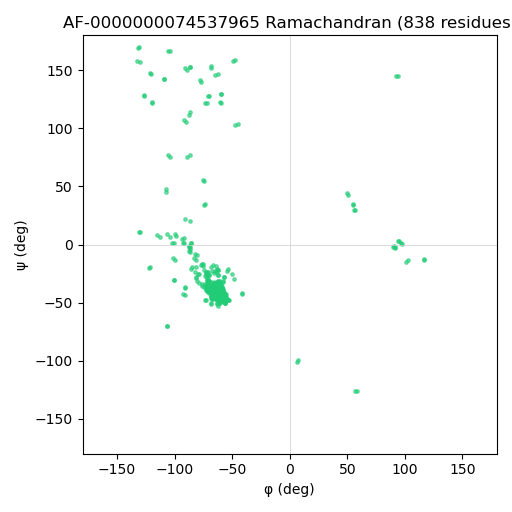M 5620 N N . LYS B 1 312 ? -8.188 7.051 0.581 1 94.62 312 LYS B N 1
ATOM 5621 C CA . LYS B 1 312 ? -8.125 7.539 1.956 1 94.62 312 LYS B CA 1
ATOM 5622 C C . LYS B 1 312 ? -7.027 8.586 2.115 1 94.62 312 LYS B C 1
ATOM 5624 O O . LYS B 1 312 ? -7.254 9.648 2.711 1 94.62 312 LYS B O 1
ATOM 5629 N N . ILE B 1 313 ? -5.879 8.336 1.541 1 92.88 313 ILE B N 1
ATOM 5630 C CA . ILE B 1 313 ? -4.75 9.25 1.637 1 92.88 313 ILE B CA 1
ATOM 5631 C C . ILE B 1 313 ? -5.098 10.57 0.946 1 92.88 313 ILE B C 1
ATOM 5633 O O . ILE B 1 313 ? -4.824 11.648 1.479 1 92.88 313 ILE B O 1
ATOM 5637 N N . SER B 1 314 ? -5.656 10.508 -0.207 1 90.94 314 SER B N 1
ATOM 5638 C CA . SER B 1 314 ? -6.051 11.703 -0.936 1 90.94 314 SER B CA 1
ATOM 5639 C C . SER B 1 314 ? -7.012 12.555 -0.115 1 90.94 314 SER B C 1
ATOM 5641 O O . SER B 1 314 ? -6.902 13.789 -0.099 1 90.94 314 SER B O 1
ATOM 5643 N N . GLN B 1 315 ? -7.941 11.914 0.498 1 93.38 315 GLN B N 1
ATOM 5644 C CA . GLN B 1 315 ? -8.898 12.633 1.332 1 93.38 315 GLN B CA 1
ATOM 5645 C C . GLN B 1 315 ? -8.211 13.266 2.537 1 93.38 315 GLN B C 1
ATOM 5647 O O . GLN B 1 315 ? -8.555 14.383 2.938 1 93.38 315 GLN B O 1
ATOM 5652 N N . ILE B 1 316 ? -7.293 12.57 3.117 1 93.31 316 ILE B N 1
ATOM 5653 C CA . ILE B 1 316 ? -6.551 13.102 4.254 1 93.31 316 ILE B CA 1
ATOM 5654 C C . ILE B 1 316 ? -5.75 14.328 3.826 1 93.31 316 ILE B C 1
ATOM 5656 O O . ILE B 1 316 ? -5.762 15.352 4.512 1 93.31 316 ILE B O 1
ATOM 5660 N N . VAL B 1 317 ? -5.098 14.266 2.666 1 89.75 317 VAL B N 1
ATOM 5661 C CA . VAL B 1 317 ? -4.344 15.398 2.135 1 89.75 317 VAL B CA 1
ATOM 5662 C C . VAL B 1 317 ? -5.285 16.578 1.888 1 89.75 317 VAL B C 1
ATOM 5664 O O . VAL B 1 317 ? -4.953 17.719 2.207 1 89.75 317 VAL B O 1
ATOM 5667 N N . TYR B 1 318 ? -6.477 16.281 1.379 1 91.88 318 TYR B N 1
ATOM 5668 C CA . TYR B 1 318 ? -7.5 17.297 1.155 1 91.88 318 TYR B CA 1
ATOM 5669 C C . TYR B 1 318 ? -7.898 17.969 2.463 1 91.88 318 TYR B C 1
ATOM 5671 O O . TYR B 1 318 ? -7.855 19.203 2.574 1 91.88 318 TYR B O 1
ATOM 5679 N N . LYS B 1 319 ? -8.164 17.172 3.475 1 93 319 LYS B N 1
ATOM 5680 C CA . LYS B 1 319 ? -8.57 17.703 4.773 1 93 319 LYS B CA 1
ATOM 5681 C C . LYS B 1 319 ? -7.465 18.562 5.383 1 93 319 LYS B C 1
ATOM 5683 O O . LYS B 1 319 ? -7.727 19.656 5.879 1 93 319 LYS B O 1
ATOM 5688 N N . THR B 1 320 ? -6.281 18.062 5.316 1 89.94 320 THR B N 1
ATOM 5689 C CA . THR B 1 320 ? -5.168 18.797 5.914 1 89.94 320 THR B CA 1
ATOM 5690 C C . THR B 1 320 ? -5 20.156 5.246 1 89.94 320 THR B C 1
ATOM 5692 O O . THR B 1 320 ? -4.723 21.156 5.922 1 89.94 320 THR B O 1
ATOM 5695 N N . SER B 1 321 ? -5.16 20.203 3.949 1 89.56 321 SER B N 1
ATOM 5696 C CA . SER B 1 321 ? -5.086 21.469 3.227 1 89.56 321 SER B CA 1
ATOM 5697 C C . SER B 1 321 ? -6.199 22.406 3.654 1 89.56 321 SER B C 1
ATOM 5699 O O . SER B 1 321 ? -5.977 23.609 3.795 1 89.56 321 SER B O 1
ATOM 5701 N N . VAL B 1 322 ? -7.371 21.875 3.871 1 92.38 322 VAL B N 1
ATOM 5702 C CA . VAL B 1 322 ? -8.508 22.688 4.285 1 92.38 322 VAL B CA 1
ATOM 5703 C C . VAL B 1 322 ? -8.258 23.266 5.676 1 92.38 322 VAL B C 1
ATOM 5705 O O . VAL B 1 322 ? -8.492 24.453 5.914 1 92.38 322 VAL B O 1
ATOM 5708 N N . TYR B 1 323 ? -7.793 22.422 6.59 1 90.5 323 TYR B N 1
ATOM 5709 C CA . TYR B 1 323 ? -7.449 22.875 7.93 1 90.5 323 TYR B CA 1
ATOM 5710 C C . TYR B 1 323 ? -6.473 24.047 7.867 1 90.5 323 TYR B C 1
ATOM 5712 O O . TYR B 1 323 ? -6.691 25.078 8.5 1 90.5 323 TYR B O 1
ATOM 5720 N N . SER B 1 324 ? -5.465 23.859 7.062 1 86.81 324 SER B N 1
ATOM 5721 C CA . SER B 1 324 ? -4.445 24.891 6.922 1 86.81 324 SER B CA 1
ATOM 5722 C C . SER B 1 324 ? -5.031 26.172 6.324 1 86.81 324 SER B C 1
ATOM 5724 O O . SER B 1 324 ? -4.719 27.281 6.773 1 86.81 324 SER B O 1
ATOM 5726 N N . ASP B 1 325 ? -5.844 26.031 5.352 1 89.12 325 ASP B N 1
ATOM 5727 C CA . ASP B 1 325 ? -6.453 27.172 4.684 1 89.12 325 ASP B CA 1
ATOM 5728 C C . ASP B 1 325 ? -7.32 27.984 5.652 1 89.12 325 ASP B C 1
ATOM 5730 O O . ASP B 1 325 ? -7.254 29.203 5.68 1 89.12 325 ASP B O 1
ATOM 5734 N N . VAL B 1 326 ? -8.078 27.344 6.473 1 88.88 326 VAL B N 1
ATOM 5735 C CA . VAL B 1 326 ? -9 28.016 7.391 1 88.88 326 VAL B CA 1
ATOM 5736 C C . VAL B 1 326 ? -8.211 28.719 8.492 1 88.88 326 VAL B C 1
ATOM 5738 O O . VAL B 1 326 ? -8.484 29.875 8.812 1 88.88 326 VAL B O 1
ATOM 5741 N N . ILE B 1 327 ? -7.199 28.062 8.969 1 85.19 327 ILE B N 1
ATOM 5742 C CA . ILE B 1 327 ? -6.398 28.641 10.039 1 85.19 327 ILE B CA 1
ATOM 5743 C C . ILE B 1 327 ? -5.688 29.891 9.539 1 85.19 327 ILE B C 1
ATOM 5745 O O . ILE B 1 327 ? -5.625 30.906 10.242 1 85.19 327 ILE B O 1
ATOM 5749 N N . ASN B 1 328 ? -5.234 29.859 8.25 1 80.5 328 ASN B N 1
ATOM 5750 C CA . ASN B 1 328 ? -4.41 30.938 7.738 1 80.5 328 ASN B CA 1
ATOM 5751 C C . ASN B 1 328 ? -5.223 31.891 6.863 1 80.5 328 ASN B C 1
ATOM 5753 O O . ASN B 1 328 ? -4.68 32.844 6.297 1 80.5 328 ASN B O 1
ATOM 5757 N N . GLU B 1 329 ? -6.461 31.641 6.734 1 80.38 329 GLU B N 1
ATOM 5758 C CA . GLU B 1 329 ? -7.355 32.469 5.926 1 80.38 329 GLU B CA 1
ATOM 5759 C C . GLU B 1 329 ? -6.777 32.688 4.531 1 80.38 329 GLU B C 1
ATOM 5761 O O . GLU B 1 329 ? -6.723 33.844 4.062 1 80.38 329 GLU B O 1
ATOM 5766 N N . LYS B 1 330 ? -6.215 31.672 3.887 1 78.44 330 LYS B N 1
ATOM 5767 C CA . LYS B 1 330 ? -5.496 31.781 2.621 1 78.44 330 LYS B CA 1
ATOM 5768 C C . LYS B 1 330 ? -6.461 31.953 1.451 1 78.44 330 LYS B C 1
ATOM 5770 O O . LYS B 1 330 ? -6.074 32.406 0.378 1 78.44 330 LYS B O 1
ATOM 5775 N N . ASN B 1 331 ? -7.691 31.641 1.582 1 76.12 331 ASN B N 1
ATOM 5776 C CA . ASN B 1 331 ? -8.695 31.75 0.532 1 76.12 331 ASN B CA 1
ATOM 5777 C C . ASN B 1 331 ? -8.281 31 -0.726 1 76.12 331 ASN B C 1
ATOM 5779 O O . ASN B 1 331 ? -8.359 31.531 -1.833 1 76.12 331 ASN B O 1
ATOM 5783 N N . HIS B 1 332 ? -7.605 29.906 -0.599 1 74.56 332 HIS B N 1
ATOM 5784 C CA . HIS B 1 332 ? -7.246 29.047 -1.728 1 74.56 332 HIS B CA 1
ATOM 5785 C C . HIS B 1 332 ? -8.453 28.266 -2.232 1 74.56 332 HIS B C 1
ATOM 5787 O O . HIS B 1 332 ? -8.375 27.047 -2.402 1 74.56 332 HIS B O 1
ATOM 5793 N N . GLY B 1 333 ? -9.477 28.938 -2.557 1 75.75 333 GLY B N 1
ATOM 5794 C CA . GLY B 1 333 ? -10.734 28.344 -2.979 1 75.75 333 GLY B CA 1
ATOM 5795 C C . GLY B 1 333 ? -10.602 27.469 -4.211 1 75.75 333 GLY B C 1
ATOM 5796 O O . GLY B 1 333 ? -11.164 26.375 -4.273 1 75.75 333 GLY B O 1
ATOM 5797 N N . GLU B 1 334 ? -9.703 27.844 -5.102 1 81.31 334 GLU B N 1
ATOM 5798 C CA . GLU B 1 334 ? -9.562 27.109 -6.359 1 81.31 334 GLU B CA 1
ATOM 5799 C C . GLU B 1 334 ? -8.875 25.766 -6.141 1 81.31 334 GLU B C 1
ATOM 5801 O O . GLU B 1 334 ? -9.305 24.75 -6.688 1 81.31 334 GLU B O 1
ATOM 5806 N N . GLU B 1 335 ? -7.777 25.75 -5.41 1 83.81 335 GLU B N 1
ATOM 5807 C CA . GLU B 1 335 ? -7.062 24.5 -5.125 1 83.81 335 GLU B CA 1
ATOM 5808 C C . GLU B 1 335 ? -7.945 23.516 -4.363 1 83.81 335 GLU B C 1
ATOM 5810 O O . GLU B 1 335 ? -7.91 22.312 -4.621 1 83.81 335 GLU B O 1
ATOM 5815 N N . MET B 1 336 ? -8.727 24.047 -3.51 1 87.56 336 MET B N 1
ATOM 5816 C CA . MET B 1 336 ? -9.625 23.203 -2.729 1 87.56 336 MET B CA 1
ATOM 5817 C C . MET B 1 336 ? -10.734 22.625 -3.604 1 87.56 336 MET B C 1
ATOM 5819 O O . MET B 1 336 ? -11.133 21.469 -3.438 1 87.56 336 MET B O 1
ATOM 5823 N N . GLN B 1 337 ? -11.195 23.469 -4.492 1 89.69 337 GLN B N 1
ATOM 5824 C CA . GLN B 1 337 ? -12.211 23 -5.422 1 89.69 337 GLN B CA 1
ATOM 5825 C C . GLN B 1 337 ? -11.672 21.875 -6.312 1 89.69 337 GLN B C 1
ATOM 5827 O O . GLN B 1 337 ? -12.383 20.922 -6.613 1 89.69 337 GLN B O 1
ATOM 5832 N N . LYS B 1 338 ? -10.508 22.016 -6.75 1 91.62 338 LYS B N 1
ATOM 5833 C CA . LYS B 1 338 ? -9.883 20.969 -7.559 1 91.62 338 LYS B CA 1
ATOM 5834 C C . LYS B 1 338 ? -9.82 19.641 -6.801 1 91.62 338 LYS B C 1
ATOM 5836 O O . LYS B 1 338 ? -10.125 18.594 -7.359 1 91.62 338 LYS B O 1
ATOM 5841 N N . ALA B 1 339 ? -9.375 19.656 -5.566 1 89.5 339 ALA B N 1
ATOM 5842 C CA . ALA B 1 339 ? -9.32 18.453 -4.746 1 89.5 339 ALA B CA 1
ATOM 5843 C C . ALA B 1 339 ? -10.703 17.828 -4.602 1 89.5 339 ALA B C 1
ATOM 5845 O O . ALA B 1 339 ? -10.844 16.609 -4.645 1 89.5 339 ALA B O 1
ATOM 5846 N N . ALA B 1 340 ? -11.719 18.688 -4.402 1 91.81 340 ALA B N 1
ATOM 5847 C CA . ALA B 1 340 ? -13.102 18.219 -4.32 1 91.81 340 ALA B CA 1
ATOM 5848 C C . ALA B 1 340 ? -13.516 17.516 -5.613 1 91.81 340 ALA B C 1
ATOM 5850 O O . ALA B 1 340 ? -14.094 16.438 -5.582 1 91.81 340 ALA B O 1
ATOM 5851 N N . ASP B 1 341 ? -13.203 18.156 -6.691 1 93.12 341 ASP B N 1
ATOM 5852 C CA . ASP B 1 341 ? -13.531 17.594 -8 1 93.12 341 ASP B CA 1
ATOM 5853 C C . ASP B 1 341 ? -12.812 16.266 -8.234 1 93.12 341 ASP B C 1
ATOM 5855 O O . ASP B 1 341 ? -13.383 15.336 -8.797 1 93.12 341 ASP B O 1
ATOM 5859 N N . ASP B 1 342 ? -11.586 16.234 -7.863 1 91.56 342 ASP B N 1
ATOM 5860 C CA . ASP B 1 342 ? -10.805 15.016 -8.023 1 91.56 342 ASP B CA 1
ATOM 5861 C C . ASP B 1 342 ? -11.43 13.859 -7.238 1 91.56 342 ASP B C 1
ATOM 5863 O O . ASP B 1 342 ? -11.453 12.719 -7.707 1 91.56 342 ASP B O 1
ATOM 5867 N N . LEU B 1 343 ? -11.883 14.164 -6.074 1 90.69 343 LEU B N 1
ATOM 5868 C CA . LEU B 1 343 ? -12.523 13.148 -5.246 1 90.69 343 LEU B CA 1
ATOM 5869 C C . LEU B 1 343 ? -13.781 12.617 -5.922 1 90.69 343 LEU B C 1
ATOM 5871 O O . LEU B 1 343 ? -14.008 11.406 -5.969 1 90.69 343 LEU B O 1
ATOM 5875 N N . VAL B 1 344 ? -14.57 13.516 -6.457 1 92.81 344 VAL B N 1
ATOM 5876 C CA . VAL B 1 344 ? -15.797 13.133 -7.148 1 92.81 344 VAL B CA 1
ATOM 5877 C C . VAL B 1 344 ? -15.453 12.336 -8.406 1 92.81 344 VAL B C 1
ATOM 5879 O O . VAL B 1 344 ? -16.094 11.32 -8.703 1 92.81 344 VAL B O 1
ATOM 5882 N N . ALA B 1 345 ? -14.484 12.742 -9.133 1 92.88 345 ALA B N 1
ATOM 5883 C CA . ALA B 1 345 ? -14.055 12.062 -10.352 1 92.88 345 ALA B CA 1
ATOM 5884 C C . ALA B 1 345 ? -13.562 10.648 -10.039 1 92.88 345 ALA B C 1
ATOM 5886 O O . ALA B 1 345 ? -13.883 9.703 -10.766 1 92.88 345 ALA B O 1
ATOM 5887 N N . TRP B 1 346 ? -12.766 10.562 -9.039 1 89.75 346 TRP B N 1
ATOM 5888 C CA . TRP B 1 346 ? -12.305 9.242 -8.617 1 89.75 346 TRP B CA 1
ATOM 5889 C C . TRP B 1 346 ? -13.484 8.32 -8.328 1 89.75 346 TRP B C 1
ATOM 5891 O O . TRP B 1 346 ? -13.5 7.168 -8.766 1 89.75 346 TRP B O 1
ATOM 5901 N N . TYR B 1 347 ? -14.484 8.789 -7.602 1 89.56 347 TYR B N 1
ATOM 5902 C CA . TYR B 1 347 ? -15.672 7.996 -7.27 1 89.56 347 TYR B CA 1
ATOM 5903 C C . TYR B 1 347 ? -16.422 7.586 -8.531 1 89.56 347 TYR B C 1
ATOM 5905 O O . TYR B 1 347 ? -16.75 6.414 -8.711 1 89.56 347 TYR B O 1
ATOM 5913 N N . GLU B 1 348 ? -16.625 8.508 -9.422 1 92.12 348 GLU B N 1
ATOM 5914 C CA . GLU B 1 348 ? -17.531 8.305 -10.562 1 92.12 348 GLU B CA 1
ATOM 5915 C C . GLU B 1 348 ? -16.844 7.492 -11.656 1 92.12 348 GLU B C 1
ATOM 5917 O O . GLU B 1 348 ? -17.5 6.84 -12.461 1 92.12 348 GLU B O 1
ATOM 5922 N N . LYS B 1 349 ? -15.547 7.52 -11.734 1 93.12 349 LYS B N 1
ATOM 5923 C CA . LYS B 1 349 ? -14.852 6.828 -12.812 1 93.12 349 LYS B CA 1
ATOM 5924 C C . LYS B 1 349 ? -14.156 5.566 -12.297 1 93.12 349 LYS B C 1
ATOM 5926 O O . LYS B 1 349 ? -14.68 4.461 -12.445 1 93.12 349 LYS B O 1
ATOM 5931 N N . ASP B 1 350 ? -13.102 5.789 -11.516 1 89.19 350 ASP B N 1
ATOM 5932 C CA . ASP B 1 350 ? -12.273 4.668 -11.094 1 89.19 350 ASP B CA 1
ATOM 5933 C C . ASP B 1 350 ? -13.031 3.748 -10.141 1 89.19 350 ASP B C 1
ATOM 5935 O O . ASP B 1 350 ? -12.992 2.525 -10.289 1 89.19 350 ASP B O 1
ATOM 5939 N N . CYS B 1 351 ? -13.664 4.34 -9.203 1 91 351 CYS B N 1
ATOM 5940 C CA . CYS B 1 351 ? -14.422 3.559 -8.227 1 91 351 CYS B CA 1
ATOM 5941 C C . CYS B 1 351 ? -15.609 2.859 -8.891 1 91 351 CYS B C 1
ATOM 5943 O O . CYS B 1 351 ? -15.898 1.701 -8.594 1 91 351 CYS B O 1
ATOM 5945 N N . HIS B 1 352 ? -16.281 3.566 -9.75 1 93.19 352 HIS B N 1
ATOM 5946 C CA . HIS B 1 352 ? -17.422 2.988 -10.469 1 93.19 352 HIS B CA 1
ATOM 5947 C C . HIS B 1 352 ? -16.984 1.766 -11.273 1 93.19 352 HIS B C 1
ATOM 5949 O O . HIS B 1 352 ? -17.656 0.731 -11.242 1 93.19 352 HIS B O 1
ATOM 5955 N N . GLU B 1 353 ? -15.922 1.876 -11.984 1 91.31 353 GLU B N 1
ATOM 5956 C CA . GLU B 1 353 ? -15.43 0.796 -12.836 1 91.31 353 GLU B CA 1
ATOM 5957 C C . GLU B 1 353 ? -15.164 -0.468 -12.023 1 91.31 353 GLU B C 1
ATOM 5959 O O . GLU B 1 353 ? -15.453 -1.577 -12.477 1 91.31 353 GLU B O 1
ATOM 5964 N N . LYS B 1 354 ? -14.781 -0.28 -10.805 1 90.69 354 LYS B N 1
ATOM 5965 C CA . LYS B 1 354 ? -14.336 -1.434 -10.031 1 90.69 354 LYS B CA 1
ATOM 5966 C C . LYS B 1 354 ? -15.438 -1.918 -9.094 1 90.69 354 LYS B C 1
ATOM 5968 O O . LYS B 1 354 ? -15.516 -3.107 -8.773 1 90.69 354 LYS B O 1
ATOM 5973 N N . PHE B 1 355 ? -16.312 -0.977 -8.609 1 93.5 355 PHE B N 1
ATOM 5974 C CA . PHE B 1 355 ? -17.125 -1.337 -7.449 1 93.5 355 PHE B CA 1
ATOM 5975 C C . PHE B 1 355 ? -18.594 -1.025 -7.691 1 93.5 355 PHE B C 1
ATOM 5977 O O . PHE B 1 355 ? -19.406 -1.047 -6.758 1 93.5 355 PHE B O 1
ATOM 5984 N N . ALA B 1 356 ? -19.031 -0.708 -8.875 1 93.12 356 ALA B N 1
ATOM 5985 C CA . ALA B 1 356 ? -20.391 -0.272 -9.195 1 93.12 356 ALA B CA 1
ATOM 5986 C C . ALA B 1 356 ? -21.406 -1.313 -8.758 1 93.12 356 ALA B C 1
ATOM 5988 O O . ALA B 1 356 ? -22.547 -0.972 -8.422 1 93.12 356 ALA B O 1
ATOM 5989 N N . LYS B 1 357 ? -21.109 -2.578 -8.68 1 92.38 357 LYS B N 1
ATOM 5990 C CA . LYS B 1 357 ? -22.062 -3.656 -8.391 1 92.38 357 LYS B CA 1
ATOM 5991 C C . LYS B 1 357 ? -22.203 -3.869 -6.887 1 92.38 357 LYS B C 1
ATOM 5993 O O . LYS B 1 357 ? -23.031 -4.66 -6.445 1 92.38 357 LYS B O 1
ATOM 5998 N N . THR B 1 358 ? -21.422 -3.182 -6.055 1 94.19 358 THR B N 1
ATOM 5999 C CA . THR B 1 358 ? -21.469 -3.363 -4.605 1 94.19 358 THR B CA 1
ATOM 6000 C C . THR B 1 358 ? -22.547 -2.461 -3.988 1 94.19 358 THR B C 1
ATOM 6002 O O . THR B 1 358 ? -22.844 -1.394 -4.527 1 94.19 358 THR B O 1
ATOM 6005 N N . HIS B 1 359 ? -23.094 -2.861 -2.863 1 93.81 359 HIS B N 1
ATOM 6006 C CA . HIS B 1 359 ? -24.094 -2.084 -2.152 1 93.81 359 HIS B CA 1
ATOM 6007 C C . HIS B 1 359 ? -23.5 -0.818 -1.552 1 93.81 359 HIS B C 1
ATOM 6009 O O . HIS B 1 359 ? -24.125 0.241 -1.564 1 93.81 359 HIS B O 1
ATOM 6015 N N . SER B 1 360 ? -22.328 -0.934 -1.109 1 94.44 360 SER B N 1
ATOM 6016 C CA . SER B 1 360 ? -21.672 0.171 -0.418 1 94.44 360 SER B CA 1
ATOM 6017 C C . SER B 1 360 ? -21.328 1.3 -1.384 1 94.44 360 SER B C 1
ATOM 6019 O O . SER B 1 360 ? -21.297 2.469 -0.992 1 94.44 360 SER B O 1
ATOM 6021 N N . TYR B 1 361 ? -21.141 0.98 -2.693 1 95.38 361 TYR B N 1
ATOM 6022 C CA . TYR B 1 361 ? -20.797 1.995 -3.682 1 95.38 361 TYR B CA 1
ATOM 6023 C C . TYR B 1 361 ? -21.844 3.107 -3.707 1 95.38 361 TYR B C 1
ATOM 6025 O O . TYR B 1 361 ? -21.5 4.289 -3.611 1 95.38 361 TYR B O 1
ATOM 6033 N N . ALA B 1 362 ? -23.047 2.805 -3.711 1 93.81 362 ALA B N 1
ATOM 6034 C CA . ALA B 1 362 ? -24.141 3.785 -3.811 1 93.81 362 ALA B CA 1
ATOM 6035 C C . ALA B 1 362 ? -24.25 4.598 -2.523 1 93.81 362 ALA B C 1
ATOM 6037 O O . ALA B 1 362 ? -24.625 5.77 -2.557 1 93.81 362 ALA B O 1
ATOM 6038 N N . ARG B 1 363 ? -23.922 4.008 -1.449 1 96 363 ARG B N 1
ATOM 6039 C CA . ARG B 1 363 ? -24.078 4.641 -0.144 1 96 363 ARG B CA 1
ATOM 6040 C C . ARG B 1 363 ? -23 5.695 0.088 1 96 363 ARG B C 1
ATOM 6042 O O . ARG B 1 363 ? -23.156 6.566 0.947 1 96 363 ARG B O 1
ATOM 6049 N N . ILE B 1 364 ? -21.938 5.672 -0.666 1 95.94 364 ILE B N 1
ATOM 6050 C CA . ILE B 1 364 ? -20.812 6.562 -0.463 1 95.94 364 ILE B CA 1
ATOM 6051 C C . ILE B 1 364 ? -21.094 7.926 -1.089 1 95.94 364 ILE B C 1
ATOM 6053 O O . ILE B 1 364 ? -20.672 8.961 -0.572 1 95.94 364 ILE B O 1
ATOM 6057 N N . ARG B 1 365 ? -21.891 7.992 -2.094 1 94 365 ARG B N 1
ATOM 6058 C CA . ARG B 1 365 ? -22.062 9.188 -2.912 1 94 365 ARG B CA 1
ATOM 6059 C C . ARG B 1 365 ? -22.641 10.336 -2.088 1 94 365 ARG B C 1
ATOM 6061 O O . ARG B 1 365 ? -22.062 11.43 -2.053 1 94 365 ARG B O 1
ATOM 6068 N N . PRO B 1 366 ? -23.75 10.07 -1.388 1 95.94 366 PRO B N 1
ATOM 6069 C CA . PRO B 1 366 ? -24.312 11.18 -0.615 1 95.94 366 PRO B CA 1
ATOM 6070 C C . PRO B 1 366 ? -23.359 11.688 0.46 1 95.94 366 PRO B C 1
ATOM 6072 O O . PRO B 1 366 ? -23.359 12.875 0.785 1 95.94 366 PRO B O 1
ATOM 6075 N N . LEU B 1 367 ? -22.547 10.828 0.999 1 96.75 367 LEU B N 1
ATOM 6076 C CA . LEU B 1 367 ? -21.609 11.227 2.033 1 96.75 367 LEU B CA 1
ATOM 6077 C C . LEU B 1 367 ? -20.5 12.102 1.451 1 96.75 367 LEU B C 1
ATOM 6079 O O . LEU B 1 367 ? -20.078 13.078 2.08 1 96.75 367 LEU B O 1
ATOM 6083 N N . ILE B 1 368 ? -20.031 11.766 0.23 1 96.06 368 ILE B N 1
ATOM 6084 C CA . ILE B 1 368 ? -19.016 12.57 -0.442 1 96.06 368 ILE B CA 1
ATOM 6085 C C . ILE B 1 368 ? -19.578 13.961 -0.745 1 96.06 368 ILE B C 1
ATOM 6087 O O . ILE B 1 368 ? -18.891 14.961 -0.562 1 96.06 368 ILE B O 1
ATOM 6091 N N . GLU B 1 369 ? -20.797 14.031 -1.162 1 95.69 369 GLU B N 1
ATOM 6092 C CA . GLU B 1 369 ? -21.453 15.297 -1.467 1 95.69 369 GLU B CA 1
ATOM 6093 C C . GLU B 1 369 ? -21.578 16.172 -0.219 1 95.69 369 GLU B C 1
ATOM 6095 O O . GLU B 1 369 ? -21.281 17.359 -0.255 1 95.69 369 GLU B O 1
ATOM 6100 N N . GLU B 1 370 ? -22 15.547 0.837 1 96.81 370 GLU B N 1
ATOM 6101 C CA . GLU B 1 370 ? -22.109 16.281 2.094 1 96.81 370 GLU B CA 1
ATOM 6102 C C . GLU B 1 370 ? -20.75 16.75 2.578 1 96.81 370 GLU B C 1
ATOM 6104 O O . GLU B 1 370 ? -20.609 17.875 3.055 1 96.81 370 GLU B O 1
ATOM 6109 N N . PHE B 1 371 ? -19.781 15.875 2.477 1 96.94 371 PHE B N 1
ATOM 6110 C CA . PHE B 1 371 ? -18.406 16.172 2.854 1 96.94 371 PHE B CA 1
ATOM 6111 C C . PHE B 1 371 ? -17.891 17.391 2.104 1 96.94 371 PHE B C 1
ATOM 6113 O O . PHE B 1 371 ? -17.406 18.344 2.717 1 96.94 371 PHE B O 1
ATOM 6120 N N . ASN B 1 372 ? -18.047 17.422 0.824 1 95.56 372 ASN B N 1
ATOM 6121 C CA . ASN B 1 372 ? -17.578 18.516 -0.009 1 95.56 372 ASN B CA 1
ATOM 6122 C C . ASN B 1 372 ? -18.375 19.797 0.257 1 95.56 372 ASN B C 1
ATOM 6124 O O . ASN B 1 372 ? -17.812 20.891 0.285 1 95.56 372 ASN B O 1
ATOM 6128 N N . ALA B 1 373 ? -19.672 19.688 0.443 1 95.12 373 ALA B N 1
ATOM 6129 C CA . ALA B 1 373 ? -20.531 20.844 0.697 1 95.12 373 ALA B CA 1
ATOM 6130 C C . ALA B 1 373 ? -20.141 21.531 2.008 1 95.12 373 ALA B C 1
ATOM 6132 O O . ALA B 1 373 ? -20.078 22.75 2.076 1 95.12 373 ALA B O 1
ATOM 6133 N N . LEU B 1 374 ? -19.891 20.688 2.988 1 94.69 374 LEU B N 1
ATOM 6134 C CA . LEU B 1 374 ? -19.516 21.219 4.293 1 94.69 374 LEU B CA 1
ATOM 6135 C C . LEU B 1 374 ? -18.188 21.938 4.215 1 94.69 374 LEU B C 1
ATOM 6137 O O . LEU B 1 374 ? -18.016 23.016 4.812 1 94.69 374 LEU B O 1
ATOM 6141 N N . ILE B 1 375 ? -17.25 21.375 3.531 1 94.56 375 ILE B N 1
ATOM 6142 C CA . ILE B 1 375 ? -15.938 22 3.369 1 94.56 375 ILE B CA 1
ATOM 6143 C C . ILE B 1 375 ? -16.078 23.328 2.633 1 94.56 375 ILE B C 1
ATOM 6145 O O . ILE B 1 375 ? -15.516 24.344 3.049 1 94.56 375 ILE B O 1
ATOM 6149 N N . LYS B 1 376 ? -16.859 23.328 1.582 1 92.38 376 LYS B N 1
ATOM 6150 C CA . LYS B 1 376 ? -17.078 24.547 0.824 1 92.38 376 LYS B CA 1
ATOM 6151 C C . LYS B 1 376 ? -17.688 25.641 1.705 1 92.38 376 LYS B C 1
ATOM 6153 O O . LYS B 1 376 ? -17.266 26.797 1.654 1 92.38 376 LYS B O 1
ATOM 6158 N N . GLU B 1 377 ? -18.641 25.297 2.473 1 91.19 377 GLU B N 1
ATOM 6159 C CA . GLU B 1 377 ? -19.297 26.234 3.381 1 91.19 377 GLU B CA 1
ATOM 6160 C C . GLU B 1 377 ? -18.297 26.797 4.391 1 91.19 377 GLU B C 1
ATOM 6162 O O . GLU B 1 377 ? -18.281 28.016 4.648 1 91.19 377 GLU B O 1
ATOM 6167 N N . ASN B 1 378 ? -17.516 25.922 4.945 1 89.44 378 ASN B N 1
ATOM 6168 C CA . ASN B 1 378 ? -16.531 26.359 5.926 1 89.44 378 ASN B CA 1
ATOM 6169 C C . ASN B 1 378 ? -15.516 27.312 5.309 1 89.44 378 ASN B C 1
ATOM 6171 O O . ASN B 1 378 ? -15.117 28.297 5.938 1 89.44 378 ASN B O 1
ATOM 6175 N N . LEU B 1 379 ? -15.086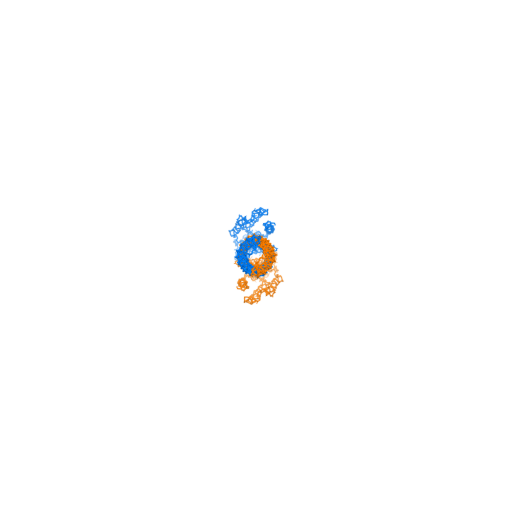 27.016 4.105 1 89.94 379 LEU B N 1
ATOM 6176 C CA . LEU B 1 379 ? -14.117 27.859 3.422 1 89.94 379 LEU B CA 1
ATOM 6177 C C . LEU B 1 379 ? -14.719 29.234 3.117 1 89.94 379 LEU B C 1
ATOM 6179 O O . LEU B 1 379 ? -14.055 30.25 3.283 1 89.94 379 LEU B O 1
ATOM 6183 N N . THR B 1 380 ? -15.977 29.297 2.691 1 88 380 THR B N 1
ATOM 6184 C CA . THR B 1 380 ? -16.656 30.547 2.408 1 88 380 THR B CA 1
ATOM 6185 C C . THR B 1 380 ? -16.766 31.406 3.666 1 88 380 THR B C 1
ATOM 6187 O O . THR B 1 380 ? -16.531 32.625 3.619 1 88 380 THR B O 1
ATOM 6190 N N . GLN B 1 381 ? -17.016 30.766 4.789 1 85.62 381 GLN B N 1
ATOM 6191 C CA . GLN B 1 381 ? -17.141 31.5 6.051 1 85.62 381 GLN B CA 1
ATOM 6192 C C . GLN B 1 381 ? -15.766 31.984 6.527 1 85.62 381 GLN B C 1
ATOM 6194 O O . GLN B 1 381 ? -15.648 33.062 7.086 1 85.62 381 GLN B O 1
ATOM 6199 N N . ALA B 1 382 ? -14.773 31.141 6.34 1 84.19 382 ALA B N 1
ATOM 6200 C CA . ALA B 1 382 ? -13.422 31.516 6.746 1 84.19 382 ALA B CA 1
ATOM 6201 C C . ALA B 1 382 ? -12.93 32.75 5.977 1 84.19 382 ALA B C 1
ATOM 6203 O O . ALA B 1 382 ? -12.164 33.562 6.508 1 84.19 382 ALA B O 1
ATOM 6204 N N . ASN B 1 383 ? -13.336 32.844 4.723 1 82.06 383 ASN B N 1
ATOM 6205 C CA . ASN B 1 383 ? -12.961 34 3.906 1 82.06 383 ASN B CA 1
ATOM 6206 C C . ASN B 1 383 ? -13.508 35.312 4.484 1 82.06 383 ASN B C 1
ATOM 6208 O O . ASN B 1 383 ? -12.977 36.375 4.211 1 82.06 383 ASN B O 1
ATOM 6212 N N . LYS B 1 384 ? -14.57 35.219 5.316 1 80.69 384 LYS B N 1
ATOM 6213 C CA . LYS B 1 384 ? -15.141 36.375 5.957 1 80.69 384 LYS B CA 1
ATOM 6214 C C . LYS B 1 384 ? -14.43 36.688 7.273 1 80.69 384 LYS B C 1
ATOM 6216 O O . LYS B 1 384 ? -14.711 37.719 7.91 1 80.69 384 LYS B O 1
ATOM 6221 N N . GLY B 1 385 ? -13.492 35.781 7.578 1 76.25 385 GLY B N 1
ATOM 6222 C CA . GLY B 1 385 ? -12.703 36 8.781 1 76.25 385 GLY B CA 1
ATOM 6223 C C . GLY B 1 385 ? -13.281 35.281 10 1 76.25 385 GLY B C 1
ATOM 6224 O O . GLY B 1 385 ? -14.477 35 10.031 1 76.25 385 GLY B O 1
ATOM 6225 N N . TYR B 1 386 ? -12.438 34.781 10.898 1 73.69 386 TYR B N 1
ATOM 6226 C CA . TYR B 1 386 ? -12.93 34.188 12.148 1 73.69 386 TYR B CA 1
ATOM 6227 C C . TYR B 1 386 ? -12.578 35.094 13.336 1 73.69 386 TYR B C 1
ATOM 6229 O O . TYR B 1 386 ? -11.672 35.938 13.25 1 73.69 386 TYR B O 1
ATOM 6237 N N . ASN B 1 387 ? -13.516 35.125 14.211 1 74.69 387 ASN B N 1
ATOM 6238 C CA . ASN B 1 387 ? -13.352 35.844 15.477 1 74.69 387 ASN B CA 1
ATOM 6239 C C . ASN B 1 387 ? -13.773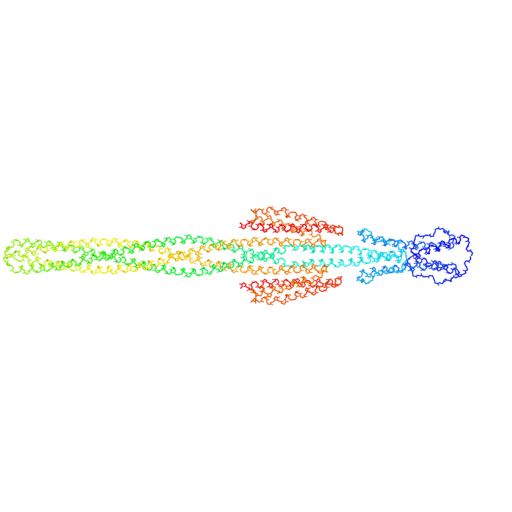 35 16.656 1 74.69 387 ASN B C 1
ATOM 6241 O O . ASN B 1 387 ? -14.211 33.844 16.484 1 74.69 387 ASN B O 1
ATOM 6245 N N . ALA B 1 388 ? -13.492 35.406 17.875 1 74.62 388 ALA B N 1
ATOM 6246 C CA . ALA B 1 388 ? -13.742 34.656 19.094 1 74.62 388 ALA B CA 1
ATOM 6247 C C . ALA B 1 388 ? -15.18 34.156 19.141 1 74.62 388 ALA B C 1
ATOM 6249 O O . ALA B 1 388 ? -15.445 33.094 19.703 1 74.62 388 ALA B O 1
ATOM 6250 N N . GLN B 1 389 ? -16.094 34.844 18.438 1 75.81 389 GLN B N 1
ATOM 6251 C CA . GLN B 1 389 ? -17.5 34.5 18.562 1 75.81 389 GLN B CA 1
ATOM 6252 C C . GLN B 1 389 ? -17.875 33.375 17.609 1 75.81 389 GLN B C 1
ATOM 6254 O O . GLN B 1 389 ? -18.844 32.656 17.859 1 75.81 389 GLN B O 1
ATOM 6259 N N . ASN B 1 390 ? -17.172 33.125 16.594 1 83.5 390 ASN B N 1
ATOM 6260 C CA . ASN B 1 390 ? -17.578 32.125 15.609 1 83.5 390 ASN B CA 1
ATOM 6261 C C . ASN B 1 390 ? -16.609 30.953 15.57 1 83.5 390 ASN B C 1
ATOM 6263 O O . ASN B 1 390 ? -16.75 30.047 14.742 1 83.5 390 ASN B O 1
ATOM 6267 N N . LEU B 1 391 ? -15.695 30.906 16.469 1 87.38 391 LEU B N 1
ATOM 6268 C CA . LEU B 1 391 ? -14.688 29.844 16.484 1 87.38 391 LEU B CA 1
ATOM 6269 C C . LEU B 1 391 ? -15.336 28.484 16.734 1 87.38 391 LEU B C 1
ATOM 6271 O O . LEU B 1 391 ? -14.977 27.5 16.094 1 87.38 391 LEU B O 1
ATOM 6275 N N . ASP B 1 392 ? -16.266 28.516 17.594 1 89.25 392 ASP B N 1
ATOM 6276 C CA . ASP B 1 392 ? -16.891 27.25 17.953 1 89.25 392 ASP B CA 1
ATOM 6277 C C . ASP B 1 392 ? -17.688 26.672 16.781 1 89.25 392 ASP B C 1
ATOM 6279 O O . ASP B 1 392 ? -17.75 25.453 16.625 1 89.25 392 ASP B O 1
ATOM 6283 N N . THR B 1 393 ? -18.281 27.547 16.031 1 88.38 393 THR B N 1
ATOM 6284 C CA . THR B 1 393 ? -19.016 27.094 14.859 1 88.38 393 THR B CA 1
ATOM 6285 C C . THR B 1 393 ? -18.078 26.391 13.883 1 88.38 393 THR B C 1
ATOM 6287 O O . THR B 1 393 ? -18.422 25.328 13.336 1 88.38 393 THR B O 1
ATOM 6290 N N . PHE B 1 394 ? -16.891 26.844 13.656 1 88.81 394 PHE B N 1
ATOM 6291 C CA . PHE B 1 394 ? -15.906 26.219 12.789 1 88.81 394 PHE B CA 1
ATOM 6292 C C . PHE B 1 394 ? -15.508 24.844 13.328 1 88.81 394 PHE B C 1
ATOM 6294 O O . PHE B 1 394 ? -15.508 23.859 12.578 1 88.81 394 PHE B O 1
ATOM 6301 N N . VAL B 1 395 ? -15.266 24.797 14.578 1 92.5 395 VAL B N 1
ATOM 6302 C CA . VAL B 1 395 ? -14.789 23.562 15.195 1 92.5 395 VAL B CA 1
ATOM 6303 C C . VAL B 1 395 ? -15.852 22.484 15.062 1 92.5 395 VAL B C 1
ATOM 6305 O O . VAL B 1 395 ? -15.547 21.344 14.703 1 92.5 395 VAL B O 1
ATOM 6308 N N . THR B 1 396 ? -17.078 22.891 15.312 1 94.12 396 THR B N 1
ATOM 6309 C CA . THR B 1 396 ? -18.172 21.922 15.227 1 94.12 396 THR B CA 1
ATOM 6310 C C . THR B 1 396 ? -18.312 21.391 13.797 1 94.12 396 THR B C 1
ATOM 6312 O O . THR B 1 396 ? -18.531 20.203 13.594 1 94.12 396 THR B O 1
ATOM 6315 N N . ARG B 1 397 ? -18.234 22.203 12.859 1 93.88 397 ARG B N 1
ATOM 6316 C CA . ARG B 1 397 ? -18.344 21.797 11.461 1 93.88 397 ARG B CA 1
ATOM 6317 C C . ARG B 1 397 ? -17.188 20.891 11.062 1 93.88 397 ARG B C 1
ATOM 6319 O O . ARG B 1 397 ? -17.391 19.922 10.312 1 93.88 397 ARG B O 1
ATOM 6326 N N . PHE B 1 398 ? -16.031 21.125 11.578 1 95.25 398 PHE B N 1
ATOM 6327 C CA . PHE B 1 398 ? -14.891 20.281 11.266 1 95.25 398 PHE B CA 1
ATOM 6328 C C . PHE B 1 398 ? -15.008 18.938 11.969 1 95.25 398 PHE B C 1
ATOM 6330 O O . PHE B 1 398 ? -14.539 17.906 11.461 1 95.25 398 PHE B O 1
ATOM 6337 N N . GLU B 1 399 ? -15.578 18.953 13.164 1 96.12 399 GLU B N 1
ATOM 6338 C CA . GLU B 1 399 ? -15.891 17.688 13.805 1 96.12 399 GLU B CA 1
ATOM 6339 C C . GLU B 1 399 ? -16.781 16.828 12.914 1 96.12 399 GLU B C 1
ATOM 6341 O O . GLU B 1 399 ? -16.547 15.625 12.773 1 96.12 399 GLU B O 1
ATOM 6346 N N . ARG B 1 400 ? -17.75 17.453 12.352 1 96.56 400 ARG B N 1
ATOM 6347 C CA . ARG B 1 400 ? -18.641 16.75 11.438 1 96.56 400 ARG B CA 1
ATOM 6348 C C . ARG B 1 400 ? -17.891 16.25 10.219 1 96.56 400 ARG B C 1
ATOM 6350 O O . ARG B 1 400 ? -18.125 15.133 9.742 1 96.56 400 ARG B O 1
ATOM 6357 N N . ILE B 1 401 ? -17.031 17 9.648 1 96.5 401 ILE B N 1
ATOM 6358 C CA . ILE B 1 401 ? -16.219 16.609 8.508 1 96.5 401 ILE B CA 1
ATOM 6359 C C . ILE B 1 401 ? -15.414 15.352 8.852 1 96.5 401 ILE B C 1
ATOM 6361 O O . ILE B 1 401 ? -15.359 14.406 8.055 1 96.5 401 ILE B O 1
ATOM 6365 N N . GLU B 1 402 ? -14.797 15.312 10.031 1 96.5 402 GLU B N 1
ATOM 6366 C CA . GLU B 1 402 ? -14.023 14.156 10.453 1 96.5 402 GLU B CA 1
ATOM 6367 C C . GLU B 1 402 ? -14.914 12.922 10.609 1 96.5 402 GLU B C 1
ATOM 6369 O O . GLU B 1 402 ? -14.523 11.812 10.234 1 96.5 402 GLU B O 1
ATOM 6374 N N . ASN B 1 403 ? -16.078 13.18 11.148 1 97 403 ASN B N 1
ATOM 6375 C CA . ASN B 1 403 ? -17.016 12.07 11.289 1 97 403 ASN B CA 1
ATOM 6376 C C . ASN B 1 403 ? -17.422 11.508 9.93 1 97 403 ASN B C 1
ATOM 6378 O O . ASN B 1 403 ? -17.484 10.289 9.75 1 97 403 ASN B O 1
ATOM 6382 N N . LEU B 1 404 ? -17.766 12.367 9.023 1 96.88 404 LEU B N 1
ATOM 6383 C CA . LEU B 1 404 ? -18.109 11.945 7.672 1 96.88 404 LEU B CA 1
ATOM 6384 C C . LEU B 1 404 ? -16.969 11.164 7.031 1 96.88 404 LEU B C 1
ATOM 6386 O O . LEU B 1 404 ? -17.188 10.125 6.406 1 96.88 404 LEU B O 1
ATOM 6390 N N . SER B 1 405 ? -15.773 11.664 7.164 1 96.94 405 SER B N 1
ATOM 6391 C CA . SER B 1 405 ? -14.594 10.992 6.625 1 96.94 405 SER B CA 1
ATOM 6392 C C . SER B 1 405 ? -14.461 9.578 7.176 1 96.94 405 SER B C 1
ATOM 6394 O O . SER B 1 405 ? -14.188 8.641 6.426 1 96.94 405 SER B O 1
ATOM 6396 N N . ALA B 1 406 ? -14.633 9.438 8.477 1 96.75 406 ALA B N 1
ATOM 6397 C CA . ALA B 1 406 ? -14.547 8.125 9.109 1 96.75 406 ALA B CA 1
ATOM 6398 C C . ALA B 1 406 ? -15.602 7.176 8.555 1 96.75 406 ALA B C 1
ATOM 6400 O O . ALA B 1 406 ? -15.32 5.996 8.312 1 96.75 406 ALA B O 1
ATOM 6401 N N . GLU B 1 407 ? -16.781 7.695 8.359 1 97.44 407 GLU B N 1
ATOM 6402 C CA . GLU B 1 407 ? -17.859 6.895 7.777 1 97.44 407 GLU B CA 1
ATOM 6403 C C . GLU B 1 407 ? -17.516 6.461 6.355 1 97.44 407 GLU B C 1
ATOM 6405 O O . GLU B 1 407 ? -17.766 5.312 5.977 1 97.44 407 GLU B O 1
ATOM 6410 N N . ILE B 1 408 ? -17.078 7.328 5.602 1 97 408 ILE B N 1
ATOM 6411 C CA . ILE B 1 408 ? -16.688 7.043 4.223 1 97 408 ILE B CA 1
ATOM 6412 C C . ILE B 1 408 ? -15.602 5.965 4.207 1 97 408 ILE B C 1
ATOM 6414 O O . ILE B 1 408 ? -15.664 5.023 3.412 1 97 408 ILE B O 1
ATOM 6418 N N . PHE B 1 409 ? -14.547 6.043 5.113 1 97 409 PHE B N 1
ATOM 6419 C CA . PHE B 1 409 ? -13.477 5.059 5.199 1 97 409 PHE B CA 1
ATOM 6420 C C . PHE B 1 409 ? -14.039 3.676 5.508 1 97 409 PHE B C 1
ATOM 6422 O O . PHE B 1 409 ? -13.602 2.68 4.918 1 97 409 PHE B O 1
ATOM 6429 N N . LYS B 1 410 ? -15 3.648 6.402 1 96.88 410 LYS B N 1
ATOM 6430 C CA . LYS B 1 410 ? -15.641 2.377 6.73 1 96.88 410 LYS B CA 1
ATOM 6431 C C . LYS B 1 410 ? -16.328 1.775 5.512 1 96.88 410 LYS B C 1
ATOM 6433 O O . LYS B 1 410 ? -16.234 0.57 5.27 1 96.88 410 LYS B O 1
ATOM 6438 N N . LEU B 1 411 ? -17.016 2.59 4.773 1 96.5 411 LEU B N 1
ATOM 6439 C CA . LEU B 1 411 ? -17.719 2.115 3.588 1 96.5 411 LEU B CA 1
ATOM 6440 C C . LEU B 1 411 ? -16.734 1.686 2.504 1 96.5 411 LEU B C 1
ATOM 6442 O O . LEU B 1 411 ? -17.016 0.752 1.746 1 96.5 411 LEU B O 1
ATOM 6446 N N . TYR B 1 412 ? -15.562 2.367 2.35 1 95.75 412 TYR B N 1
ATOM 6447 C CA . TYR B 1 412 ? -14.516 1.887 1.457 1 95.75 412 TYR B CA 1
ATOM 6448 C C . TYR B 1 412 ? -14.148 0.443 1.775 1 95.75 412 TYR B C 1
ATOM 6450 O O . TYR B 1 412 ? -14.062 -0.395 0.875 1 95.75 412 TYR B O 1
ATOM 6458 N N . ASN B 1 413 ? -13.938 0.197 3.109 1 96 413 ASN B N 1
ATOM 6459 C CA . ASN B 1 413 ? -13.57 -1.148 3.535 1 96 413 ASN B CA 1
ATOM 6460 C C . ASN B 1 413 ? -14.656 -2.164 3.189 1 96 413 ASN B C 1
ATOM 6462 O O . ASN B 1 413 ? -14.359 -3.254 2.697 1 96 413 ASN B O 1
ATOM 6466 N N . GLN B 1 414 ? -15.898 -1.763 3.414 1 96.06 414 GLN B N 1
ATOM 6467 C CA . GLN B 1 414 ? -17.016 -2.648 3.121 1 96.06 414 GLN B CA 1
ATOM 6468 C C . GLN B 1 414 ? -17.141 -2.906 1.622 1 96.06 414 GLN B C 1
ATOM 6470 O O . GLN B 1 414 ? -17.391 -4.035 1.198 1 96.06 414 GLN B O 1
ATOM 6475 N N . MET B 1 415 ? -17.016 -1.873 0.84 1 95.12 415 MET B N 1
ATOM 6476 C CA . MET B 1 415 ? -17.094 -1.956 -0.615 1 95.12 415 MET B CA 1
ATOM 6477 C C . MET B 1 415 ? -16.047 -2.934 -1.158 1 95.12 415 MET B C 1
ATOM 6479 O O . MET B 1 415 ? -16.359 -3.77 -2.008 1 95.12 415 MET B O 1
ATOM 6483 N N . ILE B 1 416 ? -14.852 -2.879 -0.644 1 94.69 416 ILE B N 1
ATOM 6484 C CA . ILE B 1 416 ? -13.758 -3.746 -1.067 1 94.69 416 ILE B CA 1
ATOM 6485 C C . ILE B 1 416 ? -14.055 -5.188 -0.667 1 94.69 416 ILE B C 1
ATOM 6487 O O . ILE B 1 416 ? -13.836 -6.113 -1.452 1 94.69 416 ILE B O 1
ATOM 6491 N N . GLN B 1 417 ? -14.648 -5.414 0.553 1 94.38 417 GLN B N 1
ATOM 6492 C CA . GLN B 1 417 ? -15.008 -6.75 1.01 1 94.38 417 GLN B CA 1
ATOM 6493 C C . GLN B 1 417 ? -16.125 -7.344 0.147 1 94.38 417 GLN B C 1
ATOM 6495 O O . GLN B 1 417 ? -16.094 -8.531 -0.188 1 94.38 417 GLN B O 1
ATOM 6500 N N . GLU B 1 418 ? -17.078 -6.484 -0.237 1 94.62 418 GLU B N 1
ATOM 6501 C CA . GLU B 1 418 ? -18.188 -6.922 -1.074 1 94.62 418 GLU B CA 1
ATOM 6502 C C . GLU B 1 418 ? -17.719 -7.34 -2.461 1 94.62 418 GLU B C 1
ATOM 6504 O O . GLU B 1 418 ? -18.281 -8.242 -3.076 1 94.62 418 GLU B O 1
ATOM 6509 N N . ALA B 1 419 ? -16.703 -6.652 -2.971 1 92.62 419 ALA B N 1
ATOM 6510 C CA . ALA B 1 419 ? -16.188 -6.949 -4.301 1 92.62 419 ALA B CA 1
ATOM 6511 C C . ALA B 1 419 ? -15.414 -8.266 -4.309 1 92.62 419 ALA B C 1
ATOM 6513 O O . ALA B 1 419 ? -15.258 -8.898 -5.355 1 92.62 419 ALA B O 1
ATOM 6514 N N . ARG B 1 420 ? -14.883 -8.602 -3.121 1 87.31 420 ARG B N 1
ATOM 6515 C CA . ARG B 1 420 ? -14.148 -9.859 -2.99 1 87.31 420 ARG B CA 1
ATOM 6516 C C . ARG B 1 420 ? -15.086 -11.055 -3.043 1 87.31 420 ARG B C 1
ATOM 6518 O O . ARG B 1 420 ? -14.734 -12.109 -3.58 1 87.31 420 ARG B O 1
ATOM 6525 N N . GLY B 1 421 ? -16.422 -10.922 -2.717 1 76.88 421 GLY B N 1
ATOM 6526 C CA . GLY B 1 421 ? -17.391 -12.008 -2.629 1 76.88 421 GLY B CA 1
ATOM 6527 C C . GLY B 1 421 ? -17.703 -12.406 -1.201 1 76.88 421 GLY B C 1
ATOM 6528 O O . GLY B 1 421 ? -16.891 -12.211 -0.299 1 76.88 421 GLY B O 1
#

Organism: Campylobacter curvus (strain 525.92) (NCBI:txid360105)

Sequence (842 aa):
MFGKNSNANYDEIISVIQSARNGVLEPRIVNISEKDPMYQIALGINDLLDQVEALQREISTCVNAVQSGIGYRNVFTEGFRGTFHINAISMSKGVEGIKAGQKGKARGILSEKFDKLGNGNQGMQDVQQDLNESIENLSKMASIAKDTAKTASETLASMNELSSNMNSLEGLISNSSHAIHTLNNRTDDISSVVSLIKDIAEQTNLLALNAAIEAARAGEHGRGFAVVADEVRKLAENTQKATNEIGINIQTLQQEAKDINANSEEIDKIAKAAATNVQAFKQTLDKFNQDAQITASTSKYIENKTFGIIAKISQIVYKTSVYSDVINEKNHGEEMQKAADDLVAWYEKDCHEKFAKTHSYARIRPLIEEFNALIKENLTQANKGYNAQNLDTFVTRFERIENLSAEIFKLYNQMIQEARGMFGKNSNANYDEIISVIQSARNGVLEPRIVNISEKDPMYQIALGINDLLDQVEALQREISTCVNAVQSGIGYRNVFTEGFRGTFHINAISMSKGVEGIKAGQKGKARGILSEKFDKLGNGNQGMQDVQQDLNESIENLSKMASIAKDTAKTASETLASMNELSSNMNSLEGLISNSSHAIHTLNNRTDDISSVVSLIKDIAEQTNLLALNAAIEAARAGEHGRGFAVVADEVRKLAENTQKATNEIGINIQTLQQEAKDINANSEEIDKIAKAAATNVQAFKQTLDKFNQDAQITASTSKYIENKTFGIIAKISQIVYKTSVYSDVINEKNHGEEMQKAADDLVAWYEKDCHEKFAKTHSYARIRPLIEEFNALIKENLTQANKGYNAQNLDTFVTRFERIENLSAEIFKLYNQMIQEARG

Radius of gyration: 62.34 Å; Cα contacts (8 Å, |Δi|>4): 1057; chains: 2; bounding box: 49×215×108 Å

Solvent-accessible surface area (backbone atoms only — not comparable to full-atom values): 41506 Å² total; per-residue (Å²): 112,71,49,79,68,47,49,54,41,49,52,47,50,44,49,35,34,54,35,35,46,46,26,44,56,78,68,67,70,77,82,61,53,83,84,40,89,58,30,65,49,43,51,28,50,43,47,27,40,49,54,50,45,53,50,50,52,41,50,42,51,29,44,53,31,38,74,70,67,50,68,86,57,68,46,77,43,79,91,48,38,53,49,53,23,54,41,29,50,48,46,31,54,38,48,53,34,26,47,46,6,51,49,18,46,36,38,51,53,48,49,52,55,38,49,76,63,43,50,33,51,64,59,52,66,57,46,49,51,54,50,51,52,44,37,53,52,27,52,52,46,20,50,51,20,48,50,47,25,52,51,31,54,55,48,48,55,54,47,50,51,45,48,51,45,40,52,50,43,51,54,43,45,52,51,38,45,52,48,38,52,52,45,43,54,49,40,50,52,40,46,53,42,34,52,50,39,30,51,38,18,51,50,33,24,52,48,15,51,51,37,25,53,47,21,73,64,28,50,61,63,28,69,67,42,29,57,45,16,50,50,38,24,52,40,16,52,49,33,31,52,41,28,50,51,41,44,54,52,36,53,52,45,44,51,45,37,49,51,41,42,54,43,43,52,52,44,49,54,47,47,53,51,43,46,55,49,50,54,53,48,49,54,51,40,51,50,48,26,51,52,19,47,51,43,20,53,50,28,48,46,46,32,46,45,49,52,46,43,51,51,54,51,51,50,29,55,47,37,31,50,50,48,51,32,54,65,63,54,61,69,56,58,66,66,53,48,49,52,48,48,49,53,51,47,42,49,67,45,62,42,34,77,72,35,60,89,29,76,40,47,68,64,42,52,65,53,53,51,49,45,49,50,51,51,50,52,51,50,58,49,30,65,75,52,77,43,81,86,49,44,63,59,52,51,52,53,49,50,51,46,51,50,48,50,53,50,47,53,52,38,48,54,48,28,46,50,54,68,68,105,109,71,49,79,69,48,48,53,40,50,54,47,49,45,50,36,33,55,34,36,45,47,26,44,56,78,67,67,70,76,81,62,53,84,85,40,88,58,29,64,50,41,52,28,51,44,46,27,39,49,54,53,44,52,49,50,51,41,50,45,52,28,43,53,32,37,74,71,66,50,67,88,58,70,45,77,43,79,90,46,38,53,50,52,22,55,41,29,49,48,46,30,52,38,46,52,33,26,46,47,6,53,50,19,46,35,40,52,51,48,50,51,54,38,50,77,63,43,50,33,52,64,58,53,67,56,46,49,51,55,50,50,52,43,37,54,53,27,52,51,45,20,50,51,20,48,50,47,24,55,50,31,54,56,47,48,55,52,47,53,51,45,49,50,46,40,53,50,43,52,53,45,46,52,50,39,44,51,47,35,52,50,43,44,54,49,38,52,53,41,46,53,42,32,50,50,39,30,51,41,17,52,51,32,25,53,48,16,50,51,36,24,54,47,21,73,63,30,51,59,62,28,68,68,42,29,58,45,16,50,50,37,24,51,38,16,50,50,36,30,52,43,28,50,52,42,43,54,53,38,51,52,44,46,51,46,36,51,53,41,43,54,42,44,53,50,43,47,53,46,48,52,52,43,46,54,49,48,53,54,48,50,53,52,39,51,49,48,26,52,53,20,47,51,42,18,52,51,27,49,45,46,31,46,46,49,53,47,44,52,51,52,49,52,50,29,57,49,39,29,51,49,50,50,32,54,65,62,52,62,67,56,59,65,66,53,47,49,51,48,50,50,53,52,46,42,48,69,46,62,43,34,75,73,36,62,90,28,75,39,48,67,64,43,52,64,53,53,52,50,46,48,52,51,50,51,51,50,51,60,48,30,67,74,52,78,44,78,86,48,44,62,61,53,51,54,53,49,52,50,46,53,51,49,50,53,50,48,53,51,38,47,54,50,29,46,48,54,67,69,104